Protein AF-A0A6N1DWW7-F1 (afdb_monomer_lite)

Secondary structure (DSSP, 8-state):
-HHHHHHHHHHHHTTGGGSTTSS------------------------------------------------------------------------------------------------S---TT--HHHHTTS-HHHHHHHHHHHHHTTGGG--PPP----HHHHHHHHHHHHHTTBPPHHHHHHTT--EEEE-TTS-EEEEE--SS----PPPTTTTTTS-GGGTT-EES---SHHHHHHHTTEEEEEEEE-SS---HHHHHHHHTTTT----HHHHHTT---HHHHHHHHHHHHHTTTTS-HHHHHHHHHHHHHHHHHHHHT-BTTB-HHHHHHHHHHHHHHHHHHHHHHHHSSS-HHHHHHHHHHHHHHT-STHHHHHHH-TT--EEEEEEEEEEEEBPPSSTTSPPSEEEEEE-GGGSTT--TTTEEEEEEEE--TT---TTPPPPPTTTSTTS-EEEE-GGGEEEEEEEET-BSS-HHHHBS-TT--PEEEEEEEEEEEEHHHHHT-HHHHHHTGGG--SSHHHHHHHHTTTGGGS-TTTS-EE-SS-TTT-GGGT---GGGTTS--TTS--BEEEE--BSB-SS-B-TT----TTS--TTHHHHTGGGT-B--EESS-GGGTT-TTHHHHS-HHHHT--B-B---STT-SBTTSTTEEEHHHH-SSBTTB-EE-TTTS-EEEE-SEEEEETT----TT-TTPEEE-TT-EEEEEEEEEETTTTEEEEEESEEEEE--TTTTTT--EEEEETTT---SSBS--HHHHHHHHHHHTT--PPBSS-SS-SSGGGS-TTTSPP-

Structure (mmCIF, N/CA/C/O backbone):
data_AF-A0A6N1DWW7-F1
#
_entry.id   AF-A0A6N1DWW7-F1
#
loop_
_atom_site.group_PDB
_atom_site.id
_atom_site.type_symbol
_atom_site.label_atom_id
_atom_site.label_alt_id
_atom_site.label_comp_id
_atom_site.label_asym_id
_atom_site.label_entity_id
_atom_site.label_seq_id
_atom_site.pdbx_PDB_ins_code
_atom_site.Cartn_x
_atom_site.Cartn_y
_atom_site.Cartn_z
_atom_site.occupancy
_atom_site.B_iso_or_equiv
_atom_site.auth_seq_id
_atom_site.auth_comp_id
_atom_site.auth_asym_id
_atom_site.auth_atom_id
_atom_site.pdbx_PDB_model_num
ATOM 1 N N . MET A 1 1 ? 3.696 21.342 16.708 1.00 28.59 1 MET A N 1
ATOM 2 C CA . MET A 1 1 ? 5.014 20.706 16.960 1.00 28.59 1 MET A CA 1
ATOM 3 C C . MET A 1 1 ? 5.755 20.282 15.682 1.00 28.59 1 MET A C 1
ATOM 5 O O . MET A 1 1 ? 6.791 20.874 15.408 1.00 28.59 1 MET A O 1
ATOM 9 N N . LYS A 1 2 ? 5.277 19.319 14.863 1.00 28.47 2 LYS A N 1
ATOM 10 C CA . LYS A 1 2 ? 5.949 18.973 13.577 1.00 28.47 2 LYS A CA 1
ATOM 11 C C . LYS A 1 2 ? 6.016 20.165 12.599 1.00 28.47 2 LYS A C 1
ATOM 13 O O . LYS A 1 2 ? 7.067 20.386 12.005 1.00 28.47 2 LYS A O 1
ATOM 18 N N . LEU A 1 3 ? 4.946 20.967 12.509 1.00 35.25 3 LEU A N 1
ATOM 19 C CA . LEU A 1 3 ? 4.892 22.201 11.706 1.00 35.25 3 LEU A CA 1
ATOM 20 C C . LEU A 1 3 ? 6.035 23.174 12.059 1.00 35.25 3 LEU A C 1
ATOM 22 O O . LEU A 1 3 ? 6.735 23.651 11.169 1.00 35.25 3 LEU A O 1
ATOM 26 N N . ASN A 1 4 ? 6.288 23.366 13.361 1.00 39.31 4 ASN A N 1
ATOM 27 C CA . ASN A 1 4 ? 7.377 24.194 13.881 1.00 39.31 4 ASN A CA 1
ATOM 28 C C . ASN A 1 4 ? 8.730 23.767 13.287 1.00 39.31 4 ASN A C 1
ATOM 30 O O . ASN A 1 4 ? 9.483 24.618 12.835 1.00 39.31 4 ASN A O 1
ATOM 34 N N . LYS A 1 5 ? 9.028 22.456 13.239 1.00 39.53 5 LYS A N 1
ATOM 35 C CA . LYS A 1 5 ? 10.320 21.950 12.739 1.00 39.53 5 LYS A CA 1
ATOM 36 C C . LYS A 1 5 ? 10.526 22.163 11.237 1.00 39.53 5 LYS A C 1
ATOM 38 O O . LYS A 1 5 ? 11.644 22.480 10.854 1.00 39.53 5 LYS A O 1
ATOM 43 N N . LYS A 1 6 ? 9.488 22.032 10.398 1.00 42.00 6 LYS A N 1
ATOM 44 C CA . LYS A 1 6 ? 9.614 22.319 8.954 1.00 42.00 6 LYS A CA 1
ATOM 45 C C . LYS A 1 6 ? 9.932 23.797 8.710 1.00 42.00 6 LYS A C 1
ATOM 47 O O . LYS A 1 6 ? 10.937 24.099 8.078 1.00 42.00 6 LYS A O 1
ATOM 52 N N . ILE A 1 7 ? 9.134 24.697 9.290 1.00 46.59 7 ILE A N 1
ATOM 53 C CA . ILE A 1 7 ? 9.330 26.153 9.174 1.00 46.59 7 ILE A CA 1
ATOM 54 C C . ILE A 1 7 ? 10.709 26.561 9.724 1.00 46.59 7 ILE A C 1
ATOM 56 O O . ILE A 1 7 ? 11.424 27.333 9.093 1.00 46.59 7 ILE A O 1
ATOM 60 N N . PHE A 1 8 ? 11.135 25.974 10.846 1.00 45.03 8 PHE A N 1
ATOM 61 C CA . PHE A 1 8 ? 12.463 26.175 11.435 1.00 45.03 8 PHE A CA 1
ATOM 62 C C . PHE A 1 8 ? 13.605 25.736 10.500 1.00 45.03 8 PHE A C 1
ATOM 64 O O . PHE A 1 8 ? 14.548 26.499 10.311 1.00 45.03 8 PHE A O 1
ATOM 71 N N . SER A 1 9 ? 13.514 24.568 9.850 1.00 39.22 9 SER A N 1
ATOM 72 C CA . SER A 1 9 ? 14.508 24.136 8.853 1.00 39.22 9 SER A CA 1
ATOM 73 C C . SER A 1 9 ? 14.558 25.057 7.629 1.00 39.22 9 SER A C 1
ATOM 75 O O . SER A 1 9 ? 15.651 25.416 7.195 1.00 39.22 9 SER A O 1
ATOM 77 N N . SER A 1 10 ? 13.407 25.495 7.108 1.00 43.66 10 SER A N 1
ATOM 78 C CA . SER A 1 10 ? 13.349 26.453 5.995 1.00 43.66 10 SER A CA 1
ATOM 79 C C . SER A 1 10 ? 13.954 27.814 6.367 1.00 43.66 10 SER A C 1
ATOM 81 O O . SER A 1 10 ? 14.675 28.400 5.565 1.00 43.66 10 SER A O 1
ATOM 83 N N . ILE A 1 11 ? 13.729 28.296 7.594 1.00 47.00 11 ILE A N 1
ATOM 84 C CA . ILE A 1 11 ? 14.323 29.543 8.105 1.00 47.00 11 ILE A CA 1
ATOM 85 C C . ILE A 1 11 ? 15.836 29.392 8.363 1.00 47.00 11 ILE A C 1
ATOM 87 O O . ILE A 1 11 ? 16.583 30.341 8.132 1.00 47.00 11 ILE A O 1
ATOM 91 N N . ILE A 1 12 ? 16.316 28.214 8.782 1.00 38.81 12 ILE A N 1
ATOM 92 C CA . ILE A 1 12 ? 17.746 27.964 9.042 1.00 38.81 12 ILE A CA 1
ATOM 93 C C . ILE A 1 12 ? 18.570 27.814 7.757 1.00 38.81 12 ILE A C 1
ATOM 95 O O . ILE A 1 12 ? 19.670 28.364 7.701 1.00 38.81 12 ILE A O 1
ATOM 99 N N . LEU A 1 13 ? 18.052 27.167 6.702 1.00 35.31 13 LEU A N 1
ATOM 100 C CA . LEU A 1 13 ? 18.733 27.159 5.391 1.00 35.31 13 LEU A CA 1
ATOM 101 C C . LEU A 1 13 ? 18.924 28.581 4.832 1.00 35.31 13 LEU A C 1
ATOM 103 O O . LEU A 1 13 ? 19.890 28.849 4.126 1.00 35.31 13 LEU A O 1
ATOM 107 N N . LEU A 1 14 ? 18.033 29.509 5.190 1.00 40.94 14 LEU A N 1
ATOM 108 C CA . LEU A 1 14 ? 18.121 30.929 4.842 1.00 40.94 14 LEU A CA 1
ATOM 109 C C . LEU A 1 14 ? 19.066 31.736 5.763 1.00 40.94 14 LEU A C 1
ATOM 111 O O . LEU A 1 14 ? 19.123 32.963 5.631 1.00 40.94 14 LEU A O 1
ATOM 115 N N . GLY A 1 15 ? 19.762 31.092 6.707 1.00 31.41 15 GLY A N 1
ATOM 116 C CA . GLY A 1 15 ? 20.648 31.732 7.687 1.00 31.41 15 GLY A CA 1
ATOM 117 C C . GLY A 1 15 ? 22.148 31.510 7.462 1.00 31.41 15 GLY A C 1
ATOM 118 O O . GLY A 1 15 ? 22.944 32.349 7.873 1.00 31.41 15 GLY A O 1
ATOM 119 N N . THR A 1 16 ? 22.561 30.423 6.805 1.00 28.36 16 THR A N 1
ATOM 120 C CA . THR A 1 16 ? 23.989 30.071 6.649 1.00 28.36 16 THR A CA 1
ATOM 121 C C . THR A 1 16 ? 24.697 30.814 5.514 1.00 28.36 16 THR A C 1
ATOM 123 O O . THR A 1 16 ? 25.916 30.947 5.539 1.00 28.36 16 THR A O 1
ATOM 126 N N . SER A 1 17 ? 23.958 31.327 4.528 1.00 28.47 17 SER A N 1
ATOM 127 C CA . SER A 1 17 ? 24.499 31.910 3.291 1.00 28.47 17 SER A CA 1
ATOM 128 C C . SER A 1 17 ? 24.901 33.391 3.373 1.00 28.47 17 SER A C 1
ATOM 130 O O . SER A 1 17 ? 25.359 33.943 2.377 1.00 28.47 17 SER A O 1
ATOM 132 N N . SER A 1 18 ? 24.754 34.051 4.530 1.00 28.05 18 SER A N 1
ATOM 133 C CA . SER A 1 18 ? 24.979 35.505 4.658 1.00 28.05 18 SER A CA 1
ATOM 134 C C . SER A 1 18 ? 25.770 35.956 5.897 1.00 28.05 18 SER A C 1
ATOM 136 O O . SER A 1 18 ? 25.837 37.152 6.167 1.00 28.05 18 SER A O 1
ATOM 138 N N . VAL A 1 19 ? 26.369 35.038 6.666 1.00 24.56 19 VAL A N 1
ATOM 139 C CA . VAL A 1 19 ? 27.112 35.380 7.904 1.00 24.56 19 VAL A CA 1
ATOM 140 C C . VAL A 1 19 ? 28.590 35.721 7.637 1.00 24.56 19 VAL A C 1
ATOM 142 O O . VAL A 1 19 ? 29.172 36.533 8.350 1.00 24.56 19 VAL A O 1
ATOM 145 N N . SER A 1 20 ? 29.194 35.179 6.578 1.00 26.27 20 SER A N 1
ATOM 146 C CA . SER A 1 20 ? 30.654 35.195 6.357 1.00 26.27 20 SER A CA 1
ATOM 147 C C . SER A 1 20 ? 31.275 36.520 5.874 1.00 26.27 20 SER A C 1
ATOM 149 O O . SER A 1 20 ? 32.431 36.513 5.464 1.00 26.27 20 SER A O 1
ATOM 151 N N . ILE A 1 21 ? 30.540 37.641 5.863 1.00 26.41 21 ILE A N 1
ATOM 152 C CA . ILE A 1 21 ? 30.982 38.898 5.211 1.00 26.41 21 ILE A CA 1
ATOM 153 C C . ILE A 1 21 ? 31.095 40.095 6.182 1.00 26.41 21 ILE A C 1
ATOM 155 O O . ILE A 1 21 ? 31.758 41.078 5.861 1.00 26.41 21 ILE A O 1
ATOM 159 N N . ILE A 1 22 ? 30.526 40.034 7.396 1.00 25.94 22 ILE A N 1
ATOM 160 C CA . ILE A 1 22 ? 30.476 41.190 8.322 1.00 25.94 22 ILE A CA 1
ATOM 161 C C . ILE A 1 22 ? 31.200 40.901 9.650 1.00 25.94 22 ILE A C 1
ATOM 163 O O . ILE A 1 22 ? 30.596 40.919 10.718 1.00 25.94 22 ILE A O 1
ATOM 167 N N . SER A 1 23 ? 32.514 40.645 9.588 1.00 23.33 23 SER A N 1
ATOM 168 C CA . SER A 1 23 ? 33.413 40.710 10.757 1.00 23.33 23 SER A CA 1
ATOM 169 C C . SER A 1 23 ? 34.900 40.703 10.363 1.00 23.33 23 SER A C 1
ATOM 171 O O . SER A 1 23 ? 35.511 39.639 10.358 1.00 23.33 23 SER A O 1
ATOM 173 N N . CYS A 1 24 ? 35.473 41.879 10.053 1.00 22.59 24 CYS A N 1
ATOM 174 C CA . CYS A 1 24 ? 36.840 42.317 10.430 1.00 22.59 24 CYS A CA 1
ATOM 175 C C . CYS A 1 24 ? 37.289 43.546 9.615 1.00 22.59 24 CYS A C 1
ATOM 177 O O . CYS A 1 24 ? 37.880 43.408 8.547 1.00 22.59 24 CYS A O 1
ATOM 179 N N . ALA A 1 25 ? 37.072 44.758 10.139 1.00 22.50 25 ALA A N 1
ATOM 180 C CA . ALA A 1 25 ? 37.673 45.973 9.581 1.00 22.50 25 ALA A CA 1
ATOM 181 C C . ALA A 1 25 ? 37.764 47.110 10.617 1.00 22.50 25 ALA A C 1
ATOM 183 O O . ALA A 1 25 ? 36.897 47.976 10.638 1.00 22.50 25 ALA A O 1
ATOM 184 N N . GLN A 1 26 ? 38.812 47.108 11.457 1.00 24.64 26 GLN A N 1
ATOM 185 C CA . GLN A 1 26 ? 39.523 48.314 11.937 1.00 24.64 26 GLN A CA 1
ATOM 186 C C . GLN A 1 26 ? 40.642 47.958 12.936 1.00 24.64 26 GLN A C 1
ATOM 188 O O . GLN A 1 26 ? 40.422 47.927 14.142 1.00 24.64 26 GLN A O 1
ATOM 193 N N . GLN A 1 27 ? 41.865 47.757 12.433 1.00 24.06 27 GLN A N 1
ATOM 194 C CA . GLN A 1 27 ? 43.079 48.339 13.024 1.00 24.06 27 GLN A CA 1
ATOM 195 C C . GLN A 1 27 ? 44.259 48.230 12.043 1.00 24.06 27 GLN A C 1
ATOM 197 O O . GLN A 1 27 ? 44.585 47.171 11.521 1.00 24.06 27 GLN A O 1
ATOM 202 N N . THR A 1 28 ? 44.883 49.373 11.791 1.00 25.11 28 THR A N 1
ATOM 203 C CA . THR A 1 28 ? 46.064 49.620 10.942 1.00 25.11 28 THR A CA 1
ATOM 204 C C . THR A 1 28 ? 46.967 50.566 11.753 1.00 25.11 28 THR A C 1
ATOM 206 O O . THR A 1 28 ? 46.384 51.346 12.515 1.00 25.11 28 THR A O 1
ATOM 209 N N . PRO A 1 29 ? 48.319 50.612 11.596 1.00 30.58 29 PRO A N 1
ATOM 210 C CA . PRO A 1 29 ? 48.913 50.827 10.264 1.00 30.58 29 PRO A CA 1
ATOM 211 C C . PRO A 1 29 ? 50.390 50.418 9.983 1.00 30.58 29 PRO A C 1
ATOM 213 O O . PRO A 1 29 ? 51.163 50.100 10.879 1.00 30.58 29 PRO A O 1
ATOM 216 N N . LYS A 1 30 ? 50.765 50.661 8.707 1.00 22.77 30 LYS A N 1
ATOM 217 C CA . LYS A 1 30 ? 52.093 50.975 8.104 1.00 22.77 30 LYS A CA 1
ATOM 218 C C . LYS A 1 30 ? 52.883 49.867 7.377 1.00 22.77 30 LYS A C 1
ATOM 220 O O . LYS A 1 30 ? 53.286 48.888 7.984 1.00 22.77 30 LYS A O 1
ATOM 225 N N . SER A 1 31 ? 53.262 50.218 6.128 1.00 22.52 31 SER A N 1
ATOM 226 C CA . SER A 1 31 ? 54.424 49.763 5.309 1.00 22.52 31 SER A CA 1
ATOM 227 C C . SER A 1 31 ? 54.531 48.267 4.944 1.00 22.52 31 SER A C 1
ATOM 229 O O . SER A 1 31 ? 54.276 47.428 5.788 1.00 22.52 31 SER A O 1
ATOM 231 N N . THR A 1 32 ? 54.966 47.805 3.757 1.00 23.53 32 THR A N 1
ATOM 232 C CA . THR A 1 32 ? 55.316 48.350 2.404 1.00 23.53 32 THR A CA 1
ATOM 233 C C . THR A 1 32 ? 55.582 47.123 1.489 1.00 23.53 32 THR A C 1
ATOM 235 O O . THR A 1 32 ? 55.971 46.096 2.027 1.00 23.53 32 THR A O 1
ATOM 238 N N . SER A 1 33 ? 55.528 47.099 0.146 1.00 23.98 33 SER A N 1
ATOM 239 C CA . SER A 1 33 ? 55.093 48.005 -0.949 1.00 23.98 33 SER A CA 1
ATOM 240 C C . SER A 1 33 ? 55.172 47.230 -2.295 1.00 23.98 33 SER A C 1
ATOM 242 O O . SER A 1 33 ? 55.787 46.169 -2.292 1.00 23.98 33 SER A O 1
ATOM 244 N N . LYS A 1 34 ? 54.712 47.813 -3.428 1.00 26.36 34 LYS A N 1
ATOM 245 C CA . LYS A 1 34 ? 54.806 47.290 -4.830 1.00 26.36 34 LYS A CA 1
ATOM 246 C C . LYS A 1 34 ? 53.841 46.109 -5.113 1.00 26.36 34 LYS A C 1
ATOM 248 O O . LYS A 1 34 ? 53.660 45.260 -4.256 1.00 26.36 34 LYS A O 1
ATOM 253 N N . HIS A 1 35 ? 52.986 46.157 -6.148 1.00 26.34 35 HIS A N 1
ATOM 254 C CA . HIS A 1 35 ? 53.227 46.050 -7.612 1.00 26.34 35 HIS A CA 1
ATOM 255 C C . HIS A 1 35 ? 53.726 44.642 -8.028 1.00 26.34 35 HIS A C 1
ATOM 257 O O . HIS A 1 35 ? 54.658 44.152 -7.403 1.00 26.34 35 HIS A O 1
ATOM 263 N N . VAL A 1 36 ? 53.196 43.976 -9.071 1.00 27.06 36 VAL A N 1
ATOM 264 C CA . VAL A 1 36 ? 52.198 44.403 -10.084 1.00 27.06 36 VAL A CA 1
ATOM 265 C C . VAL A 1 36 ? 51.409 43.208 -10.677 1.00 27.06 36 VAL A C 1
ATOM 267 O O . VAL A 1 36 ? 51.785 42.062 -10.470 1.00 27.06 36 VAL A O 1
ATOM 270 N N . GLU A 1 37 ? 50.301 43.533 -11.355 1.00 25.45 37 GLU A N 1
ATOM 271 C CA . GLU A 1 37 ? 49.649 42.916 -12.543 1.00 25.45 37 GLU A CA 1
ATOM 272 C C . GLU A 1 37 ? 50.401 41.774 -13.317 1.00 25.45 37 GLU A C 1
ATOM 274 O O . GLU A 1 37 ? 51.626 41.737 -13.300 1.00 25.45 37 GLU A O 1
ATOM 279 N N . LYS A 1 38 ? 49.773 40.852 -14.088 1.00 27.91 38 LYS A N 1
ATOM 280 C CA . LYS A 1 38 ? 48.399 40.805 -14.653 1.00 27.91 38 LYS A CA 1
ATOM 281 C C . LYS A 1 38 ? 47.981 39.449 -15.295 1.00 27.91 38 LYS A C 1
ATOM 283 O O . LYS A 1 38 ? 48.805 38.557 -15.441 1.00 27.91 38 LYS A O 1
ATOM 288 N N . ASP A 1 39 ? 46.719 39.433 -15.750 1.00 26.95 39 ASP A N 1
ATOM 289 C CA . ASP A 1 39 ? 46.097 38.746 -16.909 1.00 26.95 39 ASP A CA 1
ATOM 290 C C . ASP A 1 39 ? 45.930 37.208 -16.993 1.00 26.95 39 ASP A C 1
ATOM 292 O O . ASP A 1 39 ? 46.839 36.406 -16.794 1.00 26.95 39 ASP A O 1
ATOM 296 N N . HIS A 1 40 ? 44.709 36.834 -17.408 1.00 28.27 40 HIS A N 1
ATOM 297 C CA . HIS A 1 40 ? 44.321 35.567 -18.036 1.00 28.27 40 HIS A CA 1
ATOM 298 C C . HIS A 1 40 ? 44.125 35.798 -19.545 1.00 28.27 40 HIS A C 1
ATOM 300 O O . HIS A 1 40 ? 43.455 36.758 -19.899 1.00 28.27 40 HIS A O 1
ATOM 306 N N . GLU A 1 41 ? 44.563 34.857 -20.384 1.00 25.45 41 GLU A N 1
ATOM 307 C CA . GLU A 1 41 ? 43.928 34.392 -21.642 1.00 25.45 41 GLU A CA 1
ATOM 308 C C . GLU A 1 41 ? 44.725 33.128 -22.059 1.00 25.45 41 GLU A C 1
ATOM 310 O O . GLU A 1 41 ? 45.948 33.120 -21.959 1.00 25.45 41 GLU A O 1
ATOM 315 N N . ALA A 1 42 ? 44.174 31.927 -22.272 1.00 28.33 42 ALA A N 1
ATOM 316 C CA . ALA A 1 42 ? 43.054 31.461 -23.098 1.00 28.33 42 ALA A CA 1
ATOM 317 C C . ALA A 1 42 ? 43.410 31.300 -24.591 1.00 28.33 42 ALA A C 1
ATOM 319 O O . ALA A 1 42 ? 43.408 32.256 -25.356 1.00 28.33 42 ALA A O 1
ATOM 320 N N . THR A 1 43 ? 43.664 30.057 -25.020 1.00 25.39 43 THR A N 1
ATOM 321 C CA . THR A 1 43 ? 43.414 29.551 -26.389 1.00 25.39 43 THR A CA 1
ATOM 322 C C . THR A 1 43 ? 43.460 28.015 -26.407 1.00 25.39 43 THR A C 1
ATOM 324 O O . THR A 1 43 ? 43.923 27.389 -25.453 1.00 25.39 43 THR A O 1
ATOM 327 N N . SER A 1 44 ? 42.911 27.413 -27.462 1.00 27.62 44 SER A N 1
ATOM 328 C CA . SER A 1 44 ? 42.817 25.967 -27.706 1.00 27.62 44 SER A CA 1
ATOM 329 C C . SER A 1 44 ? 44.006 25.418 -28.510 1.00 27.62 44 SER A C 1
ATOM 331 O O . SER A 1 44 ? 44.778 26.198 -29.060 1.00 27.62 44 SER A O 1
ATOM 333 N N . ASP A 1 45 ? 44.135 24.086 -28.626 1.00 26.70 45 ASP A N 1
ATOM 334 C CA . ASP A 1 45 ? 43.917 23.398 -29.920 1.00 26.70 45 ASP A CA 1
ATOM 335 C C . ASP A 1 45 ? 44.082 21.862 -29.872 1.00 26.70 45 ASP A C 1
ATOM 337 O O . ASP A 1 45 ? 44.580 21.285 -28.906 1.00 26.70 45 ASP A O 1
ATOM 341 N N . ASN A 1 46 ? 43.593 21.192 -30.924 1.00 30.77 46 ASN A N 1
ATOM 342 C CA . ASN A 1 46 ? 43.593 19.733 -31.092 1.00 30.77 46 ASN A CA 1
ATOM 343 C C . ASN A 1 46 ? 44.895 19.213 -31.726 1.00 30.77 46 ASN A C 1
ATOM 345 O O . ASN A 1 46 ? 45.333 19.764 -32.734 1.00 30.77 46 ASN A O 1
ATOM 349 N N . ILE A 1 47 ? 45.394 18.047 -31.288 1.00 27.25 47 ILE A N 1
ATOM 350 C CA . ILE A 1 47 ? 46.243 17.158 -32.109 1.00 27.25 47 ILE A CA 1
ATOM 351 C C . ILE A 1 47 ? 45.766 15.699 -31.970 1.00 27.25 47 ILE A C 1
ATOM 353 O O . ILE A 1 47 ? 45.269 15.286 -30.927 1.00 27.25 47 ILE A O 1
ATOM 357 N N . ASN A 1 48 ? 45.889 14.938 -33.062 1.00 28.94 48 ASN A N 1
ATOM 358 C CA . ASN A 1 48 ? 45.402 13.566 -33.244 1.00 28.94 48 ASN A CA 1
ATOM 359 C C . ASN A 1 48 ? 46.558 12.537 -33.322 1.00 28.94 48 ASN A C 1
ATOM 361 O O . ASN A 1 48 ? 47.709 12.925 -33.521 1.00 28.94 48 ASN A O 1
ATOM 365 N N . ASN A 1 49 ? 46.194 11.242 -33.328 1.00 27.25 49 ASN A N 1
ATOM 366 C CA . ASN A 1 49 ? 46.995 10.006 -33.547 1.00 27.25 49 ASN A CA 1
ATOM 367 C C . ASN A 1 49 ? 47.453 9.260 -32.261 1.00 27.25 49 ASN A C 1
ATOM 369 O O . ASN A 1 49 ? 47.994 9.907 -31.374 1.00 27.25 49 ASN A O 1
ATOM 373 N N . LYS A 1 50 ? 47.246 7.942 -32.012 1.00 27.50 50 LYS A N 1
ATOM 374 C CA . LYS A 1 50 ? 46.944 6.696 -32.797 1.00 27.50 50 LYS A CA 1
ATOM 375 C C . LYS A 1 50 ? 48.201 5.879 -33.191 1.00 27.50 50 LYS A C 1
ATOM 377 O O . LYS A 1 50 ? 49.183 6.496 -33.579 1.00 27.50 50 LYS A O 1
ATOM 382 N N . ILE A 1 51 ? 48.078 4.528 -33.218 1.00 28.91 51 ILE A N 1
ATOM 383 C CA . ILE A 1 51 ? 49.077 3.483 -33.632 1.00 28.91 51 ILE A CA 1
ATOM 384 C C . ILE A 1 51 ? 50.125 3.190 -32.524 1.00 28.91 51 ILE A C 1
ATOM 386 O O . ILE A 1 51 ? 50.651 4.145 -31.969 1.00 28.91 51 ILE A O 1
ATOM 390 N N . ASN A 1 52 ? 50.500 1.962 -32.107 1.00 25.55 52 ASN A N 1
ATOM 391 C CA . ASN A 1 52 ? 50.077 0.545 -32.320 1.00 25.55 52 ASN A CA 1
ATOM 392 C C . ASN A 1 52 ? 50.192 -0.208 -30.950 1.00 25.55 52 ASN A C 1
ATOM 394 O O . ASN A 1 52 ? 50.782 0.362 -30.037 1.00 25.55 52 ASN A O 1
ATOM 398 N N . ASN A 1 53 ? 49.602 -1.375 -30.626 1.00 27.61 53 ASN A N 1
ATOM 399 C CA . ASN A 1 53 ? 49.335 -2.678 -31.290 1.00 27.61 53 ASN A CA 1
ATOM 400 C C . ASN A 1 53 ? 50.469 -3.733 -31.136 1.00 27.61 53 ASN A C 1
ATOM 402 O O . ASN A 1 53 ? 51.631 -3.348 -31.052 1.00 27.61 53 ASN A O 1
ATOM 406 N N . ASP A 1 54 ? 50.090 -5.027 -31.150 1.00 26.75 54 ASP A N 1
ATOM 407 C CA . ASP A 1 54 ? 50.921 -6.267 -31.131 1.00 26.75 54 ASP A CA 1
ATOM 408 C C . ASP A 1 54 ? 51.506 -6.700 -29.749 1.00 26.75 54 ASP A C 1
ATOM 410 O O . ASP A 1 54 ? 51.909 -5.853 -28.959 1.00 26.75 54 ASP A O 1
ATOM 414 N N . SER A 1 55 ? 51.594 -7.990 -29.352 1.00 27.69 55 SER A N 1
ATOM 415 C CA . SER A 1 55 ? 51.034 -9.263 -29.885 1.00 27.69 55 SER A CA 1
ATOM 416 C C . SER A 1 55 ? 51.176 -10.452 -28.888 1.00 27.69 55 SER A C 1
ATOM 418 O O . SER A 1 55 ? 52.132 -10.464 -28.126 1.00 27.69 55 SER A O 1
ATOM 420 N N . GLU A 1 56 ? 50.268 -11.447 -28.970 1.00 29.70 56 GLU A N 1
ATOM 421 C CA . GLU A 1 56 ? 50.449 -12.939 -28.953 1.00 29.70 56 GLU A CA 1
ATOM 422 C C . GLU A 1 56 ? 51.517 -13.661 -28.074 1.00 29.70 56 GLU A C 1
ATOM 424 O O . GLU A 1 56 ? 52.632 -13.186 -27.924 1.00 29.70 56 GLU A O 1
ATOM 429 N N . THR A 1 57 ? 51.354 -14.900 -27.555 1.00 28.80 57 THR A N 1
ATOM 430 C CA . THR A 1 57 ? 50.293 -15.966 -27.518 1.00 28.80 57 THR A CA 1
ATOM 431 C C . THR A 1 57 ? 50.460 -16.771 -26.172 1.00 28.80 57 THR A C 1
ATOM 433 O O . THR A 1 57 ? 50.786 -16.114 -25.192 1.00 28.80 57 THR A O 1
ATOM 436 N N . ASN A 1 58 ? 50.279 -18.090 -25.901 1.00 27.08 58 ASN A N 1
ATOM 437 C CA . ASN A 1 58 ? 49.947 -19.333 -26.640 1.00 27.08 58 ASN A CA 1
ATOM 438 C C . ASN A 1 58 ? 49.543 -20.514 -25.696 1.00 27.08 58 ASN A C 1
ATOM 440 O O . ASN A 1 58 ? 49.849 -20.454 -24.513 1.00 27.08 58 ASN A O 1
ATOM 444 N N . THR A 1 59 ? 48.978 -21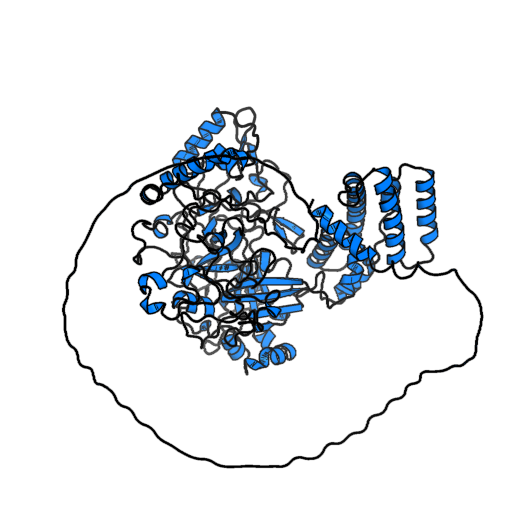.607 -26.256 1.00 27.31 59 THR A N 1
ATOM 445 C CA . THR A 1 59 ? 48.880 -23.023 -25.748 1.00 27.31 59 THR A CA 1
ATOM 446 C C . THR A 1 59 ? 48.290 -23.313 -24.339 1.00 27.31 59 THR A C 1
ATOM 448 O O . THR A 1 59 ? 48.752 -22.761 -23.354 1.00 27.31 59 THR A O 1
ATOM 451 N N . LYS A 1 60 ? 47.222 -24.127 -24.157 1.00 29.33 60 LYS A N 1
ATOM 452 C CA . LYS A 1 60 ? 47.058 -25.615 -24.322 1.00 29.33 60 LYS A CA 1
ATOM 453 C C . LYS A 1 60 ? 47.773 -26.450 -23.222 1.00 29.33 60 LYS A C 1
ATOM 455 O O . LYS A 1 60 ? 48.839 -26.035 -22.796 1.00 29.33 60 LYS A O 1
ATOM 460 N N . GLN A 1 61 ? 47.292 -27.610 -22.731 1.00 28.59 61 GLN A N 1
ATOM 461 C CA . GLN A 1 61 ? 46.273 -28.589 -23.202 1.00 28.59 61 GLN A CA 1
ATOM 462 C C . GLN A 1 61 ? 45.787 -29.525 -22.042 1.00 28.59 61 GLN A C 1
ATOM 464 O O . GLN A 1 61 ? 46.515 -29.631 -21.063 1.00 28.59 61 GLN A O 1
ATOM 469 N N . ASP A 1 62 ? 44.655 -30.240 -22.229 1.00 29.69 62 ASP A N 1
ATOM 470 C CA . ASP A 1 62 ? 44.307 -31.617 -21.744 1.00 29.69 62 ASP A CA 1
ATOM 471 C C . ASP A 1 62 ? 44.277 -32.001 -20.228 1.00 29.69 62 ASP A C 1
ATOM 473 O O . ASP A 1 62 ? 44.962 -31.394 -19.414 1.00 29.69 62 ASP A O 1
ATOM 477 N N . ASP A 1 63 ? 43.572 -33.050 -19.741 1.00 29.67 63 ASP A N 1
ATOM 478 C CA . ASP A 1 63 ? 42.368 -33.823 -20.176 1.00 29.67 63 ASP A CA 1
ATOM 479 C C . ASP A 1 63 ? 41.908 -34.803 -19.033 1.00 29.67 63 ASP A C 1
ATOM 481 O O . ASP A 1 63 ? 42.684 -35.072 -18.118 1.00 29.67 63 ASP A O 1
ATOM 485 N N . GLN A 1 64 ? 40.691 -35.380 -19.124 1.00 27.17 64 GLN A N 1
ATOM 486 C CA . GLN A 1 64 ? 40.100 -36.518 -18.357 1.00 27.17 64 GLN A CA 1
ATOM 487 C C . GLN A 1 64 ? 39.865 -36.363 -16.821 1.00 27.17 64 GLN A C 1
ATOM 489 O O . GLN A 1 64 ? 40.562 -35.612 -16.155 1.00 27.17 64 GLN A O 1
ATOM 494 N N . GLN A 1 65 ? 38.947 -37.032 -16.084 1.00 28.11 65 GLN A N 1
ATOM 495 C CA . GLN A 1 65 ? 37.750 -37.908 -16.258 1.00 28.11 65 GLN A CA 1
ATOM 496 C C . GLN A 1 65 ? 37.841 -39.146 -15.321 1.00 28.11 65 GLN A C 1
ATOM 498 O O . GLN A 1 65 ? 38.687 -39.998 -15.585 1.00 28.11 65 GLN A O 1
ATOM 503 N N . LYS A 1 66 ? 36.942 -39.303 -14.314 1.00 26.98 66 LYS A N 1
ATOM 504 C CA . LYS A 1 66 ? 36.201 -40.559 -13.951 1.00 26.98 66 LYS A CA 1
ATOM 505 C C . LYS A 1 66 ? 35.466 -40.561 -12.595 1.00 26.98 66 LYS A C 1
ATOM 507 O O . LYS A 1 66 ? 35.693 -39.719 -11.734 1.00 26.98 66 LYS A O 1
ATOM 512 N N . GLU A 1 67 ? 34.567 -41.539 -12.457 1.00 28.64 67 GLU A N 1
ATOM 513 C CA . GLU A 1 67 ? 33.665 -41.813 -11.327 1.00 28.64 67 GLU A CA 1
ATOM 514 C C . GLU A 1 67 ? 34.186 -42.925 -10.387 1.00 28.64 67 GLU A C 1
ATOM 516 O O . GLU A 1 67 ? 34.972 -43.771 -10.816 1.00 28.64 67 GLU A O 1
ATOM 521 N N . ASN A 1 68 ? 33.680 -42.954 -9.141 1.00 25.95 68 ASN A N 1
ATOM 522 C CA . ASN A 1 68 ? 33.175 -44.115 -8.356 1.00 25.95 68 ASN A CA 1
ATOM 523 C C . ASN A 1 68 ? 33.125 -43.720 -6.860 1.00 25.95 68 ASN A C 1
ATOM 525 O O . ASN A 1 68 ? 34.086 -43.174 -6.335 1.00 25.95 68 ASN A O 1
ATOM 529 N N . GLN A 1 69 ? 31.981 -43.749 -6.168 1.00 26.25 69 GLN A N 1
ATOM 530 C CA . GLN A 1 69 ? 31.171 -44.890 -5.693 1.00 26.25 69 GLN A CA 1
ATOM 531 C C . GLN A 1 69 ? 31.753 -45.693 -4.507 1.00 26.25 69 GLN A C 1
ATOM 533 O O . GLN A 1 69 ? 32.691 -46.463 -4.656 1.00 26.25 69 GLN A O 1
ATOM 538 N N . VAL A 1 70 ? 31.031 -45.584 -3.378 1.00 27.12 70 VAL A N 1
ATOM 539 C CA . VAL A 1 70 ? 30.726 -46.628 -2.373 1.00 27.12 70 VAL A CA 1
ATOM 540 C C . VAL A 1 70 ? 31.889 -47.288 -1.608 1.00 27.12 70 VAL A C 1
ATOM 542 O O . VAL A 1 70 ? 32.543 -48.190 -2.115 1.00 27.12 70 VAL A O 1
ATOM 545 N N . GLN A 1 71 ? 31.957 -47.025 -0.293 1.00 25.98 71 GLN A N 1
ATOM 546 C CA . GLN A 1 71 ? 31.734 -48.072 0.726 1.00 25.98 71 GLN A CA 1
ATOM 547 C C . GLN A 1 71 ? 31.416 -47.494 2.120 1.00 25.98 71 GLN A C 1
ATOM 549 O O . GLN A 1 71 ? 31.686 -46.333 2.409 1.00 25.98 71 GLN A O 1
ATOM 554 N N . ASN A 1 72 ? 30.793 -48.321 2.963 1.00 27.55 72 ASN A N 1
ATOM 555 C CA . ASN A 1 72 ? 30.328 -48.025 4.323 1.00 27.55 72 ASN A CA 1
ATOM 556 C C . ASN A 1 72 ? 30.581 -49.266 5.201 1.00 27.55 72 ASN A C 1
ATOM 558 O O . ASN A 1 72 ? 30.339 -50.375 4.714 1.00 27.55 72 ASN A O 1
ATOM 562 N N . PRO A 1 73 ? 30.992 -49.121 6.473 1.00 36.47 73 PRO A N 1
ATOM 563 C CA . PRO A 1 73 ? 30.681 -50.136 7.477 1.00 36.47 73 PRO A CA 1
ATOM 564 C C . PRO A 1 73 ? 30.064 -49.579 8.779 1.00 36.47 73 PRO A C 1
ATOM 566 O O . PRO A 1 73 ? 30.435 -48.526 9.290 1.00 36.47 73 PRO A O 1
ATOM 569 N N . LYS A 1 74 ? 29.139 -50.362 9.349 1.00 28.09 74 LYS A N 1
ATOM 570 C CA . LYS A 1 74 ? 28.536 -50.184 10.688 1.00 28.09 74 LYS A CA 1
ATOM 571 C C . LYS A 1 74 ? 29.500 -50.637 11.802 1.00 28.09 74 LYS A C 1
ATOM 573 O O . LYS A 1 74 ? 30.315 -51.510 11.515 1.00 28.09 74 LYS A O 1
ATOM 578 N N . HIS A 1 75 ? 29.264 -50.239 13.066 1.00 29.73 75 HIS A N 1
ATOM 579 C CA . HIS A 1 75 ? 28.762 -51.159 14.125 1.00 29.73 75 HIS A CA 1
ATOM 580 C C . HIS A 1 75 ? 28.518 -50.515 15.520 1.00 29.73 75 HIS A C 1
ATOM 582 O O . HIS A 1 75 ? 29.334 -49.704 15.933 1.00 29.73 75 HIS A O 1
ATOM 588 N N . THR A 1 76 ? 27.456 -50.983 16.225 1.00 27.31 76 THR A N 1
ATOM 589 C CA . THR A 1 76 ? 27.203 -51.039 17.713 1.00 27.31 76 THR A CA 1
ATOM 590 C C . THR A 1 76 ? 27.258 -49.725 18.546 1.00 27.31 76 THR A C 1
ATOM 592 O O . THR A 1 76 ? 28.061 -48.851 18.259 1.00 27.31 76 THR A O 1
ATOM 595 N N . GLU A 1 77 ? 26.363 -49.402 19.505 1.00 28.00 77 GLU A N 1
ATOM 596 C CA . GLU A 1 77 ? 25.868 -50.117 20.727 1.00 28.00 77 GLU A CA 1
ATOM 597 C C . GLU A 1 77 ? 26.995 -50.303 21.780 1.00 28.00 77 GLU A C 1
ATOM 599 O O . GLU A 1 77 ? 28.090 -50.696 21.394 1.00 28.00 77 GLU A O 1
ATOM 604 N N . GLU A 1 78 ? 26.894 -50.016 23.093 1.00 26.52 78 GLU A N 1
ATOM 605 C CA . GLU A 1 78 ? 25.835 -49.589 24.056 1.00 26.52 78 GLU A CA 1
ATOM 606 C C . GLU A 1 78 ? 26.379 -48.453 24.993 1.00 26.52 78 GLU A C 1
ATOM 608 O O . GLU A 1 78 ? 27.558 -48.123 24.898 1.00 26.52 78 GLU A O 1
ATOM 613 N N . GLY A 1 79 ? 25.674 -47.809 25.949 1.00 25.06 79 GLY A N 1
ATOM 614 C CA . GLY A 1 79 ? 24.246 -47.777 26.334 1.00 25.06 79 GLY A CA 1
ATOM 615 C C . GLY A 1 79 ? 23.986 -47.380 27.821 1.00 25.06 79 GLY A C 1
ATOM 616 O O . GLY A 1 79 ? 24.796 -47.673 28.692 1.00 25.06 79 GLY A O 1
ATOM 617 N N . ASN A 1 80 ? 22.811 -46.782 28.099 1.00 29.17 80 ASN A N 1
ATOM 618 C CA . ASN A 1 80 ? 22.132 -46.581 29.410 1.00 29.17 80 ASN A CA 1
ATOM 619 C C . ASN A 1 80 ? 22.698 -45.616 30.513 1.00 29.17 80 ASN A C 1
ATOM 621 O O . ASN A 1 80 ? 23.833 -45.158 30.406 1.00 29.17 80 ASN A O 1
ATOM 625 N N . PRO A 1 81 ? 21.866 -45.191 31.515 1.00 49.88 81 PRO A N 1
ATOM 626 C CA . PRO A 1 81 ? 21.985 -43.870 32.170 1.00 49.88 81 PRO A CA 1
ATOM 627 C C . PRO A 1 81 ? 22.002 -43.872 33.724 1.00 49.88 81 PRO A C 1
ATOM 629 O O . PRO A 1 81 ? 21.906 -44.920 34.358 1.00 49.88 81 PRO A O 1
ATOM 632 N N . THR A 1 82 ? 21.973 -42.676 34.339 1.00 27.62 82 THR A N 1
ATOM 633 C CA . THR A 1 82 ? 21.459 -42.462 35.716 1.00 27.62 82 THR A CA 1
ATOM 634 C C . THR A 1 82 ? 20.820 -41.080 35.901 1.00 27.62 82 THR A C 1
ATOM 636 O O . THR A 1 82 ? 21.323 -40.084 35.385 1.00 27.62 82 THR A O 1
ATOM 639 N N . GLU A 1 83 ? 19.745 -41.022 36.688 1.00 28.50 83 GLU A N 1
ATOM 640 C CA . GLU A 1 83 ? 19.134 -39.797 37.229 1.00 28.50 83 GLU A CA 1
ATOM 641 C C . GLU A 1 83 ? 19.862 -39.325 38.504 1.00 28.50 83 GLU A C 1
ATOM 643 O O . GLU A 1 83 ? 20.483 -40.139 39.191 1.00 28.50 83 GLU A O 1
ATOM 648 N N . ASN A 1 84 ? 19.680 -38.060 38.918 1.00 27.88 84 ASN A N 1
ATOM 649 C CA . ASN A 1 84 ? 19.523 -37.753 40.349 1.00 27.88 84 ASN A CA 1
ATOM 650 C C . ASN A 1 84 ? 18.774 -36.428 40.615 1.00 27.88 84 ASN A C 1
ATOM 652 O O . ASN A 1 84 ? 18.615 -35.595 39.726 1.00 27.88 84 ASN A O 1
ATOM 656 N N . THR A 1 85 ? 18.305 -36.246 41.854 1.00 27.11 85 THR A N 1
ATOM 657 C CA . THR A 1 85 ? 17.349 -35.207 42.283 1.00 27.11 85 THR A CA 1
ATOM 658 C C . THR A 1 85 ? 17.846 -34.373 43.475 1.00 27.11 85 THR A C 1
ATOM 660 O O . THR A 1 85 ? 18.619 -34.865 44.293 1.00 27.11 85 THR A O 1
ATOM 663 N N . GLY A 1 86 ? 17.326 -33.147 43.635 1.00 25.44 86 GLY A N 1
ATOM 664 C CA . GLY A 1 86 ? 17.452 -32.322 44.855 1.00 25.44 86 GLY A CA 1
ATOM 665 C C . GLY A 1 86 ? 17.568 -30.824 44.528 1.00 25.44 86 GLY A C 1
ATOM 666 O O . GLY A 1 86 ? 18.523 -30.415 43.887 1.00 25.44 86 GLY A O 1
ATOM 667 N N . LYS A 1 87 ? 16.537 -29.991 44.732 1.00 26.92 87 LYS A N 1
ATOM 668 C CA . LYS A 1 87 ? 16.008 -29.414 45.996 1.00 26.92 87 LYS A CA 1
ATOM 669 C C . LYS A 1 87 ? 16.849 -28.279 46.617 1.00 26.92 87 LYS A C 1
ATOM 671 O O . LYS A 1 87 ? 17.713 -28.518 47.446 1.00 26.92 87 LYS A O 1
ATOM 676 N N . THR A 1 88 ? 16.462 -27.050 46.257 1.00 27.08 88 THR A N 1
ATOM 677 C CA . THR A 1 88 ? 16.138 -25.911 47.153 1.00 27.08 88 THR A CA 1
ATOM 678 C C . THR A 1 88 ? 16.876 -25.742 48.490 1.00 27.08 88 THR A C 1
ATOM 680 O O . THR A 1 88 ? 16.648 -26.525 49.413 1.00 27.08 88 THR A O 1
ATOM 683 N N . GLN A 1 89 ? 17.472 -24.560 48.687 1.00 24.69 89 GLN A N 1
ATOM 684 C CA . GLN A 1 89 ? 17.167 -23.747 49.875 1.00 24.69 89 GLN A CA 1
ATOM 685 C C . GLN A 1 89 ? 17.363 -22.240 49.617 1.00 24.69 89 GLN A C 1
ATOM 687 O O . GLN A 1 89 ? 18.075 -21.853 48.692 1.00 24.69 89 GLN A O 1
ATOM 692 N N . GLU A 1 90 ? 16.684 -21.410 50.408 1.00 26.27 90 GLU A N 1
ATOM 693 C CA . GLU A 1 90 ? 16.678 -19.941 50.341 1.00 26.27 90 GLU A CA 1
ATOM 694 C C . GLU A 1 90 ? 17.541 -19.338 51.461 1.00 26.27 90 GLU A C 1
ATOM 696 O O . GLU A 1 90 ? 17.616 -19.915 52.544 1.00 26.27 90 GLU A O 1
ATOM 701 N N . THR A 1 91 ? 18.068 -18.126 51.254 1.00 24.12 91 THR A N 1
ATOM 702 C CA . THR A 1 91 ? 18.335 -17.156 52.337 1.00 24.12 91 THR A CA 1
ATOM 703 C C . THR A 1 91 ? 18.265 -15.729 51.797 1.00 24.12 91 THR A C 1
ATOM 705 O O . THR A 1 91 ? 18.960 -15.399 50.836 1.00 24.12 91 THR A O 1
ATOM 708 N N . GLU A 1 92 ? 17.477 -14.873 52.446 1.00 24.36 92 GLU A N 1
ATOM 709 C CA . GLU A 1 92 ? 17.513 -13.416 52.273 1.00 24.36 92 GLU A CA 1
ATOM 710 C C . GLU A 1 92 ? 18.582 -12.781 53.178 1.00 24.36 92 GLU A C 1
ATOM 712 O O . GLU A 1 92 ? 18.787 -13.253 54.293 1.00 24.36 92 GLU A O 1
ATOM 717 N N . THR A 1 93 ? 19.134 -11.628 52.782 1.00 24.28 93 THR A N 1
ATOM 718 C CA . THR A 1 93 ? 19.490 -10.547 53.728 1.00 24.28 93 THR A CA 1
ATOM 719 C C . THR A 1 93 ? 19.478 -9.187 53.026 1.00 24.28 93 THR A C 1
ATOM 721 O O . THR A 1 93 ? 20.113 -9.025 51.988 1.00 24.28 93 THR A O 1
ATOM 724 N N . ASN A 1 94 ? 18.815 -8.198 53.632 1.00 23.88 94 ASN A N 1
ATOM 725 C CA . ASN A 1 94 ? 18.907 -6.776 53.275 1.00 23.88 94 ASN A CA 1
ATOM 726 C C . ASN A 1 94 ? 19.850 -6.038 54.239 1.00 23.88 94 ASN A C 1
ATOM 728 O O . ASN A 1 94 ? 19.798 -6.286 55.444 1.00 23.88 94 ASN A O 1
ATOM 732 N N . SER A 1 95 ? 20.589 -5.035 53.754 1.00 23.33 95 SER A N 1
ATOM 733 C CA . SER A 1 95 ? 21.060 -3.917 54.587 1.00 23.33 95 SER A CA 1
ATOM 734 C C . SER A 1 95 ? 21.345 -2.657 53.754 1.00 23.33 95 SER A C 1
ATOM 736 O O . SER A 1 95 ? 21.918 -2.722 52.671 1.00 23.33 95 SER A O 1
ATOM 738 N N . ASN A 1 96 ? 20.928 -1.496 54.270 1.00 23.77 96 ASN A N 1
ATOM 739 C CA . ASN A 1 96 ? 21.253 -0.170 53.727 1.00 23.77 96 ASN A CA 1
ATOM 740 C C . ASN A 1 96 ? 22.433 0.442 54.503 1.00 23.77 96 ASN A C 1
ATOM 742 O O . ASN A 1 96 ? 22.560 0.197 55.703 1.00 23.77 96 ASN A O 1
ATOM 746 N N . GLY A 1 97 ? 23.236 1.299 53.859 1.00 22.89 97 GLY A N 1
ATOM 747 C CA . GLY A 1 97 ? 24.344 2.008 54.514 1.00 22.89 97 GLY A CA 1
ATOM 748 C C . GLY A 1 97 ? 24.870 3.226 53.741 1.00 22.89 97 GLY A C 1
ATOM 749 O O . GLY A 1 97 ? 25.613 3.089 52.776 1.00 22.89 97 GLY A O 1
ATOM 750 N N . SER A 1 98 ? 24.498 4.420 54.201 1.00 20.44 98 SER A N 1
ATOM 751 C CA . SER A 1 98 ? 25.119 5.732 53.927 1.00 20.44 98 SER A CA 1
ATOM 752 C C . SER A 1 98 ? 26.463 5.874 54.683 1.00 20.44 98 SER A C 1
ATOM 754 O O . SER A 1 98 ? 26.646 5.162 55.665 1.00 20.44 98 SER A O 1
ATOM 756 N N . THR A 1 99 ? 27.431 6.763 54.406 1.00 22.55 99 THR A N 1
ATOM 757 C CA . THR A 1 99 ? 27.687 7.844 53.410 1.00 22.55 99 THR A CA 1
ATOM 758 C C . THR A 1 99 ? 29.147 8.315 53.600 1.00 22.55 99 THR A C 1
ATOM 760 O O . THR A 1 99 ? 29.663 8.125 54.694 1.00 22.55 99 THR A O 1
ATOM 763 N N . GLU A 1 100 ? 29.769 8.989 52.615 1.00 22.41 100 GLU A N 1
ATOM 764 C CA . GLU A 1 100 ? 30.460 10.311 52.728 1.00 22.41 100 GLU A CA 1
ATOM 765 C C . GLU A 1 100 ? 31.424 10.604 51.547 1.00 22.41 100 GLU A C 1
ATOM 767 O O . GLU A 1 100 ? 31.588 9.786 50.644 1.00 22.41 100 GLU A O 1
ATOM 772 N N . HIS A 1 101 ? 31.970 11.829 51.486 1.00 23.67 101 HIS A N 1
ATOM 773 C CA . HIS A 1 101 ? 32.623 12.420 50.307 1.00 23.67 101 HIS A CA 1
ATOM 774 C C . HIS A 1 101 ? 34.163 12.394 50.317 1.00 23.67 101 HIS A C 1
ATOM 776 O O . HIS A 1 101 ? 34.795 12.743 51.309 1.00 23.67 101 HIS A O 1
ATOM 782 N N . THR A 1 102 ? 34.757 12.171 49.139 1.00 22.75 102 THR A N 1
ATOM 783 C CA . THR A 1 102 ? 35.885 12.939 48.546 1.00 22.75 102 THR A CA 1
ATOM 784 C C . THR A 1 102 ? 36.093 12.461 47.090 1.00 22.75 102 THR A C 1
ATOM 786 O O . THR A 1 102 ? 35.743 11.335 46.764 1.00 22.75 102 THR A O 1
ATOM 789 N N . GLY A 1 103 ? 36.606 13.255 46.143 1.00 20.97 103 GLY A N 1
ATOM 790 C CA . GLY A 1 103 ? 36.955 14.672 46.270 1.00 20.97 103 GLY A CA 1
ATOM 791 C C . GLY A 1 103 ? 37.923 15.247 45.225 1.00 20.97 103 GLY A C 1
ATOM 792 O O . GLY A 1 103 ? 38.686 16.125 45.602 1.00 20.97 103 GLY A O 1
ATOM 793 N N . GLU A 1 104 ? 37.937 14.805 43.958 1.00 22.69 104 GLU A N 1
ATOM 794 C CA . GLU A 1 104 ? 38.777 15.448 42.924 1.00 22.69 104 GLU A CA 1
ATOM 795 C C . GLU A 1 104 ? 38.209 15.298 41.497 1.00 22.69 104 GLU A C 1
ATOM 797 O O . GLU A 1 104 ? 37.387 14.420 41.238 1.00 22.69 104 GLU A O 1
ATOM 802 N N . SER A 1 105 ? 38.599 16.189 40.576 1.00 23.61 105 SER A N 1
ATOM 803 C CA . SER A 1 105 ? 37.921 16.405 39.285 1.00 23.61 105 SER A CA 1
ATOM 804 C C . SER A 1 105 ? 38.785 16.104 38.057 1.00 23.61 105 SER A C 1
ATOM 806 O O . SER A 1 105 ? 39.886 16.648 37.941 1.00 23.61 105 SER A O 1
ATOM 808 N N . LYS A 1 106 ? 38.237 15.366 37.081 1.00 24.50 106 LYS A N 1
ATOM 809 C CA . LYS A 1 106 ? 38.711 15.322 35.684 1.00 24.50 106 LYS A CA 1
ATOM 810 C C . LYS A 1 106 ? 37.545 15.348 34.689 1.00 24.50 106 LYS A C 1
ATOM 812 O O . LYS A 1 106 ? 36.384 15.256 35.080 1.00 24.50 106 LYS A O 1
ATOM 817 N N . GLU A 1 107 ? 37.881 15.599 33.429 1.00 24.30 107 GLU A N 1
ATOM 818 C CA . GLU A 1 107 ? 36.976 16.063 32.373 1.00 24.30 107 GLU A CA 1
ATOM 819 C C . GLU A 1 107 ? 35.974 14.989 31.900 1.00 24.30 107 GLU A C 1
ATOM 821 O O . GLU A 1 107 ? 36.298 13.801 31.913 1.00 24.30 107 GLU A O 1
ATOM 826 N N . PRO A 1 108 ? 34.765 15.382 31.449 1.00 24.67 108 PRO A N 1
ATOM 827 C CA . PRO A 1 108 ? 33.770 14.437 30.961 1.00 24.67 108 PRO A CA 1
ATOM 828 C C . PRO A 1 108 ? 34.127 13.920 29.562 1.00 24.67 108 PRO A C 1
ATOM 830 O O . PRO A 1 108 ? 34.036 14.646 28.569 1.00 24.67 108 PRO A O 1
ATOM 833 N N . SER A 1 109 ? 34.447 12.629 29.467 1.00 24.86 109 SER A N 1
ATOM 834 C CA . SER A 1 109 ? 34.295 11.881 28.220 1.00 24.86 109 SER A CA 1
ATOM 835 C C . SER A 1 109 ? 32.830 11.934 27.776 1.00 24.86 109 SER A C 1
ATOM 837 O O . SER A 1 109 ? 31.910 11.764 28.577 1.00 24.86 109 SER A O 1
ATOM 839 N N . SER A 1 110 ? 32.588 12.169 26.485 1.00 24.19 110 SER A N 1
ATOM 840 C CA . SER A 1 110 ? 31.235 12.196 25.922 1.00 24.19 110 SER A CA 1
ATOM 841 C C . SER A 1 110 ? 30.699 10.781 25.686 1.00 24.19 110 SER A C 1
ATOM 843 O O . SER A 1 110 ? 30.399 10.397 24.551 1.00 24.19 110 SER A O 1
ATOM 845 N N . GLU A 1 111 ? 30.580 9.993 26.752 1.00 22.92 111 GLU A N 1
ATOM 846 C CA . GLU A 1 111 ? 29.774 8.780 26.720 1.00 22.92 111 GLU A CA 1
ATOM 847 C C . GLU A 1 111 ? 28.311 9.185 26.520 1.00 22.92 111 GLU A C 1
ATOM 849 O O . GLU A 1 111 ? 27.637 9.663 27.434 1.00 22.92 111 GLU A O 1
ATOM 854 N N . ASN A 1 112 ? 27.805 8.988 25.299 1.00 24.78 112 ASN A N 1
ATOM 855 C CA . ASN A 1 112 ? 26.367 8.933 25.066 1.00 24.78 112 ASN A CA 1
ATOM 856 C C . ASN A 1 112 ? 25.839 7.677 25.762 1.00 24.78 112 ASN A C 1
ATOM 858 O O . ASN A 1 112 ? 25.692 6.626 25.134 1.00 24.78 112 ASN A O 1
ATOM 862 N N . SER A 1 113 ? 25.561 7.797 27.060 1.00 23.20 113 SER A N 1
ATOM 863 C CA . SER A 1 113 ? 24.815 6.801 27.811 1.00 23.20 113 SER A CA 1
ATOM 864 C C . SER A 1 113 ? 23.439 6.661 27.167 1.00 23.20 113 SER A C 1
ATOM 866 O O . SER A 1 113 ? 22.519 7.454 27.370 1.00 23.20 113 SER A O 1
ATOM 868 N N . THR A 1 114 ? 23.315 5.633 26.331 1.00 25.48 114 THR A N 1
ATOM 869 C CA . THR A 1 114 ? 22.031 5.124 25.875 1.00 25.48 114 THR A CA 1
ATOM 870 C C . THR A 1 114 ? 21.325 4.588 27.109 1.00 25.48 114 THR A C 1
ATOM 872 O O . THR A 1 114 ? 21.520 3.450 27.524 1.00 25.48 114 THR A O 1
ATOM 875 N N . THR A 1 115 ? 20.532 5.452 27.742 1.00 24.39 115 THR A N 1
ATOM 876 C CA . THR A 1 115 ? 19.654 5.090 28.847 1.00 24.39 115 THR A CA 1
ATOM 877 C C . THR A 1 115 ? 18.638 4.083 28.331 1.00 24.39 115 THR A C 1
ATOM 879 O O . THR A 1 115 ? 17.585 4.444 27.807 1.00 24.39 115 THR A O 1
ATOM 882 N N . SER A 1 116 ? 18.999 2.803 28.441 1.00 25.62 116 SER A N 1
ATOM 883 C CA . SER A 1 116 ? 18.118 1.689 28.130 1.00 25.62 116 SER A CA 1
ATOM 884 C C . SER A 1 116 ? 16.828 1.878 28.925 1.00 25.62 116 SER A C 1
ATOM 886 O O . SER A 1 116 ? 16.887 1.942 30.159 1.00 25.62 116 SER A O 1
ATOM 888 N N . PRO A 1 117 ? 15.660 1.994 28.272 1.00 28.12 117 PRO A N 1
ATOM 889 C CA . PRO A 1 117 ? 14.389 1.939 28.963 1.00 28.12 117 PRO A CA 1
ATOM 890 C C . PRO A 1 117 ? 14.116 0.469 29.305 1.00 28.12 117 PRO A C 1
ATOM 892 O O . PRO A 1 117 ? 13.239 -0.159 28.716 1.00 28.12 117 PRO A O 1
ATOM 895 N N . ASP A 1 118 ? 14.876 -0.068 30.264 1.00 29.16 118 ASP A N 1
ATOM 896 C CA . ASP A 1 118 ? 14.828 -1.453 30.765 1.00 29.16 118 ASP A CA 1
ATOM 897 C C . ASP A 1 118 ? 13.587 -1.681 31.661 1.00 29.16 118 ASP A C 1
ATOM 899 O O . ASP A 1 118 ? 13.625 -2.231 32.756 1.00 29.16 118 ASP A O 1
ATOM 903 N N . ASN A 1 119 ? 12.467 -1.127 31.193 1.00 29.77 119 ASN A N 1
ATOM 904 C CA . ASN A 1 119 ? 11.201 -0.915 31.882 1.00 29.77 119 ASN A CA 1
ATOM 905 C C . ASN A 1 119 ? 10.016 -1.402 31.024 1.00 29.77 119 ASN A C 1
ATOM 907 O O . ASN A 1 119 ? 8.875 -0.988 31.220 1.00 29.77 119 ASN A O 1
ATOM 911 N N . GLN A 1 120 ? 10.275 -2.325 30.093 1.00 39.41 120 GLN A N 1
ATOM 912 C CA . GLN A 1 120 ? 9.308 -3.381 29.807 1.00 39.41 120 GLN A CA 1
ATOM 913 C C . GLN A 1 120 ? 9.630 -4.551 30.733 1.00 39.41 120 GLN A C 1
ATOM 915 O O . GLN A 1 120 ? 10.443 -5.422 30.425 1.00 39.41 120 GLN A O 1
ATOM 920 N N . THR A 1 121 ? 9.003 -4.531 31.907 1.00 36.44 121 THR A N 1
ATOM 921 C CA . THR A 1 121 ? 9.029 -5.643 32.853 1.00 36.44 121 THR A CA 1
ATOM 922 C C . THR A 1 121 ? 8.686 -6.948 32.138 1.00 36.44 121 THR A C 1
ATOM 924 O O . THR A 1 121 ? 7.714 -7.027 31.387 1.00 36.44 121 THR A O 1
ATOM 927 N N . LYS A 1 122 ? 9.449 -8.016 32.407 1.00 41.75 122 LYS A N 1
ATOM 928 C CA . LYS A 1 122 ? 8.998 -9.374 32.075 1.00 41.75 122 LYS A CA 1
ATOM 929 C C . LYS A 1 122 ? 7.639 -9.576 32.752 1.00 41.75 122 LYS A C 1
ATOM 931 O O . LYS A 1 122 ? 7.583 -9.568 33.980 1.00 41.75 122 LYS A O 1
ATOM 936 N N . ASN A 1 123 ? 6.576 -9.709 31.956 1.00 53.16 123 ASN A N 1
ATOM 937 C CA . ASN A 1 123 ? 5.185 -9.823 32.405 1.00 53.16 123 ASN A CA 1
ATOM 938 C C . ASN A 1 123 ? 4.989 -11.098 33.246 1.00 53.16 123 ASN A C 1
ATOM 940 O O . ASN A 1 123 ? 4.610 -12.140 32.717 1.00 53.16 123 ASN A O 1
ATOM 944 N N . LYS A 1 124 ? 5.283 -11.026 34.552 1.00 52.41 124 LYS A N 1
ATOM 945 C CA . LYS A 1 124 ? 5.260 -12.180 35.469 1.00 52.41 124 LYS A CA 1
ATOM 946 C C . LYS A 1 124 ? 3.868 -12.794 35.646 1.00 52.41 124 LYS A C 1
ATOM 948 O O . LYS A 1 124 ? 3.788 -13.969 35.988 1.00 52.41 124 LYS A O 1
ATOM 953 N N . ASP A 1 125 ? 2.816 -12.028 35.366 1.00 67.88 125 ASP A N 1
ATOM 954 C CA . ASP A 1 125 ? 1.434 -12.398 35.684 1.00 67.88 125 ASP A CA 1
ATOM 955 C C . ASP A 1 125 ? 0.630 -12.894 34.460 1.00 67.88 125 ASP A C 1
ATOM 957 O O . ASP A 1 125 ? -0.531 -13.271 34.603 1.00 67.88 125 ASP A O 1
ATOM 961 N N . PHE A 1 126 ? 1.211 -12.912 33.248 1.00 82.69 126 PHE A N 1
ATOM 962 C CA . PHE A 1 126 ? 0.520 -13.398 32.042 1.00 82.69 126 PHE A CA 1
ATOM 963 C C . PHE A 1 126 ? 0.754 -14.904 31.832 1.00 82.69 126 PHE A C 1
ATOM 965 O O . PHE A 1 126 ? 1.834 -15.334 31.415 1.00 82.69 126 PHE A O 1
ATOM 972 N N . ASN A 1 127 ? -0.263 -15.728 32.095 1.00 88.88 127 ASN A N 1
ATOM 973 C CA . ASN A 1 127 ? -0.146 -17.185 32.038 1.00 88.88 127 ASN A CA 1
ATOM 974 C C . ASN A 1 127 ? -0.344 -17.733 30.612 1.00 88.88 127 ASN A C 1
ATOM 976 O O . ASN A 1 127 ? -1.423 -18.191 30.236 1.00 88.88 127 ASN A O 1
ATOM 980 N N . PHE A 1 128 ? 0.728 -17.747 29.818 1.00 88.81 128 PHE A N 1
ATOM 981 C CA . PHE A 1 128 ? 0.715 -18.303 28.457 1.00 88.81 128 PHE A CA 1
ATOM 982 C C . PHE A 1 128 ? 0.200 -19.759 28.382 1.00 88.81 128 PHE A C 1
ATOM 984 O O . PHE A 1 128 ? -0.521 -20.109 27.450 1.00 88.81 128 PHE A O 1
ATOM 991 N N . ASN A 1 129 ? 0.482 -20.593 29.393 1.00 87.62 129 ASN A N 1
ATOM 992 C CA . ASN A 1 129 ? 0.049 -22.002 29.451 1.00 87.62 129 ASN A CA 1
ATOM 993 C C . ASN A 1 129 ? -1.465 -22.192 29.670 1.00 87.62 129 ASN A C 1
ATOM 995 O O . ASN A 1 129 ? -1.976 -23.310 29.531 1.00 87.62 129 ASN A O 1
ATOM 999 N N . GLU A 1 130 ? -2.161 -21.132 30.069 1.00 90.44 130 GLU A N 1
ATOM 1000 C CA . GLU A 1 130 ? -3.618 -21.036 30.161 1.00 90.44 130 GLU A CA 1
ATOM 1001 C C . GLU A 1 130 ? -4.163 -20.366 28.899 1.00 90.44 130 GLU A C 1
ATOM 1003 O O . GLU A 1 130 ? -4.998 -20.956 28.219 1.00 90.44 130 GLU A O 1
ATOM 1008 N N . TYR A 1 131 ? -3.602 -19.212 28.520 1.00 91.00 131 TYR A N 1
ATOM 1009 C CA . TYR A 1 131 ? -3.969 -18.448 27.324 1.00 91.00 131 TYR A CA 1
ATOM 1010 C C . TYR A 1 131 ? -4.022 -19.296 26.039 1.00 91.00 131 TYR A C 1
ATOM 1012 O O . TYR A 1 131 ? -5.000 -19.222 25.298 1.00 91.00 131 TYR A O 1
ATOM 1020 N N . PHE A 1 132 ? -3.027 -20.154 25.782 1.00 89.94 132 PHE A N 1
ATOM 1021 C CA . PHE A 1 132 ? -3.007 -20.992 24.572 1.00 89.94 132 PHE A CA 1
ATOM 1022 C C . PHE A 1 132 ? -4.086 -22.094 24.537 1.00 89.94 132 PHE A C 1
ATOM 1024 O O . PHE A 1 132 ? -4.261 -22.727 23.501 1.00 89.94 132 PHE A O 1
ATOM 1031 N N . LYS A 1 133 ? -4.830 -22.313 25.631 1.00 90.06 133 LYS A N 1
ATOM 1032 C CA . LYS A 1 133 ? -5.951 -23.273 25.723 1.00 90.06 133 LYS A CA 1
ATOM 1033 C C . LYS A 1 133 ? -7.331 -22.606 25.665 1.00 90.06 133 LYS A C 1
ATOM 1035 O O . LYS A 1 133 ? -8.343 -23.301 25.695 1.00 90.06 133 LYS A O 1
ATOM 1040 N N . LEU A 1 134 ? -7.377 -21.275 25.641 1.00 91.06 134 LEU A N 1
ATOM 1041 C CA . LEU A 1 134 ? -8.606 -20.487 25.581 1.00 91.06 134 LEU A CA 1
ATOM 1042 C C . LEU A 1 134 ? -9.166 -20.435 24.150 1.00 91.06 134 LEU A C 1
ATOM 1044 O O . LEU A 1 134 ? -8.413 -20.530 23.178 1.00 91.06 134 LEU A O 1
ATOM 1048 N N . SER A 1 135 ? -10.482 -20.226 24.005 1.00 90.94 135 SER A N 1
ATOM 1049 C CA . SER A 1 135 ? -11.057 -19.866 22.700 1.00 90.94 135 SER A CA 1
ATOM 1050 C C . SER A 1 135 ? -10.559 -18.483 22.263 1.00 90.94 135 SER A C 1
ATOM 1052 O O . SER A 1 135 ? -10.145 -17.685 23.098 1.00 90.94 135 SER A O 1
ATOM 1054 N N . GLU A 1 136 ? -10.626 -18.140 20.974 1.00 89.81 136 GLU A N 1
ATOM 1055 C CA . GLU A 1 136 ? -10.181 -16.814 20.505 1.00 89.81 136 GLU A CA 1
ATOM 1056 C C . GLU A 1 136 ? -10.928 -15.641 21.167 1.00 89.81 136 GLU A C 1
ATOM 1058 O O . GLU A 1 136 ? -10.337 -14.588 21.409 1.00 89.81 136 GLU A O 1
ATOM 1063 N N . ASN A 1 137 ? -12.197 -15.848 21.535 1.00 92.25 137 ASN A N 1
ATOM 1064 C CA . ASN A 1 137 ? -12.998 -14.877 22.279 1.00 92.25 137 ASN A CA 1
ATOM 1065 C C . ASN A 1 137 ? -12.478 -14.720 23.724 1.00 92.25 137 ASN A C 1
ATOM 1067 O O . ASN A 1 137 ? -12.196 -13.612 24.182 1.00 92.25 137 ASN A O 1
ATOM 1071 N N . ASP A 1 138 ? -12.226 -15.841 24.406 1.00 93.50 138 ASP A N 1
ATOM 1072 C CA . ASP A 1 138 ? -11.647 -15.853 25.754 1.00 93.50 138 ASP A CA 1
ATOM 1073 C C . ASP A 1 138 ? -10.209 -15.291 25.772 1.00 93.50 138 ASP A C 1
ATOM 1075 O O . ASP A 1 138 ? -9.849 -14.554 26.690 1.00 93.50 138 ASP A O 1
ATOM 1079 N N . LYS A 1 139 ? -9.394 -15.564 24.739 1.00 92.50 139 LYS A N 1
ATOM 1080 C CA . LYS A 1 139 ? -8.055 -14.975 24.533 1.00 92.50 139 LYS A CA 1
ATOM 1081 C C . LYS A 1 139 ? -8.115 -13.453 24.398 1.00 92.50 139 LYS A C 1
ATOM 1083 O O . LYS A 1 139 ? -7.224 -12.761 24.899 1.00 92.50 139 LYS A O 1
ATOM 1088 N N . PHE A 1 140 ? -9.138 -12.912 23.731 1.00 92.81 140 PHE A N 1
ATOM 1089 C CA . PHE A 1 140 ? -9.348 -11.466 23.657 1.00 92.81 140 PHE A CA 1
ATOM 1090 C C . PHE A 1 140 ? -9.660 -10.885 25.042 1.00 92.81 140 PHE A C 1
ATOM 1092 O O . PHE A 1 140 ? -8.961 -9.976 25.492 1.00 92.81 140 PHE A O 1
ATOM 1099 N N . ASP A 1 141 ? -10.633 -11.452 25.761 1.00 91.44 141 ASP A N 1
ATOM 1100 C CA . ASP A 1 141 ? -11.020 -10.958 27.089 1.00 91.44 141 ASP A CA 1
ATOM 1101 C C . ASP A 1 141 ? -9.917 -11.158 28.149 1.00 91.44 141 ASP A C 1
ATOM 1103 O O . ASP A 1 141 ? -9.795 -10.356 29.078 1.00 91.44 141 ASP A O 1
ATOM 1107 N N . TYR A 1 142 ? -9.055 -12.169 27.993 1.00 91.12 142 TYR A N 1
ATOM 1108 C CA . TYR A 1 142 ? -7.847 -12.364 28.802 1.00 91.12 142 TYR A CA 1
ATOM 1109 C C . TYR A 1 142 ? -6.808 -11.253 28.557 1.00 91.12 142 TYR A C 1
ATOM 1111 O O . TYR A 1 142 ? -6.330 -10.631 29.509 1.00 91.12 142 TYR A O 1
ATOM 1119 N N . GLN A 1 143 ? -6.503 -10.931 27.290 1.00 89.06 143 GLN A N 1
ATOM 1120 C CA . GLN A 1 143 ? -5.611 -9.810 26.950 1.00 89.06 143 GLN A CA 1
ATOM 1121 C C . GLN A 1 143 ? -6.188 -8.455 27.394 1.00 89.06 143 GLN A C 1
ATOM 1123 O O . GLN A 1 143 ? -5.449 -7.623 27.921 1.00 89.06 143 GLN A O 1
ATOM 1128 N N . MET A 1 144 ? -7.500 -8.235 27.249 1.00 86.12 144 MET A N 1
ATOM 1129 C CA . MET A 1 144 ? -8.163 -7.001 27.693 1.00 86.12 144 MET A CA 1
ATOM 1130 C C . MET A 1 144 ? -8.051 -6.785 29.204 1.00 86.12 144 MET A C 1
ATOM 1132 O O . MET A 1 144 ? -7.728 -5.678 29.630 1.00 86.12 144 MET A O 1
ATOM 1136 N N . LYS A 1 145 ? -8.238 -7.832 30.023 1.00 84.62 145 LYS A N 1
ATOM 1137 C CA . LYS A 1 145 ? -8.021 -7.755 31.481 1.00 84.62 145 LYS A CA 1
ATOM 1138 C C . LYS A 1 145 ? -6.591 -7.319 31.810 1.00 84.62 145 LYS A C 1
ATOM 1140 O O . LYS A 1 145 ? -6.407 -6.422 32.628 1.00 84.62 145 LYS A O 1
ATOM 1145 N N . TYR A 1 146 ? -5.593 -7.879 31.123 1.00 77.00 146 TYR A N 1
ATOM 1146 C CA . TYR A 1 146 ? -4.190 -7.500 31.319 1.00 77.00 146 TYR A CA 1
ATOM 1147 C C . TYR A 1 146 ? -3.916 -6.031 30.941 1.00 77.00 146 TYR A C 1
ATOM 1149 O O . TYR A 1 146 ? -3.233 -5.308 31.662 1.00 77.00 146 TYR A O 1
ATOM 1157 N N . LEU A 1 147 ? -4.502 -5.557 29.837 1.00 73.50 147 LEU A N 1
ATOM 1158 C CA . LEU A 1 147 ? -4.327 -4.194 29.317 1.00 73.50 147 LEU A CA 1
ATOM 1159 C C . LEU A 1 147 ? -5.250 -3.146 29.981 1.00 73.50 147 LEU A C 1
ATOM 1161 O O . LEU A 1 147 ? -5.133 -1.946 29.712 1.00 73.50 147 LEU A O 1
ATOM 1165 N N . ASN A 1 148 ? -6.144 -3.558 30.883 1.00 64.19 148 ASN A N 1
ATOM 1166 C CA . ASN A 1 148 ? -6.849 -2.655 31.797 1.00 64.19 148 ASN A CA 1
ATOM 1167 C C . ASN A 1 148 ? -5.938 -2.186 32.939 1.00 64.19 148 ASN A C 1
ATOM 1169 O O . ASN A 1 148 ? -5.948 -1.003 33.262 1.00 64.19 148 ASN A O 1
ATOM 1173 N N . ASN A 1 149 ? -5.012 -3.027 33.408 1.00 54.41 149 ASN A N 1
ATOM 1174 C CA . ASN A 1 149 ? -4.004 -2.641 34.407 1.00 54.41 149 ASN A CA 1
ATOM 1175 C C . ASN A 1 149 ? -2.998 -1.572 33.904 1.00 54.41 149 ASN A C 1
ATOM 1177 O O . ASN A 1 149 ? -2.170 -1.092 34.674 1.00 54.41 149 ASN A O 1
ATOM 1181 N N . LEU A 1 150 ? -3.066 -1.179 32.622 1.00 53.09 150 LEU A N 1
ATOM 1182 C CA . LEU A 1 150 ? -2.248 -0.137 31.979 1.00 53.09 150 LEU A CA 1
ATOM 1183 C C . LEU A 1 150 ? -3.059 1.129 31.615 1.00 53.09 150 LEU A C 1
ATOM 1185 O O . LEU A 1 150 ? -2.703 1.853 30.680 1.00 53.09 150 LEU A O 1
ATOM 1189 N N . GLU A 1 151 ? -4.158 1.384 32.335 1.00 52.28 151 GLU A N 1
ATOM 1190 C CA . GLU A 1 151 ? -5.193 2.406 32.076 1.00 52.28 151 GLU A CA 1
ATOM 1191 C C . GLU A 1 151 ? -4.690 3.791 31.631 1.00 52.28 151 GLU A C 1
ATOM 1193 O O . GLU A 1 151 ? -5.274 4.384 30.725 1.00 52.28 151 GLU A O 1
ATOM 1198 N N . ASN A 1 152 ? -3.562 4.265 32.170 1.00 51.91 152 ASN A N 1
ATOM 1199 C CA . ASN A 1 152 ? -2.942 5.561 31.844 1.00 51.91 152 ASN A CA 1
ATOM 1200 C C . ASN A 1 152 ? -2.495 5.739 30.371 1.00 51.91 152 ASN A C 1
ATOM 1202 O O . ASN A 1 152 ? -1.983 6.800 30.015 1.00 51.91 152 ASN A O 1
ATOM 1206 N N . SER A 1 153 ? -2.632 4.716 29.521 1.00 53.44 153 SER A N 1
ATOM 1207 C CA . SER A 1 153 ? -2.041 4.677 28.172 1.00 53.44 153 SER A CA 1
ATOM 1208 C C . SER A 1 153 ? -2.992 5.061 27.027 1.00 53.44 153 SER A C 1
ATOM 1210 O O . SER A 1 153 ? -2.527 5.253 25.904 1.00 53.44 153 SER A O 1
ATOM 1212 N N . PHE A 1 154 ? -4.306 5.153 27.270 1.00 61.00 154 PHE A N 1
ATOM 1213 C CA . PHE A 1 154 ? -5.320 5.277 26.212 1.00 61.00 154 PHE A CA 1
ATOM 1214 C C . PHE A 1 154 ? -6.114 6.590 26.297 1.00 61.00 154 PHE A C 1
ATOM 1216 O O . PHE A 1 154 ? -6.691 6.921 27.330 1.00 61.00 154 PHE A O 1
ATOM 1223 N N . ASN A 1 155 ? -6.203 7.319 25.179 1.00 63.81 155 ASN A N 1
ATOM 1224 C CA . ASN A 1 155 ? -6.973 8.566 25.072 1.00 63.81 155 ASN A CA 1
ATOM 1225 C C . ASN A 1 155 ? -8.474 8.283 24.865 1.00 63.81 155 ASN A C 1
ATOM 1227 O O . ASN A 1 155 ? -9.008 8.488 23.775 1.00 63.81 155 ASN A O 1
ATOM 1231 N N . ILE A 1 156 ? -9.154 7.806 25.912 1.00 77.50 156 ILE A N 1
ATOM 1232 C CA . ILE A 1 156 ? -10.603 7.552 25.893 1.00 77.50 156 ILE A CA 1
ATOM 1233 C C . ILE A 1 156 ? -11.349 8.867 25.617 1.00 77.50 156 ILE A C 1
ATOM 1235 O O . ILE A 1 156 ? -11.198 9.848 26.350 1.00 77.50 156 ILE A O 1
ATOM 1239 N N . ARG A 1 157 ? -12.177 8.901 24.566 1.00 84.31 157 ARG A N 1
ATOM 1240 C CA . ARG A 1 157 ? -12.948 10.102 24.210 1.00 84.31 157 ARG A CA 1
ATOM 1241 C C . ARG A 1 157 ? -14.203 10.198 25.069 1.00 84.31 157 ARG A C 1
ATOM 1243 O O . ARG A 1 157 ? -14.919 9.214 25.245 1.00 84.31 157 ARG A O 1
ATOM 1250 N N . GLN A 1 158 ? -14.505 11.402 25.544 1.00 83.56 158 GLN A N 1
ATOM 1251 C CA . GLN A 1 158 ? -15.811 11.700 26.129 1.00 83.56 158 GLN A CA 1
ATOM 1252 C C . GLN A 1 158 ? -16.872 11.704 25.022 1.00 83.56 158 GLN A C 1
ATOM 1254 O O . GLN A 1 158 ? -16.644 12.252 23.944 1.00 83.56 158 GLN A O 1
ATOM 1259 N N . THR A 1 159 ? -18.015 11.070 25.277 1.00 86.50 159 THR A N 1
ATOM 1260 C CA . THR A 1 159 ? -19.121 10.927 24.318 1.00 86.50 159 THR A CA 1
ATOM 1261 C C . THR A 1 159 ? -20.454 11.121 25.035 1.00 86.50 159 THR A C 1
ATOM 1263 O O . THR A 1 159 ? -20.572 10.832 26.223 1.00 86.50 159 THR A O 1
ATOM 1266 N N . ASN A 1 160 ? -21.470 11.600 24.316 1.00 85.25 160 ASN A N 1
ATOM 1267 C CA . ASN A 1 160 ? -22.789 11.904 24.885 1.00 85.25 160 ASN A CA 1
ATOM 1268 C C . ASN A 1 160 ? -23.735 10.684 24.903 1.00 85.25 160 ASN A C 1
ATOM 1270 O O . ASN A 1 160 ? -24.952 10.854 24.934 1.00 85.25 160 ASN A O 1
ATOM 1274 N N . ILE A 1 161 ? -23.203 9.458 24.821 1.00 91.38 161 ILE A N 1
ATOM 1275 C CA . ILE A 1 161 ? -24.020 8.241 24.754 1.00 91.38 161 ILE A CA 1
ATOM 1276 C C . ILE A 1 161 ? -24.740 7.993 26.087 1.00 91.38 161 ILE A C 1
ATOM 1278 O O . ILE A 1 161 ? -24.138 8.053 27.160 1.00 91.38 161 ILE A O 1
ATOM 1282 N N . THR A 1 162 ? -26.037 7.689 26.031 1.00 92.56 162 THR A N 1
ATOM 1283 C CA . THR A 1 162 ? -26.798 7.272 27.216 1.00 92.56 162 THR A CA 1
ATOM 1284 C C . THR A 1 162 ? -26.450 5.828 27.586 1.00 92.56 162 THR A C 1
ATOM 1286 O O . THR A 1 162 ? -26.045 5.033 26.734 1.00 92.56 162 THR A O 1
ATOM 1289 N N . GLN A 1 163 ? -26.646 5.438 28.850 1.00 93.06 163 GLN A N 1
ATOM 1290 C CA . GLN A 1 163 ? -26.444 4.039 29.247 1.00 93.06 163 GLN A CA 1
ATOM 1291 C C . GLN A 1 163 ? -27.400 3.087 28.501 1.00 93.06 163 GLN A C 1
ATOM 1293 O O . GLN A 1 163 ? -27.037 1.948 28.231 1.00 93.06 163 GLN A O 1
ATOM 1298 N N . GLU A 1 164 ? -28.588 3.558 28.115 1.00 93.88 164 GLU A N 1
ATOM 1299 C CA . GLU A 1 164 ? -29.559 2.796 27.322 1.00 93.88 164 GLU A CA 1
ATOM 1300 C C . GLU A 1 164 ? -29.059 2.541 25.891 1.00 93.88 164 GLU A C 1
ATOM 1302 O O . GLU A 1 164 ? -28.980 1.386 25.469 1.00 93.88 164 GLU A O 1
ATOM 1307 N N . SER A 1 165 ? -28.620 3.583 25.171 1.00 94.19 165 SER A N 1
ATOM 1308 C CA . SER A 1 165 ? -28.030 3.436 23.832 1.00 94.19 165 SER A CA 1
ATOM 1309 C C . SER A 1 165 ? -26.757 2.584 23.860 1.00 94.19 165 SER A C 1
ATOM 1311 O O . SER A 1 165 ? -26.549 1.768 22.962 1.00 94.19 165 SER A O 1
ATOM 1313 N N . LYS A 1 166 ? -25.932 2.712 24.911 1.00 95.25 166 LYS A N 1
ATOM 1314 C CA . LYS A 1 166 ? -24.752 1.861 25.125 1.00 95.25 166 LYS A CA 1
ATOM 1315 C C . LYS A 1 166 ? -25.136 0.394 25.337 1.00 95.25 166 LYS A C 1
ATOM 1317 O O . LYS A 1 166 ? -24.549 -0.475 24.699 1.00 95.25 166 LYS A O 1
ATOM 1322 N N . ASN A 1 167 ? -26.126 0.110 26.187 1.00 95.88 167 ASN A N 1
ATOM 1323 C CA . ASN A 1 167 ? -26.605 -1.254 26.419 1.00 95.88 167 ASN A CA 1
ATOM 1324 C C . ASN A 1 167 ? -27.128 -1.884 25.118 1.00 95.88 167 ASN A C 1
ATOM 1326 O O . ASN A 1 167 ? -26.742 -3.004 24.796 1.00 95.88 167 ASN A O 1
ATOM 1330 N N . LYS A 1 168 ? -27.928 -1.142 24.339 1.00 95.06 168 LYS A N 1
ATOM 1331 C CA . LYS A 1 168 ? -28.458 -1.593 23.043 1.00 95.06 168 LYS A CA 1
ATOM 1332 C C . LYS A 1 168 ? -27.354 -1.872 22.015 1.00 95.06 168 LYS A C 1
ATOM 1334 O O . LYS A 1 168 ? -27.422 -2.876 21.312 1.00 95.06 168 LYS A O 1
ATOM 1339 N N . PHE A 1 169 ? -26.330 -1.018 21.932 1.00 96.44 169 PHE A N 1
ATOM 1340 C CA . PHE A 1 169 ? -25.158 -1.282 21.088 1.00 96.44 169 PHE A CA 1
ATOM 1341 C C . PHE A 1 169 ? -24.436 -2.559 21.539 1.00 96.44 169 PHE A C 1
ATOM 1343 O O . PHE A 1 169 ? -24.167 -3.438 20.724 1.00 96.44 169 PHE A O 1
ATOM 1350 N N . ASN A 1 170 ? -24.167 -2.691 22.841 1.00 97.75 170 ASN A N 1
ATOM 1351 C CA . ASN A 1 170 ? -23.440 -3.834 23.388 1.00 97.75 170 ASN A CA 1
ATOM 1352 C C . ASN A 1 170 ? -24.203 -5.160 23.204 1.00 97.75 170 ASN A C 1
ATOM 1354 O O . ASN A 1 170 ? -23.570 -6.176 22.938 1.00 97.75 170 ASN A O 1
ATOM 1358 N N . GLU A 1 171 ? -25.538 -5.171 23.289 1.00 97.75 171 GLU A N 1
ATOM 1359 C CA . GLU A 1 171 ? -26.371 -6.357 23.023 1.00 97.75 171 GLU A CA 1
ATOM 1360 C C . GLU A 1 171 ? -26.163 -6.895 21.596 1.00 97.75 171 GLU A C 1
ATOM 1362 O O . GLU A 1 171 ? -25.877 -8.081 21.406 1.00 97.75 171 GLU A O 1
ATOM 1367 N N . ILE A 1 172 ? -26.223 -6.009 20.596 1.00 97.69 172 ILE A N 1
ATOM 1368 C CA . ILE A 1 172 ? -25.994 -6.361 19.188 1.00 97.69 172 ILE A CA 1
ATOM 1369 C C . ILE A 1 172 ? -24.521 -6.754 18.970 1.00 97.69 172 ILE A C 1
ATOM 1371 O O . ILE A 1 172 ? -24.236 -7.741 18.292 1.00 97.69 172 ILE A O 1
ATOM 1375 N N . ALA A 1 173 ? -23.575 -6.046 19.598 1.00 97.88 173 ALA A N 1
ATOM 1376 C CA . ALA A 1 173 ? -22.151 -6.356 19.493 1.00 97.88 173 ALA A CA 1
ATOM 1377 C C . ALA A 1 173 ? -21.836 -7.757 20.042 1.00 97.88 173 ALA A C 1
ATOM 1379 O O . ALA A 1 173 ? -21.181 -8.548 19.363 1.00 97.88 173 ALA A O 1
ATOM 1380 N N . HIS A 1 174 ? -22.377 -8.113 21.213 1.00 97.00 174 HIS A N 1
ATOM 1381 C CA . HIS A 1 174 ? -22.250 -9.452 21.789 1.00 97.00 174 HIS A CA 1
ATOM 1382 C C . HIS A 1 174 ? -22.826 -10.538 20.873 1.00 97.00 174 HIS A C 1
ATOM 1384 O O . HIS A 1 174 ? -22.180 -11.569 20.691 1.00 97.00 174 HIS A O 1
ATOM 1390 N N . LYS A 1 175 ? -23.992 -10.309 20.251 1.00 97.25 175 LYS A N 1
ATOM 1391 C CA . LYS A 1 175 ? -24.590 -11.252 19.288 1.00 97.25 175 LYS A CA 1
ATOM 1392 C C . LYS A 1 175 ? -23.683 -11.514 18.074 1.00 97.25 175 LYS A C 1
ATOM 1394 O O . LYS A 1 175 ? -23.674 -12.629 17.556 1.00 97.25 175 LYS A O 1
ATOM 1399 N N . LEU A 1 176 ? -22.924 -10.511 17.629 1.00 96.75 176 LEU A N 1
ATOM 1400 C CA . LEU A 1 176 ? -22.033 -10.589 16.464 1.00 96.75 176 LEU A CA 1
ATOM 1401 C C . LEU A 1 176 ? -20.577 -10.979 16.805 1.00 96.75 176 LEU A C 1
ATOM 1403 O O . LEU A 1 176 ? -19.728 -10.975 15.915 1.00 96.75 176 LEU A O 1
ATOM 1407 N N . ASN A 1 177 ? -20.257 -11.285 18.072 1.00 96.69 177 ASN A N 1
ATOM 1408 C CA . ASN A 1 177 ? -18.879 -11.355 18.600 1.00 96.69 177 ASN A CA 1
ATOM 1409 C C . ASN A 1 177 ? -18.044 -10.077 18.336 1.00 96.69 177 ASN A C 1
ATOM 1411 O O . ASN A 1 177 ? -16.812 -10.119 18.363 1.00 96.69 177 ASN A O 1
ATOM 1415 N N . PHE A 1 178 ? -18.693 -8.939 18.081 1.00 97.19 178 PHE A N 1
ATOM 1416 C CA . PHE A 1 178 ? -18.057 -7.643 17.850 1.00 97.19 178 PHE A CA 1
ATOM 1417 C C . PHE A 1 178 ? -17.562 -7.029 19.172 1.00 97.19 178 PHE A C 1
ATOM 1419 O O . PHE A 1 178 ? -17.911 -7.484 20.266 1.00 97.19 178 PHE A O 1
ATOM 1426 N N . LEU A 1 179 ? -16.736 -5.987 19.087 1.00 95.69 179 LEU A N 1
ATOM 1427 C CA . LEU A 1 179 ? -16.281 -5.257 20.272 1.00 95.69 179 LEU A CA 1
ATOM 1428 C C . LEU A 1 179 ? -17.392 -4.364 20.855 1.00 95.69 179 LEU A C 1
ATOM 1430 O O . LEU A 1 179 ? -18.156 -3.742 20.121 1.00 95.69 179 LEU A O 1
ATOM 1434 N N . ASP A 1 180 ? -17.459 -4.268 22.183 1.00 95.50 180 ASP A N 1
ATOM 1435 C CA . ASP A 1 180 ? -18.371 -3.356 22.881 1.00 95.50 180 ASP A CA 1
ATOM 1436 C C . ASP A 1 180 ? -17.945 -1.877 22.745 1.00 95.50 180 ASP A C 1
ATOM 1438 O O . ASP A 1 180 ? -16.809 -1.559 22.376 1.00 95.50 180 ASP A O 1
ATOM 1442 N N . TYR A 1 181 ? -18.868 -0.956 23.046 1.00 95.12 181 TYR A N 1
ATOM 1443 C CA . TYR A 1 181 ? -18.682 0.481 22.811 1.00 95.12 181 TYR A CA 1
ATOM 1444 C C . TYR A 1 181 ? -17.468 1.073 23.543 1.00 95.12 181 TYR A C 1
ATOM 1446 O O . TYR A 1 181 ? -16.737 1.895 22.984 1.00 95.12 181 TYR A O 1
ATOM 1454 N N . ASP A 1 182 ? -17.246 0.675 24.797 1.00 91.88 182 ASP A N 1
ATOM 1455 C CA . ASP A 1 182 ? -16.170 1.235 25.617 1.00 91.88 182 ASP A CA 1
ATOM 1456 C C . ASP A 1 182 ? -14.810 0.646 25.226 1.00 91.88 182 ASP A C 1
ATOM 1458 O O . ASP A 1 182 ? -13.818 1.377 25.186 1.00 91.88 182 ASP A O 1
ATOM 1462 N N . THR A 1 183 ? -14.768 -0.629 24.828 1.00 91.50 183 THR A N 1
ATOM 1463 C CA . THR A 1 183 ? -13.589 -1.259 24.222 1.00 91.50 183 THR A CA 1
ATOM 1464 C C . THR A 1 183 ? -13.213 -0.583 22.898 1.00 91.50 183 THR A C 1
ATOM 1466 O O . THR A 1 183 ? -12.052 -0.210 22.720 1.00 91.50 183 THR A O 1
ATOM 1469 N N . LEU A 1 184 ? -14.172 -0.331 21.995 1.00 92.75 184 LEU A N 1
ATOM 1470 C CA . LEU A 1 184 ? -13.937 0.429 20.755 1.00 92.75 184 LEU A CA 1
ATOM 1471 C C . LEU A 1 184 ? -13.414 1.842 21.042 1.00 92.75 184 LEU A C 1
ATOM 1473 O O . LEU A 1 184 ? -12.488 2.314 20.380 1.00 92.75 184 LEU A O 1
ATOM 1477 N N . ASN A 1 185 ? -13.970 2.511 22.058 1.00 90.94 185 ASN A N 1
ATOM 1478 C CA . ASN A 1 185 ? -13.545 3.850 22.453 1.00 90.94 185 ASN A CA 1
ATOM 1479 C C . ASN A 1 185 ? -12.118 3.856 23.023 1.00 90.94 185 ASN A C 1
ATOM 1481 O O . ASN A 1 185 ? -11.310 4.703 22.644 1.00 90.94 185 ASN A O 1
ATOM 1485 N N . LYS A 1 186 ? -11.786 2.882 23.880 1.00 87.75 186 LYS A N 1
ATOM 1486 C CA . LYS A 1 186 ? -10.440 2.691 24.439 1.00 87.75 186 LYS A CA 1
ATOM 1487 C C . LYS A 1 186 ? -9.405 2.385 23.355 1.00 87.75 186 LYS A C 1
ATOM 1489 O O . LYS A 1 186 ? -8.296 2.905 23.420 1.00 87.75 186 LYS A O 1
ATOM 1494 N N . LEU A 1 187 ? -9.774 1.598 22.345 1.00 87.38 187 LEU A N 1
ATOM 1495 C CA . LEU A 1 187 ? -8.929 1.282 21.189 1.00 87.38 187 LEU A CA 1
ATOM 1496 C C . LEU A 1 187 ? -8.860 2.402 20.138 1.00 87.38 187 LEU A C 1
ATOM 1498 O O . LEU A 1 187 ? -8.158 2.256 19.142 1.00 87.38 187 LEU A O 1
ATOM 1502 N N . GLY A 1 188 ? -9.569 3.516 20.338 1.00 88.25 188 GLY A N 1
ATOM 1503 C CA . GLY A 1 188 ? -9.551 4.662 19.430 1.00 88.25 188 GLY A CA 1
ATOM 1504 C C . GLY A 1 188 ? -10.316 4.460 18.116 1.00 88.25 188 GLY A C 1
ATOM 1505 O O . GLY A 1 188 ? -10.355 5.390 17.313 1.00 88.25 188 GLY A O 1
ATOM 1506 N N . ALA A 1 189 ? -10.982 3.321 17.914 1.00 92.00 189 ALA A N 1
ATOM 1507 C CA . ALA A 1 189 ? -11.774 3.017 16.721 1.00 92.00 189 ALA A CA 1
ATOM 1508 C C . ALA A 1 189 ? -12.931 4.015 16.504 1.00 92.00 189 ALA A C 1
ATOM 1510 O O . ALA A 1 189 ? -13.328 4.740 17.421 1.00 92.00 189 ALA A O 1
ATOM 1511 N N . ASN A 1 190 ? -13.501 4.054 15.300 1.00 93.75 190 ASN A N 1
ATOM 1512 C CA . ASN A 1 190 ? -14.693 4.849 15.007 1.00 93.75 190 ASN A CA 1
ATOM 1513 C C . ASN A 1 190 ? -15.893 4.362 15.833 1.00 93.75 190 ASN A C 1
ATOM 1515 O O . ASN A 1 190 ? -16.119 3.161 15.990 1.00 93.75 190 ASN A O 1
ATOM 1519 N N . LEU A 1 191 ? -16.688 5.310 16.333 1.00 94.88 191 LEU A N 1
ATOM 1520 C CA . LEU A 1 191 ? -17.851 5.051 17.188 1.00 94.88 191 LEU A CA 1
ATOM 1521 C C . LEU A 1 191 ? -19.143 5.544 16.536 1.00 94.88 191 LEU A C 1
ATOM 1523 O O . LEU A 1 191 ? -19.110 6.586 15.876 1.00 94.88 191 LEU A O 1
ATOM 1527 N N . PRO A 1 192 ? -20.290 4.890 16.778 1.00 95.19 192 PRO A N 1
ATOM 1528 C CA . PRO A 1 192 ? -21.578 5.512 16.530 1.00 95.19 192 PRO A CA 1
ATOM 1529 C C . PRO A 1 192 ? -21.825 6.660 17.521 1.00 95.19 192 PRO A C 1
ATOM 1531 O O . PRO A 1 192 ? -21.393 6.642 18.680 1.00 95.19 192 PRO A O 1
ATOM 1534 N N . SER A 1 193 ? -22.548 7.659 17.037 1.00 94.12 193 SER A N 1
ATOM 1535 C CA . SER A 1 193 ? -23.020 8.831 17.761 1.00 94.12 193 SER A CA 1
ATOM 1536 C C . SER A 1 193 ? -24.542 8.799 17.855 1.00 94.12 193 SER A C 1
ATOM 1538 O O . SER A 1 193 ? -25.230 8.320 16.948 1.00 94.12 193 SER A O 1
ATOM 1540 N N . TYR A 1 194 ? -25.057 9.330 18.961 1.00 91.56 194 TYR A N 1
ATOM 1541 C CA . TYR A 1 194 ? -26.476 9.335 19.293 1.00 91.56 194 TYR A CA 1
ATOM 1542 C C . TYR A 1 194 ? -26.940 10.751 19.661 1.00 91.56 194 TYR A C 1
ATOM 1544 O O . TYR A 1 194 ? -26.140 11.585 20.095 1.00 91.56 194 TYR A O 1
ATOM 1552 N N . ASP A 1 195 ? -28.222 11.049 19.450 1.00 89.25 195 ASP A N 1
ATOM 1553 C CA . ASP A 1 195 ? -28.859 12.279 19.924 1.00 89.25 195 ASP A CA 1
ATOM 1554 C C . ASP A 1 195 ? -29.245 12.180 21.416 1.00 89.25 195 ASP A C 1
ATOM 1556 O O . ASP A 1 195 ? -29.059 11.152 22.069 1.00 89.25 195 ASP A O 1
ATOM 1560 N N . GLN A 1 196 ? -29.806 13.258 21.972 1.00 86.19 196 GLN A N 1
ATOM 1561 C CA . GLN A 1 196 ? -30.257 13.295 23.372 1.00 86.19 196 GLN A CA 1
ATOM 1562 C C . GLN A 1 196 ? -31.435 12.349 23.676 1.00 86.19 196 GLN A C 1
ATOM 1564 O O . GLN A 1 196 ? -31.728 12.108 24.844 1.00 86.19 196 GLN A O 1
ATOM 1569 N N . ASN A 1 197 ? -32.092 11.808 22.646 1.00 86.00 197 ASN A N 1
ATOM 1570 C CA . ASN A 1 197 ? -33.192 10.850 22.747 1.00 86.00 197 ASN A CA 1
ATOM 1571 C C . ASN A 1 197 ? -32.712 9.396 22.537 1.00 86.00 197 ASN A C 1
ATOM 1573 O O . ASN A 1 197 ? -33.526 8.477 22.546 1.00 86.00 197 ASN A O 1
ATOM 1577 N N . GLY A 1 198 ? -31.409 9.180 22.316 1.00 84.75 198 GLY A N 1
ATOM 1578 C CA . GLY A 1 198 ? -30.815 7.869 22.056 1.00 84.75 198 GLY A CA 1
ATOM 1579 C C . GLY A 1 198 ? -30.905 7.374 20.605 1.00 84.75 198 GLY A C 1
ATOM 1580 O O . GLY A 1 198 ? -30.543 6.223 20.347 1.00 84.75 198 GLY A O 1
ATOM 1581 N N . ASN A 1 199 ? -31.344 8.207 19.654 1.00 89.31 199 ASN A N 1
ATOM 1582 C CA . ASN A 1 199 ? -31.379 7.882 18.223 1.00 89.31 199 ASN A CA 1
ATOM 1583 C C . ASN A 1 199 ? -29.983 7.992 17.602 1.00 89.31 199 ASN A C 1
ATOM 1585 O O . ASN A 1 199 ? -29.266 8.951 17.874 1.00 89.31 199 ASN A O 1
ATOM 1589 N N . TYR A 1 200 ? -29.617 7.071 16.710 1.00 91.75 200 TYR A N 1
ATOM 1590 C CA . TYR A 1 200 ? -28.375 7.162 15.934 1.00 91.75 200 TYR A CA 1
ATOM 1591 C C . TYR A 1 200 ? -28.366 8.407 15.028 1.00 91.75 200 TYR A C 1
ATOM 1593 O O . TYR A 1 200 ? -29.350 8.670 14.337 1.00 91.75 200 TYR A O 1
ATOM 1601 N N . ASN A 1 201 ? -27.258 9.159 15.006 1.00 92.25 201 ASN A N 1
ATOM 1602 C CA . ASN A 1 201 ? -27.106 10.360 14.167 1.00 92.25 201 ASN A CA 1
ATOM 1603 C C . ASN A 1 201 ? -25.822 10.407 13.309 1.00 92.25 201 ASN A C 1
ATOM 1605 O O . ASN A 1 201 ? -25.629 11.364 12.557 1.00 92.25 201 ASN A O 1
ATOM 1609 N N . GLY A 1 202 ? -24.975 9.374 13.366 1.00 94.50 202 GLY A N 1
ATOM 1610 C CA . GLY A 1 202 ? -23.807 9.217 12.493 1.00 94.50 202 GLY A CA 1
ATOM 1611 C C . GLY A 1 202 ? -22.599 8.585 13.188 1.00 94.50 202 GLY A C 1
ATOM 1612 O O . GLY A 1 202 ? -22.681 8.148 14.331 1.00 94.50 202 GLY A O 1
ATOM 1613 N N . MET A 1 203 ? -21.455 8.566 12.506 1.00 95.00 203 MET A N 1
ATOM 1614 C CA . MET A 1 203 ? -20.176 8.057 13.012 1.00 95.00 203 MET A CA 1
ATOM 1615 C C . MET A 1 203 ? -19.217 9.183 13.415 1.00 95.00 203 MET A C 1
ATOM 1617 O O . MET A 1 203 ? -19.019 10.142 12.667 1.00 95.00 203 MET A O 1
ATOM 1621 N N . LEU A 1 204 ? -18.545 9.018 14.557 1.00 93.50 204 LEU A N 1
ATOM 1622 C CA . LEU A 1 204 ? -17.424 9.850 15.008 1.00 93.50 204 LEU A CA 1
ATOM 1623 C C . LEU A 1 204 ? -16.120 9.381 14.342 1.00 93.50 204 LEU A C 1
ATOM 1625 O O . LEU A 1 204 ? -15.279 8.731 14.971 1.00 93.50 204 LEU A O 1
ATOM 1629 N N . ILE A 1 205 ? -15.975 9.682 13.050 1.00 91.62 205 ILE A N 1
ATOM 1630 C CA . ILE A 1 205 ? -14.829 9.254 12.238 1.00 91.62 205 ILE A CA 1
ATOM 1631 C C . ILE A 1 205 ? -13.531 9.910 12.736 1.00 91.62 205 ILE A C 1
ATOM 1633 O O . ILE A 1 205 ? -13.470 11.122 12.948 1.00 91.62 205 ILE A O 1
ATOM 1637 N N . GLN A 1 206 ? -12.477 9.114 12.922 1.00 85.00 206 GLN A N 1
ATOM 1638 C CA . GLN A 1 206 ? -11.152 9.598 13.300 1.00 85.00 206 GLN A CA 1
ATOM 1639 C C . GLN A 1 206 ? -10.324 10.028 12.087 1.00 85.00 206 GLN A C 1
ATOM 1641 O O . GLN A 1 206 ? -10.211 9.312 11.097 1.00 85.00 206 GLN A O 1
ATOM 1646 N N . GLN A 1 207 ? -9.674 11.185 12.215 1.00 83.19 207 GLN A N 1
ATOM 1647 C CA . GLN A 1 207 ? -8.692 11.703 11.250 1.00 83.19 207 GLN A CA 1
ATOM 1648 C C . GLN A 1 207 ? -7.237 11.507 11.718 1.00 83.19 207 GLN A C 1
ATOM 1650 O O . GLN A 1 207 ? -6.299 11.808 10.980 1.00 83.19 207 GLN A O 1
ATOM 1655 N N . ASN A 1 208 ? -7.056 11.018 12.951 1.00 79.25 208 ASN A N 1
ATOM 1656 C CA . ASN A 1 208 ? -5.769 10.648 13.529 1.00 79.25 208 ASN A CA 1
ATOM 1657 C C . ASN A 1 208 ? -5.686 9.123 13.649 1.00 79.25 208 ASN A C 1
ATOM 1659 O O . ASN A 1 208 ? -6.637 8.492 14.105 1.00 79.25 208 ASN A O 1
ATOM 1663 N N . ASP A 1 209 ? -4.521 8.572 13.324 1.00 76.00 209 ASP A N 1
ATOM 1664 C CA . ASP A 1 209 ? -4.160 7.169 13.543 1.00 76.00 209 ASP A CA 1
ATOM 1665 C C . ASP A 1 209 ? -4.258 6.820 15.045 1.00 76.00 209 ASP A C 1
ATOM 1667 O O . ASP A 1 209 ? -3.543 7.440 15.846 1.00 76.00 209 ASP A O 1
ATOM 1671 N N . PRO A 1 210 ? -5.119 5.864 15.456 1.00 74.62 210 PRO A N 1
ATOM 1672 C CA . PRO A 1 210 ? -5.214 5.427 16.850 1.00 74.62 210 PRO A CA 1
ATOM 1673 C C . PRO A 1 210 ? -3.978 4.628 17.301 1.00 74.62 210 PRO A C 1
ATOM 1675 O O . PRO A 1 210 ? -3.772 4.425 18.499 1.00 74.62 210 PRO A O 1
ATOM 1678 N N . GLY A 1 211 ? -3.123 4.219 16.360 1.00 77.31 211 GLY A N 1
ATOM 1679 C CA . GLY A 1 211 ? -1.960 3.378 16.587 1.00 77.31 211 GLY A CA 1
ATOM 1680 C C . GLY A 1 211 ? -2.311 1.893 16.663 1.00 77.31 211 GLY A C 1
ATOM 1681 O O . GLY A 1 211 ? -3.432 1.464 16.399 1.00 77.31 211 GLY A O 1
ATOM 1682 N N . ALA A 1 212 ? -1.318 1.092 17.042 1.00 85.56 212 ALA A N 1
ATOM 1683 C CA . ALA A 1 212 ? -1.484 -0.338 17.262 1.00 85.56 212 ALA A CA 1
ATOM 1684 C C . ALA A 1 212 ? -0.804 -0.772 18.562 1.00 85.56 212 ALA A C 1
ATOM 1686 O O . ALA A 1 212 ? 0.249 -0.243 18.928 1.00 85.56 212 ALA A O 1
ATOM 1687 N N . VAL A 1 213 ? -1.367 -1.779 19.221 1.00 85.00 213 VAL A N 1
ATOM 1688 C CA . VAL A 1 213 ? -0.751 -2.480 20.354 1.00 85.00 213 VAL A CA 1
ATOM 1689 C C . VAL A 1 213 ? -0.173 -3.800 19.839 1.00 85.00 213 VAL A C 1
ATOM 1691 O O . VAL A 1 213 ? -0.814 -4.479 19.036 1.00 85.00 213 VAL A O 1
ATOM 1694 N N . GLN A 1 214 ? 1.034 -4.166 20.274 1.00 85.19 214 GLN A N 1
ATOM 1695 C CA . GLN A 1 214 ? 1.630 -5.470 19.961 1.00 85.19 214 GLN A CA 1
ATOM 1696 C C . GLN A 1 214 ? 0.779 -6.599 20.566 1.00 85.19 214 GLN A C 1
ATOM 1698 O O . GLN A 1 214 ? 0.312 -6.471 21.700 1.00 85.19 214 GLN A O 1
ATOM 1703 N N . GLY A 1 215 ? 0.566 -7.701 19.840 1.00 87.62 215 GLY A N 1
ATOM 1704 C CA . GLY A 1 215 ? -0.089 -8.879 20.408 1.00 87.62 215 GLY A CA 1
ATOM 1705 C C . GLY A 1 215 ? 0.790 -9.513 21.486 1.00 87.62 215 GLY A C 1
ATOM 1706 O O . GLY A 1 215 ? 1.966 -9.783 21.245 1.00 87.62 215 GLY A O 1
ATOM 1707 N N . ILE A 1 216 ? 0.241 -9.759 22.681 1.00 83.94 216 ILE A N 1
ATOM 1708 C CA . ILE A 1 216 ? 1.030 -10.248 23.830 1.00 83.94 216 ILE A CA 1
ATOM 1709 C C . ILE A 1 216 ? 1.622 -11.641 23.546 1.00 83.94 216 ILE A C 1
ATOM 1711 O O . ILE A 1 216 ? 2.704 -11.966 24.033 1.00 83.94 216 ILE A O 1
ATOM 1715 N N . ALA A 1 217 ? 0.946 -12.441 22.717 1.00 86.75 217 ALA A N 1
ATOM 1716 C CA . ALA A 1 217 ? 1.406 -13.761 22.294 1.00 86.75 217 ALA A CA 1
ATOM 1717 C C . ALA A 1 217 ? 2.251 -13.759 21.008 1.00 86.75 217 ALA A C 1
ATOM 1719 O O . ALA A 1 217 ? 2.868 -14.779 20.707 1.00 86.75 217 ALA A O 1
ATOM 1720 N N . ASP A 1 218 ? 2.325 -12.646 20.264 1.00 88.25 218 ASP A N 1
ATOM 1721 C CA . ASP A 1 218 ? 3.022 -12.607 18.970 1.00 88.25 218 ASP A CA 1
ATOM 1722 C C . ASP A 1 218 ? 4.497 -12.988 19.125 1.00 88.25 218 ASP A C 1
ATOM 1724 O O . ASP A 1 218 ? 4.982 -13.903 18.459 1.00 88.25 218 ASP A O 1
ATOM 1728 N N . SER A 1 219 ? 5.191 -12.347 20.065 1.00 82.75 219 SER A N 1
ATOM 1729 C CA . SER A 1 219 ? 6.616 -12.570 20.340 1.00 82.75 219 SER A CA 1
ATOM 1730 C C . SER A 1 219 ? 6.858 -13.475 21.560 1.00 82.75 219 SER A C 1
ATOM 1732 O O . SER A 1 219 ? 7.867 -13.330 22.249 1.00 82.75 219 SER A O 1
ATOM 1734 N N . TYR A 1 220 ? 5.946 -14.412 21.855 1.00 85.44 220 TYR A N 1
ATOM 1735 C CA . TYR A 1 220 ? 6.123 -15.371 22.954 1.00 85.44 220 TYR A CA 1
ATOM 1736 C C . TYR A 1 220 ? 7.441 -16.160 22.809 1.00 85.44 220 TYR A C 1
ATOM 1738 O O . TYR A 1 220 ? 7.735 -16.708 21.748 1.00 85.44 220 TYR A O 1
ATOM 1746 N N . ASN A 1 221 ? 8.240 -16.192 23.883 1.00 83.94 221 ASN A N 1
ATOM 1747 C CA . ASN A 1 221 ? 9.605 -16.742 23.943 1.00 83.94 221 ASN A CA 1
ATOM 1748 C C . ASN A 1 221 ? 10.613 -16.179 22.911 1.00 83.94 221 ASN A C 1
ATOM 1750 O O . ASN A 1 221 ? 11.669 -16.777 22.713 1.00 83.94 221 ASN A O 1
ATOM 1754 N N . LYS A 1 222 ? 10.339 -15.025 22.284 1.00 84.81 222 LYS A N 1
ATOM 1755 C CA . LYS A 1 222 ? 11.210 -14.393 21.276 1.00 84.81 222 LYS A CA 1
ATOM 1756 C C . LYS A 1 222 ? 11.538 -12.944 21.640 1.00 84.81 222 LYS A C 1
ATOM 1758 O O . LYS A 1 222 ? 10.882 -12.327 22.473 1.00 84.81 222 LYS A O 1
ATOM 1763 N N . ASP A 1 223 ? 12.562 -12.388 21.000 1.00 84.69 223 ASP A N 1
ATOM 1764 C CA . ASP A 1 223 ? 12.894 -10.967 21.100 1.00 84.69 223 ASP A CA 1
ATOM 1765 C C . ASP A 1 223 ? 11.876 -10.142 20.283 1.00 84.69 223 ASP A C 1
ATOM 1767 O O . ASP A 1 223 ? 11.836 -10.272 19.049 1.00 84.69 223 ASP A O 1
ATOM 1771 N N . PRO A 1 224 ? 11.045 -9.291 20.918 1.00 80.38 224 PRO A N 1
ATOM 1772 C CA . PRO A 1 224 ? 10.044 -8.507 20.204 1.00 80.38 224 PRO A CA 1
ATOM 1773 C C . PRO A 1 224 ? 10.683 -7.501 19.238 1.00 80.38 224 PRO A C 1
ATOM 1775 O O . PRO A 1 224 ? 10.155 -7.284 18.153 1.00 80.38 224 PRO A O 1
ATOM 1778 N N . TYR A 1 225 ? 11.856 -6.947 19.554 1.00 81.38 225 TYR A N 1
ATOM 1779 C CA . TYR A 1 225 ? 12.524 -5.941 18.719 1.00 81.38 225 TYR A CA 1
ATOM 1780 C C . TYR A 1 225 ? 13.172 -6.536 17.461 1.00 81.38 225 TYR A C 1
ATOM 1782 O O . TYR A 1 225 ? 13.433 -5.811 16.502 1.00 81.38 225 TYR A O 1
ATOM 1790 N N . LYS A 1 226 ? 13.394 -7.857 17.439 1.00 82.31 226 LYS A N 1
ATOM 1791 C CA . LYS A 1 226 ? 13.830 -8.613 16.250 1.00 82.31 226 LYS A CA 1
ATOM 1792 C C . LYS A 1 226 ? 12.667 -9.282 15.507 1.00 82.31 226 LYS A C 1
ATOM 1794 O O . LYS A 1 226 ? 12.858 -9.801 14.407 1.00 82.31 226 LYS A O 1
ATOM 1799 N N . SER A 1 227 ? 11.452 -9.242 16.059 1.00 82.31 227 SER A N 1
ATOM 1800 C CA . SER A 1 227 ? 10.230 -9.827 15.484 1.00 82.31 227 SER A CA 1
ATOM 1801 C C . SER A 1 227 ? 9.625 -8.953 14.374 1.00 82.31 227 SER A C 1
ATOM 1803 O O . SER A 1 227 ? 8.455 -8.590 14.400 1.00 82.31 227 SER A O 1
ATOM 1805 N N . ILE A 1 228 ? 10.459 -8.599 13.394 1.00 87.25 228 ILE A N 1
ATOM 1806 C CA . ILE A 1 228 ? 10.120 -7.753 12.240 1.00 87.25 228 ILE A CA 1
ATOM 1807 C C . ILE A 1 228 ? 10.290 -8.472 10.888 1.00 87.25 228 ILE A C 1
ATOM 1809 O O . ILE A 1 228 ? 9.930 -7.909 9.855 1.00 87.25 228 ILE A O 1
ATOM 1813 N N . GLY A 1 229 ? 10.789 -9.713 10.903 1.00 90.69 229 GLY A N 1
ATOM 1814 C CA . GLY A 1 229 ? 11.020 -10.581 9.745 1.00 90.69 229 GLY A CA 1
ATOM 1815 C C . GLY A 1 229 ? 12.462 -11.093 9.640 1.00 90.69 229 GLY A C 1
ATOM 1816 O O . GLY A 1 229 ? 13.361 -10.663 10.369 1.00 90.69 229 GLY A O 1
ATOM 1817 N N . LEU A 1 230 ? 12.691 -12.002 8.694 1.00 91.75 230 LEU A N 1
ATOM 1818 C CA . LEU A 1 230 ? 14.007 -12.520 8.325 1.00 91.75 230 LEU A CA 1
ATOM 1819 C C . LEU A 1 230 ? 14.515 -11.771 7.089 1.00 91.75 230 LEU A C 1
ATOM 1821 O O . LEU A 1 230 ? 13.905 -11.840 6.019 1.00 91.75 230 LEU A O 1
ATOM 1825 N N . ALA A 1 231 ? 15.638 -11.067 7.220 1.00 90.56 231 ALA A N 1
ATOM 1826 C CA . ALA A 1 231 ? 16.264 -10.395 6.089 1.00 90.56 231 ALA A CA 1
ATOM 1827 C C . ALA A 1 231 ? 17.120 -11.368 5.273 1.00 90.56 231 ALA A C 1
ATOM 1829 O O . ALA A 1 231 ? 17.770 -12.257 5.819 1.00 90.56 231 ALA A O 1
ATOM 1830 N N . ARG A 1 232 ? 17.162 -11.125 3.964 1.00 90.31 232 ARG A N 1
ATOM 1831 C CA . ARG A 1 232 ? 18.130 -11.620 2.974 1.00 90.31 232 ARG A CA 1
ATOM 1832 C C . ARG A 1 232 ? 18.279 -13.143 2.849 1.00 90.31 232 ARG A C 1
ATOM 1834 O O . ARG A 1 232 ? 19.074 -13.579 2.028 1.00 90.31 232 ARG A O 1
ATOM 1841 N N . THR A 1 233 ? 17.473 -13.944 3.542 1.00 91.12 233 THR A N 1
ATOM 1842 C CA . THR A 1 233 ? 17.510 -15.413 3.482 1.00 91.12 233 THR A CA 1
ATOM 1843 C C . THR A 1 233 ? 16.144 -15.988 3.100 1.00 91.12 233 THR A C 1
ATOM 1845 O O . THR A 1 233 ? 15.105 -15.556 3.601 1.00 91.12 233 THR A O 1
ATOM 1848 N N . LEU A 1 234 ? 16.157 -16.977 2.202 1.00 93.94 234 LEU A N 1
ATOM 1849 C CA . LEU A 1 234 ? 14.985 -17.719 1.726 1.00 93.94 234 LEU A CA 1
ATOM 1850 C C . LEU A 1 234 ? 15.042 -19.140 2.296 1.00 93.94 234 LEU A C 1
ATOM 1852 O O . LEU A 1 234 ? 15.982 -19.874 2.000 1.00 93.94 234 LEU A O 1
ATOM 1856 N N . THR A 1 235 ? 14.077 -19.519 3.133 1.00 92.56 235 THR A N 1
ATOM 1857 C CA . THR A 1 235 ? 14.122 -20.780 3.902 1.00 92.56 235 THR A CA 1
ATOM 1858 C C . THR A 1 235 ? 13.563 -21.985 3.153 1.00 92.56 235 THR A C 1
ATOM 1860 O O . THR A 1 235 ? 14.020 -23.106 3.361 1.00 92.56 235 THR A O 1
ATOM 1863 N N . ASN A 1 236 ? 12.594 -21.754 2.266 1.00 93.25 236 ASN A N 1
ATOM 1864 C CA . ASN A 1 236 ? 11.857 -22.788 1.548 1.00 93.25 236 ASN A CA 1
ATOM 1865 C C . ASN A 1 236 ? 11.525 -22.374 0.103 1.00 93.25 236 ASN A C 1
ATOM 1867 O O . ASN A 1 236 ? 11.646 -21.207 -0.291 1.00 93.25 236 ASN A O 1
ATOM 1871 N N . GLU A 1 237 ? 11.063 -23.352 -0.678 1.00 94.31 237 GLU A N 1
ATOM 1872 C CA . GLU A 1 237 ? 10.659 -23.173 -2.076 1.00 94.31 237 GLU A CA 1
ATOM 1873 C C . GLU A 1 237 ? 9.513 -22.167 -2.253 1.00 94.31 237 GLU A C 1
ATOM 1875 O O . GLU A 1 237 ? 9.479 -21.452 -3.254 1.00 94.31 237 GLU A O 1
ATOM 1880 N N . THR A 1 238 ? 8.586 -22.048 -1.301 1.00 95.62 238 THR A N 1
ATOM 1881 C CA . THR A 1 238 ? 7.463 -21.102 -1.403 1.00 95.62 238 THR A CA 1
ATOM 1882 C C . THR A 1 238 ? 7.970 -19.660 -1.430 1.00 95.62 238 THR A C 1
ATOM 1884 O O . THR A 1 238 ? 7.634 -18.906 -2.344 1.00 95.62 238 THR A O 1
ATOM 1887 N N . TYR A 1 239 ? 8.860 -19.278 -0.504 1.00 97.06 239 TYR A N 1
ATOM 1888 C CA . TYR A 1 239 ? 9.483 -17.950 -0.536 1.00 97.06 239 TYR A CA 1
ATOM 1889 C C . TYR A 1 239 ? 10.374 -17.752 -1.766 1.00 97.06 239 TYR A C 1
ATOM 1891 O O . TYR A 1 239 ? 10.380 -16.655 -2.322 1.00 97.06 239 TYR A O 1
ATOM 1899 N N . LEU A 1 240 ? 11.087 -18.784 -2.232 1.00 96.75 240 LEU A N 1
ATOM 1900 C CA . LEU A 1 240 ? 11.908 -18.706 -3.446 1.00 96.75 240 LEU A CA 1
ATOM 1901 C C . LEU A 1 240 ? 11.066 -18.423 -4.705 1.00 96.75 240 LEU A C 1
ATOM 1903 O O . LEU A 1 240 ? 11.423 -17.557 -5.507 1.00 96.75 240 LEU A O 1
ATOM 1907 N N . ASN A 1 241 ? 9.929 -19.102 -4.864 1.00 96.12 241 ASN A N 1
ATOM 1908 C CA . ASN A 1 241 ? 9.017 -18.885 -5.988 1.00 96.12 241 ASN A CA 1
ATOM 1909 C C . ASN A 1 241 ? 8.347 -17.500 -5.917 1.00 96.12 241 ASN A C 1
ATOM 1911 O O . ASN A 1 241 ? 8.278 -16.797 -6.927 1.00 96.12 241 ASN A O 1
ATOM 1915 N N . ILE A 1 242 ? 7.953 -17.048 -4.720 1.00 97.44 242 ILE A N 1
ATOM 1916 C CA . ILE A 1 242 ? 7.419 -15.692 -4.507 1.00 97.44 242 ILE A CA 1
ATOM 1917 C C . ILE A 1 242 ? 8.486 -14.625 -4.803 1.00 97.44 242 ILE A C 1
ATOM 1919 O O . ILE A 1 242 ? 8.182 -13.634 -5.468 1.00 97.44 242 ILE A O 1
ATOM 1923 N N . ALA A 1 243 ? 9.743 -14.829 -4.395 1.00 97.50 243 ALA A N 1
ATOM 1924 C CA . ALA A 1 243 ? 10.852 -13.901 -4.645 1.00 97.50 243 ALA A CA 1
ATOM 1925 C C . ALA A 1 243 ? 11.130 -13.689 -6.142 1.00 97.50 243 ALA A C 1
ATOM 1927 O O . ALA A 1 243 ? 11.479 -12.586 -6.559 1.00 97.50 243 ALA A O 1
ATOM 1928 N N . LYS A 1 244 ? 10.933 -14.724 -6.969 1.00 97.06 244 LYS A N 1
ATOM 1929 C CA . LYS A 1 244 ? 11.061 -14.631 -8.434 1.00 97.06 244 LYS A CA 1
ATOM 1930 C C . LYS A 1 244 ? 9.917 -13.859 -9.102 1.00 97.06 244 LYS A C 1
ATOM 1932 O O . LYS A 1 244 ? 10.051 -13.481 -10.262 1.00 97.06 244 LYS A O 1
ATOM 1937 N N . GLN A 1 245 ? 8.819 -13.608 -8.391 1.00 96.94 245 GLN A N 1
ATOM 1938 C CA . GLN A 1 245 ? 7.617 -12.918 -8.887 1.00 96.94 245 GLN A CA 1
ATOM 1939 C C . GLN A 1 245 ? 7.358 -11.580 -8.181 1.00 96.94 245 GLN A C 1
ATOM 1941 O O . GLN A 1 245 ? 6.326 -10.947 -8.414 1.00 96.94 245 GLN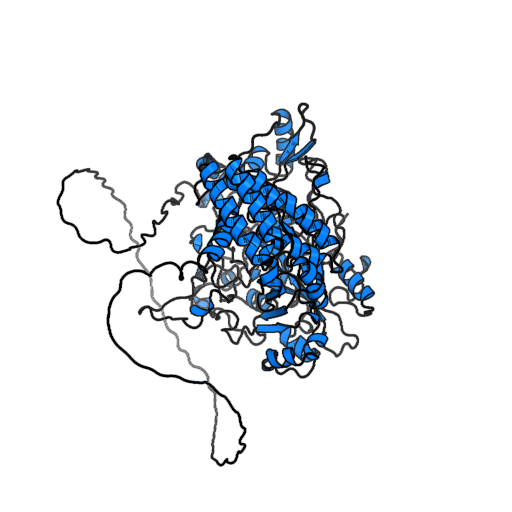 A O 1
ATOM 1946 N N . THR A 1 246 ? 8.271 -11.169 -7.303 1.00 97.81 246 THR A N 1
ATOM 1947 C CA . THR A 1 246 ? 8.158 -9.983 -6.453 1.00 97.81 246 THR A CA 1
ATOM 1948 C C . THR A 1 246 ? 9.330 -9.057 -6.749 1.00 97.81 246 THR A C 1
ATOM 1950 O O . THR A 1 246 ? 10.464 -9.502 -6.917 1.00 97.81 246 THR A O 1
ATOM 1953 N N . PHE A 1 247 ? 9.046 -7.765 -6.843 1.00 97.94 247 PHE A N 1
ATOM 1954 C CA . PHE A 1 247 ? 9.941 -6.754 -7.383 1.00 97.94 247 PHE A CA 1
ATOM 1955 C C . PHE A 1 247 ? 10.043 -5.592 -6.394 1.00 97.94 247 PHE A C 1
ATOM 1957 O O . PHE A 1 247 ? 9.032 -5.007 -6.009 1.00 97.94 247 PHE A O 1
ATOM 1964 N N . GLN A 1 248 ? 11.261 -5.209 -6.025 1.00 97.25 248 GLN A N 1
ATOM 1965 C CA . GLN A 1 248 ? 11.550 -3.878 -5.502 1.00 97.25 248 GLN A CA 1
ATOM 1966 C C . GLN A 1 248 ? 11.266 -2.875 -6.622 1.00 97.25 248 GLN A C 1
ATOM 1968 O O . GLN A 1 248 ? 11.810 -3.034 -7.714 1.00 97.25 248 GLN A O 1
ATOM 1973 N N . ILE A 1 249 ? 10.439 -1.860 -6.375 1.00 95.94 249 ILE A N 1
ATOM 1974 C CA . ILE A 1 249 ? 10.163 -0.791 -7.342 1.00 95.94 249 ILE A CA 1
ATOM 1975 C C . ILE A 1 249 ? 10.589 0.570 -6.791 1.00 95.94 249 ILE A C 1
ATOM 1977 O O . ILE A 1 249 ? 10.274 0.917 -5.652 1.00 95.94 249 ILE A O 1
ATOM 1981 N N . THR A 1 250 ? 11.298 1.352 -7.608 1.00 93.88 250 THR A N 1
ATOM 1982 C CA . THR A 1 250 ? 11.635 2.756 -7.335 1.00 93.88 250 THR A CA 1
ATOM 1983 C C . THR A 1 250 ? 11.213 3.626 -8.510 1.00 93.88 250 THR A C 1
ATOM 1985 O O . THR A 1 250 ? 11.669 3.414 -9.632 1.00 93.88 250 THR A O 1
ATOM 1988 N N . PHE A 1 251 ? 10.414 4.652 -8.229 1.00 90.75 251 PHE A N 1
ATOM 1989 C CA . PHE A 1 251 ? 10.108 5.750 -9.140 1.00 90.75 251 PHE A CA 1
ATOM 1990 C C . PHE A 1 251 ? 10.930 6.966 -8.724 1.00 90.75 251 PHE A C 1
ATOM 1992 O O . PHE A 1 251 ? 10.815 7.422 -7.587 1.00 90.75 251 PHE A O 1
ATOM 1999 N N . ASN A 1 252 ? 11.718 7.528 -9.632 1.00 88.75 252 ASN A N 1
ATOM 2000 C CA . ASN A 1 252 ? 12.331 8.835 -9.429 1.00 88.75 252 ASN A CA 1
ATOM 2001 C C . ASN A 1 252 ? 11.441 9.878 -10.105 1.00 88.75 252 ASN A C 1
ATOM 2003 O O . ASN A 1 252 ? 11.232 9.797 -11.314 1.00 88.75 252 ASN A O 1
ATOM 2007 N N . ILE A 1 253 ? 10.902 10.833 -9.343 1.00 86.62 253 ILE A N 1
ATOM 2008 C CA . ILE A 1 253 ? 9.948 11.836 -9.836 1.00 86.62 253 ILE A CA 1
ATOM 2009 C C . ILE A 1 253 ? 10.450 13.272 -9.660 1.00 86.62 253 ILE A C 1
ATOM 2011 O O . ILE A 1 253 ? 10.998 13.646 -8.621 1.00 86.62 253 ILE A O 1
ATOM 2015 N N . TYR A 1 254 ? 10.184 14.109 -10.657 1.00 84.38 254 TYR A N 1
ATOM 2016 C CA . TYR A 1 254 ? 10.249 15.561 -10.537 1.00 84.38 254 TYR A CA 1
ATOM 2017 C C . TYR A 1 254 ? 9.208 16.028 -9.501 1.00 84.38 254 TYR A C 1
ATOM 2019 O O . TYR A 1 254 ? 8.057 15.590 -9.571 1.00 84.38 254 TYR A O 1
ATOM 2027 N N . PRO A 1 255 ? 9.546 16.934 -8.560 1.00 79.38 255 PRO A N 1
ATOM 2028 C CA . PRO A 1 255 ? 8.597 17.415 -7.552 1.00 79.38 255 PRO A CA 1
ATOM 2029 C C . PRO A 1 255 ? 7.341 18.076 -8.138 1.00 79.38 255 PRO A C 1
ATOM 2031 O O . PRO A 1 255 ? 6.291 18.038 -7.503 1.00 79.38 255 PRO A O 1
ATOM 2034 N N . ILE A 1 256 ? 7.459 18.672 -9.332 1.00 84.19 256 ILE A N 1
ATOM 2035 C CA . ILE A 1 256 ? 6.407 19.448 -10.001 1.00 84.19 256 ILE A CA 1
ATOM 2036 C C . ILE A 1 256 ? 6.029 18.835 -11.360 1.00 84.19 256 ILE A C 1
ATOM 2038 O O . ILE A 1 256 ? 4.935 18.292 -11.501 1.00 84.19 256 ILE A O 1
ATOM 2042 N N . THR A 1 257 ? 6.921 18.927 -12.355 1.00 84.56 257 THR A N 1
ATOM 2043 C CA . THR A 1 257 ? 6.713 18.423 -13.725 1.00 84.56 257 THR A CA 1
ATOM 2044 C C . THR A 1 257 ? 8.053 18.275 -14.466 1.00 84.56 257 THR A C 1
ATOM 2046 O O . THR A 1 257 ? 9.021 18.988 -14.182 1.00 84.56 257 THR A O 1
ATOM 2049 N N . ASN A 1 258 ? 8.114 17.347 -15.417 1.00 82.31 258 ASN A N 1
ATOM 2050 C CA . ASN A 1 258 ? 9.180 17.148 -16.394 1.00 82.31 258 ASN A CA 1
ATOM 2051 C C . ASN A 1 258 ? 8.891 17.921 -17.701 1.00 82.31 258 ASN A C 1
ATOM 2053 O O . ASN A 1 258 ? 9.840 18.304 -18.389 1.00 82.31 258 ASN A O 1
ATOM 2057 N N . ASP A 1 259 ? 7.620 18.237 -17.975 1.00 85.81 259 ASP A N 1
ATOM 2058 C CA . ASP A 1 259 ? 7.120 18.823 -19.220 1.00 85.81 259 ASP A CA 1
ATOM 2059 C C . ASP A 1 259 ? 7.625 20.264 -19.398 1.00 85.81 259 ASP A C 1
ATOM 2061 O O . ASP A 1 259 ? 7.331 21.153 -18.594 1.00 85.81 259 ASP A O 1
ATOM 2065 N N . SER A 1 260 ? 8.396 20.506 -20.462 1.00 86.50 260 SER A N 1
ATOM 2066 C CA . SER A 1 260 ? 8.978 21.822 -20.757 1.00 86.50 260 SER A CA 1
ATOM 2067 C C . SER A 1 260 ? 7.926 22.915 -20.950 1.00 86.50 260 SER A C 1
ATOM 2069 O O . SER A 1 260 ? 8.149 24.040 -20.513 1.00 86.50 260 SER A O 1
ATOM 2071 N N . LYS A 1 261 ? 6.754 22.595 -21.516 1.00 89.38 261 LYS A N 1
ATOM 2072 C CA . LYS A 1 261 ? 5.680 23.580 -21.721 1.00 89.38 261 LYS A CA 1
ATOM 2073 C C . LYS A 1 261 ? 5.011 23.951 -20.403 1.00 89.38 261 LYS A C 1
ATOM 2075 O O . LYS A 1 261 ? 4.684 25.111 -20.176 1.00 89.38 261 LYS A O 1
ATOM 2080 N N . GLU A 1 262 ? 4.850 22.984 -19.499 1.00 89.94 262 GLU A N 1
ATOM 2081 C CA . GLU A 1 262 ? 4.354 23.284 -18.154 1.00 89.94 262 GLU A CA 1
ATOM 2082 C C . GLU A 1 262 ? 5.376 24.089 -17.341 1.00 89.94 262 GLU A C 1
ATOM 2084 O O . GLU A 1 262 ? 4.979 24.990 -16.608 1.00 89.94 262 GLU A O 1
ATOM 2089 N N . LYS A 1 263 ? 6.685 23.850 -17.513 1.00 87.00 263 LYS A N 1
ATOM 2090 C CA . LYS A 1 263 ? 7.737 24.702 -16.927 1.00 87.00 263 LYS A CA 1
ATOM 2091 C C . LYS A 1 263 ? 7.677 26.138 -17.463 1.00 87.00 263 LYS A C 1
ATOM 2093 O O . LYS A 1 263 ? 7.739 27.070 -16.666 1.00 87.00 263 LYS A O 1
ATOM 2098 N N . GLU A 1 264 ? 7.502 26.329 -18.772 1.00 88.00 264 GLU A N 1
ATOM 2099 C CA . GLU A 1 264 ? 7.337 27.651 -19.403 1.00 88.00 264 GLU A CA 1
ATOM 2100 C C . GLU A 1 264 ? 6.118 28.420 -18.860 1.00 88.00 264 GLU A C 1
ATOM 2102 O O . GLU A 1 264 ? 6.219 29.607 -18.546 1.00 88.00 264 GLU A O 1
ATOM 2107 N N . GLU A 1 265 ? 4.978 27.749 -18.673 1.00 90.81 265 GLU A N 1
ATOM 2108 C CA . GLU A 1 265 ? 3.809 28.336 -18.006 1.00 90.81 265 GLU A CA 1
ATOM 2109 C C . GLU A 1 265 ? 4.093 28.680 -16.533 1.00 90.81 265 GLU A C 1
ATOM 2111 O O . GLU A 1 265 ? 3.739 29.766 -16.071 1.00 90.81 265 GLU A O 1
ATOM 2116 N N . LEU A 1 266 ? 4.774 27.799 -15.794 1.00 88.12 266 LEU A N 1
ATOM 2117 C CA . LEU A 1 266 ? 5.100 28.004 -14.378 1.00 88.12 266 LEU A CA 1
ATOM 2118 C C . LEU A 1 266 ? 6.116 29.135 -14.137 1.00 88.12 266 LEU A C 1
ATOM 2120 O O . LEU A 1 266 ? 6.050 29.794 -13.095 1.00 88.12 266 LEU A O 1
ATOM 2124 N N . ILE A 1 267 ? 6.997 29.442 -15.097 1.00 84.94 267 ILE A N 1
ATOM 2125 C CA . ILE A 1 267 ? 7.907 30.603 -15.026 1.00 84.94 267 ILE A CA 1
ATOM 2126 C C . ILE A 1 267 ? 7.135 31.918 -14.821 1.00 84.94 267 ILE A C 1
ATOM 2128 O O . ILE A 1 267 ? 7.611 32.801 -14.102 1.00 84.94 267 ILE A O 1
ATOM 2132 N N . LYS A 1 268 ? 5.907 32.030 -15.350 1.00 84.75 268 LYS A N 1
ATOM 2133 C CA . LYS A 1 268 ? 5.045 33.216 -15.192 1.00 84.75 268 LYS A CA 1
ATOM 2134 C C . LYS A 1 268 ? 4.713 33.525 -13.725 1.00 84.75 268 LYS A C 1
ATOM 2136 O O . LYS A 1 268 ? 4.533 34.690 -13.381 1.00 84.75 268 LYS A O 1
ATOM 2141 N N . ILE A 1 269 ? 4.678 32.504 -12.861 1.00 81.12 269 ILE A N 1
ATOM 2142 C CA . ILE A 1 269 ? 4.340 32.619 -11.431 1.00 81.12 269 ILE A CA 1
ATOM 2143 C C . ILE A 1 269 ? 5.518 32.348 -10.480 1.00 81.12 269 ILE A C 1
ATOM 2145 O O . ILE A 1 269 ? 5.366 32.495 -9.270 1.00 81.12 269 ILE A O 1
ATOM 2149 N N . MET A 1 270 ? 6.710 32.003 -10.985 1.00 72.12 270 MET A N 1
ATOM 2150 C CA . MET A 1 270 ? 7.911 31.769 -10.155 1.00 72.12 270 MET A CA 1
ATOM 2151 C C . MET A 1 270 ? 8.314 32.964 -9.276 1.00 72.12 270 MET A C 1
ATOM 2153 O O . MET A 1 270 ? 9.054 32.800 -8.306 1.00 72.12 270 MET A O 1
ATOM 2157 N N . ASN A 1 271 ? 7.837 34.161 -9.623 1.00 65.75 271 ASN A N 1
ATOM 2158 C CA . ASN A 1 271 ? 8.008 35.396 -8.864 1.00 65.75 271 ASN A CA 1
ATOM 2159 C C . ASN A 1 271 ? 6.653 35.934 -8.363 1.00 65.75 271 ASN A C 1
ATOM 2161 O O . ASN A 1 271 ? 6.372 37.133 -8.488 1.00 65.75 271 ASN A O 1
ATOM 2165 N N . PHE A 1 272 ? 5.810 35.031 -7.845 1.00 73.25 272 PHE A N 1
ATOM 2166 C CA . PHE A 1 272 ? 4.567 35.362 -7.150 1.00 73.25 272 PHE A CA 1
ATOM 2167 C C . PHE A 1 272 ? 4.832 36.417 -6.066 1.00 73.25 272 PHE A C 1
ATOM 2169 O O . PHE A 1 272 ? 5.736 36.274 -5.241 1.00 73.25 272 PHE A O 1
ATOM 2176 N N . ASP A 1 273 ? 4.070 37.506 -6.132 1.00 73.81 273 ASP A N 1
ATOM 2177 C CA . ASP A 1 273 ? 4.259 38.709 -5.321 1.00 73.81 273 ASP A CA 1
ATOM 2178 C C . ASP A 1 273 ? 3.389 38.580 -4.065 1.00 73.81 273 ASP A C 1
ATOM 2180 O O . ASP A 1 273 ? 2.201 38.914 -4.083 1.00 73.81 273 ASP A O 1
ATOM 2184 N N . ASP A 1 274 ? 3.950 38.006 -2.998 1.00 78.25 274 ASP A N 1
ATOM 2185 C CA . ASP A 1 274 ? 3.208 37.831 -1.755 1.00 78.25 274 ASP A CA 1
ATOM 2186 C C . ASP A 1 274 ? 3.024 39.164 -1.005 1.00 78.25 274 ASP A C 1
ATOM 2188 O O . ASP A 1 274 ? 3.851 40.078 -1.003 1.00 78.25 274 ASP A O 1
ATOM 2192 N N . ASP A 1 275 ? 1.840 39.324 -0.421 1.00 86.69 275 ASP A N 1
ATOM 2193 C CA . ASP A 1 275 ? 1.380 40.597 0.116 1.00 86.69 275 ASP A CA 1
ATOM 2194 C C . ASP A 1 275 ? 1.885 40.781 1.547 1.00 86.69 275 ASP A C 1
ATOM 2196 O O . ASP A 1 275 ? 1.155 40.605 2.528 1.00 86.69 275 ASP A O 1
ATOM 2200 N N . LEU A 1 276 ? 3.169 41.132 1.663 1.00 87.12 276 LEU A N 1
ATOM 2201 C CA . LEU A 1 276 ? 3.843 41.439 2.930 1.00 87.12 276 LEU A CA 1
ATOM 2202 C C . LEU A 1 276 ? 3.115 42.510 3.756 1.00 87.12 276 LEU A C 1
ATOM 2204 O O . LEU A 1 276 ? 3.254 42.518 4.980 1.00 87.12 276 LEU A O 1
ATOM 2208 N N . SER A 1 277 ? 2.275 43.353 3.146 1.00 88.81 277 SER A N 1
ATOM 2209 C CA . SER A 1 277 ? 1.388 44.290 3.852 1.00 88.81 277 SER A CA 1
ATOM 2210 C C . SER A 1 277 ? 0.492 43.576 4.870 1.00 88.81 277 SER A C 1
ATOM 2212 O O . SER A 1 277 ? 0.272 44.096 5.965 1.00 88.81 277 SER A O 1
ATOM 2214 N N . LEU A 1 278 ? 0.017 42.366 4.549 1.00 90.94 278 LEU A N 1
ATOM 2215 C CA . LEU A 1 278 ? -0.784 41.529 5.448 1.00 90.94 278 LEU A CA 1
ATOM 2216 C C . LEU A 1 278 ? 0.018 41.108 6.691 1.00 90.94 278 LEU A C 1
ATOM 2218 O O . LEU A 1 278 ? -0.529 41.092 7.791 1.00 90.94 278 LEU A O 1
ATOM 2222 N N . MET A 1 279 ? 1.322 40.846 6.546 1.00 91.00 279 MET A N 1
ATOM 2223 C CA . MET A 1 279 ? 2.211 40.533 7.671 1.00 91.00 279 MET A CA 1
ATOM 2224 C C . MET A 1 279 ? 2.567 41.786 8.484 1.00 91.00 279 MET A C 1
ATOM 2226 O O . MET A 1 279 ? 2.508 41.764 9.713 1.00 91.00 279 MET A O 1
ATOM 2230 N N . ILE A 1 280 ? 2.870 42.903 7.808 1.00 93.88 280 ILE A N 1
ATOM 2231 C CA . ILE A 1 280 ? 3.138 44.212 8.433 1.00 93.88 280 ILE A CA 1
ATOM 2232 C C . ILE A 1 280 ? 1.927 44.682 9.252 1.00 93.88 280 ILE A C 1
ATOM 2234 O O . ILE A 1 280 ? 2.084 45.329 10.289 1.00 93.88 280 ILE A O 1
ATOM 2238 N N . ASN A 1 281 ? 0.705 44.326 8.847 1.00 94.75 281 ASN A N 1
ATOM 2239 C CA . ASN A 1 281 ? -0.505 44.663 9.592 1.00 94.75 281 ASN A CA 1
ATOM 2240 C C . ASN A 1 281 ? -0.563 44.043 11.004 1.00 94.75 281 ASN A C 1
ATOM 2242 O O . ASN A 1 281 ? -1.219 44.639 11.861 1.00 94.75 281 ASN A O 1
ATOM 2246 N N . PHE A 1 282 ? 0.181 42.969 11.302 1.00 94.94 282 PHE A N 1
ATOM 2247 C CA . PHE A 1 282 ? 0.309 42.422 12.664 1.00 94.94 282 PHE A CA 1
ATOM 2248 C C . PHE A 1 282 ? 1.281 43.191 13.579 1.00 94.94 282 PHE A C 1
ATOM 2250 O O . PHE A 1 282 ? 1.272 42.958 14.785 1.00 94.94 282 PHE A O 1
ATOM 2257 N N . VAL A 1 283 ? 2.094 44.115 13.052 1.00 95.44 283 VAL A N 1
ATOM 2258 C CA . VAL A 1 283 ? 3.011 44.932 13.870 1.00 95.44 283 VAL A CA 1
ATOM 2259 C C . VAL A 1 283 ? 2.214 45.958 14.685 1.00 95.44 283 VAL A C 1
ATOM 2261 O O . VAL A 1 283 ? 1.445 46.735 14.120 1.00 95.44 283 VAL A O 1
ATOM 2264 N N . GLU A 1 284 ? 2.360 45.971 16.007 1.00 93.94 284 GLU A N 1
ATOM 2265 C CA . GLU A 1 284 ? 1.571 46.844 16.894 1.00 93.94 284 GLU A CA 1
ATOM 2266 C C . GLU A 1 284 ? 2.075 48.295 16.906 1.00 93.94 284 GLU A C 1
ATOM 2268 O O . GLU A 1 284 ? 1.264 49.224 16.824 1.00 93.94 284 GLU A O 1
ATOM 2273 N N . ASP A 1 285 ? 3.397 48.498 16.936 1.00 95.50 285 ASP A N 1
ATOM 2274 C CA . ASP A 1 285 ? 3.994 49.836 16.870 1.00 95.50 285 ASP A CA 1
ATOM 2275 C C . ASP A 1 285 ? 3.741 50.493 15.505 1.00 95.50 285 ASP A C 1
ATOM 2277 O O . ASP A 1 285 ? 4.170 50.000 14.458 1.00 95.50 285 ASP A O 1
ATOM 2281 N N . GLN A 1 286 ? 3.076 51.648 15.529 1.00 94.56 286 GLN A N 1
ATOM 2282 C CA . GLN A 1 286 ? 2.703 52.399 14.333 1.00 94.56 286 GLN A CA 1
ATOM 2283 C C . GLN A 1 286 ? 3.913 53.032 13.634 1.00 94.56 286 GLN A C 1
ATOM 2285 O O . GLN A 1 286 ? 3.890 53.174 12.412 1.00 94.56 286 GLN A O 1
ATOM 2290 N N . VAL A 1 287 ? 4.983 53.372 14.366 1.00 94.62 287 VAL A N 1
ATOM 2291 C CA . VAL A 1 287 ? 6.193 53.956 13.763 1.00 94.62 287 VAL A CA 1
ATOM 2292 C C . VAL A 1 287 ? 6.906 52.901 12.919 1.00 94.62 287 VAL A C 1
ATOM 2294 O O . VAL A 1 287 ? 7.100 53.100 11.720 1.00 94.62 287 VAL A O 1
ATOM 2297 N N . THR A 1 288 ? 7.199 51.740 13.504 1.00 94.25 288 THR A N 1
ATOM 2298 C CA . THR A 1 288 ? 7.783 50.584 12.810 1.00 94.25 288 THR A CA 1
ATOM 2299 C C . THR A 1 288 ? 6.878 50.090 11.679 1.00 94.25 288 THR A C 1
ATOM 2301 O O . THR A 1 288 ? 7.356 49.856 10.571 1.00 94.25 288 THR A O 1
ATOM 2304 N N . LYS A 1 289 ? 5.560 49.986 11.902 1.00 95.12 289 LYS A N 1
ATOM 2305 C CA . LYS A 1 289 ? 4.579 49.605 10.869 1.00 95.12 289 LYS A CA 1
ATOM 2306 C C . LYS A 1 289 ? 4.614 50.536 9.654 1.00 95.12 289 LYS A C 1
ATOM 2308 O O . LYS A 1 289 ? 4.587 50.044 8.527 1.00 95.12 289 LYS A O 1
ATOM 2313 N N . ASN A 1 290 ? 4.692 51.849 9.860 1.00 94.06 290 ASN A N 1
ATOM 2314 C CA . ASN A 1 290 ? 4.757 52.805 8.755 1.00 94.06 290 ASN A CA 1
ATOM 2315 C C . ASN A 1 290 ? 6.125 52.762 8.058 1.00 94.06 290 ASN A C 1
ATOM 2317 O O . ASN A 1 290 ? 6.167 52.661 6.837 1.00 94.06 290 ASN A O 1
ATOM 2321 N N . GLN A 1 291 ? 7.232 52.685 8.808 1.00 93.50 291 GLN A N 1
ATOM 2322 C CA . GLN A 1 291 ? 8.572 52.500 8.232 1.00 93.50 291 GLN A CA 1
ATOM 2323 C C . GLN A 1 291 ? 8.660 51.258 7.328 1.00 93.50 291 GLN A C 1
ATOM 2325 O O . GLN A 1 291 ? 9.236 51.341 6.242 1.00 93.50 291 GLN A O 1
ATOM 2330 N N . LEU A 1 292 ? 8.065 50.134 7.750 1.00 92.50 292 LEU A N 1
ATOM 2331 C CA . LEU A 1 292 ? 7.985 48.893 6.970 1.00 92.50 292 LEU A CA 1
ATOM 2332 C C . LEU A 1 292 ? 7.115 49.037 5.712 1.00 92.50 292 LEU A C 1
ATOM 2334 O O . LEU A 1 292 ? 7.452 48.460 4.681 1.00 92.50 292 LEU A O 1
ATOM 2338 N N . LYS A 1 293 ? 6.018 49.809 5.766 1.00 91.31 293 LYS A N 1
ATOM 2339 C CA . LYS A 1 293 ? 5.202 50.125 4.579 1.00 91.31 293 LYS A CA 1
ATOM 2340 C C . LYS A 1 293 ? 5.983 50.977 3.586 1.00 91.31 293 LYS A C 1
ATOM 2342 O O . LYS A 1 293 ? 6.059 50.614 2.418 1.00 91.31 293 LYS A O 1
ATOM 2347 N N . ASP A 1 294 ? 6.641 52.040 4.042 1.00 89.19 294 ASP A N 1
ATOM 2348 C CA . ASP A 1 294 ? 7.456 52.880 3.161 1.00 89.19 294 ASP A CA 1
ATOM 2349 C C . ASP A 1 294 ? 8.641 52.096 2.563 1.00 89.19 294 ASP A C 1
ATOM 2351 O O . ASP A 1 294 ? 9.084 52.364 1.450 1.00 89.19 294 ASP A O 1
ATOM 2355 N N . GLU A 1 295 ? 9.185 51.124 3.300 1.00 87.50 295 GLU A N 1
ATOM 2356 C CA . GLU A 1 295 ? 10.248 50.223 2.843 1.00 87.50 295 GLU A CA 1
ATOM 2357 C C . GLU A 1 295 ? 9.744 49.190 1.828 1.00 87.50 295 GLU A C 1
ATOM 2359 O O . GLU A 1 295 ? 10.458 48.900 0.869 1.00 87.50 295 GLU A O 1
ATOM 2364 N N . LEU A 1 296 ? 8.511 48.696 1.976 1.00 85.06 296 LEU A N 1
ATOM 2365 C CA . LEU A 1 296 ? 7.840 47.882 0.963 1.00 85.06 296 LEU A CA 1
ATOM 2366 C C . LEU A 1 296 ? 7.615 48.690 -0.327 1.00 85.06 296 LEU A C 1
ATOM 2368 O O . LEU A 1 296 ? 7.986 48.228 -1.403 1.00 85.06 296 LEU A O 1
ATOM 2372 N N . GLU A 1 297 ? 7.084 49.914 -0.224 1.00 82.31 297 GLU A N 1
ATOM 2373 C CA . GLU A 1 297 ? 6.831 50.794 -1.376 1.00 82.31 297 GLU A CA 1
ATOM 2374 C C . GLU A 1 297 ? 8.123 51.198 -2.106 1.00 82.31 297 GLU A C 1
ATOM 2376 O O . GLU A 1 297 ? 8.233 50.990 -3.317 1.00 82.31 297 GLU A O 1
ATOM 2381 N N . ARG A 1 298 ? 9.138 51.709 -1.388 1.00 77.31 298 ARG A N 1
ATOM 2382 C CA . ARG A 1 298 ? 10.424 52.135 -1.983 1.00 77.31 298 ARG A CA 1
ATOM 2383 C C . ARG A 1 298 ? 11.106 51.023 -2.782 1.00 77.31 298 ARG A C 1
ATOM 2385 O O . ARG A 1 298 ? 11.705 51.296 -3.820 1.00 77.31 298 ARG A O 1
ATOM 2392 N N . ASN A 1 299 ? 11.023 49.777 -2.314 1.00 69.38 299 ASN A N 1
ATOM 2393 C CA . ASN A 1 299 ? 11.724 48.651 -2.929 1.00 69.38 299 ASN A CA 1
ATOM 2394 C C . ASN A 1 299 ? 10.972 48.005 -4.105 1.00 69.38 299 ASN A C 1
ATOM 2396 O O . ASN A 1 299 ? 11.530 47.122 -4.762 1.00 69.38 299 ASN A O 1
ATOM 2400 N N . LYS A 1 300 ? 9.754 48.454 -4.453 1.00 67.00 300 LYS A N 1
ATOM 2401 C CA . LYS A 1 300 ? 9.028 47.926 -5.626 1.00 67.00 300 LYS A CA 1
ATOM 2402 C C . LYS A 1 300 ? 9.848 48.043 -6.916 1.00 67.00 300 LYS A C 1
ATOM 2404 O O . LYS A 1 300 ? 9.886 47.085 -7.686 1.00 67.00 300 LYS A O 1
ATOM 2409 N N . VAL A 1 301 ? 10.580 49.143 -7.104 1.00 56.12 301 VAL A N 1
ATOM 2410 C CA . VAL A 1 301 ? 11.159 49.537 -8.405 1.00 56.12 301 VAL A CA 1
ATOM 2411 C C . VAL A 1 301 ? 12.550 48.947 -8.714 1.00 56.12 301 VAL A C 1
ATOM 2413 O O . VAL A 1 301 ? 12.843 48.704 -9.878 1.00 56.12 301 VAL A O 1
ATOM 2416 N N . THR A 1 302 ? 13.420 48.708 -7.724 1.00 51.28 302 THR A N 1
ATOM 2417 C CA . THR A 1 302 ? 14.890 48.732 -7.959 1.00 51.28 302 THR A CA 1
ATOM 2418 C C . THR A 1 302 ? 15.682 47.423 -7.794 1.00 51.28 302 THR A C 1
ATOM 2420 O O . THR A 1 302 ? 16.867 47.417 -8.108 1.00 51.28 302 THR A O 1
ATOM 2423 N N . TRP A 1 303 ? 15.084 46.325 -7.315 1.00 50.06 303 TRP A N 1
ATOM 2424 C CA . TRP A 1 303 ? 15.795 45.054 -7.029 1.00 50.06 303 TRP A CA 1
ATOM 2425 C C . TRP A 1 303 ? 15.135 43.841 -7.727 1.00 50.06 303 TRP A C 1
ATOM 2427 O O . TRP A 1 303 ? 14.007 43.936 -8.226 1.00 50.06 303 TRP A O 1
ATOM 2437 N N . THR A 1 304 ? 15.791 42.677 -7.696 1.00 54.56 304 THR A N 1
ATOM 2438 C CA . THR A 1 304 ? 15.226 41.354 -8.036 1.00 54.56 304 THR A CA 1
ATOM 2439 C C . THR A 1 304 ? 14.084 40.960 -7.088 1.00 54.56 304 THR A C 1
ATOM 2441 O O . THR A 1 304 ? 14.131 41.245 -5.893 1.00 54.56 304 THR A O 1
ATOM 2444 N N . LYS A 1 305 ? 13.020 40.317 -7.600 1.00 55.81 305 LYS A N 1
ATOM 2445 C CA . LYS A 1 305 ? 11.815 40.006 -6.798 1.00 55.81 305 LYS A CA 1
ATOM 2446 C C . LYS A 1 305 ? 12.086 39.049 -5.629 1.00 55.81 305 LYS A C 1
ATOM 2448 O O . LYS A 1 305 ? 11.627 39.314 -4.522 1.00 55.81 305 LYS A O 1
ATOM 2453 N N . THR A 1 306 ? 12.842 37.976 -5.856 1.00 56.44 306 THR A N 1
ATOM 2454 C CA . THR A 1 306 ? 13.081 36.914 -4.863 1.00 56.44 306 THR A CA 1
ATOM 2455 C C . THR A 1 306 ? 13.810 37.414 -3.612 1.00 56.44 306 THR A C 1
ATOM 2457 O O . THR A 1 306 ? 13.514 36.969 -2.503 1.00 56.44 306 THR A O 1
ATOM 2460 N N . ASP A 1 307 ? 14.739 38.359 -3.768 1.00 58.88 307 ASP A N 1
ATOM 2461 C CA . ASP A 1 307 ? 15.596 38.837 -2.677 1.00 58.88 307 ASP A CA 1
ATOM 2462 C C . ASP A 1 307 ? 14.899 39.890 -1.800 1.00 58.88 307 ASP A C 1
ATOM 2464 O O . ASP A 1 307 ? 15.037 39.853 -0.572 1.00 58.88 307 ASP A O 1
ATOM 2468 N N . LYS A 1 308 ? 14.082 40.772 -2.410 1.00 60.94 308 LYS A N 1
ATOM 2469 C CA . LYS A 1 308 ? 13.271 41.799 -1.715 1.00 60.94 308 LYS A CA 1
ATOM 2470 C C . LYS A 1 308 ? 12.487 41.204 -0.553 1.00 60.94 308 LYS A C 1
ATOM 2472 O O . LYS A 1 308 ? 12.667 41.596 0.604 1.00 60.94 308 LYS A O 1
ATOM 2477 N N . SER A 1 309 ? 11.603 40.262 -0.878 1.00 61.47 309 SER A N 1
ATOM 2478 C CA . SER A 1 309 ? 10.639 39.747 0.083 1.00 61.47 309 SER A CA 1
ATOM 2479 C C . SER A 1 309 ? 11.314 38.887 1.138 1.00 61.47 309 SER A C 1
ATOM 2481 O O . SER A 1 309 ? 10.967 39.006 2.305 1.00 61.47 309 SER A O 1
ATOM 2483 N N . ASN A 1 310 ? 12.350 38.115 0.790 1.00 70.81 310 ASN A N 1
ATOM 2484 C CA . ASN A 1 310 ? 13.110 37.339 1.772 1.00 70.81 310 ASN A CA 1
ATOM 2485 C C . ASN A 1 310 ? 13.792 38.219 2.836 1.00 70.81 310 ASN A C 1
ATOM 2487 O O . ASN A 1 310 ? 13.810 37.843 4.010 1.00 70.81 310 ASN A O 1
ATOM 2491 N N . PHE A 1 311 ? 14.331 39.389 2.474 1.00 77.25 311 PHE A N 1
ATOM 2492 C CA . PHE A 1 311 ? 14.905 40.314 3.458 1.00 77.25 311 PHE A CA 1
ATOM 2493 C C . PHE A 1 311 ? 13.824 40.962 4.335 1.00 77.25 311 PHE A C 1
ATOM 2495 O O . PHE A 1 311 ? 13.907 40.915 5.567 1.00 77.25 311 PHE A O 1
ATOM 2502 N N . LEU A 1 312 ? 12.782 41.529 3.718 1.00 83.69 312 LEU A N 1
ATOM 2503 C CA . LEU A 1 312 ? 11.735 42.244 4.449 1.00 83.69 312 LEU A CA 1
ATOM 2504 C C . LEU A 1 312 ? 10.888 41.293 5.317 1.00 83.69 312 LEU A C 1
ATOM 2506 O O . LEU A 1 312 ? 10.596 41.621 6.465 1.00 83.69 312 LEU A O 1
ATOM 2510 N N . PHE A 1 313 ? 10.601 40.077 4.846 1.00 85.44 313 PHE A N 1
ATOM 2511 C CA . PHE A 1 313 ? 9.971 39.008 5.628 1.00 85.44 313 PHE A CA 1
ATOM 2512 C C . PHE A 1 313 ? 10.775 38.671 6.889 1.00 85.44 313 PHE A C 1
ATOM 2514 O O . PHE A 1 313 ? 10.217 38.678 7.986 1.00 85.44 313 PHE A O 1
ATOM 2521 N N . LYS A 1 314 ? 12.096 38.444 6.773 1.00 85.69 314 LYS A N 1
ATOM 2522 C CA . LYS A 1 314 ? 12.973 38.193 7.936 1.00 85.69 314 LYS A CA 1
ATOM 2523 C C . LYS A 1 314 ? 12.922 39.351 8.940 1.00 85.69 314 LYS A C 1
ATOM 2525 O O . LYS A 1 314 ? 12.885 39.109 10.147 1.00 85.69 314 LYS A O 1
ATOM 2530 N N . LYS A 1 315 ? 12.875 40.598 8.453 1.00 90.69 315 LYS A N 1
ATOM 2531 C CA . LYS A 1 315 ? 12.750 41.808 9.281 1.00 90.69 315 LYS A CA 1
ATOM 2532 C C . LYS A 1 315 ? 11.417 41.843 10.039 1.00 90.69 315 LYS A C 1
ATOM 2534 O O . LYS A 1 315 ? 11.428 41.993 11.259 1.00 90.69 315 LYS A O 1
ATOM 2539 N N . ILE A 1 316 ? 10.290 41.638 9.351 1.00 91.31 316 ILE A N 1
ATOM 2540 C CA . ILE A 1 316 ? 8.948 41.617 9.962 1.00 91.31 316 ILE A CA 1
ATOM 2541 C C . ILE A 1 316 ? 8.825 40.451 10.956 1.00 91.31 316 ILE A C 1
ATOM 2543 O O . ILE A 1 316 ? 8.387 40.656 12.085 1.00 91.31 316 ILE A O 1
ATOM 2547 N N . TRP A 1 317 ? 9.280 39.248 10.593 1.00 90.00 317 TRP A N 1
ATOM 2548 C CA . TRP A 1 317 ? 9.301 38.075 11.475 1.00 90.00 317 TRP A CA 1
ATOM 2549 C C . TRP A 1 317 ? 10.090 38.344 12.766 1.00 90.00 317 TRP A C 1
ATOM 2551 O O . TRP A 1 317 ? 9.598 38.083 13.863 1.00 90.00 317 TRP A O 1
ATOM 2561 N N . GLY A 1 318 ? 11.285 38.936 12.657 1.00 90.81 318 GLY A N 1
ATOM 2562 C CA . GLY A 1 318 ? 12.108 39.315 13.810 1.00 90.81 318 GLY A CA 1
ATOM 2563 C C . GLY A 1 318 ? 11.492 40.399 14.706 1.00 90.81 318 GLY A C 1
ATOM 2564 O O . GLY A 1 318 ? 11.819 40.460 15.892 1.00 90.81 318 GLY A O 1
ATOM 2565 N N . ILE A 1 319 ? 10.595 41.231 14.169 1.00 93.75 319 ILE A N 1
ATOM 2566 C CA . ILE A 1 319 ? 9.807 42.211 14.933 1.00 93.75 319 ILE A CA 1
ATOM 2567 C C . ILE A 1 319 ? 8.645 41.511 15.649 1.00 93.75 319 ILE A C 1
ATOM 2569 O O . ILE A 1 319 ? 8.506 41.669 16.861 1.00 93.75 319 ILE A O 1
ATOM 2573 N N . LEU A 1 320 ? 7.870 40.680 14.941 1.00 93.38 320 LEU A N 1
ATOM 2574 C CA . LEU A 1 320 ? 6.734 39.953 15.518 1.00 93.38 320 LEU A CA 1
ATOM 2575 C C . LEU A 1 320 ? 7.165 38.995 16.638 1.00 93.38 320 LEU A C 1
ATOM 2577 O O . LEU A 1 320 ? 6.513 38.972 17.677 1.00 93.38 320 LEU A O 1
ATOM 2581 N N . LEU A 1 321 ? 8.293 38.286 16.500 1.00 91.94 321 LEU A N 1
ATOM 2582 C CA . LEU A 1 321 ? 8.850 37.456 17.582 1.00 91.94 321 LEU A CA 1
ATOM 2583 C C . LEU A 1 321 ? 9.064 38.252 18.880 1.00 91.94 321 LEU A C 1
ATOM 2585 O O . LEU A 1 321 ? 8.666 37.808 19.958 1.00 91.94 321 LEU A O 1
ATOM 2589 N N . LYS A 1 322 ? 9.675 39.441 18.771 1.00 91.00 322 LYS A N 1
ATOM 2590 C CA . LYS A 1 322 ? 9.961 40.323 19.913 1.00 91.00 322 LYS A CA 1
ATOM 2591 C C . LYS A 1 322 ? 8.676 40.883 20.523 1.00 91.00 322 LYS A C 1
ATOM 2593 O O . LYS A 1 322 ? 8.511 40.818 21.734 1.00 91.00 322 LYS A O 1
ATOM 2598 N N . GLN A 1 323 ? 7.761 41.375 19.687 1.00 93.31 323 GLN A N 1
ATOM 2599 C CA . GLN A 1 323 ? 6.452 41.902 20.091 1.00 93.31 323 GLN A CA 1
ATOM 2600 C C . GLN A 1 323 ? 5.617 40.847 20.836 1.00 93.31 323 GLN A C 1
ATOM 2602 O O . GLN A 1 323 ? 5.054 41.115 21.892 1.00 93.31 323 GLN A O 1
ATOM 2607 N N . ASN A 1 324 ? 5.589 39.616 20.323 1.00 90.88 324 ASN A N 1
ATOM 2608 C CA . ASN A 1 324 ? 4.843 38.506 20.911 1.00 90.88 324 ASN A CA 1
ATOM 2609 C C . ASN A 1 324 ? 5.463 37.949 22.210 1.00 90.88 324 ASN A C 1
ATOM 2611 O O . ASN A 1 324 ? 4.779 37.204 22.924 1.00 90.88 324 ASN A O 1
ATOM 2615 N N . ASN A 1 325 ? 6.724 38.291 22.506 1.00 86.62 325 ASN A N 1
ATOM 2616 C CA . ASN A 1 325 ? 7.603 37.604 23.459 1.00 86.62 325 ASN A CA 1
ATOM 2617 C C . ASN A 1 325 ? 7.689 36.085 23.186 1.00 86.62 325 ASN A C 1
ATOM 2619 O O . ASN A 1 325 ? 7.591 35.256 24.092 1.00 86.62 325 ASN A O 1
ATOM 2623 N N . ASP A 1 326 ? 7.802 35.721 21.906 1.00 86.06 326 ASP A N 1
ATOM 2624 C CA . ASP A 1 326 ? 7.864 34.337 21.436 1.00 86.06 326 ASP A CA 1
ATOM 2625 C C . ASP A 1 326 ? 9.310 33.813 21.441 1.00 86.06 326 ASP A C 1
ATOM 2627 O O . ASP A 1 326 ? 10.226 34.437 20.900 1.00 86.06 326 ASP A O 1
ATOM 2631 N N . ASN A 1 327 ? 9.518 32.605 21.970 1.00 79.12 327 ASN A N 1
ATOM 2632 C CA . ASN A 1 327 ? 10.797 31.907 21.845 1.00 79.12 327 ASN A CA 1
ATOM 2633 C C . ASN A 1 327 ? 11.006 31.458 20.386 1.00 79.12 327 ASN A C 1
ATOM 2635 O O . ASN A 1 327 ? 10.150 30.775 19.825 1.00 79.12 327 ASN A O 1
ATOM 2639 N N . PHE A 1 328 ? 12.169 31.758 19.798 1.00 70.88 328 PHE A N 1
ATOM 2640 C CA . PHE A 1 328 ? 12.552 31.349 18.437 1.00 70.88 328 PHE A CA 1
ATOM 2641 C C . PHE A 1 328 ? 12.408 29.831 18.179 1.00 70.88 328 PHE A C 1
ATOM 2643 O O . PHE A 1 328 ? 12.104 29.419 17.061 1.00 70.88 328 PHE A O 1
ATOM 2650 N N . LEU A 1 329 ? 12.568 28.995 19.212 1.00 70.31 329 LEU A N 1
ATOM 2651 C CA . LEU A 1 329 ? 12.394 27.537 19.143 1.00 70.31 329 LEU A CA 1
ATOM 2652 C C . LEU A 1 329 ? 10.919 27.080 19.174 1.00 70.31 329 LEU A C 1
ATOM 2654 O O . LEU A 1 329 ? 10.619 25.948 18.791 1.00 70.31 329 LEU A O 1
ATOM 2658 N N . ASN A 1 330 ? 9.991 27.923 19.642 1.00 74.69 330 ASN A N 1
ATOM 2659 C CA . ASN A 1 330 ? 8.558 27.614 19.724 1.00 74.69 330 ASN A CA 1
ATOM 2660 C C . ASN A 1 330 ? 7.670 28.885 19.649 1.00 74.69 330 ASN A C 1
ATOM 2662 O O . ASN A 1 330 ? 7.041 29.246 20.646 1.00 74.69 330 ASN A O 1
ATOM 2666 N N . PRO A 1 331 ? 7.609 29.576 18.494 1.00 81.62 331 PRO A N 1
ATOM 2667 C CA . PRO A 1 331 ? 6.994 30.900 18.396 1.00 81.62 331 PRO A CA 1
ATOM 2668 C C . PRO A 1 331 ? 5.489 30.822 18.094 1.00 81.62 331 PRO A C 1
ATOM 2670 O O . PRO A 1 331 ? 5.055 31.007 16.957 1.00 81.62 331 PRO A O 1
ATOM 2673 N N . ILE A 1 332 ? 4.680 30.474 19.098 1.00 85.19 332 ILE A N 1
ATOM 2674 C CA . ILE A 1 332 ? 3.271 30.086 18.910 1.00 85.19 332 ILE A CA 1
ATOM 2675 C C . ILE A 1 332 ? 2.409 31.245 18.377 1.00 85.19 332 ILE A C 1
ATOM 2677 O O . ILE A 1 332 ? 1.597 31.030 17.473 1.00 85.19 332 ILE A O 1
ATOM 2681 N N . LYS A 1 333 ? 2.562 32.471 18.896 1.00 87.88 333 LYS A N 1
ATOM 2682 C CA . LYS A 1 333 ? 1.720 33.609 18.472 1.00 87.88 333 LYS A CA 1
ATOM 2683 C C . LYS A 1 333 ? 2.091 34.080 17.064 1.00 87.88 333 LYS A C 1
ATOM 2685 O O . LYS A 1 333 ? 1.215 34.262 16.218 1.00 87.88 333 LYS A O 1
ATOM 2690 N N . THR A 1 334 ? 3.390 34.196 16.802 1.00 88.81 334 THR A N 1
ATOM 2691 C CA . THR A 1 334 ? 3.978 34.593 15.516 1.00 88.81 334 THR A CA 1
ATOM 2692 C C . THR A 1 334 ? 3.635 33.575 14.431 1.00 88.81 334 THR A C 1
ATOM 2694 O O . THR A 1 334 ? 3.271 33.960 13.324 1.00 88.81 334 THR A O 1
ATOM 2697 N N . LEU A 1 335 ? 3.647 32.275 14.753 1.00 87.38 335 LEU A N 1
ATOM 2698 C CA . LEU A 1 335 ? 3.209 31.212 13.846 1.00 87.38 335 LEU A CA 1
ATOM 2699 C C . LEU A 1 335 ? 1.717 31.329 13.489 1.00 87.38 335 LEU A C 1
ATOM 2701 O O . LEU A 1 335 ? 1.357 31.143 12.330 1.00 87.38 335 LEU A O 1
ATOM 2705 N N . ASN A 1 336 ? 0.853 31.693 14.442 1.00 89.31 336 ASN A N 1
ATOM 2706 C CA . ASN A 1 336 ? -0.575 31.911 14.178 1.00 89.31 336 ASN A CA 1
ATOM 2707 C C . ASN A 1 336 ? -0.841 33.173 13.332 1.00 89.31 336 ASN A C 1
ATOM 2709 O O . ASN A 1 336 ? -1.742 33.168 12.492 1.00 89.31 336 ASN A O 1
ATOM 2713 N N . GLN A 1 337 ? -0.060 34.243 13.517 1.00 92.31 337 GLN A N 1
ATOM 2714 C CA . GLN A 1 337 ? -0.081 35.430 12.648 1.00 92.31 337 GLN A CA 1
ATOM 2715 C C . GLN A 1 337 ? 0.399 35.076 11.230 1.00 92.31 337 GLN A C 1
ATOM 2717 O O . GLN A 1 337 ? -0.283 35.365 10.246 1.00 92.31 337 GLN A O 1
ATOM 2722 N N . TYR A 1 338 ? 1.524 34.367 11.127 1.00 90.31 338 TYR A N 1
ATOM 2723 C CA . TYR A 1 338 ? 2.079 33.900 9.861 1.00 90.31 338 TYR A CA 1
ATOM 2724 C C . TYR A 1 338 ? 1.140 32.948 9.110 1.00 90.31 338 TYR A C 1
ATOM 2726 O O . TYR A 1 338 ? 1.004 33.080 7.897 1.00 90.31 338 TYR A O 1
ATOM 2734 N N . LYS A 1 339 ? 0.428 32.043 9.799 1.00 90.69 339 LYS A N 1
ATOM 2735 C CA . LYS A 1 339 ? -0.560 31.174 9.143 1.00 90.69 339 LYS A CA 1
ATOM 2736 C C . LYS A 1 339 ? -1.645 32.002 8.449 1.00 90.69 339 LYS A C 1
ATOM 2738 O O . LYS A 1 339 ? -1.918 31.758 7.285 1.00 90.69 339 LYS A O 1
ATOM 2743 N N . LYS A 1 340 ? -2.197 33.032 9.106 1.00 91.69 340 LYS A N 1
ATOM 2744 C CA . LYS A 1 340 ? -3.202 33.927 8.492 1.00 91.69 340 LYS A CA 1
ATOM 2745 C C . LYS A 1 340 ? -2.660 34.640 7.248 1.00 91.69 340 LYS A C 1
ATOM 2747 O O . LYS A 1 340 ? -3.351 34.711 6.239 1.00 91.69 340 LYS A O 1
ATOM 2752 N N . TYR A 1 341 ? -1.420 35.126 7.319 1.00 91.81 341 TYR A N 1
ATOM 2753 C CA . TYR A 1 341 ? -0.702 35.711 6.183 1.00 91.81 341 TYR A CA 1
ATOM 2754 C C . TYR A 1 341 ? -0.535 34.718 5.018 1.00 91.81 341 TYR A C 1
ATOM 2756 O O . TYR A 1 341 ? -0.772 35.069 3.861 1.00 91.81 341 TYR A O 1
ATOM 2764 N N . PHE A 1 342 ? -0.138 33.482 5.325 1.00 90.56 342 PHE A N 1
ATOM 2765 C CA . PHE A 1 342 ? 0.064 32.426 4.341 1.00 90.56 342 PHE A CA 1
ATOM 2766 C C . PHE A 1 342 ? -1.264 32.004 3.704 1.00 90.56 342 PHE A C 1
ATOM 2768 O O . PHE A 1 342 ? -1.361 32.008 2.484 1.00 90.56 342 PHE A O 1
ATOM 2775 N N . ASP A 1 343 ? -2.300 31.742 4.507 1.00 91.25 343 ASP A N 1
ATOM 2776 C CA . ASP A 1 343 ? -3.647 31.373 4.051 1.00 91.25 343 ASP A CA 1
ATOM 2777 C C . ASP A 1 343 ? -4.210 32.417 3.064 1.00 91.25 343 ASP A C 1
ATOM 2779 O O . ASP A 1 343 ? -4.716 32.069 1.998 1.00 91.25 343 ASP A O 1
ATOM 2783 N N . GLN A 1 344 ? -4.075 33.710 3.384 1.00 91.50 344 GLN A N 1
ATOM 2784 C CA . GLN A 1 344 ? -4.560 34.810 2.541 1.00 91.50 344 GLN A CA 1
ATOM 2785 C C . GLN A 1 344 ? -3.784 34.950 1.224 1.00 91.50 344 GLN A C 1
ATOM 2787 O O . GLN A 1 344 ? -4.383 35.223 0.183 1.00 91.50 344 GLN A O 1
ATOM 2792 N N . ASN A 1 345 ? -2.464 34.746 1.241 1.00 90.69 345 ASN A N 1
ATOM 2793 C CA . ASN A 1 345 ? -1.663 34.742 0.016 1.00 90.69 345 ASN A CA 1
ATOM 2794 C C . ASN A 1 345 ? -1.854 33.459 -0.802 1.00 90.69 345 ASN A C 1
ATOM 2796 O O . ASN A 1 345 ? -1.806 33.512 -2.028 1.00 90.69 345 ASN A O 1
ATOM 2800 N N . PHE A 1 346 ? -2.148 32.329 -0.158 1.00 91.25 346 PHE A N 1
ATOM 2801 C CA . PHE A 1 346 ? -2.411 31.060 -0.829 1.00 91.25 346 PHE A CA 1
ATOM 2802 C C . PHE A 1 346 ? -3.703 31.094 -1.660 1.00 91.25 346 PHE A C 1
ATOM 2804 O O . PHE A 1 346 ? -3.746 30.488 -2.726 1.00 91.25 346 PHE A O 1
ATOM 2811 N N . ILE A 1 347 ? -4.719 31.864 -1.247 1.00 92.06 347 ILE A N 1
ATOM 2812 C CA . ILE A 1 347 ? -5.919 32.120 -2.068 1.00 92.06 347 ILE A CA 1
ATOM 2813 C C . ILE A 1 347 ? -5.529 32.808 -3.386 1.00 92.06 347 ILE A C 1
ATOM 2815 O O . ILE A 1 347 ? -5.805 32.272 -4.458 1.00 92.06 347 ILE A O 1
ATOM 2819 N N . LYS A 1 348 ? -4.804 33.935 -3.315 1.00 91.00 348 LYS A N 1
ATOM 2820 C CA . LYS A 1 348 ? -4.304 34.660 -4.501 1.00 91.00 348 LYS A CA 1
ATOM 2821 C C . LYS A 1 348 ? -3.408 33.772 -5.377 1.00 91.00 348 LYS A C 1
ATOM 2823 O O . LYS A 1 348 ? -3.514 33.783 -6.598 1.00 91.00 348 LYS A O 1
ATOM 2828 N N . PHE A 1 349 ? -2.539 32.978 -4.753 1.00 90.44 349 PHE A N 1
ATOM 2829 C CA . PHE A 1 349 ? -1.655 32.037 -5.440 1.00 90.44 349 PHE A CA 1
ATOM 2830 C C . PHE A 1 349 ? -2.436 30.951 -6.194 1.00 90.44 349 PHE A C 1
ATOM 2832 O O . PHE A 1 349 ? -2.141 30.674 -7.353 1.00 90.44 349 PHE A O 1
ATOM 2839 N N . ASN A 1 350 ? -3.462 30.373 -5.567 1.00 91.31 350 ASN A N 1
ATOM 2840 C CA . ASN A 1 350 ? -4.349 29.391 -6.186 1.00 91.31 350 ASN A CA 1
ATOM 2841 C C . ASN A 1 350 ? -5.119 29.998 -7.376 1.00 91.31 350 ASN A C 1
ATOM 2843 O O . ASN A 1 350 ? -5.250 29.350 -8.410 1.00 91.31 350 ASN A O 1
ATOM 2847 N N . GLU A 1 351 ? -5.570 31.253 -7.282 1.00 92.75 351 GLU A N 1
ATOM 2848 C CA . GLU A 1 351 ? -6.171 31.961 -8.421 1.00 92.75 351 GLU A CA 1
ATOM 2849 C C . GLU A 1 351 ? -5.201 32.100 -9.606 1.00 92.75 351 GLU A C 1
ATOM 2851 O O . GLU A 1 351 ? -5.597 31.820 -10.736 1.00 92.75 351 GLU A O 1
ATOM 2856 N N . GLU A 1 352 ? -3.936 32.474 -9.378 1.00 91.69 352 GLU A N 1
ATOM 2857 C CA . GLU A 1 352 ? -2.923 32.536 -10.448 1.00 91.69 352 GLU A CA 1
ATOM 2858 C C . GLU A 1 352 ? -2.588 31.151 -11.026 1.00 91.69 352 GLU A C 1
ATOM 2860 O O . GLU A 1 352 ? -2.549 30.988 -12.245 1.00 91.69 352 GLU A O 1
ATOM 2865 N N . ILE A 1 353 ? -2.431 30.127 -10.179 1.00 91.50 353 ILE A N 1
ATOM 2866 C CA . ILE A 1 353 ? -2.226 28.727 -10.596 1.00 91.50 353 ILE A CA 1
ATOM 2867 C C . ILE A 1 353 ? -3.342 28.247 -11.523 1.00 91.50 353 ILE A C 1
ATOM 2869 O O . ILE A 1 353 ? -3.081 27.625 -12.555 1.00 91.50 353 ILE A O 1
ATOM 2873 N N . ASN A 1 354 ? -4.594 28.534 -11.171 1.00 92.81 354 ASN A N 1
ATOM 2874 C CA . ASN A 1 354 ? -5.738 28.013 -11.908 1.00 92.81 354 ASN A CA 1
ATOM 2875 C C . ASN A 1 354 ? -5.885 28.667 -13.293 1.00 92.81 354 ASN A C 1
ATOM 2877 O O . ASN A 1 354 ? -6.387 28.001 -14.201 1.00 92.81 354 ASN A O 1
ATOM 2881 N N . LYS A 1 355 ? -5.355 29.887 -13.489 1.00 94.56 355 LYS A N 1
ATOM 2882 C CA . LYS A 1 355 ? -5.263 30.583 -14.791 1.00 94.56 355 LYS A CA 1
ATOM 2883 C C . LYS A 1 355 ? -4.219 29.982 -15.746 1.00 94.56 355 LYS A C 1
ATOM 2885 O O . LYS A 1 355 ? -4.297 30.246 -16.944 1.00 94.56 355 LYS A O 1
ATOM 2890 N N . LEU A 1 356 ? -3.247 29.202 -15.258 1.00 92.88 356 LEU A N 1
ATOM 2891 C CA . LEU A 1 356 ? -2.191 28.626 -16.102 1.00 92.88 356 LEU A CA 1
ATOM 2892 C C . LEU A 1 356 ? -2.700 27.495 -17.004 1.00 92.88 356 LEU A C 1
ATOM 2894 O O . LEU A 1 356 ? -3.515 26.660 -16.595 1.00 92.88 356 LEU A O 1
ATOM 2898 N N . ASN A 1 357 ? -2.140 27.420 -18.215 1.00 94.25 357 ASN A N 1
ATOM 2899 C CA . ASN A 1 357 ? -2.452 26.389 -19.208 1.00 94.25 357 ASN A CA 1
ATOM 2900 C C . ASN A 1 357 ? -1.628 25.104 -18.982 1.00 94.25 357 ASN A C 1
ATOM 2902 O O . ASN A 1 357 ? -0.872 24.663 -19.847 1.00 94.25 357 ASN A O 1
ATOM 2906 N N . ILE A 1 358 ? -1.750 24.532 -17.784 1.00 91.25 358 ILE A N 1
ATOM 2907 C CA . ILE A 1 358 ? -1.051 23.315 -17.339 1.00 91.25 358 ILE A CA 1
ATOM 2908 C C . ILE A 1 358 ? -2.052 22.287 -16.802 1.00 91.25 358 ILE A C 1
ATOM 2910 O O . ILE A 1 358 ? -3.168 22.646 -16.419 1.00 91.25 358 ILE A O 1
ATOM 2914 N N . SER A 1 359 ? -1.665 21.009 -16.772 1.00 89.31 359 SER A N 1
ATOM 2915 C CA . SER A 1 359 ? -2.530 19.930 -16.276 1.00 89.31 359 SER A CA 1
ATOM 2916 C C . SER A 1 359 ? -2.878 20.085 -14.789 1.00 89.31 359 SER A C 1
ATOM 2918 O O . SER A 1 359 ? -2.063 20.562 -13.998 1.00 89.31 359 SER A O 1
ATOM 2920 N N . GLU A 1 360 ? -4.082 19.656 -14.388 1.00 88.12 360 GLU A N 1
ATOM 2921 C CA . GLU A 1 360 ? -4.551 19.825 -13.002 1.00 88.12 360 GLU A CA 1
ATOM 2922 C C . GLU A 1 360 ? -3.687 19.049 -11.994 1.00 88.12 360 GLU A C 1
ATOM 2924 O O . GLU A 1 360 ? -3.404 19.566 -10.920 1.00 88.12 360 GLU A O 1
ATOM 2929 N N . GLY A 1 361 ? -3.150 17.882 -12.373 1.00 83.81 361 GLY A N 1
ATOM 2930 C CA . GLY A 1 361 ? -2.157 17.162 -11.565 1.00 83.81 361 GLY A CA 1
ATOM 2931 C C . GLY A 1 361 ? -0.902 18.002 -11.295 1.00 83.81 361 GLY A C 1
ATOM 2932 O O . GLY A 1 361 ? -0.438 18.073 -10.160 1.00 83.81 361 GLY A O 1
ATOM 2933 N N . THR A 1 362 ? -0.388 18.734 -12.291 1.00 86.81 362 THR A N 1
ATOM 2934 C CA . THR A 1 362 ? 0.721 19.678 -12.075 1.00 86.81 362 THR A CA 1
ATOM 2935 C C . THR A 1 362 ? 0.281 20.901 -11.257 1.00 86.81 362 THR A C 1
ATOM 2937 O O . THR A 1 362 ? 1.035 21.325 -10.382 1.00 86.81 362 THR A O 1
ATOM 2940 N N . LYS A 1 363 ? -0.940 21.434 -11.438 1.00 89.31 363 LYS A N 1
ATOM 2941 C CA . LYS A 1 363 ? -1.480 22.495 -10.558 1.00 89.31 363 LYS A CA 1
ATOM 2942 C C . LYS A 1 363 ? -1.531 22.037 -9.100 1.00 89.31 363 LYS A C 1
ATOM 2944 O O . LYS A 1 363 ? -1.082 22.772 -8.225 1.00 89.31 363 LYS A O 1
ATOM 2949 N N . ASN A 1 364 ? -2.019 20.827 -8.844 1.00 88.06 364 ASN A N 1
ATOM 2950 C CA . ASN A 1 364 ? -2.105 20.231 -7.513 1.00 88.06 364 ASN A CA 1
ATOM 2951 C C . ASN A 1 364 ? -0.715 19.999 -6.917 1.00 88.06 364 ASN A C 1
ATOM 2953 O O . ASN A 1 364 ? -0.428 20.556 -5.864 1.00 88.06 364 ASN A O 1
ATOM 2957 N N . ARG A 1 365 ? 0.215 19.363 -7.643 1.00 85.94 365 ARG A N 1
ATOM 2958 C CA . ARG A 1 365 ? 1.618 19.226 -7.200 1.00 85.94 365 ARG A CA 1
ATOM 2959 C C . ARG A 1 365 ? 2.262 20.561 -6.803 1.00 85.94 365 ARG A C 1
ATOM 2961 O O . ARG A 1 365 ? 3.028 20.604 -5.842 1.00 85.94 365 ARG A O 1
ATOM 2968 N N . VAL A 1 366 ? 1.937 21.663 -7.485 1.00 86.81 366 VAL A N 1
ATOM 2969 C CA . VAL A 1 366 ? 2.414 23.011 -7.122 1.00 86.81 366 VAL A CA 1
ATOM 2970 C C . VAL A 1 366 ? 1.723 23.568 -5.868 1.00 86.81 366 VAL A C 1
ATOM 2972 O O . VAL A 1 366 ? 2.418 24.070 -4.979 1.00 86.81 366 VAL A O 1
ATOM 2975 N N . LYS A 1 367 ? 0.389 23.459 -5.762 1.00 87.81 367 LYS A N 1
ATOM 2976 C CA . LYS A 1 367 ? -0.387 23.817 -4.555 1.00 87.81 367 LYS A CA 1
ATOM 2977 C C . LYS A 1 367 ? 0.171 23.069 -3.331 1.00 87.81 367 LYS A C 1
ATOM 2979 O O . LYS A 1 367 ? 0.570 23.697 -2.345 1.00 87.81 367 LYS A O 1
ATOM 2984 N N . ASP A 1 368 ? 0.308 21.750 -3.446 1.00 84.81 368 ASP A N 1
ATOM 2985 C CA . ASP A 1 368 ? 0.845 20.842 -2.432 1.00 84.81 368 ASP A CA 1
ATOM 2986 C C . ASP A 1 368 ? 2.269 21.208 -2.035 1.00 84.81 368 ASP A C 1
ATOM 2988 O O . ASP A 1 368 ? 2.601 21.174 -0.849 1.00 84.81 368 ASP A O 1
ATOM 2992 N N . TYR A 1 369 ? 3.128 21.548 -3.001 1.00 83.50 369 TYR A N 1
ATOM 2993 C CA . TYR A 1 369 ? 4.517 21.907 -2.734 1.00 83.50 369 TYR A CA 1
ATOM 2994 C C . TYR A 1 369 ? 4.610 23.183 -1.887 1.00 83.50 369 TYR A C 1
ATOM 2996 O O . TYR A 1 369 ? 5.358 23.217 -0.905 1.00 83.50 369 TYR A O 1
ATOM 3004 N N . VAL A 1 370 ? 3.819 24.211 -2.211 1.00 84.56 370 VAL A N 1
ATOM 3005 C CA . VAL A 1 370 ? 3.763 25.464 -1.440 1.00 84.56 370 VAL A CA 1
ATOM 3006 C C . VAL A 1 370 ? 3.255 25.219 -0.018 1.00 84.56 370 VAL A C 1
ATOM 3008 O O . VAL A 1 370 ? 3.882 25.690 0.934 1.00 84.56 370 VAL A O 1
ATOM 3011 N N . VAL A 1 371 ? 2.192 24.425 0.152 1.00 85.44 371 VAL A N 1
ATOM 3012 C CA . VAL A 1 371 ? 1.644 24.058 1.474 1.00 85.44 371 VAL A CA 1
ATOM 3013 C C . VAL A 1 371 ? 2.633 23.212 2.283 1.00 85.44 371 VAL A C 1
ATOM 3015 O O . VAL A 1 371 ? 2.909 23.508 3.446 1.00 85.44 371 VAL A O 1
ATOM 3018 N N . ASN A 1 372 ? 3.243 22.190 1.678 1.00 80.50 372 ASN A N 1
ATOM 3019 C CA . ASN A 1 372 ? 4.154 21.278 2.375 1.00 80.50 372 ASN A CA 1
ATOM 3020 C C . ASN A 1 372 ? 5.465 21.932 2.820 1.00 80.50 372 ASN A C 1
ATOM 3022 O O . ASN A 1 372 ? 6.095 21.419 3.753 1.00 80.50 372 ASN A O 1
ATOM 3026 N N . ASN A 1 373 ? 5.873 23.029 2.181 1.00 77.19 373 ASN A N 1
ATOM 3027 C CA . ASN A 1 373 ? 7.045 23.818 2.559 1.00 77.19 373 ASN A CA 1
ATOM 3028 C C . ASN A 1 373 ? 6.691 25.087 3.352 1.00 77.19 373 ASN A C 1
ATOM 3030 O O . ASN A 1 373 ? 7.582 25.663 3.969 1.00 77.19 373 ASN A O 1
ATOM 3034 N N . ASN A 1 374 ? 5.417 25.502 3.378 1.00 78.25 374 ASN A N 1
ATOM 3035 C CA . ASN A 1 374 ? 4.968 26.826 3.835 1.00 78.25 374 ASN A CA 1
ATOM 3036 C C . ASN A 1 374 ? 5.808 27.951 3.197 1.00 78.25 374 ASN A C 1
ATOM 3038 O O . ASN A 1 374 ? 6.369 28.792 3.895 1.00 78.25 374 ASN A O 1
ATOM 3042 N N . ASN A 1 375 ? 6.006 27.912 1.874 1.00 75.69 375 ASN A N 1
ATOM 3043 C CA . ASN A 1 375 ? 6.887 28.867 1.194 1.00 75.69 375 ASN A CA 1
ATOM 3044 C C . ASN A 1 375 ? 6.586 28.985 -0.310 1.00 75.69 375 ASN A C 1
ATOM 3046 O O . ASN A 1 375 ? 6.712 28.004 -1.042 1.00 75.69 375 ASN A O 1
ATOM 3050 N N . PHE A 1 376 ? 6.271 30.196 -0.778 1.00 76.69 376 PHE A N 1
ATOM 3051 C CA . PHE A 1 376 ? 6.081 30.502 -2.201 1.00 76.69 376 PHE A CA 1
ATOM 3052 C C . PHE A 1 376 ? 7.418 30.530 -2.976 1.00 76.69 376 PHE A C 1
ATOM 3054 O O . PHE A 1 376 ? 7.495 30.044 -4.102 1.00 76.69 376 PHE A O 1
ATOM 3061 N N . TYR A 1 377 ? 8.509 31.004 -2.359 1.00 69.12 377 TYR A N 1
ATOM 3062 C CA . TYR A 1 377 ? 9.830 31.148 -3.000 1.00 69.12 377 TYR A CA 1
ATOM 3063 C C . TYR A 1 377 ? 10.517 29.823 -3.327 1.00 69.12 377 TYR A C 1
ATOM 3065 O O . TYR A 1 377 ? 11.341 29.760 -4.239 1.00 69.12 377 TYR A O 1
ATOM 3073 N N . ALA A 1 378 ? 10.171 28.752 -2.611 1.00 66.62 378 ALA A N 1
ATOM 3074 C CA . ALA A 1 378 ? 10.760 27.434 -2.821 1.00 66.62 378 ALA A CA 1
ATOM 3075 C C . ALA A 1 378 ? 10.432 26.848 -4.215 1.00 66.62 378 ALA A C 1
ATOM 3077 O O . ALA A 1 378 ? 11.176 26.004 -4.713 1.00 66.62 378 ALA A O 1
ATOM 3078 N N . LEU A 1 379 ? 9.378 27.336 -4.883 1.00 71.25 379 LEU A N 1
ATOM 3079 C CA . LEU A 1 379 ? 9.048 26.969 -6.263 1.00 71.25 379 LEU A CA 1
ATOM 3080 C C . LEU A 1 379 ? 10.153 27.335 -7.256 1.00 71.25 379 LEU A C 1
ATOM 3082 O O . LEU A 1 379 ? 10.506 26.516 -8.100 1.00 71.25 379 LEU A O 1
ATOM 3086 N N . ASN A 1 380 ? 10.726 28.535 -7.129 1.00 67.81 380 ASN A N 1
ATOM 3087 C CA . ASN A 1 380 ? 11.716 29.076 -8.063 1.00 67.81 380 ASN A CA 1
ATOM 3088 C C . ASN A 1 380 ? 12.925 28.124 -8.201 1.00 67.81 380 ASN A C 1
ATOM 3090 O O . ASN A 1 380 ? 13.295 27.729 -9.305 1.00 67.81 380 ASN A O 1
ATOM 3094 N N . TYR A 1 381 ? 13.436 27.621 -7.070 1.00 64.31 381 TYR A N 1
ATOM 3095 C CA . TYR A 1 381 ? 14.532 26.647 -7.043 1.00 64.31 381 TYR A CA 1
ATOM 3096 C C . TYR A 1 381 ? 14.182 25.300 -7.708 1.00 64.31 381 TYR A C 1
ATOM 3098 O O . TYR A 1 381 ? 15.048 24.698 -8.335 1.00 64.31 381 TYR A O 1
ATOM 3106 N N . ASN A 1 382 ? 12.940 24.817 -7.605 1.00 65.81 382 ASN A N 1
ATOM 3107 C CA . ASN A 1 382 ? 12.558 23.469 -8.063 1.00 65.81 382 ASN A CA 1
ATOM 3108 C C . ASN A 1 382 ? 11.986 23.438 -9.490 1.00 65.81 382 ASN A C 1
ATOM 3110 O O . ASN A 1 382 ? 11.982 22.384 -10.116 1.00 65.81 382 ASN A O 1
ATOM 3114 N N . ILE A 1 383 ? 11.519 24.575 -10.014 1.00 68.50 383 ILE A N 1
ATOM 3115 C CA . ILE A 1 383 ? 11.133 24.710 -11.427 1.00 68.50 383 ILE A CA 1
ATOM 3116 C C . ILE A 1 383 ? 12.388 24.868 -12.305 1.00 68.50 383 ILE A C 1
ATOM 3118 O O . ILE A 1 383 ? 12.416 24.345 -13.417 1.00 68.50 383 ILE A O 1
ATOM 3122 N N . LEU A 1 384 ? 13.442 25.521 -11.791 1.00 62.03 384 LEU A N 1
ATOM 3123 C CA . LEU A 1 384 ? 14.723 25.672 -12.494 1.00 62.03 384 LEU A CA 1
ATOM 3124 C C . LEU A 1 384 ? 15.628 24.432 -12.415 1.00 62.03 384 LEU A C 1
ATOM 3126 O O . LEU A 1 384 ? 16.195 24.037 -13.429 1.00 62.03 384 LEU A O 1
ATOM 3130 N N . ASN A 1 385 ? 15.787 23.808 -11.241 1.00 61.62 385 ASN A N 1
ATOM 3131 C CA . ASN A 1 385 ? 16.730 22.694 -11.079 1.00 61.62 385 ASN A CA 1
ATOM 3132 C C . ASN A 1 385 ? 16.087 21.340 -11.430 1.00 61.62 385 ASN A C 1
ATOM 3134 O O . ASN A 1 385 ? 15.514 20.673 -10.569 1.00 61.62 385 ASN A O 1
ATOM 3138 N N . SER A 1 386 ? 16.258 20.891 -12.679 1.00 54.97 386 SER A N 1
ATOM 3139 C CA . SER A 1 386 ? 15.793 19.589 -13.204 1.00 54.97 386 SER A CA 1
ATOM 3140 C C . SER A 1 386 ? 16.391 18.341 -12.530 1.00 54.97 386 SER A C 1
ATOM 3142 O O . SER A 1 386 ? 16.005 17.206 -12.840 1.00 54.97 386 SER A O 1
ATOM 3144 N N . ASP A 1 387 ? 17.349 18.535 -11.630 1.00 54.50 387 ASP A N 1
ATOM 3145 C CA . ASP A 1 387 ? 18.132 17.456 -11.029 1.00 54.50 387 ASP A CA 1
ATOM 3146 C C . ASP A 1 387 ? 17.712 17.142 -9.592 1.00 54.50 387 ASP A C 1
ATOM 3148 O O . ASP A 1 387 ? 18.099 16.108 -9.055 1.00 54.50 387 ASP A O 1
ATOM 3152 N N . GLN A 1 388 ? 16.827 17.960 -9.013 1.00 60.84 388 GLN A N 1
ATOM 3153 C CA . GLN A 1 388 ? 16.080 17.617 -7.806 1.00 60.84 388 GLN A CA 1
ATOM 3154 C C . GLN A 1 388 ? 14.960 16.629 -8.165 1.00 60.84 388 GLN A C 1
ATOM 3156 O O . GLN A 1 388 ? 14.015 16.979 -8.873 1.00 60.84 388 GLN A O 1
ATOM 3161 N N . TYR A 1 389 ? 15.046 15.398 -7.660 1.00 63.88 389 TYR A N 1
ATOM 3162 C CA . TYR A 1 389 ? 13.990 14.390 -7.766 1.00 63.88 389 TYR A CA 1
ATOM 3163 C C . TYR A 1 389 ? 13.707 13.761 -6.399 1.00 63.88 389 TYR A C 1
ATOM 3165 O O . TYR A 1 389 ? 14.612 13.565 -5.591 1.00 63.88 389 TYR A O 1
ATOM 3173 N N . ASN A 1 390 ? 12.442 13.429 -6.143 1.00 74.62 390 ASN A N 1
ATOM 3174 C CA . ASN A 1 390 ? 12.066 12.588 -5.008 1.00 74.62 390 ASN A CA 1
ATOM 3175 C C . ASN A 1 390 ? 12.016 11.130 -5.470 1.00 74.62 390 ASN A C 1
ATOM 3177 O O . ASN A 1 390 ? 11.502 10.850 -6.554 1.00 74.62 390 ASN A O 1
ATOM 3181 N N . SER A 1 391 ? 12.470 10.197 -4.638 1.00 77.06 391 SER A N 1
ATOM 3182 C CA . SER A 1 391 ? 12.228 8.772 -4.847 1.00 77.06 391 SER A CA 1
ATOM 3183 C C . SER A 1 391 ? 10.943 8.332 -4.134 1.00 77.06 391 SER A C 1
ATOM 3185 O O . SER A 1 391 ? 10.800 8.458 -2.919 1.00 77.06 391 SER A O 1
ATOM 3187 N N . GLY A 1 392 ? 9.990 7.797 -4.896 1.00 83.31 392 GLY A N 1
ATOM 3188 C CA . GLY A 1 392 ? 8.979 6.876 -4.380 1.00 83.31 392 GLY A CA 1
ATOM 3189 C C . GLY A 1 392 ? 9.535 5.458 -4.445 1.00 83.31 392 GLY A C 1
ATOM 3190 O O . GLY A 1 392 ? 10.243 5.122 -5.396 1.00 83.31 392 GLY A O 1
ATOM 3191 N N . SER A 1 393 ? 9.282 4.611 -3.451 1.00 91.56 393 SER A N 1
ATOM 3192 C CA . SER A 1 393 ? 9.704 3.206 -3.506 1.00 91.56 393 SER A CA 1
ATOM 3193 C C . SER A 1 393 ? 8.791 2.293 -2.706 1.00 91.56 393 SER A C 1
ATOM 3195 O O . SER A 1 393 ? 8.252 2.684 -1.672 1.00 91.56 393 SER A O 1
ATOM 3197 N N . GLY A 1 394 ? 8.649 1.071 -3.200 1.00 95.50 394 GLY A N 1
ATOM 3198 C CA . GLY A 1 394 ? 7.777 0.044 -2.657 1.00 95.50 394 GLY A CA 1
ATOM 3199 C C . GLY A 1 394 ? 8.159 -1.336 -3.181 1.00 95.50 394 GLY A C 1
ATOM 3200 O O . GLY A 1 394 ? 9.229 -1.539 -3.762 1.00 95.50 394 GLY A O 1
ATOM 3201 N N . THR A 1 395 ? 7.233 -2.266 -3.012 1.00 98.00 395 THR A N 1
ATOM 3202 C CA . THR A 1 395 ? 7.260 -3.618 -3.555 1.00 98.00 395 THR A CA 1
ATOM 3203 C C . THR A 1 395 ? 6.070 -3.787 -4.505 1.00 98.00 395 THR A C 1
ATOM 3205 O O . THR A 1 395 ? 4.990 -3.245 -4.268 1.00 98.00 395 THR A O 1
ATOM 3208 N N . ALA A 1 396 ? 6.268 -4.510 -5.604 1.00 98.38 396 ALA A N 1
ATOM 3209 C CA . ALA A 1 396 ? 5.247 -4.814 -6.603 1.00 98.38 396 ALA A CA 1
ATOM 3210 C C . ALA A 1 396 ? 5.372 -6.266 -7.088 1.00 98.38 396 ALA A C 1
ATOM 3212 O O . ALA A 1 396 ? 6.398 -6.915 -6.882 1.00 98.38 396 ALA A O 1
ATOM 3213 N N . PHE A 1 397 ? 4.341 -6.791 -7.743 1.00 98.50 397 PHE A N 1
ATOM 3214 C CA . PHE A 1 397 ? 4.330 -8.154 -8.285 1.00 98.50 397 PHE A CA 1
ATOM 3215 C C . PHE A 1 397 ? 3.435 -8.251 -9.523 1.00 98.50 397 PHE A C 1
ATOM 3217 O O . PHE A 1 397 ? 2.482 -7.485 -9.659 1.00 98.50 397 PHE A O 1
ATOM 3224 N N . ILE A 1 398 ? 3.747 -9.181 -10.429 1.00 98.50 398 ILE A N 1
ATOM 3225 C CA . ILE A 1 398 ? 2.940 -9.441 -11.633 1.00 98.50 398 ILE A CA 1
ATOM 3226 C C . ILE A 1 398 ? 1.603 -10.067 -11.217 1.00 98.50 398 ILE A C 1
ATOM 3228 O O . ILE A 1 398 ? 1.591 -10.980 -10.391 1.00 98.50 398 ILE A O 1
ATOM 3232 N N . ILE A 1 399 ? 0.504 -9.607 -11.820 1.00 98.19 399 ILE A N 1
ATOM 3233 C CA . ILE A 1 399 ? -0.830 -10.218 -11.688 1.00 98.19 399 ILE A CA 1
ATOM 3234 C C . ILE A 1 399 ? -1.402 -10.733 -13.012 1.00 98.19 399 ILE A C 1
ATOM 3236 O O . ILE A 1 399 ? -2.105 -11.738 -13.016 1.00 98.19 399 ILE A O 1
ATOM 3240 N N . ASP A 1 400 ? -1.095 -10.075 -14.130 1.00 98.56 400 ASP A N 1
ATOM 3241 C CA . ASP A 1 400 ? -1.694 -10.352 -15.438 1.00 98.56 400 ASP A CA 1
ATOM 3242 C C . ASP A 1 400 ? -0.737 -9.903 -16.563 1.00 98.56 400 ASP A C 1
ATOM 3244 O O . ASP A 1 400 ? 0.245 -9.195 -16.320 1.00 98.56 400 ASP A O 1
ATOM 3248 N N . TYR A 1 401 ? -1.014 -10.296 -17.802 1.00 98.50 401 TYR A N 1
ATOM 3249 C CA . TYR A 1 401 ? -0.310 -9.838 -19.001 1.00 98.50 401 TYR A CA 1
ATOM 3250 C C . TYR A 1 401 ? -1.239 -9.849 -20.217 1.00 98.50 401 TYR A C 1
ATOM 3252 O O . TYR A 1 401 ? -2.233 -10.573 -20.247 1.00 98.50 401 TYR A O 1
ATOM 3260 N N . LEU A 1 402 ? -0.931 -9.043 -21.232 1.00 97.81 402 LEU A N 1
ATOM 3261 C CA . LEU A 1 402 ? -1.706 -9.023 -22.474 1.00 97.81 402 LEU A CA 1
ATOM 3262 C C . LEU A 1 402 ? -1.344 -10.245 -23.332 1.00 97.81 402 LEU A C 1
ATOM 3264 O O . LEU A 1 402 ? -0.181 -10.401 -23.702 1.00 97.81 402 LEU A O 1
ATOM 3268 N N . GLU A 1 403 ? -2.312 -11.101 -23.667 1.00 96.06 403 GLU A N 1
ATOM 3269 C CA . GLU A 1 403 ? -2.060 -12.288 -24.495 1.00 96.06 403 GLU A CA 1
ATOM 3270 C C . GLU A 1 403 ? -1.736 -11.847 -25.942 1.00 96.06 403 GLU A C 1
ATOM 3272 O O . GLU A 1 403 ? -2.512 -11.092 -26.545 1.00 96.06 403 GLU A O 1
ATOM 3277 N N . PRO A 1 404 ? -0.597 -12.269 -26.526 1.00 93.12 404 PRO A N 1
ATOM 3278 C CA . PRO A 1 404 ? -0.136 -11.769 -27.819 1.00 93.12 404 PRO A CA 1
ATOM 3279 C C . PRO A 1 404 ? -1.002 -12.266 -28.985 1.00 93.12 404 PRO A C 1
ATOM 3281 O O . PRO A 1 404 ? -1.567 -13.359 -28.956 1.00 93.12 404 PRO A O 1
ATOM 3284 N N . SER A 1 405 ? -1.090 -11.461 -30.051 1.00 87.25 405 SER A N 1
ATOM 3285 C CA . SER A 1 405 ? -1.930 -11.763 -31.227 1.00 87.25 405 SER A CA 1
ATOM 3286 C C . SER A 1 405 ? -1.453 -12.995 -32.002 1.00 87.25 405 SER A C 1
ATOM 3288 O O . SER A 1 405 ? -2.258 -13.696 -32.613 1.00 87.25 405 SER A O 1
ATOM 3290 N N . ASP A 1 406 ? -0.148 -13.265 -31.954 1.00 89.75 406 ASP A N 1
ATOM 3291 C CA . ASP A 1 406 ? 0.453 -14.536 -32.343 1.00 89.75 406 ASP A CA 1
ATOM 3292 C C . ASP A 1 406 ? 0.775 -15.332 -31.073 1.00 89.75 406 ASP A C 1
ATOM 3294 O O . ASP A 1 406 ? 1.591 -14.907 -30.254 1.00 89.75 406 ASP A O 1
ATOM 3298 N N . LYS A 1 407 ? 0.155 -16.508 -30.930 1.00 84.25 407 LYS A N 1
ATOM 3299 C CA . LYS A 1 407 ? 0.312 -17.397 -29.768 1.00 84.25 407 LYS A CA 1
ATOM 3300 C C . LYS A 1 407 ? 1.713 -18.007 -29.633 1.00 84.25 407 LYS A C 1
ATOM 3302 O O . LYS A 1 407 ? 1.990 -18.636 -28.618 1.00 84.25 407 LYS A O 1
ATOM 3307 N N . ASN A 1 408 ? 2.574 -17.850 -30.639 1.00 89.94 408 ASN A N 1
ATOM 3308 C CA . ASN A 1 408 ? 3.966 -18.301 -30.599 1.00 89.94 408 ASN A CA 1
ATOM 3309 C C . ASN A 1 408 ? 4.922 -17.244 -30.009 1.00 89.94 408 ASN A C 1
ATOM 3311 O O . ASN A 1 408 ? 6.095 -17.543 -29.790 1.00 89.94 408 ASN A O 1
ATOM 3315 N N . LYS A 1 409 ? 4.451 -16.012 -29.759 1.00 94.88 409 LYS A N 1
ATOM 3316 C CA . LYS A 1 409 ? 5.246 -14.938 -29.147 1.00 94.88 409 LYS A CA 1
ATOM 3317 C C . LYS A 1 409 ? 5.152 -14.948 -27.621 1.00 94.88 409 LYS A C 1
ATOM 3319 O O . LYS A 1 409 ? 4.161 -15.387 -27.046 1.00 94.88 409 LYS A O 1
ATOM 3324 N N . TYR A 1 410 ? 6.168 -14.385 -26.970 1.00 97.62 410 TYR A N 1
ATOM 3325 C CA . TYR A 1 410 ? 6.088 -13.994 -25.561 1.00 97.62 410 TYR A CA 1
ATOM 3326 C C . TYR A 1 410 ? 5.374 -12.627 -25.452 1.00 97.62 410 TYR A C 1
ATOM 3328 O O . TYR A 1 410 ? 5.594 -11.769 -26.312 1.00 97.62 410 TYR A O 1
ATOM 3336 N N . PRO A 1 411 ? 4.519 -12.386 -24.442 1.00 97.88 411 PRO A N 1
ATOM 3337 C CA . PRO A 1 411 ? 3.849 -11.096 -24.255 1.00 97.88 411 PRO A CA 1
ATOM 3338 C C . PRO A 1 411 ? 4.837 -9.951 -23.978 1.00 97.88 411 PRO A C 1
ATOM 3340 O O . PRO A 1 411 ? 5.809 -10.118 -23.247 1.00 97.88 411 PRO A O 1
ATOM 3343 N N . THR A 1 412 ? 4.558 -8.756 -24.504 1.00 97.38 412 THR A N 1
ATOM 3344 C CA . THR A 1 412 ? 5.374 -7.540 -24.292 1.00 97.38 412 THR A CA 1
ATOM 3345 C C . THR A 1 412 ? 4.750 -6.540 -23.312 1.00 97.38 412 THR A C 1
ATOM 3347 O O . THR A 1 412 ? 5.359 -5.512 -23.022 1.00 97.38 412 THR A O 1
ATOM 3350 N N . LYS A 1 413 ? 3.561 -6.825 -22.763 1.00 97.88 413 LYS A N 1
ATOM 3351 C CA . LYS A 1 413 ? 2.849 -5.956 -21.810 1.00 97.88 413 LYS A CA 1
ATOM 3352 C C . LYS A 1 413 ? 2.419 -6.738 -20.577 1.00 97.88 413 LYS A C 1
ATOM 3354 O O . LYS A 1 413 ? 1.694 -7.725 -20.694 1.00 97.88 413 LYS A O 1
ATOM 3359 N N . PHE A 1 414 ? 2.863 -6.280 -19.411 1.00 98.50 414 PHE A N 1
ATOM 3360 C CA . PHE A 1 414 ? 2.620 -6.920 -18.118 1.00 98.50 414 PHE A CA 1
ATOM 3361 C C . PHE A 1 414 ? 1.961 -5.952 -17.143 1.00 98.50 414 PHE A C 1
ATOM 3363 O O . PHE A 1 414 ? 2.308 -4.772 -17.109 1.00 98.50 414 PHE A O 1
ATOM 3370 N N . TYR A 1 415 ? 1.052 -6.474 -16.322 1.00 98.56 415 TYR A N 1
ATOM 3371 C CA . TYR A 1 415 ? 0.313 -5.715 -15.322 1.00 98.56 415 TYR A CA 1
ATOM 3372 C C . TYR A 1 415 ? 0.781 -6.099 -13.919 1.00 98.56 415 TYR A C 1
ATOM 3374 O O . TYR A 1 415 ? 0.775 -7.272 -13.533 1.00 98.56 415 TYR A O 1
ATOM 3382 N N . PHE A 1 416 ? 1.208 -5.089 -13.167 1.00 98.56 416 PHE A N 1
ATOM 3383 C CA . PHE A 1 416 ? 1.793 -5.211 -11.837 1.00 98.56 416 PHE A CA 1
ATOM 3384 C C . PHE A 1 416 ? 0.889 -4.556 -10.794 1.00 98.56 416 PHE A C 1
ATOM 3386 O O . PHE A 1 416 ? 0.344 -3.483 -11.047 1.00 98.56 416 PHE A O 1
ATOM 3393 N N . MET A 1 417 ? 0.777 -5.161 -9.612 1.00 98.62 417 MET A N 1
ATOM 3394 C CA . MET A 1 417 ? 0.030 -4.626 -8.469 1.00 98.62 417 MET A CA 1
ATOM 3395 C C . MET A 1 417 ? 0.980 -4.120 -7.372 1.00 98.62 417 MET A C 1
ATOM 3397 O O . MET A 1 417 ? 2.041 -4.702 -7.142 1.00 98.62 417 MET A O 1
ATOM 3401 N N . THR A 1 418 ? 0.599 -3.030 -6.702 1.00 98.19 418 THR A N 1
ATOM 3402 C CA . THR A 1 418 ? 1.272 -2.437 -5.528 1.00 98.19 418 THR A CA 1
ATOM 3403 C C . THR A 1 418 ? 0.261 -1.594 -4.718 1.00 98.19 418 THR A C 1
ATOM 3405 O O . THR A 1 418 ? -0.937 -1.654 -4.999 1.00 98.19 418 THR A O 1
ATOM 3408 N N . ASN A 1 419 ? 0.686 -0.818 -3.713 1.00 97.50 419 ASN A N 1
ATOM 3409 C CA . ASN A 1 419 ? -0.197 0.145 -3.031 1.00 97.50 419 ASN A CA 1
ATOM 3410 C C . ASN A 1 419 ? -0.465 1.388 -3.890 1.00 97.50 419 ASN A C 1
ATOM 3412 O O . ASN A 1 419 ? 0.402 1.813 -4.654 1.00 97.50 419 ASN A O 1
ATOM 3416 N N . TYR A 1 420 ? -1.595 2.068 -3.674 1.00 96.38 420 TYR A N 1
ATOM 3417 C CA . TYR A 1 420 ? -1.797 3.382 -4.287 1.00 96.38 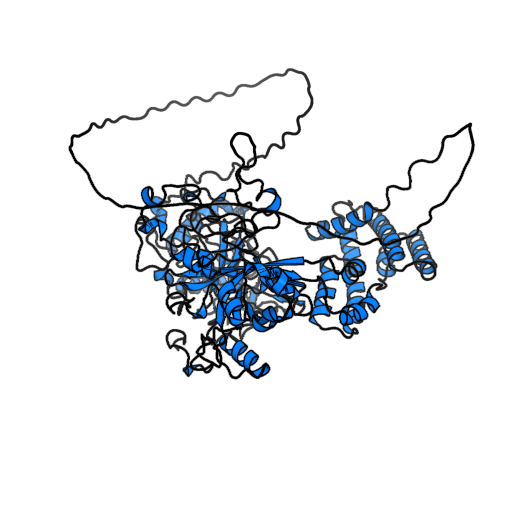420 TYR A CA 1
ATOM 3418 C C . TYR A 1 420 ? -0.783 4.402 -3.753 1.00 96.38 420 TYR A C 1
ATOM 3420 O O . TYR A 1 420 ? -0.190 5.151 -4.531 1.00 96.38 420 TYR A O 1
ATOM 3428 N N . HIS A 1 421 ? -0.486 4.381 -2.448 1.00 93.69 421 HIS A N 1
ATOM 3429 C CA . HIS A 1 421 ? 0.456 5.339 -1.866 1.00 93.69 421 HIS A CA 1
ATOM 3430 C C . HIS A 1 421 ? 1.887 5.253 -2.439 1.00 93.69 421 HIS A C 1
ATOM 3432 O O . HIS A 1 421 ? 2.620 6.243 -2.383 1.00 93.69 421 HIS A O 1
ATOM 3438 N N . VAL A 1 422 ? 2.272 4.109 -3.022 1.00 93.56 422 VAL A N 1
ATOM 3439 C CA . VAL A 1 422 ? 3.564 3.902 -3.704 1.00 93.56 422 VAL A CA 1
ATOM 3440 C C . VAL A 1 422 ? 3.622 4.617 -5.060 1.00 93.56 422 VAL A C 1
ATOM 3442 O O . VAL A 1 422 ? 4.714 4.999 -5.473 1.00 93.56 422 VAL A O 1
ATOM 3445 N N . VAL A 1 423 ? 2.477 4.853 -5.716 1.00 92.56 423 VAL A N 1
ATOM 3446 C CA . VAL A 1 423 ? 2.356 5.508 -7.041 1.00 92.56 423 VAL A CA 1
ATOM 3447 C C . VAL A 1 423 ? 1.594 6.847 -7.009 1.00 92.56 423 VAL A C 1
ATOM 3449 O O . VAL A 1 423 ? 1.143 7.354 -8.037 1.00 92.56 423 VAL A O 1
ATOM 3452 N N . ASN A 1 424 ? 1.438 7.424 -5.816 1.00 90.12 424 ASN A N 1
ATOM 3453 C CA . ASN A 1 424 ? 0.638 8.619 -5.539 1.00 90.12 424 ASN A CA 1
ATOM 3454 C C . ASN A 1 424 ? 1.103 9.858 -6.336 1.00 90.12 424 ASN A C 1
ATOM 3456 O O . ASN A 1 424 ? 2.166 10.430 -6.055 1.00 90.12 424 ASN A O 1
ATOM 3460 N N . GLY A 1 425 ? 0.269 10.297 -7.285 1.00 82.25 425 GLY A N 1
ATOM 3461 C CA . GLY A 1 425 ? 0.513 11.428 -8.178 1.00 82.25 425 GLY A CA 1
ATOM 3462 C C . GLY A 1 425 ? 1.593 11.189 -9.227 1.00 82.25 425 GLY A C 1
ATOM 3463 O O . GLY A 1 425 ? 2.222 12.165 -9.643 1.00 82.25 425 GLY A O 1
ATOM 3464 N N . PHE A 1 426 ? 1.878 9.933 -9.594 1.00 85.94 426 PHE A N 1
ATOM 3465 C CA . PHE A 1 426 ? 2.915 9.582 -10.573 1.00 85.94 426 PHE A CA 1
ATOM 3466 C C . PHE A 1 426 ? 2.317 9.417 -11.974 1.00 85.94 426 PHE A C 1
ATOM 3468 O O . PHE A 1 426 ? 1.500 8.526 -12.216 1.00 85.94 426 PHE A O 1
ATOM 3475 N N . ASP A 1 427 ? 2.769 10.252 -12.907 1.00 82.50 427 ASP A N 1
ATOM 3476 C CA . ASP A 1 427 ? 2.329 10.274 -14.299 1.00 82.50 427 ASP A CA 1
ATOM 3477 C C . ASP A 1 427 ? 3.512 10.476 -15.271 1.00 82.50 427 ASP A C 1
ATOM 3479 O O . ASP A 1 427 ? 4.651 10.742 -14.877 1.00 82.50 427 ASP A O 1
ATOM 3483 N N . LEU A 1 428 ? 3.242 10.365 -16.575 1.00 81.31 428 LEU A N 1
ATOM 3484 C CA . LEU A 1 428 ? 4.246 10.563 -17.631 1.00 81.31 428 LEU A CA 1
ATOM 3485 C C . LEU A 1 428 ? 4.900 11.958 -17.608 1.00 81.31 428 LEU A C 1
ATOM 3487 O O . LEU A 1 428 ? 6.008 12.115 -18.120 1.00 81.31 428 LEU A O 1
ATOM 3491 N N . LYS A 1 429 ? 4.229 12.959 -17.023 1.00 81.69 429 LYS A N 1
ATOM 3492 C CA . LYS A 1 429 ? 4.701 14.341 -16.888 1.00 81.69 429 LYS A CA 1
ATOM 3493 C C . LYS A 1 429 ? 5.516 14.571 -15.619 1.00 81.69 429 LYS A C 1
ATOM 3495 O O . LYS A 1 429 ? 6.024 15.671 -15.467 1.00 81.69 429 LYS A O 1
ATOM 3500 N N . ASN A 1 430 ? 5.675 13.624 -14.692 1.00 84.38 430 ASN A N 1
ATOM 3501 C CA . ASN A 1 430 ? 6.563 13.829 -13.538 1.00 84.38 430 ASN A CA 1
ATOM 3502 C C . ASN A 1 430 ? 7.524 12.680 -13.233 1.00 84.38 430 ASN A C 1
ATOM 3504 O O . ASN A 1 430 ? 8.503 12.911 -12.526 1.00 84.38 430 ASN A O 1
ATOM 3508 N N . ILE A 1 431 ? 7.342 11.488 -13.793 1.00 88.81 431 ILE A N 1
ATOM 3509 C CA . ILE A 1 431 ? 8.349 10.425 -13.711 1.00 88.81 431 ILE A CA 1
ATOM 3510 C C . ILE A 1 431 ? 9.605 10.848 -14.503 1.00 88.81 431 ILE A C 1
ATOM 3512 O O . ILE A 1 431 ? 9.517 11.333 -15.631 1.00 88.81 431 ILE A O 1
ATOM 3516 N N . LYS A 1 432 ? 10.786 10.697 -13.888 1.00 86.81 432 LYS A N 1
ATOM 3517 C CA . LYS A 1 432 ? 12.120 10.858 -14.501 1.00 86.81 432 LYS A CA 1
ATOM 3518 C C . LYS A 1 432 ? 12.617 9.519 -15.038 1.00 86.81 432 LYS A C 1
ATOM 3520 O O . LYS A 1 432 ? 13.028 9.425 -16.185 1.00 86.81 432 LYS A O 1
ATOM 3525 N N . ASN A 1 433 ? 12.542 8.488 -14.202 1.00 88.69 433 ASN A N 1
ATOM 3526 C CA . ASN A 1 433 ? 12.731 7.087 -14.566 1.00 88.69 433 ASN A CA 1
ATOM 3527 C C . ASN A 1 433 ? 12.051 6.192 -13.523 1.00 88.69 433 ASN A C 1
ATOM 3529 O O . ASN A 1 433 ? 11.739 6.629 -12.410 1.00 88.69 433 ASN A O 1
ATOM 3533 N N . ILE A 1 434 ? 11.843 4.934 -13.893 1.00 92.56 434 ILE A N 1
ATOM 3534 C CA . ILE A 1 434 ? 11.395 3.870 -12.994 1.00 92.56 434 ILE A CA 1
ATOM 3535 C C . ILE A 1 434 ? 12.487 2.806 -12.985 1.00 92.56 434 ILE A C 1
ATOM 3537 O O . ILE A 1 434 ? 13.279 2.689 -13.920 1.00 92.56 434 ILE A O 1
ATOM 3541 N N . SER A 1 435 ? 12.559 2.026 -11.917 1.00 93.62 435 SER A N 1
ATOM 3542 C CA . SER A 1 435 ? 13.444 0.874 -11.851 1.00 93.62 435 SER A CA 1
ATOM 3543 C C . SER A 1 435 ? 12.822 -0.263 -11.055 1.00 93.62 435 SER A C 1
ATOM 3545 O O . SER A 1 435 ? 12.134 -0.025 -10.061 1.00 93.62 435 SER A O 1
ATOM 3547 N N . LEU A 1 436 ? 13.080 -1.488 -11.510 1.00 95.31 436 LEU A N 1
ATOM 3548 C CA . LEU A 1 436 ? 12.678 -2.732 -10.862 1.00 95.31 436 LEU A CA 1
ATOM 3549 C C . LEU A 1 436 ? 13.921 -3.536 -10.477 1.00 95.31 436 LEU A C 1
ATOM 3551 O O . LEU A 1 436 ? 14.863 -3.616 -11.263 1.00 95.31 436 LEU A O 1
ATOM 3555 N N . ALA A 1 437 ? 13.914 -4.186 -9.318 1.00 95.81 437 ALA A N 1
ATOM 3556 C CA . ALA A 1 437 ? 14.902 -5.205 -8.972 1.00 95.81 437 ALA A CA 1
ATOM 3557 C C . ALA A 1 437 ? 14.215 -6.437 -8.375 1.00 95.81 437 ALA A C 1
ATOM 3559 O O . ALA A 1 437 ? 13.269 -6.312 -7.601 1.00 95.81 437 ALA A O 1
ATOM 3560 N N . ARG A 1 438 ? 14.661 -7.633 -8.759 1.00 95.50 438 ARG A N 1
ATOM 3561 C CA . ARG A 1 438 ? 14.003 -8.912 -8.434 1.00 95.50 438 ARG A CA 1
ATOM 3562 C C . ARG A 1 438 ? 15.005 -10.060 -8.418 1.00 95.50 438 ARG A C 1
ATOM 3564 O O . ARG A 1 438 ? 16.040 -9.970 -9.074 1.00 95.50 438 ARG A O 1
ATOM 3571 N N . LEU A 1 439 ? 14.692 -11.158 -7.734 1.00 97.00 439 LEU A N 1
ATOM 3572 C CA . LEU A 1 439 ? 15.566 -12.335 -7.705 1.00 97.00 439 LEU A CA 1
ATOM 3573 C C . LEU A 1 439 ? 15.639 -13.018 -9.084 1.00 97.00 439 LEU A C 1
ATOM 3575 O O . LEU A 1 439 ? 14.610 -13.198 -9.734 1.00 97.00 439 LEU A O 1
ATOM 3579 N N . ASN A 1 440 ? 16.836 -13.382 -9.548 1.00 93.94 440 ASN A N 1
ATOM 3580 C CA . ASN A 1 440 ? 17.069 -14.052 -10.835 1.00 93.94 440 ASN A CA 1
ATOM 3581 C C . ASN A 1 440 ? 16.483 -15.466 -10.912 1.00 93.94 440 ASN A C 1
ATOM 3583 O O . ASN A 1 440 ? 16.521 -16.222 -9.942 1.00 93.94 440 ASN A O 1
ATOM 3587 N N . ASN A 1 441 ? 15.982 -15.832 -12.098 1.00 93.50 441 ASN A N 1
ATOM 3588 C CA . ASN A 1 441 ? 15.390 -17.143 -12.368 1.00 93.50 441 ASN A CA 1
ATOM 3589 C C . ASN A 1 441 ? 16.335 -18.304 -12.019 1.00 93.50 441 ASN A C 1
ATOM 3591 O O . ASN A 1 441 ? 15.912 -19.270 -11.387 1.00 93.50 441 ASN A O 1
ATOM 3595 N N . GLU A 1 442 ? 17.618 -18.158 -12.349 1.00 93.19 442 GLU A N 1
ATOM 3596 C CA . GLU A 1 442 ? 18.652 -19.178 -12.126 1.00 93.19 442 GLU A CA 1
ATOM 3597 C C . GLU A 1 442 ? 19.040 -19.347 -10.647 1.00 93.19 442 GLU A C 1
ATOM 3599 O O . GLU A 1 442 ? 19.724 -20.304 -10.289 1.00 93.19 442 GLU A O 1
ATOM 3604 N N . TYR A 1 443 ? 18.605 -18.445 -9.758 1.00 95.25 443 TYR A N 1
ATOM 3605 C CA . TYR A 1 443 ? 18.866 -18.587 -8.329 1.00 95.25 443 TYR A CA 1
ATOM 3606 C C . TYR A 1 443 ? 17.995 -19.695 -7.726 1.00 95.25 443 TYR A C 1
ATOM 3608 O O . TYR A 1 443 ? 16.768 -19.684 -7.842 1.00 95.25 443 TYR A O 1
ATOM 3616 N N . ASN A 1 444 ? 18.631 -20.644 -7.046 1.00 94.56 444 ASN A N 1
ATOM 3617 C CA . ASN A 1 444 ? 18.002 -21.842 -6.483 1.00 94.56 444 ASN A CA 1
ATOM 3618 C C . ASN A 1 444 ? 18.558 -22.218 -5.093 1.00 94.56 444 ASN A C 1
ATOM 3620 O O . ASN A 1 444 ? 18.466 -23.368 -4.675 1.00 94.56 444 ASN A O 1
ATOM 3624 N N . GLN A 1 445 ? 19.181 -21.268 -4.388 1.00 91.94 445 GLN A N 1
ATOM 3625 C CA . GLN A 1 445 ? 19.941 -21.541 -3.164 1.00 91.94 445 GLN A CA 1
ATOM 3626 C C . GLN A 1 445 ? 19.132 -21.150 -1.921 1.00 91.94 445 GLN A C 1
ATOM 3628 O O . GLN A 1 445 ? 19.013 -19.974 -1.592 1.00 91.94 445 GLN A O 1
ATOM 3633 N N . LEU A 1 446 ? 18.580 -22.141 -1.221 1.00 91.44 446 LEU A N 1
ATOM 3634 C CA . LEU A 1 446 ? 17.913 -21.935 0.068 1.00 91.44 446 LEU A CA 1
ATOM 3635 C C . LEU A 1 446 ? 18.931 -21.737 1.204 1.00 91.44 446 LEU A C 1
ATOM 3637 O O . LEU A 1 446 ? 20.084 -22.156 1.108 1.00 91.44 446 LEU A O 1
ATOM 3641 N N . ASN A 1 447 ? 18.489 -21.103 2.292 1.00 87.19 447 ASN A N 1
ATOM 3642 C CA . ASN A 1 447 ? 19.229 -20.854 3.539 1.00 87.19 447 ASN A CA 1
ATOM 3643 C C . ASN A 1 447 ? 20.540 -20.050 3.398 1.00 87.19 447 ASN A C 1
ATOM 3645 O O . ASN A 1 447 ? 21.292 -19.905 4.360 1.00 87.19 447 ASN A O 1
ATOM 3649 N N . LYS A 1 448 ? 20.795 -19.465 2.223 1.00 87.06 448 LYS A N 1
ATOM 3650 C CA . LYS A 1 448 ? 21.936 -18.587 1.955 1.00 87.06 448 LYS A CA 1
ATOM 3651 C C . LYS A 1 448 ? 21.552 -17.117 2.112 1.00 87.06 448 LYS A C 1
ATOM 3653 O O . LYS A 1 448 ? 20.591 -16.655 1.501 1.00 87.06 448 LYS A O 1
ATOM 3658 N N . THR A 1 449 ? 22.365 -16.374 2.857 1.00 87.12 449 THR A N 1
ATOM 3659 C CA . THR A 1 449 ? 22.252 -14.918 2.992 1.00 87.12 449 THR A CA 1
ATOM 3660 C C . THR A 1 449 ? 22.647 -14.219 1.683 1.00 87.12 449 THR A C 1
ATOM 3662 O O . THR A 1 449 ? 23.788 -14.323 1.229 1.00 87.12 449 THR A O 1
ATOM 3665 N N . LEU A 1 450 ? 21.700 -13.501 1.083 1.00 89.81 450 LEU A N 1
ATOM 3666 C CA . LEU A 1 450 ? 21.874 -12.595 -0.056 1.00 89.81 450 LEU A CA 1
ATOM 3667 C C . LEU A 1 450 ? 22.551 -11.277 0.372 1.00 89.81 450 LEU A C 1
ATOM 3669 O O . LEU A 1 450 ? 22.535 -10.893 1.550 1.00 89.81 450 LEU A O 1
ATOM 3673 N N . LYS A 1 451 ? 23.098 -10.540 -0.598 1.00 89.06 451 LYS A N 1
ATOM 3674 C CA . LYS A 1 451 ? 23.473 -9.127 -0.418 1.00 89.06 451 LYS A CA 1
ATOM 3675 C C . LYS A 1 451 ? 22.265 -8.195 -0.607 1.00 89.06 451 LYS A C 1
ATOM 3677 O O . LYS A 1 451 ? 21.174 -8.622 -0.988 1.00 89.06 451 LYS A O 1
ATOM 3682 N N . VAL A 1 452 ? 22.448 -6.907 -0.313 1.00 89.44 452 VAL A N 1
ATOM 3683 C CA . VAL A 1 452 ? 21.435 -5.866 -0.588 1.00 89.44 452 VAL A CA 1
ATOM 3684 C C . VAL A 1 452 ? 21.210 -5.680 -2.101 1.00 89.44 452 VAL A C 1
ATOM 3686 O O . VAL A 1 452 ? 22.068 -6.016 -2.921 1.00 89.44 452 VAL A O 1
ATOM 3689 N N . VAL A 1 453 ? 20.052 -5.133 -2.481 1.00 89.44 453 VAL A N 1
ATOM 3690 C CA . VAL A 1 453 ? 19.646 -4.885 -3.877 1.00 89.44 453 VAL A CA 1
ATOM 3691 C C . VAL A 1 453 ? 20.707 -4.071 -4.625 1.00 89.44 453 VAL A C 1
ATOM 3693 O O . VAL A 1 453 ? 21.113 -3.002 -4.172 1.00 89.44 453 VAL A O 1
ATOM 3696 N N . GLY A 1 454 ? 21.126 -4.563 -5.795 1.00 83.31 454 GLY A N 1
ATOM 3697 C CA . GLY A 1 454 ? 22.177 -3.953 -6.618 1.00 83.31 454 GLY A CA 1
ATOM 3698 C C . GLY A 1 454 ? 23.613 -4.294 -6.199 1.00 83.31 454 GLY A C 1
ATOM 3699 O O . GLY A 1 454 ? 24.525 -4.058 -6.985 1.00 83.31 454 GLY A O 1
ATOM 3700 N N . ASN A 1 455 ? 23.821 -4.884 -5.017 1.00 85.69 455 ASN A N 1
ATOM 3701 C CA . ASN A 1 455 ? 25.123 -5.387 -4.560 1.00 85.69 455 ASN A CA 1
ATOM 3702 C C . ASN A 1 455 ? 25.178 -6.930 -4.661 1.00 85.69 455 ASN A C 1
ATOM 3704 O O . ASN A 1 455 ? 26.261 -7.514 -4.606 1.00 85.69 455 ASN A O 1
ATOM 3708 N N . ASP A 1 456 ? 24.028 -7.593 -4.854 1.00 87.94 456 ASP A N 1
ATOM 3709 C CA . ASP A 1 456 ? 23.920 -8.998 -5.262 1.00 87.94 456 ASP A CA 1
ATOM 3710 C C . ASP A 1 456 ? 23.710 -9.129 -6.782 1.00 87.94 456 ASP A C 1
ATOM 3712 O O . ASP A 1 456 ? 22.750 -8.585 -7.332 1.00 87.94 456 ASP A O 1
ATOM 3716 N N . ILE A 1 457 ? 24.547 -9.921 -7.461 1.00 89.88 457 ILE A N 1
ATOM 3717 C CA . ILE A 1 457 ? 24.386 -10.243 -8.893 1.00 89.88 457 ILE A CA 1
ATOM 3718 C C . ILE A 1 457 ? 23.088 -11.021 -9.183 1.00 89.88 457 ILE A C 1
ATOM 3720 O O . ILE A 1 457 ? 22.575 -10.999 -10.301 1.00 89.88 457 ILE A O 1
ATOM 3724 N N . ASN A 1 458 ? 22.520 -11.679 -8.169 1.00 93.62 458 ASN A N 1
ATOM 3725 C CA . ASN A 1 458 ? 21.247 -12.387 -8.263 1.00 93.62 458 ASN A CA 1
ATOM 3726 C C . ASN A 1 458 ? 20.033 -11.459 -8.117 1.00 93.62 458 ASN A C 1
ATOM 3728 O O . ASN A 1 458 ? 18.912 -11.922 -8.317 1.00 93.62 458 ASN A O 1
ATOM 3732 N N . ILE A 1 459 ? 20.232 -10.178 -7.780 1.00 93.94 459 ILE A N 1
ATOM 3733 C CA . ILE A 1 459 ? 19.168 -9.172 -7.647 1.00 93.94 459 ILE A CA 1
ATOM 3734 C C . ILE A 1 459 ? 19.531 -7.922 -8.478 1.00 93.94 459 ILE A C 1
ATOM 3736 O O . ILE A 1 459 ? 19.787 -6.848 -7.918 1.00 93.94 459 ILE A O 1
ATOM 3740 N N . PRO A 1 460 ? 19.595 -8.051 -9.821 1.00 91.25 460 PRO A N 1
ATOM 3741 C CA . PRO A 1 460 ? 19.937 -6.948 -10.710 1.00 91.25 460 PRO A CA 1
ATOM 3742 C C . PRO A 1 460 ? 18.855 -5.866 -10.693 1.00 91.25 460 PRO A C 1
ATOM 3744 O O . PRO A 1 460 ? 17.673 -6.148 -10.480 1.00 91.25 460 PRO A O 1
ATOM 3747 N N . LYS A 1 461 ? 19.267 -4.628 -10.976 1.00 91.81 461 LYS A N 1
ATOM 3748 C CA . LYS A 1 461 ? 18.380 -3.471 -11.105 1.00 91.81 461 LYS A CA 1
ATOM 3749 C C . LYS A 1 461 ? 18.218 -3.093 -12.576 1.00 91.81 461 LYS A C 1
ATOM 3751 O O . LYS A 1 461 ? 19.199 -2.840 -13.266 1.00 91.81 461 LYS A O 1
ATOM 3756 N N . ILE A 1 462 ? 16.971 -3.079 -13.023 1.00 92.19 462 ILE A N 1
ATOM 3757 C CA . ILE A 1 462 ? 16.519 -2.863 -14.398 1.00 92.19 462 ILE A CA 1
ATOM 3758 C C . ILE A 1 462 ? 15.880 -1.473 -14.453 1.00 92.19 462 ILE A C 1
ATOM 3760 O O . ILE A 1 462 ? 15.127 -1.116 -13.543 1.00 92.19 462 ILE A O 1
ATOM 3764 N N . TYR A 1 463 ? 16.176 -0.688 -15.486 1.00 92.00 463 TYR A N 1
ATOM 3765 C CA . TYR A 1 463 ? 15.728 0.701 -15.639 1.00 92.00 463 TYR A CA 1
ATOM 3766 C C . TYR A 1 463 ? 14.681 0.850 -16.743 1.00 92.00 463 TYR A C 1
ATOM 3768 O O . TYR A 1 463 ? 14.688 0.101 -17.719 1.00 92.00 463 TYR A O 1
ATOM 3776 N N . PHE A 1 464 ? 13.772 1.807 -16.567 1.00 89.88 464 PHE A N 1
ATOM 3777 C CA . PHE A 1 464 ? 12.635 2.043 -17.447 1.00 89.88 464 PHE A CA 1
ATOM 3778 C C . PHE A 1 464 ? 12.446 3.540 -17.701 1.00 89.88 464 PHE A C 1
ATOM 3780 O O . PHE A 1 464 ? 12.465 4.355 -16.768 1.00 89.88 464 PHE A O 1
ATOM 3787 N N . ASN A 1 465 ? 12.176 3.886 -18.960 1.00 86.62 465 ASN A N 1
ATOM 3788 C CA . ASN A 1 465 ? 11.694 5.213 -19.330 1.00 86.62 465 ASN A CA 1
ATOM 3789 C C . ASN A 1 465 ? 10.266 5.448 -18.787 1.00 86.62 465 ASN A C 1
ATOM 3791 O O . ASN A 1 465 ? 9.526 4.487 -18.553 1.00 86.62 465 ASN A O 1
ATOM 3795 N N . PRO A 1 466 ? 9.830 6.712 -18.616 1.00 87.44 466 PRO A N 1
ATOM 3796 C CA . PRO A 1 466 ? 8.459 7.012 -18.204 1.00 87.44 466 PRO A CA 1
ATOM 3797 C C . PRO A 1 466 ? 7.402 6.428 -19.155 1.00 87.44 466 PRO A C 1
ATOM 3799 O O . PRO A 1 466 ? 6.380 5.928 -18.704 1.00 87.44 466 PRO A O 1
ATOM 3802 N N . THR A 1 467 ? 7.648 6.464 -20.469 1.00 90.75 467 THR A N 1
ATOM 3803 C CA . THR A 1 467 ? 6.672 6.124 -21.524 1.00 90.75 467 THR A CA 1
ATOM 3804 C C . THR A 1 467 ? 6.257 4.649 -21.550 1.00 90.75 467 THR A C 1
ATOM 3806 O O . THR A 1 467 ? 5.157 4.336 -22.018 1.00 90.75 467 THR A O 1
ATOM 3809 N N . SER A 1 468 ? 7.090 3.749 -21.019 1.00 91.88 468 SER A N 1
ATOM 3810 C CA . SER A 1 468 ? 6.752 2.334 -20.818 1.00 91.88 468 SER A CA 1
ATOM 3811 C C . SER A 1 468 ? 5.698 2.087 -19.727 1.00 91.88 468 SER A C 1
ATOM 3813 O O . SER A 1 468 ? 5.080 1.026 -19.733 1.00 91.88 468 SER A O 1
ATOM 3815 N N . TYR A 1 469 ? 5.438 3.044 -18.829 1.00 93.62 469 TYR A N 1
ATOM 3816 C CA . TYR A 1 469 ? 4.527 2.887 -17.688 1.00 93.62 469 TYR A CA 1
ATOM 3817 C C . TYR A 1 469 ? 3.161 3.542 -17.908 1.00 93.62 469 TYR A C 1
ATOM 3819 O O . TYR A 1 469 ? 3.075 4.677 -18.374 1.00 93.62 469 TYR A O 1
ATOM 3827 N N . ASN A 1 470 ? 2.083 2.861 -17.501 1.00 93.31 470 ASN A N 1
ATOM 3828 C CA . ASN A 1 470 ? 0.739 3.448 -17.420 1.00 93.31 470 ASN A CA 1
ATOM 3829 C C . ASN A 1 470 ? -0.003 2.940 -16.177 1.00 93.31 470 ASN A C 1
ATOM 3831 O O . ASN A 1 470 ? -0.177 1.735 -16.019 1.00 93.31 470 ASN A O 1
ATOM 3835 N N . LYS A 1 471 ? -0.511 3.836 -15.322 1.00 94.38 471 LYS A N 1
ATOM 3836 C CA . LYS A 1 471 ? -1.449 3.463 -14.248 1.00 94.38 471 LYS A CA 1
ATOM 3837 C C . LYS A 1 471 ? -2.797 3.072 -14.874 1.00 94.38 471 LYS A C 1
ATOM 3839 O O . LYS A 1 471 ? -3.376 3.873 -15.603 1.00 94.38 471 LYS A O 1
ATOM 3844 N N . VAL A 1 472 ? -3.268 1.851 -14.613 1.00 96.31 472 VAL A N 1
ATOM 3845 C CA . VAL A 1 472 ? -4.522 1.298 -15.167 1.00 96.31 472 VAL A CA 1
ATOM 3846 C C . VAL A 1 472 ? -5.694 1.563 -14.223 1.00 96.31 472 VAL A C 1
ATOM 3848 O O . VAL A 1 472 ? -6.754 1.995 -14.667 1.00 96.31 472 VAL A O 1
ATOM 3851 N N . VAL A 1 473 ? -5.499 1.335 -12.921 1.00 97.25 473 VAL A N 1
ATOM 3852 C CA . VAL A 1 473 ? -6.491 1.592 -11.864 1.00 97.25 473 VAL A CA 1
ATOM 3853 C C . VAL A 1 473 ? -5.792 1.859 -10.531 1.00 97.25 473 VAL A C 1
ATOM 3855 O O . VAL A 1 473 ? -4.712 1.325 -10.275 1.00 97.25 473 VAL A O 1
ATOM 3858 N N . ASP A 1 474 ? -6.412 2.670 -9.679 1.00 97.12 474 ASP A N 1
ATOM 3859 C CA . ASP A 1 474 ? -6.106 2.764 -8.251 1.00 97.12 474 ASP A CA 1
ATOM 3860 C C . ASP A 1 474 ? -7.401 2.822 -7.428 1.00 97.12 474 ASP A C 1
ATOM 3862 O O . ASP A 1 474 ? -8.478 3.043 -7.979 1.00 97.12 474 ASP A O 1
ATOM 3866 N N . GLY A 1 475 ? -7.305 2.532 -6.130 1.00 97.31 475 GLY A N 1
ATOM 3867 C CA . GLY A 1 475 ? -8.460 2.316 -5.255 1.00 97.31 475 GLY A CA 1
ATOM 3868 C C . GLY A 1 475 ? -9.003 3.540 -4.515 1.00 97.31 475 GLY A C 1
ATOM 3869 O O . GLY A 1 475 ? -9.643 3.356 -3.480 1.00 97.31 475 GLY A O 1
ATOM 3870 N N . ARG A 1 476 ? -8.757 4.772 -4.984 1.00 97.06 476 ARG A N 1
ATOM 3871 C CA . ARG A 1 476 ? -9.486 5.965 -4.500 1.00 97.06 476 ARG A CA 1
ATOM 3872 C C . ARG A 1 476 ? -10.949 5.906 -4.924 1.00 97.06 476 ARG A C 1
ATOM 3874 O O . ARG A 1 476 ? -11.217 5.541 -6.064 1.00 97.06 476 ARG A O 1
ATOM 3881 N N . ASP A 1 477 ? -11.858 6.357 -4.055 1.00 96.94 477 ASP A N 1
ATOM 3882 C CA . ASP A 1 477 ? -13.290 6.498 -4.370 1.00 96.94 477 ASP A CA 1
ATOM 3883 C C . ASP A 1 477 ? -13.864 5.199 -4.981 1.00 96.94 477 ASP A C 1
ATOM 3885 O O . ASP A 1 477 ? -14.525 5.199 -6.016 1.00 96.94 477 ASP A O 1
ATOM 3889 N N . PHE A 1 478 ? -13.508 4.058 -4.385 1.00 97.94 478 PHE A N 1
ATOM 3890 C CA . PHE A 1 478 ? -13.701 2.720 -4.949 1.00 97.94 478 PHE A CA 1
ATOM 3891 C C . PHE A 1 478 ? -15.043 2.076 -4.567 1.00 97.94 478 PHE A C 1
ATOM 3893 O O . PHE A 1 478 ? -15.489 1.148 -5.246 1.00 97.94 478 PHE A O 1
ATOM 3900 N N . LEU A 1 479 ? -15.703 2.545 -3.504 1.00 97.75 479 LEU A N 1
ATOM 3901 C CA . LEU A 1 479 ? -16.964 1.997 -2.997 1.00 97.75 479 LEU A CA 1
ATOM 3902 C C . LEU A 1 479 ? -18.165 2.843 -3.425 1.00 97.75 479 LEU A C 1
ATOM 3904 O O . LEU A 1 479 ? -18.068 4.052 -3.606 1.00 97.75 479 LEU A O 1
ATOM 3908 N N . ASN A 1 480 ? -19.340 2.222 -3.531 1.00 96.75 480 ASN A N 1
ATOM 3909 C CA . ASN A 1 480 ? -20.598 2.883 -3.905 1.00 96.75 480 ASN A CA 1
ATOM 3910 C C . ASN A 1 480 ? -21.136 3.865 -2.832 1.00 96.75 480 ASN A C 1
ATOM 3912 O O . ASN A 1 480 ? -22.182 4.486 -3.030 1.00 96.75 480 ASN A O 1
ATOM 3916 N N . THR A 1 481 ? -20.433 4.019 -1.706 1.00 93.38 481 THR A N 1
ATOM 3917 C CA . THR A 1 481 ? -20.874 4.716 -0.488 1.00 93.38 481 THR A CA 1
ATOM 3918 C C . THR A 1 481 ? -19.745 5.568 0.095 1.00 93.38 481 THR A C 1
ATOM 3920 O O . THR A 1 481 ? -18.680 5.026 0.387 1.00 93.38 481 THR A O 1
ATOM 3923 N N . SER A 1 482 ? -19.973 6.866 0.321 1.00 94.12 482 SER A N 1
ATOM 3924 C CA . SER A 1 482 ? -18.944 7.770 0.857 1.00 94.12 482 SER A CA 1
ATOM 3925 C C . SER A 1 482 ? -18.905 7.799 2.396 1.00 94.12 482 SER A C 1
ATOM 3927 O O . SER A 1 482 ? -19.954 7.714 3.044 1.00 94.12 482 SER A O 1
ATOM 3929 N N . PRO A 1 483 ? -17.740 8.054 3.025 1.00 95.00 483 PRO A N 1
ATOM 3930 C CA . PRO A 1 483 ? -17.619 8.273 4.471 1.00 95.00 483 PRO A CA 1
ATOM 3931 C C . PRO A 1 483 ? -18.583 9.329 5.033 1.00 95.00 483 PRO A C 1
ATOM 3933 O O . PRO A 1 483 ? -19.098 9.177 6.141 1.00 95.00 483 PRO A O 1
ATOM 3936 N N . SER A 1 484 ? -18.886 10.380 4.263 1.00 94.56 484 SER A N 1
ATOM 3937 C CA . SER A 1 484 ? -19.814 11.452 4.650 1.00 94.56 484 SER A CA 1
ATOM 3938 C C . SER A 1 484 ? -21.283 11.019 4.753 1.00 94.56 484 SER A C 1
ATOM 3940 O O . SER A 1 484 ? -22.034 11.628 5.519 1.00 94.56 484 SER A O 1
ATOM 3942 N N . GLN A 1 485 ? -21.699 9.932 4.086 1.00 94.44 485 GLN A N 1
ATOM 3943 C CA . GLN A 1 485 ? -23.032 9.343 4.286 1.00 94.44 485 GLN A CA 1
ATOM 3944 C C . GLN A 1 485 ? -23.208 8.884 5.738 1.00 94.44 485 GLN A C 1
ATOM 3946 O O . GLN A 1 485 ? -24.242 9.157 6.352 1.00 94.44 485 GLN A O 1
ATOM 3951 N N . TYR A 1 486 ? -22.168 8.289 6.326 1.00 93.88 486 TYR A N 1
ATOM 3952 C CA . TYR A 1 486 ? -22.197 7.734 7.681 1.00 93.88 486 TYR A CA 1
ATOM 3953 C C . TYR A 1 486 ? -21.721 8.722 8.753 1.00 93.88 486 TYR A C 1
ATOM 3955 O O . TYR A 1 486 ? -22.274 8.737 9.847 1.00 93.88 486 TYR A O 1
ATOM 3963 N N . SER A 1 487 ? -20.758 9.595 8.442 1.00 94.12 487 SER A N 1
ATOM 3964 C CA . SER A 1 487 ? -20.185 10.612 9.342 1.00 94.12 487 SER A CA 1
ATOM 3965 C C . SER A 1 487 ? -21.227 11.472 10.070 1.00 94.12 487 SER A C 1
ATOM 3967 O O . SER A 1 487 ? -22.263 11.810 9.499 1.00 94.12 487 SER A O 1
ATOM 3969 N N . THR A 1 488 ? -20.938 11.923 11.295 1.00 93.31 488 THR A N 1
ATOM 3970 C CA . THR A 1 488 ? -21.680 13.045 11.909 1.00 93.31 488 THR A CA 1
ATOM 3971 C C . THR A 1 488 ? -21.409 14.380 11.205 1.00 93.31 488 THR A C 1
ATOM 3973 O O . THR A 1 488 ? -22.223 15.295 11.292 1.00 93.31 488 THR A O 1
ATOM 3976 N N . ASN A 1 489 ? -20.281 14.508 10.496 1.00 92.94 489 ASN A N 1
ATOM 3977 C CA . ASN A 1 489 ? -19.967 15.657 9.648 1.00 92.94 489 ASN A CA 1
ATOM 3978 C C . ASN A 1 489 ? -20.408 15.382 8.200 1.00 92.94 489 ASN A C 1
ATOM 3980 O O . ASN A 1 489 ? -19.674 14.755 7.435 1.00 92.94 489 ASN A O 1
ATOM 3984 N N . LYS A 1 490 ? -21.601 15.855 7.824 1.00 91.31 490 LYS A N 1
ATOM 3985 C CA . LYS A 1 490 ? -22.147 15.683 6.463 1.00 91.31 490 LYS A CA 1
ATOM 3986 C C . LYS A 1 490 ? -21.483 16.583 5.412 1.00 91.31 490 LYS A C 1
ATOM 3988 O O . LYS A 1 490 ? -21.582 16.279 4.229 1.00 91.31 490 LYS A O 1
ATOM 3993 N N . ASP A 1 491 ? -20.775 17.633 5.835 1.00 91.94 491 ASP A N 1
ATOM 3994 C CA . ASP A 1 491 ? -20.016 18.531 4.953 1.00 91.94 491 ASP A CA 1
ATOM 3995 C C . ASP A 1 491 ? -18.605 18.001 4.621 1.00 91.94 491 ASP A C 1
ATOM 3997 O O . ASP A 1 491 ? -17.840 18.668 3.916 1.00 91.94 491 ASP A O 1
ATOM 4001 N N . ASP A 1 492 ? -18.232 16.815 5.125 1.00 89.75 492 ASP A N 1
ATOM 4002 C CA . ASP A 1 492 ? -16.966 16.171 4.775 1.00 89.75 492 ASP A CA 1
ATOM 4003 C C . ASP A 1 492 ? -16.946 15.763 3.290 1.00 89.75 492 ASP A C 1
ATOM 4005 O O . ASP A 1 492 ? -17.889 15.165 2.764 1.00 89.75 492 ASP A O 1
ATOM 4009 N N . LYS A 1 493 ? -15.848 16.102 2.612 1.00 90.75 493 LYS A N 1
ATOM 4010 C CA . LYS A 1 493 ? -15.621 15.846 1.181 1.00 90.75 493 LYS A CA 1
ATOM 4011 C C . LYS A 1 493 ? -14.615 14.727 0.938 1.00 90.75 493 LYS A C 1
ATOM 4013 O O . LYS A 1 493 ? -14.451 14.311 -0.207 1.00 90.75 493 LYS A O 1
ATOM 4018 N N . ASN A 1 494 ? -13.955 14.257 1.991 1.00 93.44 494 ASN A N 1
ATOM 4019 C CA . ASN A 1 494 ? -12.974 13.189 1.922 1.00 93.44 494 ASN A CA 1
ATOM 4020 C C . ASN A 1 494 ? -13.684 11.866 1.610 1.00 93.44 494 ASN A C 1
ATOM 4022 O O . ASN A 1 494 ? -14.662 11.507 2.272 1.00 93.44 494 ASN A O 1
ATOM 4026 N N . GLN A 1 495 ? -13.199 11.153 0.595 1.00 95.62 495 GLN A N 1
ATOM 4027 C CA . GLN A 1 495 ? -13.734 9.845 0.213 1.00 95.62 495 GLN A CA 1
ATOM 4028 C C . GLN A 1 495 ? -12.938 8.721 0.883 1.00 95.62 495 GLN A C 1
ATOM 4030 O O . GLN A 1 495 ? -11.928 8.944 1.557 1.00 95.62 495 GLN A O 1
ATOM 4035 N N . GLU A 1 496 ? -13.400 7.493 0.717 1.00 96.19 496 GLU A N 1
ATOM 4036 C CA . GLU A 1 496 ? -12.659 6.299 1.088 1.00 96.19 496 GLU A CA 1
ATOM 4037 C C . GLU A 1 496 ? -11.592 5.941 0.043 1.00 96.19 496 GLU A C 1
ATOM 4039 O O . GLU A 1 496 ? -11.705 6.276 -1.140 1.00 96.19 496 GLU A O 1
ATOM 4044 N N . TYR A 1 497 ? -10.555 5.219 0.464 1.00 97.12 497 TYR A N 1
ATOM 4045 C CA . TYR A 1 497 ? -9.693 4.500 -0.465 1.00 97.12 497 TYR A CA 1
ATOM 4046 C C . TYR A 1 497 ? -9.318 3.110 0.045 1.00 97.12 497 TYR A C 1
ATOM 4048 O O . TYR A 1 497 ? -9.071 2.882 1.233 1.00 97.12 497 TYR A O 1
ATOM 4056 N N . LEU A 1 498 ? -9.245 2.179 -0.898 1.00 98.00 498 LEU A N 1
ATOM 4057 C CA . LEU A 1 498 ? -8.565 0.905 -0.746 1.00 98.00 498 LEU A CA 1
ATOM 4058 C C . LEU A 1 498 ? -7.150 1.105 -1.305 1.00 98.00 498 LEU A C 1
ATOM 4060 O O . LEU A 1 498 ? -6.979 1.449 -2.471 1.00 98.00 498 LEU A O 1
ATOM 4064 N N . ASP A 1 499 ? -6.120 0.926 -0.478 1.00 97.31 499 ASP A N 1
ATOM 4065 C CA . ASP A 1 499 ? -4.732 1.253 -0.828 1.00 97.31 499 ASP A CA 1
ATOM 4066 C C . ASP A 1 499 ? -4.074 0.242 -1.793 1.00 97.31 499 ASP A C 1
ATOM 4068 O O . ASP A 1 499 ? -3.134 -0.474 -1.441 1.00 97.31 499 ASP A O 1
ATOM 4072 N N . PHE A 1 500 ? -4.557 0.203 -3.035 1.00 98.25 500 PHE A N 1
ATOM 4073 C CA . PHE A 1 500 ? -3.998 -0.568 -4.143 1.00 98.25 500 PHE A CA 1
ATOM 4074 C C . PHE A 1 500 ? -3.896 0.274 -5.420 1.00 98.25 500 PHE A C 1
ATOM 4076 O O . PHE A 1 500 ? -4.704 1.171 -5.662 1.00 98.25 500 PHE A O 1
ATOM 4083 N N . ALA A 1 501 ? -2.937 -0.067 -6.274 1.00 98.06 501 ALA A N 1
ATOM 4084 C CA . ALA A 1 501 ? -2.884 0.377 -7.659 1.00 98.06 501 ALA A CA 1
ATOM 4085 C C . ALA A 1 501 ? -2.339 -0.732 -8.561 1.00 98.06 501 ALA A C 1
ATOM 4087 O O . ALA A 1 501 ? -1.545 -1.571 -8.126 1.00 98.06 501 ALA A O 1
ATOM 4088 N N . ILE A 1 502 ? -2.766 -0.719 -9.822 1.00 98.50 502 ILE A N 1
ATOM 4089 C CA . ILE A 1 502 ? -2.313 -1.636 -10.868 1.00 98.50 502 ILE A CA 1
ATOM 4090 C C . ILE A 1 502 ? -1.817 -0.821 -12.065 1.00 98.50 502 ILE A C 1
ATOM 4092 O O . ILE A 1 502 ? -2.475 0.131 -12.495 1.00 98.50 502 ILE A O 1
ATOM 4096 N N . PHE A 1 503 ? -0.658 -1.193 -12.608 1.00 97.25 503 PHE A N 1
ATOM 4097 C CA . PHE A 1 503 ? -0.001 -0.484 -13.706 1.00 97.25 503 PHE A CA 1
ATOM 4098 C C . PHE A 1 503 ? 0.552 -1.425 -14.785 1.00 97.25 503 PHE A C 1
ATOM 4100 O O . PHE A 1 503 ? 0.978 -2.540 -14.498 1.00 97.25 503 PHE A O 1
ATOM 4107 N N . GLU A 1 504 ? 0.547 -0.953 -16.031 1.00 97.12 504 GLU A N 1
ATOM 4108 C CA . GLU A 1 504 ? 1.211 -1.565 -17.184 1.00 97.12 504 GLU A CA 1
ATOM 4109 C C . GLU A 1 504 ? 2.709 -1.237 -17.179 1.00 97.12 504 GLU A C 1
ATOM 4111 O O . GLU A 1 504 ? 3.086 -0.089 -16.925 1.00 97.12 504 GLU A O 1
ATOM 4116 N N . ILE A 1 505 ? 3.535 -2.217 -17.550 1.00 96.38 505 ILE A N 1
ATOM 4117 C CA . ILE A 1 505 ? 4.872 -2.013 -18.113 1.00 96.38 505 ILE A CA 1
ATOM 4118 C C . ILE A 1 505 ? 4.889 -2.571 -19.540 1.00 96.38 505 ILE A C 1
ATOM 4120 O O . ILE A 1 505 ? 4.554 -3.734 -19.777 1.00 96.38 505 ILE A O 1
ATOM 4124 N N . ASP A 1 506 ? 5.279 -1.714 -20.479 1.00 96.06 506 ASP A N 1
ATOM 4125 C CA . ASP A 1 506 ? 5.308 -1.939 -21.923 1.00 96.06 506 ASP A CA 1
ATOM 4126 C C . ASP A 1 506 ? 6.760 -2.117 -22.402 1.00 96.06 506 ASP A C 1
ATOM 4128 O O . ASP A 1 506 ? 7.514 -1.153 -22.573 1.00 96.06 506 ASP A O 1
ATOM 4132 N N . PHE A 1 507 ? 7.165 -3.374 -22.590 1.00 96.25 507 PHE A N 1
ATOM 4133 C CA . PHE A 1 507 ? 8.526 -3.751 -22.974 1.00 96.25 507 PHE A CA 1
ATOM 4134 C C . PHE A 1 507 ? 8.868 -3.407 -24.425 1.00 96.25 507 PHE A C 1
ATOM 4136 O O . PHE A 1 507 ? 10.045 -3.291 -24.755 1.00 96.25 507 PHE A O 1
ATOM 4143 N N . GLU A 1 508 ? 7.873 -3.190 -25.286 1.00 95.25 508 GLU A N 1
ATOM 4144 C CA . GLU A 1 508 ? 8.102 -2.759 -26.666 1.00 95.25 508 GLU A CA 1
ATOM 4145 C C . GLU A 1 508 ? 8.545 -1.290 -26.705 1.00 95.25 508 GLU A C 1
ATOM 4147 O O . GLU A 1 508 ? 9.528 -0.949 -27.366 1.00 95.25 508 GLU A O 1
ATOM 4152 N N . LYS A 1 509 ? 7.912 -0.422 -25.905 1.00 93.75 509 LYS A N 1
ATOM 4153 C CA . LYS A 1 509 ? 8.385 0.961 -25.701 1.00 93.75 509 LYS A CA 1
ATOM 4154 C C . LYS A 1 509 ? 9.736 1.046 -24.988 1.00 93.75 509 LYS A C 1
ATOM 4156 O O . LYS A 1 509 ? 10.447 2.030 -25.170 1.00 93.75 509 LYS A O 1
ATOM 4161 N N . LEU A 1 510 ? 10.079 0.049 -24.169 1.00 90.88 510 LEU A N 1
ATOM 4162 C CA . LEU A 1 510 ? 11.380 -0.016 -23.504 1.00 90.88 510 LEU A CA 1
ATOM 4163 C C . LEU A 1 510 ? 12.493 -0.453 -24.466 1.00 90.88 510 LEU A C 1
ATOM 4165 O O . LEU A 1 510 ? 13.562 0.146 -24.475 1.00 90.88 510 LEU A O 1
ATOM 4169 N N . PHE A 1 511 ? 12.241 -1.477 -25.286 1.00 93.00 511 PHE A N 1
ATOM 4170 C CA . PHE A 1 511 ? 13.211 -2.007 -26.248 1.00 93.00 511 PHE A CA 1
ATOM 4171 C C . PHE A 1 511 ? 13.561 -1.002 -27.356 1.00 93.00 511 PHE A C 1
ATOM 4173 O O . PHE A 1 511 ? 14.703 -0.936 -27.802 1.00 93.00 511 PHE A O 1
ATOM 4180 N N . ASN A 1 512 ? 12.594 -0.179 -27.770 1.00 92.12 512 ASN A N 1
ATOM 4181 C CA . ASN A 1 512 ? 12.799 0.864 -28.778 1.00 92.12 512 ASN A CA 1
ATOM 4182 C C . ASN A 1 512 ? 13.521 2.128 -28.247 1.00 92.12 512 ASN A C 1
ATOM 4184 O O . ASN A 1 512 ? 13.727 3.075 -29.007 1.00 92.12 512 ASN A O 1
ATOM 4188 N N . ASP A 1 513 ? 13.917 2.163 -26.970 1.00 89.06 513 ASP A N 1
ATOM 4189 C CA . ASP A 1 513 ? 14.649 3.271 -26.349 1.00 89.06 513 ASP A CA 1
ATOM 4190 C C . ASP A 1 513 ? 16.144 2.934 -26.210 1.00 89.06 513 ASP A C 1
ATOM 4192 O O . ASP A 1 513 ? 16.542 2.044 -25.455 1.00 89.06 513 ASP A O 1
ATOM 4196 N N . GLN A 1 514 ? 16.990 3.661 -26.945 1.00 87.00 514 GLN A N 1
ATOM 4197 C CA . GLN A 1 514 ? 18.434 3.407 -26.990 1.00 87.00 514 GLN A CA 1
ATOM 4198 C C . GLN A 1 514 ? 19.153 3.714 -25.667 1.00 87.00 514 GLN A C 1
ATOM 4200 O O . GLN A 1 514 ? 20.122 3.027 -25.339 1.00 87.00 514 GLN A O 1
ATOM 4205 N N . GLU A 1 515 ? 18.692 4.700 -24.890 1.00 85.88 515 GLU A N 1
ATOM 4206 C CA . GLU A 1 515 ? 19.297 5.030 -23.594 1.00 85.88 515 GLU A CA 1
ATOM 4207 C C . GLU A 1 515 ? 18.975 3.930 -22.576 1.00 85.88 515 GLU A C 1
ATOM 4209 O O . GLU A 1 515 ? 19.862 3.435 -21.875 1.00 85.88 515 GLU A O 1
ATOM 4214 N N . GLN A 1 516 ? 17.721 3.464 -22.557 1.00 85.62 516 GLN A N 1
ATOM 4215 C CA . GLN A 1 516 ? 17.320 2.362 -21.684 1.00 85.62 516 GLN A CA 1
ATOM 4216 C C . GLN A 1 516 ? 17.940 1.026 -22.111 1.00 85.62 516 GLN A C 1
ATOM 4218 O O . GLN A 1 516 ? 18.318 0.240 -21.244 1.00 85.62 516 GLN A O 1
ATOM 4223 N N . MET A 1 517 ? 18.102 0.746 -23.407 1.00 88.31 517 MET A N 1
ATOM 4224 C CA . MET A 1 517 ? 18.801 -0.466 -23.858 1.00 88.31 517 MET A CA 1
ATOM 4225 C C . MET A 1 517 ? 20.301 -0.436 -23.554 1.00 88.31 517 MET A C 1
ATOM 4227 O O . MET A 1 517 ? 20.862 -1.474 -23.202 1.00 88.31 517 MET A O 1
ATOM 4231 N N . TYR A 1 518 ? 20.944 0.735 -23.566 1.00 86.00 518 TYR A N 1
ATOM 4232 C CA . TYR A 1 518 ? 22.308 0.874 -23.052 1.00 86.00 518 TYR A CA 1
ATOM 4233 C C . TYR A 1 518 ? 22.373 0.608 -21.536 1.00 86.00 518 TYR A C 1
ATOM 4235 O O . TYR A 1 518 ? 23.173 -0.217 -21.087 1.00 86.00 518 TYR A O 1
ATOM 4243 N N . ALA A 1 519 ? 21.481 1.222 -20.749 1.00 85.38 519 ALA A N 1
ATOM 4244 C CA . ALA A 1 519 ? 21.414 1.046 -19.294 1.00 85.38 519 ALA A CA 1
ATOM 4245 C C . ALA A 1 519 ? 21.078 -0.396 -18.853 1.00 85.38 519 ALA A C 1
ATOM 4247 O O . ALA A 1 519 ? 21.528 -0.844 -17.798 1.00 85.38 519 ALA A O 1
ATOM 4248 N N . ASN A 1 520 ? 20.320 -1.139 -19.665 1.00 89.50 520 ASN A N 1
ATOM 4249 C CA . ASN A 1 520 ? 19.935 -2.533 -19.417 1.00 89.50 520 ASN A CA 1
ATOM 4250 C C . ASN A 1 520 ? 20.763 -3.559 -20.216 1.00 89.50 520 ASN A C 1
ATOM 4252 O O . ASN A 1 520 ? 20.403 -4.736 -20.264 1.00 89.50 520 ASN A O 1
ATOM 4256 N N . SER A 1 521 ? 21.875 -3.141 -20.828 1.00 89.19 521 SER A N 1
ATOM 4257 C CA . SER A 1 521 ? 22.703 -3.968 -21.724 1.00 89.19 521 SER A CA 1
ATOM 4258 C C . SER A 1 521 ? 23.158 -5.304 -21.118 1.00 89.19 521 SER A C 1
ATOM 4260 O O . SER A 1 521 ? 23.279 -6.292 -21.839 1.00 89.19 521 SER A O 1
ATOM 4262 N N . PHE A 1 522 ? 23.303 -5.389 -19.790 1.00 88.38 522 PHE A N 1
ATOM 4263 C CA . PHE A 1 522 ? 23.597 -6.633 -19.066 1.00 88.38 522 PHE A CA 1
ATOM 4264 C C . PHE A 1 522 ? 22.563 -7.758 -19.294 1.00 88.38 522 PHE A C 1
ATOM 4266 O O . PHE A 1 522 ? 22.906 -8.934 -19.169 1.00 88.38 522 PHE A O 1
ATOM 4273 N N . LEU A 1 523 ? 21.317 -7.431 -19.664 1.00 89.94 523 LEU A N 1
ATOM 4274 C CA . LEU A 1 523 ? 20.292 -8.418 -20.028 1.00 89.94 523 LEU A CA 1
ATOM 4275 C C . LEU A 1 523 ? 20.561 -9.080 -21.389 1.00 89.94 523 LEU A C 1
ATOM 4277 O O . LEU A 1 523 ? 20.033 -10.164 -21.638 1.00 89.94 523 LEU A O 1
ATOM 4281 N N . ASN A 1 524 ? 21.367 -8.460 -22.262 1.00 91.69 524 ASN A N 1
ATOM 4282 C CA . ASN A 1 524 ? 21.697 -8.951 -23.605 1.00 91.69 524 ASN A CA 1
ATOM 4283 C C . ASN A 1 524 ? 20.450 -9.439 -24.376 1.00 91.69 524 ASN A C 1
ATOM 4285 O O . ASN A 1 524 ? 20.383 -10.599 -24.778 1.00 91.69 524 ASN A O 1
ATOM 4289 N N . ALA A 1 525 ? 19.412 -8.601 -24.469 1.00 93.75 525 ALA A N 1
ATOM 4290 C CA . ALA A 1 525 ? 18.151 -8.929 -25.137 1.00 93.75 525 ALA A CA 1
ATOM 4291 C C . ALA A 1 525 ? 18.124 -8.384 -26.574 1.00 93.75 525 ALA A C 1
ATOM 4293 O O . ALA A 1 525 ? 18.499 -7.238 -26.810 1.00 93.75 525 ALA A O 1
ATOM 4294 N N . ASN A 1 526 ? 17.652 -9.199 -27.516 1.00 94.56 526 ASN A N 1
ATOM 4295 C CA . ASN A 1 526 ? 17.669 -8.933 -28.956 1.00 94.56 526 ASN A CA 1
ATOM 4296 C C . ASN A 1 526 ? 16.274 -8.593 -29.518 1.00 94.56 526 ASN A C 1
ATOM 4298 O O . ASN A 1 526 ? 16.157 -8.214 -30.682 1.00 94.56 526 ASN A O 1
ATOM 4302 N N . SER A 1 527 ? 15.218 -8.719 -28.707 1.00 95.94 527 SER A N 1
ATOM 4303 C CA . SER A 1 527 ? 13.861 -8.266 -29.031 1.00 95.94 527 SER A CA 1
ATOM 4304 C C . SER A 1 527 ? 13.088 -7.842 -27.776 1.00 95.94 527 SER A C 1
ATOM 4306 O O . SER A 1 527 ? 13.501 -8.130 -26.648 1.00 95.94 527 SER A O 1
ATOM 4308 N N . ALA A 1 528 ? 11.934 -7.193 -27.966 1.00 96.12 528 ALA A N 1
ATOM 4309 C CA . ALA A 1 528 ? 11.021 -6.839 -26.880 1.00 96.12 528 ALA A CA 1
ATOM 4310 C C . ALA A 1 528 ? 10.467 -8.077 -26.148 1.00 96.12 528 ALA A C 1
ATOM 4312 O O . ALA A 1 528 ? 10.279 -8.036 -24.934 1.00 96.12 528 ALA A O 1
ATOM 4313 N N . GLU A 1 529 ? 10.247 -9.186 -26.861 1.00 97.62 529 GLU A N 1
ATOM 4314 C CA . GLU A 1 529 ? 9.849 -10.478 -26.291 1.00 97.62 529 GLU A CA 1
ATOM 4315 C C . GLU A 1 529 ? 10.943 -11.063 -25.388 1.00 97.62 529 GLU A C 1
ATOM 4317 O O . GLU A 1 529 ? 10.653 -11.460 -24.261 1.00 97.62 529 GLU A O 1
ATOM 4322 N N . GLU A 1 530 ? 12.204 -11.076 -25.838 1.00 97.12 530 GLU A N 1
ATOM 4323 C CA . GLU A 1 530 ? 13.331 -11.560 -25.028 1.00 97.12 530 GLU A CA 1
ATOM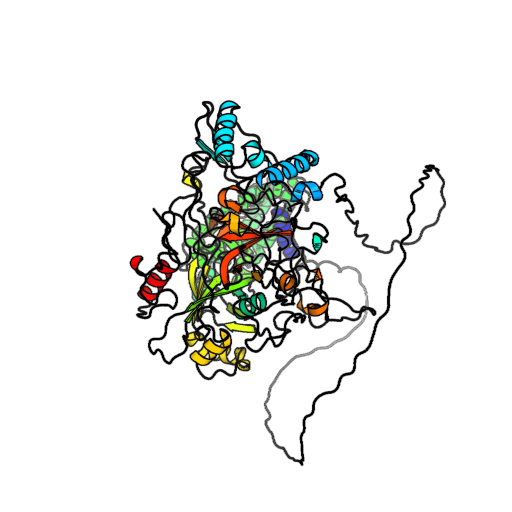 4324 C C . GLU A 1 530 ? 13.583 -10.650 -23.814 1.00 97.12 530 GLU A C 1
ATOM 4326 O O . GLU A 1 530 ? 13.843 -11.132 -22.709 1.00 97.12 530 GLU A O 1
ATOM 4331 N N . LEU A 1 531 ? 13.454 -9.332 -23.990 1.00 96.06 531 LEU A N 1
ATOM 4332 C CA . LEU A 1 531 ? 13.543 -8.354 -22.908 1.00 96.06 531 LEU A CA 1
ATOM 4333 C C . LEU A 1 531 ? 12.451 -8.598 -21.858 1.00 96.06 531 LEU A C 1
ATOM 4335 O O . LEU A 1 531 ? 12.759 -8.724 -20.673 1.00 96.06 531 LEU A O 1
ATOM 4339 N N . ALA A 1 532 ? 11.193 -8.727 -22.287 1.00 97.38 532 ALA A N 1
ATOM 4340 C CA . ALA A 1 532 ? 10.074 -9.043 -21.408 1.00 97.38 532 ALA A CA 1
ATOM 4341 C C . ALA A 1 532 ? 10.294 -10.380 -20.686 1.00 97.38 532 ALA A C 1
ATOM 4343 O O . ALA A 1 532 ? 10.127 -10.450 -19.468 1.00 97.38 532 ALA A O 1
ATOM 4344 N N . GLN A 1 533 ? 10.732 -11.425 -21.394 1.00 97.06 533 GLN A N 1
ATOM 4345 C CA . GLN A 1 533 ? 11.017 -12.742 -20.823 1.00 97.06 533 GLN A CA 1
ATOM 4346 C C . GLN A 1 533 ? 12.096 -12.671 -19.734 1.00 97.06 533 GLN A C 1
ATOM 4348 O O . GLN A 1 533 ? 11.887 -13.170 -18.624 1.00 97.06 533 GLN A O 1
ATOM 4353 N N . LYS A 1 534 ? 13.220 -11.997 -20.012 1.00 95.88 534 LYS A N 1
ATOM 4354 C CA . LYS A 1 534 ? 14.320 -11.830 -19.053 1.00 95.88 534 LYS A CA 1
ATOM 4355 C C . LYS A 1 534 ? 13.924 -10.957 -17.866 1.00 95.88 534 LYS A C 1
ATOM 4357 O O . LYS A 1 534 ? 14.242 -11.313 -16.733 1.00 95.88 534 LYS A O 1
ATOM 4362 N N . VAL A 1 535 ? 13.189 -9.862 -18.064 1.00 95.81 535 VAL A N 1
ATOM 4363 C CA . VAL A 1 535 ? 12.728 -9.019 -16.946 1.00 95.81 535 VAL A CA 1
ATOM 4364 C C . VAL A 1 535 ? 11.693 -9.739 -16.080 1.00 95.81 535 VAL A C 1
ATOM 4366 O O . VAL A 1 535 ? 11.751 -9.631 -14.858 1.00 95.81 535 VAL A O 1
ATOM 4369 N N . THR A 1 536 ? 10.786 -10.520 -16.665 1.00 97.50 536 THR A N 1
ATOM 4370 C CA . THR A 1 536 ? 9.663 -11.144 -15.937 1.00 97.50 536 THR A CA 1
ATOM 4371 C C . THR A 1 536 ? 9.944 -12.557 -15.413 1.00 97.50 536 THR A C 1
ATOM 4373 O O . THR A 1 536 ? 9.011 -13.226 -14.990 1.00 97.50 536 THR A O 1
ATOM 4376 N N . ASN A 1 537 ? 11.198 -13.036 -15.412 1.00 97.00 537 ASN A N 1
ATOM 4377 C CA . ASN A 1 537 ? 11.540 -14.423 -15.034 1.00 97.00 537 ASN A CA 1
ATOM 4378 C C . ASN A 1 537 ? 10.714 -15.469 -15.815 1.00 97.00 537 ASN A C 1
ATOM 4380 O O . ASN A 1 537 ? 10.254 -16.462 -15.256 1.00 97.00 537 ASN A O 1
ATOM 4384 N N . ASN A 1 538 ? 10.496 -15.233 -17.114 1.00 97.12 538 ASN A N 1
ATOM 4385 C CA . ASN A 1 538 ? 9.718 -16.116 -17.988 1.00 97.12 538 ASN A CA 1
ATOM 4386 C C . ASN A 1 538 ? 8.265 -16.374 -17.507 1.00 97.12 538 ASN A C 1
ATOM 4388 O O . ASN A 1 538 ? 7.666 -17.383 -17.880 1.00 97.12 538 ASN A O 1
ATOM 4392 N N . TYR A 1 539 ? 7.690 -15.467 -16.696 1.00 98.00 539 TYR A N 1
ATOM 4393 C CA . TYR A 1 539 ? 6.385 -15.607 -16.032 1.00 98.00 539 TYR A CA 1
ATOM 4394 C C . TYR A 1 539 ? 5.274 -16.188 -16.915 1.00 98.00 539 TYR A C 1
ATOM 4396 O O . TYR A 1 539 ? 4.546 -17.073 -16.474 1.00 98.00 539 TYR A O 1
ATOM 4404 N N . ALA A 1 540 ? 5.138 -15.727 -18.162 1.00 97.38 540 ALA A N 1
ATOM 4405 C CA . ALA A 1 540 ? 4.054 -16.163 -19.044 1.00 97.38 540 ALA A CA 1
ATOM 4406 C C . ALA A 1 540 ? 4.142 -17.649 -19.447 1.00 97.38 540 ALA A C 1
ATOM 4408 O O . ALA A 1 540 ? 3.108 -18.269 -19.697 1.00 97.38 540 ALA A O 1
ATOM 4409 N N . LEU A 1 541 ? 5.344 -18.238 -19.445 1.00 96.50 541 LEU A N 1
ATOM 4410 C CA . LEU A 1 541 ? 5.576 -19.660 -19.732 1.00 96.50 541 LEU A CA 1
ATOM 4411 C C . LEU A 1 541 ? 5.720 -20.522 -18.462 1.00 96.50 541 LEU A C 1
ATOM 4413 O O . LEU A 1 541 ? 6.010 -21.714 -18.568 1.00 96.50 541 LEU A O 1
ATOM 4417 N N . LEU A 1 542 ? 5.518 -19.956 -17.266 1.00 96.44 542 LEU A N 1
ATOM 4418 C CA . LEU A 1 542 ? 5.380 -20.761 -16.051 1.00 96.44 542 LEU A CA 1
ATOM 4419 C C . LEU A 1 542 ? 4.106 -21.628 -16.123 1.00 96.44 542 LEU A C 1
ATOM 4421 O O . LEU A 1 542 ? 3.102 -21.184 -16.688 1.00 96.44 542 LEU A O 1
ATOM 4425 N N . PRO A 1 543 ? 4.098 -22.824 -15.505 1.00 96.25 543 PRO A N 1
ATOM 4426 C CA . PRO A 1 543 ? 2.865 -23.562 -15.238 1.00 96.25 543 PRO A CA 1
ATOM 4427 C C . PRO A 1 543 ? 1.845 -22.702 -14.476 1.00 96.25 543 PRO A C 1
ATOM 4429 O O . PRO A 1 543 ? 2.227 -21.890 -13.629 1.00 96.25 543 PRO A O 1
ATOM 4432 N N . GLU A 1 544 ? 0.546 -22.880 -14.737 1.00 93.94 544 GLU A N 1
ATOM 4433 C CA . GLU A 1 544 ? -0.497 -22.041 -14.118 1.00 93.94 544 GLU A CA 1
ATOM 4434 C C . GLU A 1 544 ? -0.530 -22.197 -12.576 1.00 93.94 544 GLU A C 1
ATOM 4436 O O . GLU A 1 544 ? -0.838 -21.235 -11.882 1.00 93.94 544 GLU A O 1
ATOM 4441 N N . ASP A 1 545 ? -0.120 -23.349 -12.017 1.00 93.94 545 ASP A N 1
ATOM 4442 C CA . ASP A 1 545 ? 0.034 -23.573 -10.564 1.00 93.94 545 ASP A CA 1
ATOM 4443 C C . ASP A 1 545 ? 1.290 -22.912 -9.957 1.00 93.94 545 ASP A C 1
ATOM 4445 O O . ASP A 1 545 ? 1.499 -22.940 -8.743 1.00 93.94 545 ASP A O 1
ATOM 4449 N N . LYS A 1 546 ? 2.151 -22.337 -10.804 1.00 95.19 546 LYS A N 1
ATOM 4450 C CA . LYS A 1 546 ? 3.322 -21.544 -10.413 1.00 95.19 546 LYS A CA 1
ATOM 4451 C C . LYS A 1 546 ? 3.124 -20.052 -10.656 1.00 95.19 546 LYS A C 1
ATOM 4453 O O . LYS A 1 546 ? 3.839 -19.270 -10.039 1.00 95.19 546 LYS A O 1
ATOM 4458 N N . LYS A 1 547 ? 2.161 -19.632 -11.480 1.00 96.44 547 LYS A N 1
ATOM 4459 C CA . LYS A 1 547 ? 1.721 -18.226 -11.581 1.00 96.44 547 LYS A CA 1
ATOM 4460 C C . LYS A 1 547 ? 1.008 -17.789 -10.295 1.00 96.44 547 LYS A C 1
ATOM 4462 O O . LYS A 1 547 ? 0.749 -18.614 -9.418 1.00 96.44 547 LYS A O 1
ATOM 4467 N N . ILE A 1 548 ? 0.746 -16.490 -10.132 1.00 96.81 548 ILE A N 1
ATOM 4468 C CA . ILE A 1 548 ? -0.030 -16.013 -8.982 1.00 96.81 548 ILE A CA 1
ATOM 4469 C C . ILE A 1 548 ? -1.499 -16.422 -9.149 1.00 96.81 548 ILE A C 1
ATOM 4471 O O . ILE A 1 548 ? -2.099 -16.205 -10.201 1.00 96.81 548 ILE A O 1
ATOM 4475 N N . GLY A 1 549 ? -2.074 -17.024 -8.110 1.00 97.62 549 GLY A N 1
ATOM 4476 C CA . GLY A 1 549 ? -3.520 -17.224 -8.006 1.00 97.62 549 GLY A CA 1
ATOM 4477 C C . GLY A 1 549 ? -4.174 -16.114 -7.181 1.00 97.62 549 GLY A C 1
ATOM 4478 O O . GLY A 1 549 ? -3.492 -15.242 -6.646 1.00 97.62 549 GLY A O 1
ATOM 4479 N N . PHE A 1 550 ? -5.485 -16.200 -6.970 1.00 97.94 550 PHE A N 1
ATOM 4480 C CA . PHE A 1 550 ? -6.228 -15.298 -6.081 1.00 97.94 550 PHE A CA 1
ATOM 4481 C C . PHE A 1 550 ? -7.096 -16.109 -5.116 1.00 97.94 550 PHE A C 1
ATOM 4483 O O . PHE A 1 550 ? -7.572 -17.192 -5.465 1.00 97.94 550 PHE A O 1
ATOM 4490 N N . LEU A 1 551 ? -7.279 -15.619 -3.888 1.00 95.62 551 LEU A N 1
ATOM 4491 C CA . LEU A 1 551 ? -8.140 -16.269 -2.903 1.00 95.62 551 LEU A CA 1
ATOM 4492 C C . LEU A 1 551 ? -9.618 -15.959 -3.199 1.00 95.62 551 LEU A C 1
ATOM 4494 O O . LEU A 1 551 ? -10.011 -14.802 -3.317 1.00 95.62 551 LEU A O 1
ATOM 4498 N N . SER A 1 552 ? -10.449 -16.996 -3.310 1.00 95.62 552 SER A N 1
ATOM 4499 C CA . SER A 1 552 ? -11.893 -16.884 -3.589 1.00 95.62 552 SER A CA 1
ATOM 4500 C C . SER A 1 552 ? -12.744 -16.525 -2.362 1.00 95.62 552 SER A C 1
ATOM 4502 O O . SER A 1 552 ? -13.949 -16.290 -2.472 1.00 95.62 552 SER A O 1
ATOM 4504 N N . TYR A 1 553 ? -12.125 -16.452 -1.188 1.00 95.81 553 TYR A N 1
ATOM 4505 C CA . TYR A 1 553 ? -12.751 -16.185 0.103 1.00 95.81 553 TYR A CA 1
ATOM 4506 C C . TYR A 1 553 ? -11.889 -15.235 0.942 1.00 95.81 553 TYR A C 1
ATOM 4508 O O . TYR A 1 553 ? -10.790 -14.856 0.541 1.00 95.81 553 TYR A O 1
ATOM 4516 N N . ASP A 1 554 ? -12.396 -14.863 2.114 1.00 97.31 554 ASP A N 1
ATOM 4517 C CA . ASP A 1 554 ? -11.711 -14.027 3.097 1.00 97.31 554 ASP A CA 1
ATOM 4518 C C . ASP A 1 554 ? -11.674 -14.710 4.475 1.00 97.31 554 ASP A C 1
ATOM 4520 O O . ASP A 1 554 ? -12.430 -15.648 4.738 1.00 97.31 554 ASP A O 1
ATOM 4524 N N . TYR A 1 555 ? -10.808 -14.231 5.369 1.00 97.38 555 TYR A N 1
ATOM 4525 C CA . TYR A 1 555 ? -10.682 -14.759 6.732 1.00 97.38 555 TYR A CA 1
ATOM 4526 C C . TYR A 1 555 ? -11.624 -14.097 7.745 1.00 97.38 555 TYR A C 1
ATOM 4528 O O . TYR A 1 555 ? -11.539 -14.400 8.930 1.00 97.38 555 TYR A O 1
ATOM 4536 N N . LEU A 1 556 ? -12.537 -13.221 7.315 1.00 96.56 556 LEU A N 1
ATOM 4537 C CA . LEU A 1 556 ? -13.662 -12.805 8.155 1.00 96.56 556 LEU A CA 1
ATOM 4538 C C . LEU A 1 556 ? -14.724 -13.915 8.199 1.00 96.56 556 LEU A C 1
ATOM 4540 O O . LEU A 1 556 ? -15.274 -14.210 9.260 1.00 96.56 556 LEU A O 1
ATOM 4544 N N . ASN A 1 557 ? -14.950 -14.569 7.061 1.00 94.81 557 ASN A N 1
ATOM 4545 C CA . ASN A 1 557 ? -15.928 -15.639 6.896 1.00 94.81 557 ASN A CA 1
ATOM 4546 C C . ASN A 1 557 ? -15.299 -17.033 7.075 1.00 94.81 557 ASN A C 1
ATOM 4548 O O . ASN A 1 557 ? -15.885 -17.893 7.726 1.00 94.81 557 ASN A O 1
ATOM 4552 N N . GLU A 1 558 ? -14.073 -17.252 6.587 1.00 95.75 558 GLU A N 1
ATOM 4553 C CA . GLU A 1 558 ? -13.375 -18.550 6.640 1.00 95.75 558 GLU A CA 1
ATOM 4554 C C . GLU A 1 558 ? -12.246 -18.584 7.696 1.00 95.75 558 GLU A C 1
ATOM 4556 O O . GLU A 1 558 ? -11.218 -19.241 7.514 1.00 95.75 558 GLU A O 1
ATOM 4561 N N . TYR A 1 559 ? -12.409 -17.872 8.821 1.00 95.25 559 TYR A N 1
ATOM 4562 C CA . TYR A 1 559 ? -11.377 -17.741 9.868 1.00 95.25 559 TYR A CA 1
ATOM 4563 C C . TYR A 1 559 ? -10.865 -19.088 10.428 1.00 95.25 559 TYR A C 1
ATOM 4565 O O . TYR A 1 559 ? -9.719 -19.202 10.868 1.00 95.25 559 TYR A O 1
ATOM 4573 N N . SER A 1 560 ? -11.684 -20.143 10.365 1.00 92.94 560 SER A N 1
ATOM 4574 C CA . SER A 1 560 ? -11.330 -21.514 10.764 1.00 92.94 560 SER A CA 1
ATOM 4575 C C . SER A 1 560 ? -10.096 -22.082 10.046 1.00 92.94 560 SER A C 1
ATOM 4577 O O . SER A 1 560 ? -9.449 -22.983 10.590 1.00 92.94 560 SER A O 1
ATOM 4579 N N . LYS A 1 561 ? -9.738 -21.543 8.871 1.00 93.75 561 LYS A N 1
ATOM 4580 C CA . LYS A 1 561 ? -8.518 -21.893 8.125 1.00 93.75 561 LYS A CA 1
ATOM 4581 C C . LYS A 1 561 ? -7.255 -21.234 8.679 1.00 93.75 561 LYS A C 1
ATOM 4583 O O . LYS A 1 561 ? -6.189 -21.828 8.578 1.00 93.75 561 LYS A O 1
ATOM 4588 N N . MET A 1 562 ? -7.362 -20.057 9.298 1.00 91.25 562 MET A N 1
ATOM 4589 C CA . MET A 1 562 ? -6.229 -19.376 9.943 1.00 91.25 562 MET A CA 1
ATOM 4590 C C . MET A 1 562 ? -6.039 -19.778 11.410 1.00 91.25 562 MET A C 1
ATOM 4592 O O . MET A 1 562 ? -4.922 -19.720 11.920 1.00 91.25 562 MET A O 1
ATOM 4596 N N . ASN A 1 563 ? -7.110 -20.186 12.096 1.00 83.00 563 ASN A N 1
ATOM 4597 C CA . ASN A 1 563 ? -7.070 -20.552 13.512 1.00 83.00 563 ASN A CA 1
ATOM 4598 C C . ASN A 1 563 ? -6.335 -21.893 13.740 1.00 83.00 563 ASN A C 1
ATOM 4600 O O . ASN A 1 563 ? -6.939 -22.962 13.593 1.00 83.00 563 ASN A O 1
ATOM 4604 N N . LYS A 1 564 ? -5.036 -21.839 14.063 1.00 76.62 564 LYS A N 1
ATOM 4605 C CA . LYS A 1 564 ? -4.189 -22.995 14.421 1.00 76.62 564 LYS A CA 1
ATOM 4606 C C . LYS A 1 564 ? -4.261 -23.317 15.920 1.00 76.62 564 LYS A C 1
ATOM 4608 O O . LYS A 1 564 ? -4.440 -22.429 16.749 1.00 76.62 564 LYS A O 1
ATOM 4613 N N . ASP A 1 565 ? -4.009 -24.576 16.271 1.00 70.44 565 ASP A N 1
ATOM 4614 C CA . ASP A 1 565 ? -3.771 -24.990 17.658 1.00 70.44 565 ASP A CA 1
ATOM 4615 C C . ASP A 1 565 ? -2.347 -24.603 18.105 1.00 70.44 565 ASP A C 1
ATOM 4617 O O . ASP A 1 565 ? -1.362 -25.273 17.783 1.00 70.44 565 ASP A O 1
ATOM 4621 N N . GLU A 1 566 ? -2.234 -23.508 18.863 1.00 70.94 566 GLU A N 1
ATOM 4622 C CA . GLU A 1 566 ? -0.957 -23.013 19.399 1.00 70.94 566 GLU A CA 1
ATOM 4623 C C . GLU A 1 566 ? -0.309 -23.976 20.420 1.00 70.94 566 GLU A C 1
ATOM 4625 O O . GLU A 1 566 ? 0.870 -23.816 20.736 1.00 70.94 566 GLU A O 1
ATOM 4630 N N . THR A 1 567 ? -1.016 -25.011 20.899 1.00 66.62 567 THR A N 1
ATOM 4631 C CA . THR A 1 567 ? -0.440 -26.035 21.791 1.00 66.62 567 THR A CA 1
ATOM 4632 C C . THR A 1 567 ? 0.388 -27.098 21.057 1.00 66.62 567 THR A C 1
ATOM 4634 O O . THR A 1 567 ? 1.125 -27.841 21.708 1.00 66.62 567 THR A O 1
ATOM 4637 N N . ASN A 1 568 ? 0.318 -27.163 19.719 1.00 61.06 568 ASN A N 1
ATOM 4638 C CA . ASN A 1 568 ? 0.904 -28.245 18.914 1.00 61.06 568 ASN A CA 1
ATOM 4639 C C . ASN A 1 568 ? 1.750 -27.742 17.720 1.00 61.06 568 ASN A C 1
ATOM 4641 O O . ASN A 1 568 ? 1.793 -28.346 16.649 1.00 61.06 568 ASN A O 1
ATOM 4645 N N . SER A 1 569 ? 2.447 -26.618 17.912 1.00 61.91 569 SER A N 1
ATOM 4646 C CA . SER A 1 569 ? 3.170 -25.846 16.881 1.00 61.91 569 SER A CA 1
ATOM 4647 C C . SER A 1 569 ? 4.313 -26.567 16.142 1.00 61.91 569 SER A C 1
ATOM 4649 O O . SER A 1 569 ? 4.763 -26.099 15.096 1.00 61.91 569 SER A O 1
ATOM 4651 N N . ASN A 1 570 ? 4.777 -27.718 16.639 1.00 63.62 570 ASN A N 1
ATOM 4652 C CA . ASN A 1 570 ? 5.912 -28.463 16.074 1.00 63.62 570 ASN A CA 1
ATOM 4653 C C . ASN A 1 570 ? 5.589 -29.258 14.792 1.00 63.62 570 ASN A C 1
ATOM 4655 O O . ASN A 1 570 ? 6.479 -29.920 14.254 1.00 63.62 570 ASN A O 1
ATOM 4659 N N . LYS A 1 571 ? 4.343 -29.229 14.302 1.00 67.12 571 LYS A N 1
ATOM 4660 C CA . LYS A 1 571 ? 3.919 -29.939 13.087 1.00 67.12 571 LYS A CA 1
ATOM 4661 C C . LYS A 1 571 ? 3.255 -28.990 12.088 1.00 67.12 571 LYS A C 1
ATOM 4663 O O . LYS A 1 571 ? 2.476 -28.121 12.469 1.00 67.12 571 LYS A O 1
ATOM 4668 N N . LEU A 1 572 ? 3.509 -29.216 10.799 1.00 71.69 572 LEU A N 1
ATOM 4669 C CA . LEU A 1 572 ? 2.751 -28.594 9.719 1.00 71.69 572 LEU A CA 1
ATOM 4670 C C . LEU A 1 572 ? 1.295 -29.094 9.735 1.00 71.69 572 LEU A C 1
ATOM 4672 O O . LEU A 1 572 ? 1.025 -30.251 9.407 1.00 71.69 572 LEU A O 1
ATOM 4676 N N . ASP A 1 573 ? 0.357 -28.219 10.097 1.00 76.06 573 ASP A N 1
ATOM 4677 C CA . ASP A 1 573 ? -1.069 -28.446 9.855 1.00 76.06 573 ASP A CA 1
ATOM 4678 C C . ASP A 1 573 ? -1.361 -28.213 8.360 1.00 76.06 573 ASP A C 1
ATOM 4680 O O . ASP A 1 573 ? -1.256 -27.092 7.851 1.00 76.06 573 ASP A O 1
ATOM 4684 N N . SER A 1 574 ? -1.660 -29.296 7.637 1.00 75.25 574 SER A N 1
ATOM 4685 C CA . SER A 1 574 ? -1.926 -29.287 6.195 1.00 75.25 574 SER A CA 1
ATOM 4686 C C . SER A 1 574 ? -3.232 -28.589 5.831 1.00 75.25 574 SER A C 1
ATOM 4688 O O . SER A 1 574 ? -3.358 -28.084 4.711 1.00 75.25 574 SER A O 1
ATOM 4690 N N . ASP A 1 575 ? -4.172 -28.535 6.772 1.00 82.19 575 ASP A N 1
ATOM 4691 C CA . ASP A 1 575 ? -5.570 -28.176 6.535 1.00 82.19 575 ASP A CA 1
ATOM 4692 C C . ASP A 1 575 ? -5.826 -26.698 6.884 1.00 82.19 575 ASP A C 1
ATOM 4694 O O . ASP A 1 575 ? -6.931 -26.176 6.718 1.00 82.19 575 ASP A O 1
ATOM 4698 N N . LYS A 1 576 ? -4.770 -26.008 7.334 1.00 89.44 576 LYS A N 1
ATOM 4699 C CA . LYS A 1 576 ? -4.725 -24.576 7.624 1.00 89.44 576 LYS A CA 1
ATOM 4700 C C . LYS A 1 576 ? -4.034 -23.801 6.511 1.00 89.44 576 LYS A C 1
ATOM 4702 O O . LYS A 1 576 ? -3.126 -24.291 5.821 1.00 89.44 576 LYS A O 1
ATOM 4707 N N . ASP A 1 577 ? -4.456 -22.553 6.384 1.00 92.88 577 ASP A N 1
ATOM 4708 C CA . ASP A 1 577 ? -3.756 -21.551 5.600 1.00 92.88 577 ASP A CA 1
ATOM 4709 C C . ASP A 1 577 ? -2.547 -21.014 6.368 1.00 92.88 577 ASP A C 1
ATOM 4711 O O . ASP A 1 577 ? -2.470 -21.029 7.600 1.00 92.88 577 ASP A O 1
ATOM 4715 N N . GLN A 1 578 ? -1.567 -20.553 5.600 1.00 92.06 578 GLN A N 1
ATOM 4716 C CA . GLN A 1 578 ? -0.331 -19.971 6.099 1.00 92.06 578 GLN A CA 1
ATOM 4717 C C . GLN A 1 578 ? 0.068 -18.821 5.186 1.00 92.06 578 GLN A C 1
ATOM 4719 O O . GLN A 1 578 ? -0.086 -18.909 3.966 1.00 92.06 578 GLN A O 1
ATOM 4724 N N . LEU A 1 579 ? 0.561 -17.738 5.779 1.00 96.12 579 LEU A N 1
ATOM 4725 C CA . LEU A 1 579 ? 0.779 -16.473 5.090 1.00 96.12 579 LEU A CA 1
ATOM 4726 C C . LEU A 1 579 ? 2.258 -16.308 4.757 1.00 96.12 579 LEU A C 1
ATOM 4728 O O . LEU A 1 579 ? 3.085 -16.096 5.641 1.00 96.12 579 LEU A O 1
ATOM 4732 N N . TYR A 1 580 ? 2.594 -16.364 3.476 1.00 97.38 580 TYR A N 1
ATOM 4733 C CA . TYR A 1 580 ? 3.934 -16.117 2.960 1.00 97.38 580 TYR A CA 1
ATOM 4734 C C . TYR A 1 580 ? 3.980 -14.674 2.462 1.00 97.38 580 TYR A C 1
ATOM 4736 O O . TYR A 1 580 ? 3.401 -14.337 1.428 1.00 97.38 580 TYR A O 1
ATOM 4744 N N . ALA A 1 581 ? 4.632 -13.807 3.234 1.00 97.12 581 ALA A N 1
ATOM 4745 C CA . ALA A 1 581 ? 4.842 -12.406 2.898 1.00 97.12 581 ALA A CA 1
ATOM 4746 C C . ALA A 1 581 ? 6.321 -12.175 2.571 1.00 97.12 581 ALA A C 1
ATOM 4748 O O . ALA A 1 581 ? 7.207 -12.604 3.319 1.00 97.12 581 ALA A O 1
ATOM 4749 N N . LEU A 1 582 ? 6.579 -11.500 1.452 1.00 96.19 582 LEU A N 1
ATOM 4750 C CA . LEU A 1 582 ? 7.921 -11.160 0.987 1.00 96.19 582 LEU A CA 1
ATOM 4751 C C . LEU A 1 582 ? 7.938 -9.715 0.497 1.00 96.19 582 LEU A C 1
ATOM 4753 O O . LEU A 1 582 ? 7.069 -9.313 -0.273 1.00 96.19 582 LEU A O 1
ATOM 4757 N N . SER A 1 583 ? 8.927 -8.952 0.954 1.00 95.69 583 SER A N 1
ATOM 4758 C CA . SER A 1 583 ? 9.025 -7.510 0.742 1.00 95.69 583 SER A CA 1
ATOM 4759 C C . SER A 1 583 ? 10.450 -7.057 0.434 1.00 95.69 583 SER A C 1
ATOM 4761 O O . SER A 1 583 ? 11.414 -7.779 0.700 1.00 95.69 583 SER A O 1
ATOM 4763 N N . TYR A 1 584 ? 10.581 -5.839 -0.097 1.00 95.50 584 TYR A N 1
ATOM 4764 C CA . TYR A 1 584 ? 11.861 -5.156 -0.287 1.00 95.50 584 TYR A CA 1
ATOM 4765 C C . TYR A 1 584 ? 11.930 -3.821 0.488 1.00 95.50 584 TYR A C 1
ATOM 4767 O O . TYR A 1 584 ? 11.912 -2.749 -0.121 1.00 95.50 584 TYR A O 1
ATOM 4775 N N . PRO A 1 585 ? 11.982 -3.835 1.835 1.00 93.62 585 PRO A N 1
ATOM 4776 C CA . PRO A 1 585 ? 12.173 -2.630 2.641 1.00 93.62 585 PRO A CA 1
ATOM 4777 C C . PRO A 1 585 ? 13.557 -1.998 2.442 1.00 93.62 585 PRO A C 1
ATOM 4779 O O . PRO A 1 585 ? 14.537 -2.678 2.126 1.00 93.62 585 PRO A O 1
ATOM 4782 N N . SER A 1 586 ? 13.653 -0.688 2.687 1.00 91.56 586 SER A N 1
ATOM 4783 C CA . SER A 1 586 ? 14.926 0.034 2.746 1.00 91.56 586 SER A CA 1
ATOM 4784 C C . SER A 1 586 ? 15.841 -0.599 3.792 1.00 91.56 586 SER A C 1
ATOM 4786 O O . SER A 1 586 ? 15.436 -0.796 4.939 1.00 91.56 586 SER A O 1
ATOM 4788 N N . THR A 1 587 ? 17.084 -0.886 3.404 1.00 89.12 587 THR A N 1
ATOM 4789 C CA . THR A 1 587 ? 18.074 -1.578 4.240 1.00 89.12 587 THR A CA 1
ATOM 4790 C C . THR A 1 587 ? 18.349 -0.818 5.541 1.00 89.12 587 THR A C 1
ATOM 4792 O O . THR A 1 587 ? 18.540 -1.431 6.590 1.00 89.12 587 THR A O 1
ATOM 4795 N N . LYS A 1 588 ? 18.326 0.519 5.509 1.00 85.31 588 LYS A N 1
ATOM 4796 C CA . LYS A 1 588 ? 18.492 1.363 6.694 1.00 85.31 588 LYS A CA 1
ATOM 4797 C C . LYS A 1 588 ? 17.545 2.552 6.676 1.00 85.31 588 LYS A C 1
ATOM 4799 O O . LYS A 1 588 ? 17.397 3.249 5.677 1.00 85.31 588 LYS A O 1
ATOM 4804 N N . THR A 1 589 ? 16.926 2.809 7.821 1.00 78.00 589 THR A N 1
ATOM 4805 C CA . THR A 1 589 ? 16.066 3.967 8.079 1.00 78.00 589 THR A CA 1
ATOM 4806 C C . THR A 1 589 ? 16.380 4.557 9.455 1.00 78.00 589 THR A C 1
ATOM 4808 O O . THR A 1 589 ? 17.152 4.000 10.232 1.00 78.00 589 THR A O 1
ATOM 4811 N N . ARG A 1 590 ? 15.729 5.671 9.811 1.00 69.38 590 ARG A N 1
ATOM 4812 C CA . ARG A 1 590 ? 15.840 6.281 11.149 1.00 69.38 590 ARG A CA 1
ATOM 4813 C C . ARG A 1 590 ? 15.380 5.361 12.299 1.00 69.38 590 ARG A C 1
ATOM 4815 O O . ARG A 1 590 ? 15.763 5.603 13.441 1.00 69.38 590 ARG A O 1
ATOM 4822 N N . HIS A 1 591 ? 14.522 4.379 12.023 1.00 67.00 591 HIS A N 1
ATOM 4823 C CA . HIS A 1 591 ? 13.800 3.613 13.050 1.00 67.00 591 HIS A CA 1
ATOM 4824 C C . HIS A 1 591 ? 13.982 2.092 12.953 1.00 67.00 591 HIS A C 1
ATOM 4826 O O . HIS A 1 591 ? 13.561 1.381 13.857 1.00 67.00 591 HIS A O 1
ATOM 4832 N N . LEU A 1 592 ? 14.605 1.607 11.879 1.00 71.06 592 LEU A N 1
ATOM 4833 C CA . LEU A 1 592 ? 14.862 0.195 11.607 1.00 71.06 592 LEU A CA 1
ATOM 4834 C C . LEU A 1 592 ? 16.113 0.109 10.729 1.00 71.06 592 LEU A C 1
ATOM 4836 O O . LEU A 1 592 ? 16.228 0.850 9.749 1.00 71.06 592 LEU A O 1
ATOM 4840 N N . ASN A 1 593 ? 17.037 -0.777 11.087 1.00 74.38 593 ASN A N 1
ATOM 4841 C CA . ASN A 1 593 ? 18.220 -1.126 10.304 1.00 74.38 593 ASN A CA 1
ATOM 4842 C C . ASN A 1 593 ? 18.197 -2.633 10.017 1.00 74.38 593 ASN A C 1
ATOM 4844 O O . ASN A 1 593 ? 17.722 -3.400 10.854 1.00 74.38 593 ASN A O 1
ATOM 4848 N N . ASP A 1 594 ? 18.742 -3.055 8.878 1.00 80.88 594 ASP A N 1
ATOM 4849 C CA . ASP A 1 594 ? 19.121 -4.442 8.601 1.00 80.88 594 ASP A CA 1
ATOM 4850 C C . ASP A 1 594 ? 20.175 -4.852 9.646 1.00 80.88 594 ASP A C 1
ATOM 4852 O O . ASP A 1 594 ? 21.373 -4.606 9.507 1.00 80.88 594 ASP A O 1
ATOM 4856 N N . PHE A 1 595 ? 19.695 -5.394 10.771 1.00 74.38 595 PHE A N 1
ATOM 4857 C CA . PHE A 1 595 ? 20.484 -5.711 11.970 1.00 74.38 595 PHE A CA 1
ATOM 4858 C C . PHE A 1 595 ? 21.424 -6.912 11.779 1.00 74.38 595 PHE A C 1
ATOM 4860 O O . PHE A 1 595 ? 22.109 -7.332 12.706 1.00 74.38 595 PHE A O 1
ATOM 4867 N N . TYR A 1 596 ? 21.473 -7.411 10.548 1.00 75.50 596 TYR A N 1
ATOM 4868 C CA . TYR A 1 596 ? 22.336 -8.460 10.039 1.00 75.50 596 TYR A CA 1
ATOM 4869 C C . TYR A 1 596 ? 23.501 -7.893 9.196 1.00 75.50 596 TYR A C 1
ATOM 4871 O O . TYR A 1 596 ? 24.273 -8.640 8.593 1.00 75.50 596 TYR A O 1
ATOM 4879 N N . LEU A 1 597 ? 23.635 -6.563 9.103 1.00 72.56 597 LEU A N 1
ATOM 4880 C CA . LEU A 1 597 ? 24.826 -5.891 8.576 1.00 72.56 597 LEU A CA 1
ATOM 4881 C C . LEU A 1 597 ? 25.899 -5.778 9.669 1.00 72.56 597 LEU A C 1
ATOM 4883 O O . LEU A 1 597 ? 26.094 -4.735 10.289 1.00 72.56 597 LEU A O 1
ATOM 4887 N N . GLU A 1 598 ? 26.572 -6.898 9.911 1.00 66.50 598 GLU A N 1
ATOM 4888 C CA . GLU A 1 598 ? 27.605 -7.053 10.937 1.00 66.50 598 GLU A CA 1
ATOM 4889 C C . GLU A 1 598 ? 28.931 -6.340 10.593 1.00 66.50 598 GLU A C 1
ATOM 4891 O O . GLU A 1 598 ? 29.364 -6.306 9.435 1.00 66.50 598 GLU A O 1
ATOM 4896 N N . LEU A 1 599 ? 29.626 -5.864 11.632 1.00 55.38 599 LEU A N 1
ATOM 4897 C CA . LEU A 1 599 ? 31.089 -5.720 11.652 1.00 55.38 599 LEU A CA 1
ATOM 4898 C C . LEU A 1 599 ? 31.717 -7.060 12.086 1.00 55.38 599 LEU A C 1
ATOM 4900 O O . LEU A 1 599 ? 31.024 -7.914 12.639 1.00 55.38 599 LEU A O 1
ATOM 4904 N N . ASN A 1 600 ? 33.007 -7.278 11.825 1.00 55.81 600 ASN A N 1
ATOM 4905 C CA . ASN A 1 600 ? 33.725 -8.442 12.351 1.00 55.81 600 ASN A CA 1
ATOM 4906 C C . ASN A 1 600 ? 34.326 -8.157 13.745 1.00 55.81 600 ASN A C 1
ATOM 4908 O O . ASN A 1 600 ? 34.228 -7.047 14.266 1.00 55.81 600 ASN A O 1
ATOM 4912 N N . GLU A 1 601 ? 34.957 -9.170 14.339 1.00 51.38 601 GLU A N 1
ATOM 4913 C CA . GLU A 1 601 ? 35.533 -9.129 15.695 1.00 51.38 601 GLU A CA 1
ATOM 4914 C C . GLU A 1 601 ? 36.707 -8.138 15.860 1.00 51.38 601 GLU A C 1
ATOM 4916 O O . GLU A 1 601 ? 37.088 -7.824 16.982 1.00 51.38 601 GLU A O 1
ATOM 4921 N N . GLU A 1 602 ? 37.256 -7.605 14.764 1.00 53.19 602 GLU A N 1
ATOM 4922 C CA . GLU A 1 602 ? 38.317 -6.585 14.752 1.00 53.19 602 GLU A CA 1
ATOM 4923 C C . GLU A 1 602 ? 37.771 -5.169 14.449 1.00 53.19 602 GLU A C 1
ATOM 4925 O O . GLU A 1 602 ? 38.516 -4.310 13.979 1.00 53.19 602 GLU A O 1
ATOM 4930 N N . GLU A 1 603 ? 36.455 -4.958 14.590 1.00 49.41 603 GLU A N 1
ATOM 4931 C CA . GLU A 1 603 ? 35.679 -3.797 14.098 1.00 49.41 603 GLU A CA 1
ATOM 4932 C C . GLU A 1 603 ? 35.764 -3.554 12.574 1.00 49.41 603 GLU A C 1
ATOM 4934 O O . GLU A 1 603 ? 35.135 -2.636 12.036 1.00 49.41 603 GLU A O 1
ATOM 4939 N N . LYS A 1 604 ? 36.479 -4.405 11.828 1.00 45.50 604 LYS A N 1
ATOM 4940 C CA . LYS A 1 604 ? 36.595 -4.304 10.371 1.00 45.50 604 LYS A CA 1
ATOM 4941 C C . LYS A 1 604 ? 35.286 -4.734 9.719 1.00 45.50 604 LYS A C 1
ATOM 4943 O O . LYS A 1 604 ? 34.592 -5.661 10.136 1.00 45.50 604 LYS A O 1
ATOM 4948 N N . LEU A 1 605 ? 34.932 -4.027 8.658 1.00 49.66 605 LEU A N 1
ATOM 4949 C CA . LEU A 1 605 ? 33.614 -4.107 8.046 1.00 49.66 605 LEU A CA 1
ATOM 4950 C C . LEU A 1 605 ? 33.425 -5.434 7.285 1.00 49.66 605 LEU A C 1
ATOM 4952 O O . LEU A 1 605 ? 33.875 -5.579 6.152 1.00 49.66 605 LEU A O 1
ATOM 4956 N N . LYS A 1 606 ? 32.704 -6.387 7.891 1.00 57.56 606 LYS A N 1
ATOM 4957 C CA . LYS A 1 606 ? 32.355 -7.700 7.302 1.00 57.56 606 LYS A CA 1
ATOM 4958 C C . LYS A 1 606 ? 31.505 -7.567 6.025 1.00 57.56 606 LYS A C 1
ATOM 4960 O O . LYS A 1 606 ? 31.519 -8.457 5.183 1.00 57.56 606 LYS A O 1
ATOM 4965 N N . ASN A 1 607 ? 30.788 -6.444 5.898 1.00 67.50 607 ASN A N 1
ATOM 4966 C CA . ASN A 1 607 ? 29.966 -6.039 4.752 1.00 67.50 607 ASN A CA 1
ATOM 4967 C C . ASN A 1 607 ? 30.125 -4.523 4.460 1.00 67.50 607 ASN A C 1
ATOM 4969 O O . ASN A 1 607 ? 29.130 -3.801 4.371 1.00 67.50 607 ASN A O 1
ATOM 4973 N N . SER A 1 608 ? 31.360 -3.999 4.390 1.00 64.50 608 SER A N 1
ATOM 4974 C CA . SER A 1 608 ? 31.643 -2.568 4.096 1.00 64.50 608 SER A CA 1
ATOM 4975 C C . SER A 1 608 ? 30.902 -2.069 2.866 1.00 64.50 608 SER A C 1
ATOM 4977 O O . SER A 1 608 ? 30.224 -1.045 2.916 1.00 64.50 608 SER A O 1
ATOM 4979 N N . ASP A 1 609 ? 31.002 -2.865 1.805 1.00 69.69 609 ASP A N 1
ATOM 4980 C CA . ASP A 1 609 ? 30.394 -2.676 0.494 1.00 69.69 609 ASP A CA 1
ATOM 4981 C C . ASP A 1 609 ? 28.871 -2.485 0.522 1.00 69.69 609 ASP A C 1
ATOM 4983 O O . ASP A 1 609 ? 28.298 -2.025 -0.457 1.00 69.69 609 ASP A O 1
ATOM 4987 N N . GLN A 1 610 ? 28.207 -2.850 1.619 1.00 79.00 610 GLN A N 1
ATOM 4988 C CA . G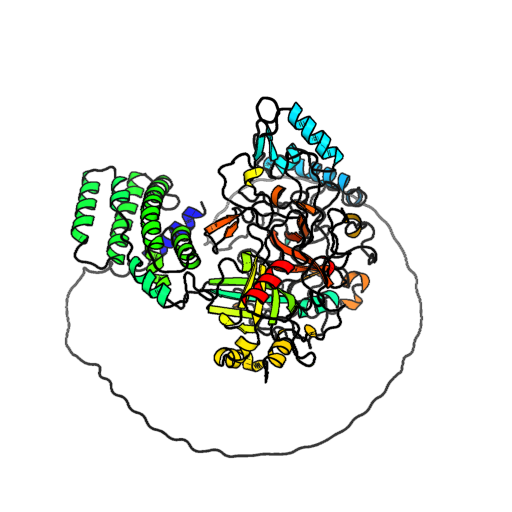LN A 1 610 ? 26.760 -2.733 1.801 1.00 79.00 610 GLN A CA 1
ATOM 4989 C C . GLN A 1 610 ? 26.395 -1.748 2.921 1.00 79.00 610 GLN A C 1
ATOM 4991 O O . GLN A 1 610 ? 25.303 -1.185 2.899 1.00 79.00 610 GLN A O 1
ATOM 4996 N N . LEU A 1 611 ? 27.288 -1.513 3.890 1.00 75.12 611 LEU A N 1
ATOM 4997 C CA . LEU A 1 611 ? 27.070 -0.611 5.029 1.00 75.12 611 LEU A CA 1
ATOM 4998 C C . LEU A 1 611 ? 27.138 0.876 4.655 1.00 75.12 611 LEU A C 1
ATOM 5000 O O . LEU A 1 611 ? 26.372 1.668 5.207 1.00 75.12 611 LEU A O 1
ATOM 5004 N N . GLU A 1 612 ? 28.012 1.247 3.717 1.00 73.81 612 GLU A N 1
ATOM 5005 C CA . GLU A 1 612 ? 28.063 2.597 3.133 1.00 73.81 612 GLU A CA 1
ATOM 5006 C C . GLU A 1 612 ? 26.769 2.895 2.352 1.00 73.81 612 GLU A C 1
ATOM 5008 O O . GLU A 1 612 ? 26.082 3.896 2.580 1.00 73.81 612 GLU A O 1
ATOM 5013 N N . ASP A 1 613 ? 26.378 1.934 1.517 1.00 79.25 613 ASP A N 1
ATOM 5014 C CA . ASP A 1 613 ? 25.215 1.971 0.633 1.00 79.25 613 ASP A CA 1
ATOM 5015 C C . ASP A 1 613 ? 23.857 1.894 1.362 1.00 79.25 613 ASP A C 1
ATOM 5017 O O . ASP A 1 613 ? 22.839 2.337 0.822 1.00 79.25 613 ASP A O 1
ATOM 5021 N N . ALA A 1 614 ? 23.815 1.351 2.586 1.00 80.38 614 ALA A N 1
ATOM 5022 C CA . ALA A 1 614 ? 22.597 0.923 3.290 1.00 80.38 614 ALA A CA 1
ATOM 5023 C C . ALA A 1 614 ? 21.488 1.988 3.405 1.00 80.38 614 ALA A C 1
ATOM 5025 O O . ALA A 1 614 ? 20.309 1.641 3.457 1.00 80.38 614 ALA A O 1
ATOM 5026 N N . ASN A 1 615 ? 21.838 3.279 3.430 1.00 80.25 615 ASN A N 1
ATOM 5027 C CA . ASN A 1 615 ? 20.867 4.382 3.490 1.00 80.25 615 ASN A CA 1
ATOM 5028 C C . ASN A 1 615 ? 20.123 4.628 2.155 1.00 80.25 615 ASN A C 1
ATOM 5030 O O . ASN A 1 615 ? 19.174 5.408 2.128 1.00 80.25 615 ASN A O 1
ATOM 5034 N N . SER A 1 616 ? 20.568 4.009 1.055 1.00 82.06 616 SER A N 1
ATOM 5035 C CA . SER A 1 616 ? 20.045 4.196 -0.311 1.00 82.06 616 SER A CA 1
ATOM 5036 C C . SER A 1 616 ? 19.530 2.909 -0.975 1.00 82.06 616 SER A C 1
ATOM 5038 O O . SER A 1 616 ? 18.868 2.976 -2.014 1.00 82.06 616 SER A O 1
ATOM 5040 N N . LYS A 1 617 ? 19.832 1.740 -0.393 1.00 89.31 617 LYS A N 1
ATOM 5041 C CA . LYS A 1 617 ? 19.478 0.416 -0.924 1.00 89.31 617 LYS A CA 1
ATOM 5042 C C . LYS A 1 617 ? 18.305 -0.221 -0.173 1.00 89.31 617 LYS A C 1
ATOM 5044 O O . LYS A 1 617 ? 17.807 0.287 0.834 1.00 89.31 617 LYS A O 1
ATOM 5049 N N . PHE A 1 618 ? 17.868 -1.357 -0.702 1.00 93.12 618 PHE A N 1
ATOM 5050 C CA . PHE A 1 618 ? 16.791 -2.187 -0.174 1.00 93.12 618 PHE A CA 1
ATOM 5051 C C . PHE A 1 618 ? 17.320 -3.603 0.072 1.00 93.12 618 PHE A C 1
ATOM 5053 O O . PHE A 1 618 ? 18.242 -4.053 -0.609 1.00 93.12 618 PHE A O 1
ATOM 5060 N N . SER A 1 619 ? 16.724 -4.322 1.014 1.00 92.44 619 SER A N 1
ATOM 5061 C CA . SER A 1 619 ? 17.027 -5.731 1.294 1.00 92.44 619 SER A CA 1
ATOM 5062 C C . SER A 1 619 ? 15.786 -6.569 0.988 1.00 92.44 619 SER A C 1
ATOM 5064 O O . SER A 1 619 ? 14.680 -6.099 1.222 1.00 92.44 619 SER A O 1
ATOM 5066 N N . LEU A 1 620 ? 15.933 -7.812 0.521 1.00 94.56 620 LEU A N 1
ATOM 5067 C CA . LEU A 1 620 ? 14.817 -8.774 0.507 1.00 94.56 620 LEU A CA 1
ATOM 5068 C C . LEU A 1 620 ? 14.486 -9.177 1.953 1.00 94.56 620 LEU A C 1
ATOM 5070 O O . LEU A 1 620 ? 15.411 -9.436 2.716 1.00 94.56 620 LEU A O 1
ATOM 5074 N N . TRP A 1 621 ? 13.211 -9.251 2.340 1.00 94.56 621 TRP A N 1
ATOM 5075 C CA . TRP A 1 621 ? 12.770 -9.702 3.671 1.00 94.56 621 TRP A CA 1
ATOM 5076 C C . TRP A 1 621 ? 11.564 -10.640 3.573 1.00 94.56 621 TRP A C 1
ATOM 5078 O O . TRP A 1 621 ? 10.614 -10.350 2.848 1.00 94.56 621 TRP A O 1
ATOM 5088 N N . THR A 1 622 ? 11.537 -11.710 4.368 1.00 95.75 622 THR A N 1
ATOM 5089 C CA . THR A 1 622 ? 10.388 -12.628 4.505 1.00 95.75 622 THR A CA 1
ATOM 5090 C C . THR A 1 622 ? 9.788 -12.552 5.909 1.00 95.75 622 THR A C 1
ATOM 5092 O O . THR A 1 622 ? 10.471 -12.160 6.855 1.00 95.75 622 THR A O 1
ATOM 5095 N N . ASN A 1 623 ? 8.526 -12.954 6.082 1.00 94.12 623 ASN A N 1
ATOM 5096 C CA . ASN A 1 623 ? 7.908 -13.084 7.412 1.00 94.12 623 ASN A CA 1
ATOM 5097 C C . ASN A 1 623 ? 8.297 -14.371 8.169 1.00 94.12 623 ASN A C 1
ATOM 5099 O O . ASN A 1 623 ? 7.554 -14.839 9.029 1.00 94.12 623 ASN A O 1
ATOM 5103 N N . GLN A 1 624 ? 9.465 -14.937 7.859 1.00 92.69 624 GLN A N 1
ATOM 5104 C CA . GLN A 1 624 ? 10.109 -15.958 8.680 1.00 92.69 624 GLN A CA 1
ATOM 5105 C C . GLN A 1 624 ? 10.694 -15.350 9.959 1.00 92.69 624 GLN A C 1
ATOM 5107 O O . GLN A 1 624 ? 10.885 -14.137 10.074 1.00 92.69 624 GLN A O 1
ATOM 5112 N N . THR A 1 625 ? 10.999 -16.202 10.937 1.00 89.00 625 THR A N 1
ATOM 5113 C CA . THR A 1 625 ? 11.571 -15.758 12.211 1.00 89.00 625 THR A CA 1
ATOM 5114 C C . THR A 1 625 ? 13.064 -15.434 12.084 1.00 89.00 625 THR A C 1
ATOM 5116 O O . THR A 1 625 ? 13.805 -16.107 11.366 1.00 89.00 625 THR A O 1
ATOM 5119 N N . TYR A 1 626 ? 13.524 -14.410 12.812 1.00 88.00 626 TYR A N 1
ATOM 5120 C CA . TYR A 1 626 ? 14.927 -13.974 12.814 1.00 88.00 626 TYR A CA 1
ATOM 5121 C C . TYR A 1 626 ? 15.904 -15.070 13.284 1.00 88.00 626 TYR A C 1
ATOM 5123 O O . TYR A 1 626 ? 17.088 -15.034 12.962 1.00 88.00 626 TYR A O 1
ATOM 5131 N N . GLU A 1 627 ? 15.411 -16.067 14.026 1.00 87.44 627 GLU A N 1
ATOM 5132 C CA . GLU A 1 627 ? 16.183 -17.184 14.592 1.00 87.44 627 GLU A CA 1
ATOM 5133 C C . GLU A 1 627 ? 16.745 -18.162 13.547 1.00 87.44 627 GLU A C 1
ATOM 5135 O O . GLU A 1 627 ? 17.442 -19.114 13.908 1.00 87.44 627 GLU A O 1
ATOM 5140 N N . TYR A 1 628 ? 16.419 -17.961 12.268 1.00 88.25 628 TYR A N 1
ATOM 5141 C CA . TYR A 1 628 ? 16.929 -18.724 11.127 1.00 88.25 628 TYR A CA 1
ATOM 5142 C C . TYR A 1 628 ? 18.127 -18.041 10.440 1.00 88.25 628 TYR A C 1
ATOM 5144 O O . TYR A 1 628 ? 18.761 -18.623 9.564 1.00 88.25 628 TYR A O 1
ATOM 5152 N N . TYR A 1 629 ? 18.482 -16.816 10.831 1.00 81.62 629 TYR A N 1
ATOM 5153 C CA . TYR A 1 629 ? 19.648 -16.131 10.278 1.00 81.62 629 TYR A CA 1
ATOM 5154 C C . TYR A 1 629 ? 20.980 -16.771 10.725 1.00 81.62 629 TYR A C 1
ATOM 5156 O O . TYR A 1 629 ? 21.106 -17.243 11.853 1.00 81.62 629 TYR A O 1
ATOM 5164 N N . ASN A 1 630 ? 21.982 -16.766 9.833 1.00 71.75 630 ASN A N 1
ATOM 5165 C CA . ASN A 1 630 ? 23.338 -17.307 10.034 1.00 71.75 630 ASN A CA 1
ATOM 5166 C C . ASN A 1 630 ? 23.425 -18.751 10.582 1.00 71.75 630 ASN A C 1
ATOM 5168 O O . ASN A 1 630 ? 24.445 -19.133 11.153 1.00 71.75 630 ASN A O 1
ATOM 5172 N N . LYS A 1 631 ? 22.405 -19.588 10.348 1.00 78.06 631 LYS A N 1
ATOM 5173 C CA . LYS A 1 631 ? 22.447 -21.034 10.622 1.00 78.06 631 LYS A CA 1
ATOM 5174 C C . LYS A 1 631 ? 22.826 -21.826 9.362 1.00 78.06 631 LYS A C 1
ATOM 5176 O O . LYS A 1 631 ? 21.943 -22.124 8.559 1.00 78.06 631 LYS A O 1
ATOM 5181 N N . PRO A 1 632 ? 24.105 -22.205 9.158 1.00 65.69 632 PRO A N 1
ATOM 5182 C CA . PRO A 1 632 ? 24.516 -22.952 7.965 1.00 65.69 632 PRO A CA 1
ATOM 5183 C C . PRO A 1 632 ? 23.919 -24.368 7.916 1.00 65.69 632 PRO A C 1
ATOM 5185 O O . PRO A 1 632 ? 23.682 -24.899 6.836 1.00 65.69 632 PRO A O 1
ATOM 5188 N N . ASN A 1 633 ? 23.628 -24.957 9.080 1.00 72.25 633 ASN A N 1
ATOM 5189 C CA . ASN A 1 633 ? 23.149 -26.332 9.239 1.00 72.25 633 ASN A CA 1
ATOM 5190 C C . ASN A 1 633 ? 21.622 -26.409 9.448 1.00 72.25 633 ASN A C 1
ATOM 5192 O O . ASN A 1 633 ? 21.103 -27.376 10.008 1.00 72.25 633 ASN A O 1
ATOM 5196 N N . LEU A 1 634 ? 20.892 -25.395 8.969 1.00 78.31 634 LEU A N 1
ATOM 5197 C CA . LEU A 1 634 ? 19.454 -25.185 9.175 1.00 78.31 634 LEU A CA 1
ATOM 5198 C C . LEU A 1 634 ? 18.594 -26.434 8.898 1.00 78.31 634 LEU A C 1
ATOM 5200 O O . LEU A 1 634 ? 17.765 -26.806 9.722 1.00 78.31 634 LEU A O 1
ATOM 5204 N N . MET A 1 635 ? 18.864 -27.128 7.786 1.00 74.06 635 MET A N 1
ATOM 5205 C CA . MET A 1 635 ? 18.158 -28.350 7.357 1.00 74.06 635 MET A CA 1
ATOM 5206 C C . MET A 1 635 ? 18.441 -29.597 8.218 1.00 74.06 635 MET A C 1
ATOM 5208 O O . MET A 1 635 ? 17.787 -30.621 8.036 1.00 74.06 635 MET A O 1
ATOM 5212 N N . SER A 1 636 ? 19.432 -29.539 9.112 1.00 75.88 636 SER A N 1
ATOM 5213 C CA . SER A 1 636 ? 19.767 -30.603 10.075 1.00 75.88 636 SER A CA 1
ATOM 5214 C C . SER A 1 636 ? 19.454 -30.233 11.528 1.00 75.88 636 SER A C 1
ATOM 5216 O O . SER A 1 636 ? 19.348 -31.121 12.367 1.00 75.88 636 SER A O 1
ATOM 5218 N N . GLU A 1 637 ? 19.281 -28.943 11.826 1.00 79.06 637 GLU A N 1
ATOM 5219 C CA . GLU A 1 637 ? 18.844 -28.445 13.137 1.00 79.06 637 GLU A CA 1
ATOM 5220 C C . GLU A 1 637 ? 17.313 -28.389 13.267 1.00 79.06 637 GLU A C 1
ATOM 5222 O O . GLU A 1 637 ? 16.784 -28.486 14.373 1.00 79.06 637 GLU A O 1
ATOM 5227 N N . ILE A 1 638 ? 16.595 -28.194 12.153 1.00 83.75 638 ILE A N 1
ATOM 5228 C CA . ILE A 1 638 ? 15.156 -27.906 12.130 1.00 83.75 638 ILE A CA 1
ATOM 5229 C C . ILE A 1 638 ? 14.471 -28.782 11.074 1.00 83.75 638 ILE A C 1
ATOM 5231 O O . ILE A 1 638 ? 14.988 -28.969 9.972 1.00 83.75 638 ILE A O 1
ATOM 5235 N N . SER A 1 639 ? 13.298 -29.334 11.400 1.00 86.06 639 SER A N 1
ATOM 5236 C CA . SER A 1 639 ? 12.536 -30.173 10.470 1.00 86.06 639 SER A CA 1
ATOM 5237 C C . SER A 1 639 ? 11.991 -29.365 9.286 1.00 86.06 639 SER A C 1
ATOM 5239 O O . SER A 1 639 ? 11.614 -28.198 9.419 1.00 86.06 639 SER A O 1
ATOM 5241 N N . LYS A 1 640 ? 11.889 -30.009 8.117 1.00 85.38 640 LYS A N 1
ATOM 5242 C CA . LYS A 1 640 ? 11.322 -29.387 6.909 1.00 85.38 640 LYS A CA 1
ATOM 5243 C C . LYS A 1 640 ? 9.900 -28.859 7.149 1.00 85.38 640 LYS A C 1
ATOM 5245 O O . LYS A 1 640 ? 9.608 -27.737 6.764 1.00 85.38 640 LYS A O 1
ATOM 5250 N N . ASP A 1 641 ? 9.075 -29.606 7.882 1.00 85.38 641 ASP A N 1
ATOM 5251 C CA . ASP A 1 641 ? 7.716 -29.227 8.304 1.00 85.38 641 ASP A CA 1
ATOM 5252 C C . ASP A 1 641 ? 7.640 -27.942 9.153 1.00 85.38 641 ASP A C 1
ATOM 5254 O O . ASP A 1 641 ? 6.557 -27.379 9.306 1.00 85.38 641 ASP A O 1
ATOM 5258 N N . ILE A 1 642 ? 8.754 -27.485 9.734 1.00 86.56 642 ILE A N 1
ATOM 5259 C CA . ILE A 1 642 ? 8.857 -26.197 10.437 1.00 86.56 642 ILE A CA 1
ATOM 5260 C C . ILE A 1 642 ? 9.397 -25.112 9.490 1.00 86.56 642 ILE A C 1
ATOM 5262 O O . ILE A 1 642 ? 8.879 -23.998 9.486 1.00 86.56 642 ILE A O 1
ATOM 5266 N N . LEU A 1 643 ? 10.380 -25.431 8.642 1.00 88.06 643 LEU A N 1
ATOM 5267 C CA . LEU A 1 643 ? 10.975 -24.477 7.689 1.00 88.06 643 LEU A CA 1
ATOM 5268 C C . LEU A 1 643 ? 10.063 -24.119 6.511 1.00 88.06 643 LEU A C 1
ATOM 5270 O O . LEU A 1 643 ? 10.154 -23.015 5.978 1.00 88.06 643 LEU A O 1
ATOM 5274 N N . ASP A 1 644 ? 9.167 -25.021 6.118 1.00 89.62 644 ASP A N 1
ATOM 5275 C CA . ASP A 1 644 ? 8.151 -24.777 5.094 1.00 89.62 644 ASP A CA 1
ATOM 5276 C C . ASP A 1 644 ? 6.984 -23.910 5.614 1.00 89.62 644 ASP A C 1
ATOM 5278 O O . ASP A 1 644 ? 6.157 -23.476 4.808 1.00 89.62 644 ASP A O 1
ATOM 5282 N N . GLN A 1 645 ? 6.893 -23.623 6.925 1.00 88.94 645 GLN A N 1
ATOM 5283 C CA . GLN A 1 645 ? 5.754 -22.888 7.486 1.00 88.94 645 GLN A CA 1
ATOM 5284 C C . GLN A 1 645 ? 5.738 -21.413 7.078 1.00 88.94 645 GLN A C 1
ATOM 5286 O O . GLN A 1 645 ? 6.707 -20.682 7.280 1.00 88.94 645 GLN A O 1
ATOM 5291 N N . GLY A 1 646 ? 4.594 -20.951 6.574 1.00 90.62 646 GLY A N 1
ATOM 5292 C CA . GLY A 1 646 ? 4.272 -19.528 6.482 1.00 90.62 646 GLY A CA 1
ATOM 5293 C C . GLY A 1 646 ? 3.806 -18.950 7.826 1.00 90.62 646 GLY A C 1
ATOM 5294 O O . GLY A 1 646 ? 3.421 -19.675 8.747 1.00 90.62 646 GLY A O 1
ATOM 5295 N N . GLY A 1 647 ? 3.817 -17.620 7.917 1.00 90.75 647 GLY A N 1
ATOM 5296 C CA . GLY A 1 647 ? 3.382 -16.865 9.093 1.00 90.75 647 GLY A CA 1
ATOM 5297 C C . GLY A 1 647 ? 1.861 -16.802 9.286 1.00 90.75 647 GLY A C 1
ATOM 5298 O O . GLY A 1 647 ? 1.080 -17.463 8.600 1.00 90.75 647 GLY A O 1
ATOM 5299 N N . GLU A 1 648 ? 1.445 -15.981 10.249 1.00 90.75 648 GLU A N 1
ATOM 5300 C CA . GLU A 1 648 ? 0.109 -15.991 10.863 1.00 90.75 648 GLU A CA 1
ATOM 5301 C C . GLU A 1 648 ? -0.455 -14.571 11.050 1.00 90.75 648 GLU A C 1
ATOM 5303 O O . GLU A 1 648 ? 0.248 -13.568 10.882 1.00 90.75 648 GLU A O 1
ATOM 5308 N N . LEU A 1 649 ? -1.731 -14.490 11.437 1.00 94.69 649 LEU A N 1
ATOM 5309 C CA . LEU A 1 649 ? -2.357 -13.253 11.906 1.00 94.69 649 LEU A CA 1
ATOM 5310 C C . LEU A 1 649 ? -1.935 -12.938 13.352 1.00 94.69 649 LEU A C 1
ATOM 5312 O O . LEU A 1 649 ? -1.680 -13.841 14.147 1.00 94.69 649 LEU A O 1
ATOM 5316 N N . SER A 1 650 ? -1.833 -11.649 13.678 1.00 93.75 650 SER A N 1
ATOM 5317 C CA . SER A 1 650 ? -1.397 -11.154 14.993 1.00 93.75 650 SER A CA 1
ATOM 5318 C C . SER A 1 650 ? -2.463 -11.358 16.076 1.00 93.75 650 SER A C 1
ATOM 5320 O O . SER A 1 650 ? -3.654 -11.134 15.852 1.00 93.75 650 SER A O 1
ATOM 5322 N N . SER A 1 651 ? -2.025 -11.680 17.298 1.00 92.06 651 SER A N 1
ATOM 5323 C CA . SER A 1 651 ? -2.876 -11.763 18.491 1.00 92.06 651 SER A CA 1
ATOM 5324 C C . SER A 1 651 ? -3.392 -10.402 18.975 1.00 92.06 651 SER A C 1
ATOM 5326 O O . SER A 1 651 ? -4.170 -10.371 19.934 1.00 92.06 651 SER A O 1
ATOM 5328 N N . THR A 1 652 ? -2.987 -9.295 18.336 1.00 90.62 652 THR A N 1
ATOM 5329 C CA . THR A 1 652 ? -3.345 -7.915 18.696 1.00 90.62 652 THR A CA 1
ATOM 5330 C C . THR A 1 652 ? -4.843 -7.713 18.956 1.00 90.62 652 THR A C 1
ATOM 5332 O O . THR A 1 652 ? -5.718 -8.380 18.389 1.00 90.62 652 THR A O 1
ATOM 5335 N N . ILE A 1 653 ? -5.130 -6.765 19.849 1.00 90.50 653 ILE A N 1
ATOM 5336 C CA . ILE A 1 653 ? -6.487 -6.339 20.196 1.00 90.50 653 ILE A CA 1
ATOM 5337 C C . ILE A 1 653 ? -6.923 -5.069 19.453 1.00 90.50 653 ILE A C 1
ATOM 5339 O O . ILE A 1 653 ? -8.115 -4.876 19.261 1.00 90.50 653 ILE A O 1
ATOM 5343 N N . SER A 1 654 ? -5.994 -4.208 19.014 1.00 87.06 654 SER A N 1
ATOM 5344 C CA . SER A 1 654 ? -6.338 -2.920 18.384 1.00 87.06 654 SER A CA 1
ATOM 5345 C C . SER A 1 654 ? -6.789 -3.077 16.933 1.00 87.06 654 SER A C 1
ATOM 5347 O O . SER A 1 654 ? -7.673 -2.359 16.475 1.00 87.06 654 SER A O 1
ATOM 5349 N N . MET A 1 655 ? -6.214 -4.053 16.227 1.00 90.50 655 MET A N 1
ATOM 5350 C CA . MET A 1 655 ? -6.554 -4.421 14.848 1.00 90.50 655 MET A CA 1
ATOM 5351 C C . MET A 1 655 ? -7.340 -5.732 14.828 1.00 90.50 655 MET A C 1
ATOM 5353 O O . MET A 1 655 ? -6.933 -6.727 14.231 1.00 90.50 655 MET A O 1
ATOM 5357 N N . ARG A 1 656 ? -8.462 -5.725 15.550 1.00 93.62 656 ARG A N 1
ATOM 5358 C CA . ARG A 1 656 ? -9.388 -6.848 15.674 1.00 93.62 656 ARG A CA 1
ATOM 5359 C C . ARG A 1 656 ? -10.806 -6.294 15.822 1.00 93.62 656 ARG A C 1
ATOM 5361 O O . ARG A 1 656 ? -11.075 -5.632 16.815 1.00 93.62 656 ARG A O 1
ATOM 5368 N N . SER A 1 657 ? -11.706 -6.548 14.871 1.00 95.94 657 SER A N 1
ATOM 5369 C CA . SER A 1 657 ? -13.112 -6.095 14.979 1.00 95.94 657 SER A CA 1
ATOM 5370 C C . SER A 1 657 ? -14.020 -7.101 15.682 1.00 95.94 657 SER A C 1
ATOM 5372 O O . SER A 1 657 ? -15.015 -6.722 16.294 1.00 95.94 657 SER A O 1
ATOM 5374 N N . PHE A 1 658 ? -13.657 -8.383 15.629 1.00 96.62 658 PHE A N 1
ATOM 5375 C CA . PHE A 1 658 ? -14.426 -9.480 16.205 1.00 96.62 658 PHE A CA 1
ATOM 5376 C C . PHE A 1 658 ? -13.551 -10.228 17.205 1.00 96.62 658 PHE A C 1
ATOM 5378 O O . PHE A 1 658 ? -12.442 -10.641 16.857 1.00 96.62 658 PHE A O 1
ATOM 5385 N N . LYS A 1 659 ? -14.025 -10.413 18.441 1.00 95.44 659 LYS A N 1
ATOM 5386 C CA . LYS A 1 659 ? -13.245 -11.033 19.526 1.00 95.44 659 LYS A CA 1
ATOM 5387 C C . LYS A 1 659 ? -12.672 -12.391 19.108 1.00 95.44 659 LYS A C 1
ATOM 5389 O O . LYS A 1 659 ? -11.505 -12.670 19.360 1.00 95.44 659 LYS A O 1
ATOM 5394 N N . ASP A 1 660 ? -13.469 -13.174 18.386 1.00 95.25 660 ASP A N 1
ATOM 5395 C CA . ASP A 1 660 ? -13.190 -14.526 17.895 1.00 95.25 660 ASP A CA 1
ATOM 5396 C C . ASP A 1 660 ? -12.294 -14.617 16.636 1.00 95.25 660 ASP A C 1
ATOM 5398 O O . ASP A 1 660 ? -12.011 -15.732 16.196 1.00 95.25 660 ASP A O 1
ATOM 5402 N N . LYS A 1 661 ? -11.838 -13.495 16.048 1.00 96.12 661 LYS A N 1
ATOM 5403 C CA . LYS A 1 661 ? -11.061 -13.472 14.785 1.00 96.12 661 LYS A CA 1
ATOM 5404 C C . LYS A 1 661 ? -9.802 -12.604 14.904 1.00 96.12 661 LYS A C 1
ATOM 5406 O O . LYS A 1 661 ? -9.798 -11.436 14.514 1.00 96.12 661 LYS A O 1
ATOM 5411 N N . ALA A 1 662 ? -8.728 -13.160 15.468 1.00 94.69 662 ALA A N 1
ATOM 5412 C CA . ALA A 1 662 ? -7.473 -12.441 15.693 1.00 94.69 662 ALA A CA 1
ATOM 5413 C C . ALA A 1 662 ? -6.886 -11.843 14.406 1.00 94.69 662 ALA A C 1
ATOM 5415 O O . ALA A 1 662 ? -6.854 -12.481 13.355 1.00 94.69 662 ALA A O 1
ATOM 5416 N N . GLY A 1 663 ? -6.440 -10.589 14.497 1.00 95.19 663 GLY A N 1
ATOM 5417 C CA . GLY A 1 663 ? -5.855 -9.848 13.384 1.00 95.19 663 GLY A CA 1
ATOM 5418 C C . GLY A 1 663 ? -6.801 -9.540 12.216 1.00 95.19 663 GLY A C 1
ATOM 5419 O O . GLY A 1 663 ? -6.319 -9.007 11.221 1.00 95.19 663 GLY A O 1
ATOM 5420 N N . VAL A 1 664 ? -8.104 -9.844 12.299 1.00 97.75 664 VAL A N 1
ATOM 5421 C CA . VAL A 1 664 ? -9.102 -9.517 11.262 1.00 97.75 664 VAL A CA 1
ATOM 5422 C C . VAL A 1 664 ? -9.917 -8.298 11.688 1.00 97.75 664 VAL A C 1
ATOM 5424 O O . VAL A 1 664 ? -10.529 -8.287 12.761 1.00 97.75 664 VAL A O 1
ATOM 5427 N N . PHE A 1 665 ? -9.941 -7.258 10.852 1.00 97.62 665 PHE A N 1
ATOM 5428 C CA . PHE A 1 665 ? -10.587 -5.992 11.198 1.00 97.62 665 PHE A CA 1
ATOM 5429 C C . PHE A 1 665 ? -11.125 -5.213 9.997 1.00 97.62 665 PHE A C 1
ATOM 5431 O O . PHE A 1 665 ? -10.637 -5.337 8.880 1.00 97.62 665 PHE A O 1
ATOM 5438 N N . ASP A 1 666 ? -12.112 -4.358 10.239 1.00 97.56 666 ASP A N 1
ATOM 5439 C CA . ASP A 1 666 ? -12.518 -3.307 9.306 1.00 97.56 666 ASP A CA 1
ATOM 5440 C C . ASP A 1 666 ? -11.509 -2.142 9.374 1.00 97.56 666 ASP A C 1
ATOM 5442 O O . ASP A 1 666 ? -11.332 -1.527 10.434 1.00 97.56 666 ASP A O 1
ATOM 5446 N N . LYS A 1 667 ? -10.841 -1.826 8.252 1.00 95.69 667 LYS A N 1
ATOM 5447 C CA . LYS A 1 667 ? -9.874 -0.715 8.180 1.00 95.69 667 LYS A CA 1
ATOM 5448 C C . LYS A 1 667 ? -10.543 0.640 8.414 1.00 95.69 667 LYS A C 1
ATOM 5450 O O . LYS A 1 667 ? -9.957 1.462 9.108 1.00 95.69 667 LYS A O 1
ATOM 5455 N N . PHE A 1 668 ? -11.766 0.853 7.934 1.00 95.81 668 PHE A N 1
ATOM 5456 C CA . PHE A 1 668 ? -12.499 2.101 8.145 1.00 95.81 668 PHE A CA 1
ATOM 5457 C C . PHE A 1 668 ? -12.953 2.268 9.598 1.00 95.81 668 PHE A C 1
ATOM 5459 O O . PHE A 1 668 ? -13.009 3.392 10.088 1.00 95.81 668 PHE A O 1
ATOM 5466 N N . ILE A 1 669 ? -13.224 1.184 10.333 1.00 95.44 669 ILE A N 1
ATOM 5467 C CA . ILE A 1 669 ? -13.538 1.286 11.769 1.00 95.44 669 ILE A CA 1
ATOM 5468 C C . ILE A 1 669 ? -12.265 1.447 12.619 1.00 95.44 669 ILE A C 1
ATOM 5470 O O . ILE A 1 669 ? -12.236 2.320 13.484 1.00 95.44 669 ILE A O 1
ATOM 5474 N N . HIS A 1 670 ? -11.214 0.648 12.400 1.00 93.31 670 HIS A N 1
ATOM 5475 C CA . HIS A 1 670 ? -10.060 0.580 13.320 1.00 93.31 670 HIS A CA 1
ATOM 5476 C C . HIS A 1 670 ? -8.836 1.402 12.906 1.00 93.31 670 HIS A C 1
ATOM 5478 O O . HIS A 1 670 ? -8.027 1.744 13.763 1.00 93.31 670 HIS A O 1
ATOM 5484 N N . ALA A 1 671 ? -8.665 1.700 11.620 1.00 91.44 671 ALA A N 1
ATOM 5485 C CA . ALA A 1 671 ? -7.506 2.421 11.098 1.00 91.44 671 ALA A CA 1
ATOM 5486 C C . ALA A 1 671 ? -7.873 3.357 9.921 1.00 91.44 671 ALA A C 1
ATOM 5488 O O . ALA A 1 671 ? -7.191 3.321 8.899 1.00 91.44 671 ALA A O 1
ATOM 5489 N N . PRO A 1 672 ? -8.915 4.216 10.034 1.00 91.38 672 PRO A N 1
ATOM 5490 C CA . PRO A 1 672 ? -9.362 5.100 8.943 1.00 91.38 672 PRO A CA 1
ATOM 5491 C C . PRO A 1 672 ? -8.306 6.131 8.514 1.00 91.38 672 PRO A C 1
ATOM 5493 O O . PRO A 1 672 ? -8.453 6.801 7.496 1.00 91.38 672 PRO A O 1
ATOM 5496 N N . SER A 1 673 ? -7.238 6.279 9.293 1.00 88.56 673 SER A N 1
ATOM 5497 C CA . SER A 1 673 ? -6.063 7.089 9.006 1.00 88.56 673 SER A CA 1
ATOM 5498 C C . SER A 1 673 ? -4.828 6.347 9.519 1.00 88.56 673 SER A C 1
ATOM 5500 O O . SER A 1 673 ? -4.871 5.731 10.585 1.00 88.56 673 SER A O 1
ATOM 5502 N N . SER A 1 674 ? -3.711 6.449 8.796 1.00 76.50 674 SER A N 1
ATOM 5503 C CA . SER A 1 674 ? -2.430 5.856 9.184 1.00 76.50 674 SER A CA 1
ATOM 5504 C C . SER A 1 674 ? -1.305 6.889 9.254 1.00 76.50 674 SER A C 1
ATOM 5506 O O . SER A 1 674 ? -1.347 7.964 8.654 1.00 76.50 674 SER A O 1
ATOM 5508 N N . THR A 1 675 ? -0.265 6.589 10.033 1.00 67.88 675 THR A N 1
ATOM 5509 C CA . THR A 1 675 ? 0.918 7.444 10.268 1.00 67.88 675 THR A CA 1
ATOM 5510 C C . THR A 1 675 ? 0.629 8.796 10.953 1.00 67.88 675 THR A C 1
ATOM 5512 O O . THR A 1 675 ? 1.520 9.647 11.085 1.00 67.88 675 THR A O 1
ATOM 5515 N N . GLY A 1 676 ? -0.596 8.976 11.460 1.00 73.56 676 GLY A N 1
ATOM 5516 C CA . GLY A 1 676 ? -1.039 10.138 12.235 1.00 73.56 676 GLY A CA 1
ATOM 5517 C C . GLY A 1 676 ? -1.729 11.253 11.442 1.00 73.56 676 GLY A C 1
ATOM 5518 O O . GLY A 1 676 ? -1.731 12.385 11.923 1.00 73.56 676 GLY A O 1
ATOM 5519 N N . LYS A 1 677 ? -2.256 10.974 10.241 1.00 85.19 677 LYS A N 1
ATOM 5520 C CA . LYS A 1 677 ? -3.167 11.860 9.484 1.00 85.19 677 LYS A CA 1
ATOM 5521 C C . LYS A 1 677 ? -3.941 11.079 8.411 1.00 85.19 677 LYS A C 1
ATOM 5523 O O . LYS A 1 677 ? -3.618 9.919 8.162 1.00 85.19 677 LYS A O 1
ATOM 5528 N N . LEU A 1 678 ? -4.907 11.709 7.743 1.00 91.75 678 LEU A N 1
ATOM 5529 C CA . LEU A 1 678 ? -5.521 11.168 6.522 1.00 91.75 678 LEU A CA 1
ATOM 5530 C C . LEU A 1 678 ? -4.505 11.012 5.386 1.00 91.75 678 LEU A C 1
ATOM 5532 O O . LEU A 1 678 ? -3.506 11.742 5.314 1.00 91.75 678 LEU A O 1
ATOM 5536 N N . PHE A 1 679 ? -4.760 10.071 4.482 1.00 92.81 679 PHE A N 1
ATOM 5537 C CA . PHE A 1 679 ? -3.943 9.912 3.287 1.00 92.81 679 PHE A CA 1
ATOM 5538 C C . PHE A 1 679 ? -4.192 11.078 2.324 1.00 92.81 679 PHE A C 1
ATOM 5540 O O . PHE A 1 679 ? -5.339 11.431 2.104 1.00 92.81 679 PHE A O 1
ATOM 5547 N N . HIS A 1 680 ? -3.139 11.663 1.743 1.00 91.19 680 HIS A N 1
ATOM 5548 C CA . HIS A 1 680 ? -3.273 12.808 0.833 1.00 91.19 680 HIS A CA 1
ATOM 5549 C C . HIS A 1 680 ? -2.911 12.417 -0.601 1.00 91.19 680 HIS A C 1
ATOM 5551 O O . HIS A 1 680 ? -1.764 12.033 -0.867 1.00 91.19 680 HIS A O 1
ATOM 5557 N N . SER A 1 681 ? -3.881 12.526 -1.503 1.00 90.25 681 SER A N 1
ATOM 5558 C CA . SER A 1 681 ? -3.758 12.233 -2.930 1.00 90.25 681 SER A CA 1
ATOM 5559 C C . SER A 1 681 ? -3.183 13.432 -3.681 1.00 90.25 681 SER A C 1
ATOM 5561 O O . SER A 1 681 ? -3.756 14.514 -3.689 1.00 90.25 681 SER A O 1
ATOM 5563 N N . LYS A 1 682 ? -2.057 13.230 -4.366 1.00 85.31 682 LYS A N 1
ATOM 5564 C CA . LYS A 1 682 ? -1.435 14.219 -5.262 1.00 85.31 682 LYS A CA 1
ATOM 5565 C C . LYS A 1 682 ? -1.994 14.158 -6.687 1.00 85.31 682 LYS A C 1
ATOM 5567 O O . LYS A 1 682 ? -1.636 14.988 -7.520 1.00 85.31 682 LYS A O 1
ATOM 5572 N N . ASP A 1 683 ? -2.799 13.140 -7.001 1.00 84.31 683 ASP A N 1
ATOM 5573 C CA . ASP A 1 683 ? -3.491 13.031 -8.288 1.00 84.31 683 ASP A CA 1
ATOM 5574 C C . ASP A 1 683 ? -4.634 14.070 -8.379 1.00 84.31 683 ASP A C 1
ATOM 5576 O O . ASP A 1 683 ? -4.867 14.633 -9.447 1.00 84.31 683 ASP A O 1
ATOM 5580 N N . ASP A 1 684 ? -5.315 14.362 -7.262 1.00 86.62 684 ASP A N 1
ATOM 5581 C CA . ASP A 1 684 ? -6.511 15.228 -7.191 1.00 86.62 684 ASP A CA 1
ATOM 5582 C C . ASP A 1 684 ? -6.479 16.308 -6.082 1.00 86.62 684 ASP A C 1
ATOM 5584 O O . ASP A 1 684 ? -7.245 17.270 -6.168 1.00 86.62 684 ASP A O 1
ATOM 5588 N N . GLY A 1 685 ? -5.573 16.216 -5.102 1.00 83.81 685 GLY A N 1
ATOM 5589 C CA . GLY A 1 685 ? -5.446 17.161 -3.985 1.00 83.81 685 GLY A CA 1
ATOM 5590 C C . GLY A 1 685 ? -6.387 16.897 -2.800 1.00 83.81 685 GLY A C 1
ATOM 5591 O O . GLY A 1 685 ? -6.526 17.771 -1.940 1.00 83.81 685 GLY A O 1
ATOM 5592 N N . LEU A 1 686 ? -7.062 15.744 -2.745 1.00 88.88 686 LEU A N 1
ATOM 5593 C CA . LEU A 1 686 ? -8.003 15.384 -1.679 1.00 88.88 686 LEU A CA 1
ATOM 5594 C C . LEU A 1 686 ? -7.350 14.539 -0.573 1.00 88.88 686 LEU A C 1
ATOM 5596 O O . LEU A 1 686 ? -6.389 13.796 -0.796 1.00 88.88 686 LEU A O 1
ATOM 5600 N N . ASP A 1 687 ? -7.910 14.639 0.635 1.00 93.19 687 ASP A N 1
ATOM 5601 C CA . ASP A 1 687 ? -7.619 13.720 1.735 1.00 93.19 687 ASP A CA 1
ATOM 5602 C C . ASP A 1 687 ? -8.604 12.532 1.711 1.00 93.19 687 ASP A C 1
ATOM 5604 O O . ASP A 1 687 ? -9.770 12.674 1.338 1.00 93.19 687 ASP A O 1
ATOM 5608 N N . TYR A 1 688 ? -8.130 11.354 2.116 1.00 95.81 688 TYR A N 1
ATOM 5609 C CA . TYR A 1 688 ? -8.849 10.082 2.033 1.00 95.81 688 TYR A CA 1
ATOM 5610 C C . TYR A 1 688 ? -8.784 9.281 3.341 1.00 95.81 688 TYR A C 1
ATOM 5612 O O . TYR A 1 688 ? -7.759 9.272 4.036 1.00 95.81 688 TYR A O 1
ATOM 5620 N N . TYR A 1 689 ? -9.873 8.564 3.631 1.00 95.88 689 TYR A N 1
ATOM 5621 C CA . TYR A 1 689 ? -9.989 7.599 4.729 1.00 95.88 689 TYR A CA 1
ATOM 5622 C C . TYR A 1 689 ? -9.661 6.174 4.246 1.00 95.88 689 TYR A C 1
ATOM 5624 O O . TYR A 1 689 ? -10.201 5.734 3.233 1.00 95.88 689 TYR A O 1
ATOM 5632 N N . GLU A 1 690 ? -8.817 5.423 4.958 1.00 95.06 690 GLU A N 1
ATOM 5633 C CA . GLU A 1 690 ? -8.566 4.006 4.632 1.00 95.06 690 GLU A CA 1
ATOM 5634 C C . GLU A 1 690 ? -9.824 3.150 4.856 1.00 95.06 690 GLU A C 1
ATOM 5636 O O . GLU A 1 690 ? -10.490 3.271 5.884 1.00 95.06 690 GLU A O 1
ATOM 5641 N N . ALA A 1 691 ? -10.124 2.249 3.917 1.00 96.31 691 ALA A N 1
ATOM 5642 C CA . ALA A 1 691 ? -11.265 1.336 3.989 1.00 96.31 691 ALA A CA 1
ATOM 5643 C C . ALA A 1 691 ? -10.932 -0.079 3.477 1.00 96.31 691 ALA A C 1
ATOM 5645 O O . ALA A 1 691 ? -9.809 -0.372 3.057 1.00 96.31 691 ALA A O 1
ATOM 5646 N N . GLY A 1 692 ? -11.926 -0.970 3.545 1.00 97.31 692 GLY A N 1
ATOM 5647 C CA . GLY A 1 692 ? -11.815 -2.380 3.165 1.00 97.31 692 GLY A CA 1
ATOM 5648 C C . GLY A 1 692 ? -11.464 -3.312 4.330 1.00 97.31 692 GLY A C 1
ATOM 5649 O O . GLY A 1 692 ? -11.286 -2.889 5.475 1.00 97.31 692 GLY A O 1
ATOM 5650 N N . LEU A 1 693 ? -11.381 -4.609 4.033 1.00 98.62 693 LEU A N 1
ATOM 5651 C CA . LEU A 1 693 ? -11.060 -5.644 5.015 1.00 98.62 693 LEU A CA 1
ATOM 5652 C C . LEU A 1 693 ? -9.547 -5.674 5.278 1.00 98.62 693 LEU A C 1
ATOM 5654 O O . LEU A 1 693 ? -8.736 -5.751 4.352 1.00 98.62 693 LEU A O 1
ATOM 5658 N N . GLY A 1 694 ? -9.174 -5.600 6.552 1.00 97.94 694 GLY A N 1
ATOM 5659 C CA . GLY A 1 694 ? -7.802 -5.557 7.034 1.00 97.94 694 GLY A CA 1
ATOM 5660 C C . GLY A 1 694 ? -7.346 -6.863 7.679 1.00 97.94 694 GLY A C 1
ATOM 5661 O O . GLY A 1 694 ? -8.091 -7.482 8.443 1.00 97.94 694 GLY A O 1
ATOM 5662 N N . TYR A 1 695 ? -6.090 -7.236 7.421 1.00 98.00 695 TYR A N 1
ATOM 5663 C CA . TYR A 1 695 ? -5.390 -8.301 8.146 1.00 98.00 695 TYR A CA 1
ATOM 5664 C C . TYR A 1 695 ? -4.093 -7.779 8.778 1.00 98.00 695 TYR A C 1
ATOM 5666 O O . TYR A 1 695 ? -3.257 -7.199 8.075 1.00 98.00 695 TYR A O 1
ATOM 5674 N N . ALA A 1 696 ? -3.911 -8.003 10.081 1.00 96.00 696 ALA A N 1
ATOM 5675 C CA . ALA A 1 696 ? -2.701 -7.676 10.837 1.00 96.00 696 ALA A CA 1
ATOM 5676 C C . ALA A 1 696 ? -1.784 -8.905 10.963 1.00 96.00 696 ALA A C 1
ATOM 5678 O O . ALA A 1 696 ? -2.226 -9.967 11.398 1.00 96.00 696 ALA A O 1
ATOM 5679 N N . LEU A 1 697 ? -0.505 -8.765 10.604 1.00 94.38 697 LEU A N 1
ATOM 5680 C CA . LEU A 1 697 ? 0.467 -9.866 10.561 1.00 94.38 697 LEU A CA 1
ATOM 5681 C C . LEU A 1 697 ? 1.268 -10.021 11.863 1.00 94.38 697 LEU A C 1
ATOM 5683 O O . LEU A 1 697 ? 1.785 -9.041 12.398 1.00 94.38 697 LEU A O 1
ATOM 5687 N N . LYS A 1 698 ? 1.442 -11.268 12.315 1.00 89.62 698 LYS A N 1
ATOM 5688 C CA . LYS A 1 698 ? 2.286 -11.658 13.459 1.00 89.62 698 LYS A CA 1
ATOM 5689 C C . LYS A 1 698 ? 3.773 -11.525 13.099 1.00 89.62 698 LYS A C 1
ATOM 5691 O O . LYS A 1 698 ? 4.211 -12.082 12.094 1.00 89.62 698 LYS A O 1
ATOM 5696 N N . ASN A 1 699 ? 4.549 -10.819 13.927 1.00 80.81 699 ASN A N 1
ATOM 5697 C CA . ASN A 1 699 ? 6.017 -10.686 13.842 1.00 80.81 699 ASN A CA 1
ATOM 5698 C C . ASN A 1 699 ? 6.588 -10.224 12.478 1.00 80.81 699 ASN A C 1
ATOM 5700 O O . ASN A 1 699 ? 7.707 -10.596 12.108 1.00 80.81 699 ASN A O 1
ATOM 5704 N N . TYR A 1 700 ? 5.841 -9.422 11.716 1.00 90.81 700 TYR A N 1
ATOM 5705 C CA . TYR A 1 700 ? 6.316 -8.841 10.459 1.00 90.81 700 TYR A CA 1
ATOM 5706 C C . TYR A 1 700 ? 5.960 -7.361 10.410 1.00 90.81 700 TYR A C 1
ATOM 5708 O O . TYR A 1 700 ? 4.798 -7.002 10.255 1.00 90.81 700 TYR A O 1
ATOM 5716 N N . SER A 1 701 ? 6.976 -6.509 10.553 1.00 89.00 701 SER A N 1
ATOM 5717 C CA . SER A 1 701 ? 6.877 -5.052 10.410 1.00 89.00 701 SER A CA 1
ATOM 5718 C C . SER A 1 701 ? 8.144 -4.507 9.729 1.00 89.00 701 SER A C 1
ATOM 5720 O O . SER A 1 701 ? 8.894 -3.735 10.339 1.00 89.00 701 SER A O 1
ATOM 5722 N N . PRO A 1 702 ? 8.422 -4.922 8.479 1.00 85.69 702 PRO A N 1
ATOM 5723 C CA . PRO A 1 702 ? 9.537 -4.398 7.694 1.00 85.69 702 PRO A CA 1
ATOM 5724 C C . PRO A 1 702 ? 9.426 -2.876 7.482 1.00 85.69 702 PRO A C 1
ATOM 5726 O O . PRO A 1 702 ? 8.352 -2.282 7.580 1.00 85.69 702 PRO A O 1
ATOM 5729 N N . ALA A 1 703 ? 10.551 -2.221 7.180 1.00 87.12 703 ALA A N 1
ATOM 5730 C CA . ALA A 1 703 ? 10.591 -0.769 6.984 1.00 87.12 703 ALA A CA 1
ATOM 5731 C C . ALA A 1 703 ? 9.849 -0.299 5.712 1.00 87.12 703 ALA A C 1
ATOM 5733 O O . ALA A 1 703 ? 9.361 -1.100 4.910 1.00 87.12 703 ALA A O 1
ATOM 5734 N N . GLY A 1 704 ? 9.796 1.022 5.499 1.00 87.75 704 GLY A N 1
ATOM 5735 C CA . GLY A 1 704 ? 9.312 1.614 4.243 1.00 87.75 704 GLY A CA 1
ATOM 5736 C C . GLY A 1 704 ? 10.012 1.012 3.015 1.00 87.75 704 GLY A C 1
ATOM 5737 O O . GLY A 1 704 ? 11.160 0.584 3.106 1.00 87.75 704 GLY A O 1
ATOM 5738 N N . GLY A 1 705 ? 9.302 0.918 1.889 1.00 90.38 705 GLY A N 1
ATOM 5739 C CA . GLY A 1 705 ? 9.682 0.072 0.746 1.00 90.38 705 GLY A CA 1
ATOM 5740 C C . GLY A 1 705 ? 9.001 -1.306 0.755 1.00 90.38 705 GLY A C 1
ATOM 5741 O O . GLY A 1 705 ? 8.808 -1.906 -0.298 1.00 90.38 705 GLY A O 1
ATOM 5742 N N . SER A 1 706 ? 8.529 -1.778 1.915 1.00 93.69 706 SER A N 1
ATOM 5743 C CA . SER A 1 706 ? 7.681 -2.980 2.007 1.00 93.69 706 SER A CA 1
ATOM 5744 C C . SER A 1 706 ? 6.224 -2.772 1.567 1.00 93.69 706 SER A C 1
ATOM 5746 O O . SER A 1 706 ? 5.517 -3.743 1.302 1.00 93.69 706 SER A O 1
ATOM 5748 N N . SER A 1 707 ? 5.779 -1.524 1.442 1.00 95.44 707 SER A N 1
ATOM 5749 C CA . SER A 1 707 ? 4.493 -1.131 0.862 1.00 95.44 707 SER A CA 1
ATOM 5750 C C . SER A 1 707 ? 4.208 -1.847 -0.464 1.00 95.44 707 SER A C 1
ATOM 5752 O O . SER A 1 707 ? 5.049 -1.824 -1.359 1.00 95.44 707 SER A O 1
ATOM 5754 N N . GLY A 1 708 ? 3.040 -2.476 -0.603 1.00 96.88 708 GLY A N 1
ATOM 5755 C CA . GLY A 1 708 ? 2.601 -3.164 -1.821 1.00 96.88 708 GLY A CA 1
ATOM 5756 C C . GLY A 1 708 ? 3.063 -4.618 -1.930 1.00 96.88 708 GLY A C 1
ATOM 5757 O O . GLY A 1 708 ? 2.788 -5.275 -2.930 1.00 96.88 708 GLY A O 1
ATOM 5758 N N . SER A 1 709 ? 3.733 -5.150 -0.905 1.00 97.50 709 SER A N 1
ATOM 5759 C CA . SER A 1 709 ? 4.145 -6.558 -0.854 1.00 97.50 709 SER A CA 1
ATOM 5760 C C . SER A 1 709 ? 2.950 -7.505 -0.837 1.00 97.50 709 SER A C 1
ATOM 5762 O O . SER A 1 709 ? 2.067 -7.367 0.014 1.00 97.50 709 SER A O 1
ATOM 5764 N N . SER A 1 710 ? 2.954 -8.504 -1.724 1.00 97.31 710 SER A N 1
ATOM 5765 C CA . SER A 1 710 ? 1.961 -9.581 -1.718 1.00 97.31 710 SER A CA 1
ATOM 5766 C C . SER A 1 710 ? 2.102 -10.468 -0.485 1.00 97.31 710 SER A C 1
ATOM 5768 O O . SER A 1 710 ? 3.198 -10.951 -0.190 1.00 97.31 710 SER A O 1
ATOM 5770 N N . ILE A 1 711 ? 0.975 -10.770 0.149 1.00 98.19 711 ILE A N 1
ATOM 5771 C CA . ILE A 1 711 ? 0.822 -11.859 1.111 1.00 98.19 711 ILE A CA 1
ATOM 5772 C C . ILE A 1 711 ? 0.081 -12.982 0.385 1.00 98.19 711 ILE A C 1
ATOM 5774 O O . ILE A 1 711 ? -0.987 -12.750 -0.189 1.00 98.19 711 ILE A O 1
ATOM 5778 N N . ARG A 1 712 ? 0.660 -14.185 0.360 1.00 97.69 712 ARG A N 1
ATOM 5779 C CA . ARG A 1 712 ? 0.147 -15.325 -0.418 1.00 97.69 712 ARG A CA 1
ATOM 5780 C C . ARG A 1 712 ? -0.004 -16.579 0.441 1.00 97.69 712 ARG A C 1
ATOM 5782 O O . ARG A 1 712 ? 0.639 -16.693 1.481 1.00 97.69 712 ARG A O 1
ATOM 5789 N N . THR A 1 713 ? -0.830 -17.524 0.000 1.00 95.75 713 THR A N 1
ATOM 5790 C CA . THR A 1 713 ? -0.874 -18.889 0.558 1.00 95.75 713 THR A CA 1
ATOM 5791 C C . THR A 1 713 ? 0.270 -19.754 0.011 1.00 95.75 713 THR A C 1
ATOM 5793 O O . THR A 1 713 ? 0.968 -19.355 -0.926 1.00 95.75 713 THR A O 1
ATOM 5796 N N . LYS A 1 714 ? 0.424 -20.975 0.547 1.00 92.44 714 LYS A N 1
ATOM 5797 C CA . LYS A 1 714 ? 1.349 -22.005 0.027 1.00 92.44 714 LYS A CA 1
ATOM 5798 C C . LYS A 1 714 ? 1.122 -22.340 -1.457 1.00 92.44 714 LYS A C 1
ATOM 5800 O O . LYS A 1 714 ? 2.075 -22.646 -2.165 1.00 92.44 714 LYS A O 1
ATOM 5805 N N . ASP A 1 715 ? -0.109 -22.177 -1.943 1.00 93.38 715 ASP A N 1
ATOM 5806 C CA . ASP A 1 715 ? -0.507 -22.400 -3.341 1.00 93.38 715 ASP A CA 1
ATOM 5807 C C . ASP A 1 715 ? -0.240 -21.174 -4.246 1.00 93.38 715 ASP A C 1
ATOM 5809 O O . ASP A 1 715 ? -0.872 -21.022 -5.289 1.00 93.38 715 ASP A O 1
ATOM 5813 N N . ASN A 1 716 ? 0.608 -20.231 -3.816 1.00 95.88 716 ASN A N 1
ATOM 5814 C CA . ASN A 1 716 ? 0.882 -18.954 -4.490 1.00 95.88 716 ASN A CA 1
ATOM 5815 C C . ASN A 1 716 ? -0.363 -18.063 -4.740 1.00 95.88 716 ASN A C 1
ATOM 5817 O O . ASN A 1 716 ? -0.327 -17.151 -5.570 1.00 95.88 716 ASN A O 1
ATOM 5821 N N . LYS A 1 717 ? -1.475 -18.287 -4.020 1.00 97.56 717 LYS A N 1
ATOM 5822 C CA . LYS A 1 717 ? -2.706 -17.480 -4.149 1.00 97.56 717 LYS A CA 1
ATOM 5823 C C . LYS A 1 717 ? -2.598 -16.206 -3.319 1.00 97.56 717 LYS A C 1
ATOM 5825 O O . LYS A 1 717 ? -2.367 -16.289 -2.114 1.00 97.56 717 LYS A O 1
ATOM 5830 N N . LEU A 1 718 ? -2.789 -15.049 -3.945 1.00 98.44 718 LEU A N 1
ATOM 5831 C CA . LEU A 1 718 ? -2.810 -13.735 -3.309 1.00 98.44 718 LEU A CA 1
ATOM 5832 C C . LEU A 1 718 ? -3.985 -13.608 -2.329 1.00 98.44 718 LEU A C 1
ATOM 5834 O O . LEU A 1 718 ? -5.126 -13.916 -2.671 1.00 98.44 718 LEU A O 1
ATOM 5838 N N . VAL A 1 719 ? -3.678 -13.126 -1.126 1.00 98.38 719 VAL A N 1
ATOM 5839 C CA . VAL A 1 719 ? -4.602 -12.938 0.004 1.00 98.38 719 VAL A CA 1
ATOM 5840 C C . VAL A 1 719 ? -4.855 -11.447 0.240 1.00 98.38 719 VAL A C 1
ATOM 5842 O O . VAL A 1 719 ? -5.992 -10.979 0.314 1.00 98.38 719 VAL A O 1
ATOM 5845 N N . SER A 1 720 ? -3.765 -10.694 0.369 1.00 98.44 720 SER A N 1
ATOM 5846 C CA . SER A 1 720 ? -3.757 -9.276 0.713 1.00 98.44 720 SER A CA 1
ATOM 5847 C C . SER A 1 720 ? -2.447 -8.619 0.274 1.00 98.44 720 SER A C 1
ATOM 5849 O O . SER A 1 720 ? -1.482 -9.302 -0.085 1.00 98.44 720 SER A O 1
ATOM 5851 N N . ILE A 1 721 ? -2.403 -7.287 0.311 1.00 98.06 721 ILE A N 1
ATOM 5852 C CA . ILE A 1 721 ? -1.175 -6.500 0.127 1.00 98.06 721 ILE A CA 1
ATOM 5853 C C . ILE A 1 721 ? -0.872 -5.682 1.381 1.00 98.06 721 ILE A C 1
ATOM 5855 O O . ILE A 1 721 ? -1.779 -5.091 1.966 1.00 98.06 721 ILE A O 1
ATOM 5859 N N . ILE A 1 722 ? 0.390 -5.644 1.817 1.00 97.19 722 ILE A N 1
ATOM 5860 C CA . ILE A 1 722 ? 0.805 -4.807 2.959 1.00 97.19 722 ILE A CA 1
ATOM 5861 C C . ILE A 1 722 ? 0.562 -3.337 2.613 1.00 97.19 722 ILE A C 1
ATOM 5863 O O . ILE A 1 722 ? 1.003 -2.888 1.559 1.00 97.19 722 ILE A O 1
ATOM 5867 N N . THR A 1 723 ? -0.123 -2.604 3.496 1.00 94.50 723 THR A N 1
ATOM 5868 C CA . THR A 1 723 ? -0.379 -1.156 3.368 1.00 94.50 723 THR A CA 1
ATOM 5869 C C . THR A 1 723 ? 0.447 -0.353 4.370 1.00 94.50 723 THR A C 1
ATOM 5871 O O . THR A 1 723 ? 0.952 0.718 4.050 1.00 94.50 723 THR A O 1
ATOM 5874 N N . THR A 1 724 ? 0.613 -0.866 5.595 1.00 91.56 724 THR A N 1
ATOM 5875 C CA . THR A 1 724 ? 1.026 -0.029 6.731 1.00 91.56 724 THR A CA 1
ATOM 5876 C C . THR A 1 724 ? 1.912 -0.812 7.703 1.00 91.56 724 THR A C 1
ATOM 5878 O O . THR A 1 724 ? 1.546 -1.901 8.140 1.00 91.56 724 THR A O 1
ATOM 5881 N N . GLY A 1 725 ? 3.078 -0.272 8.070 1.00 89.81 725 GLY A N 1
ATOM 5882 C CA . GLY A 1 725 ? 3.986 -0.864 9.064 1.00 89.81 725 GLY A CA 1
ATOM 5883 C C . GLY A 1 725 ? 3.918 -0.144 10.411 1.00 89.81 725 GLY A C 1
ATOM 5884 O O . GLY A 1 725 ? 4.229 1.045 10.494 1.00 89.81 725 GLY A O 1
ATOM 5885 N N . TYR A 1 726 ? 3.559 -0.859 11.479 1.00 87.38 726 TYR A N 1
ATOM 5886 C CA . TYR A 1 726 ? 3.438 -0.313 12.832 1.00 87.38 726 TYR A CA 1
ATOM 5887 C C . TYR A 1 726 ? 4.687 -0.656 13.650 1.00 87.38 726 TYR A C 1
ATOM 5889 O O . TYR A 1 726 ? 4.660 -1.461 14.577 1.00 87.38 726 TYR A O 1
ATOM 5897 N N . ALA A 1 727 ? 5.802 0.007 13.331 1.00 82.88 727 ALA A N 1
ATOM 5898 C CA . ALA A 1 727 ? 7.142 -0.294 13.859 1.00 82.88 727 ALA A CA 1
ATOM 5899 C C . ALA A 1 727 ? 7.341 -0.112 15.386 1.00 82.88 727 ALA A C 1
ATOM 5901 O O . ALA A 1 727 ? 8.415 -0.402 15.903 1.00 82.88 727 ALA A O 1
ATOM 5902 N N . ARG A 1 728 ? 6.336 0.380 16.126 1.00 80.75 728 ARG A N 1
ATOM 5903 C CA . ARG A 1 728 ? 6.311 0.368 17.608 1.00 80.75 728 ARG A CA 1
ATOM 5904 C C . ARG A 1 728 ? 5.633 -0.873 18.196 1.00 80.75 728 ARG A C 1
ATOM 5906 O O . ARG A 1 728 ? 5.726 -1.101 19.395 1.00 80.75 728 ARG A O 1
ATOM 5913 N N . SER A 1 729 ? 4.933 -1.614 17.350 1.00 84.94 729 SER A N 1
ATOM 5914 C CA . SER A 1 729 ? 3.956 -2.650 17.687 1.00 84.94 729 SER A CA 1
ATOM 5915 C C . SER A 1 729 ? 4.296 -3.984 17.009 1.00 84.94 729 SER A C 1
ATOM 5917 O O . SER A 1 729 ? 3.581 -4.961 17.196 1.00 84.94 729 SER A O 1
ATOM 5919 N N . MET A 1 730 ? 5.383 -4.008 16.224 1.00 87.38 730 MET A N 1
ATOM 5920 C CA . MET A 1 730 ? 5.999 -5.177 15.578 1.00 87.38 730 MET A CA 1
ATOM 5921 C C . MET A 1 730 ? 5.056 -5.979 14.664 1.00 87.38 730 MET A C 1
ATOM 5923 O O . MET A 1 730 ? 5.219 -7.181 14.463 1.00 87.38 730 MET A O 1
ATOM 5927 N N . LEU A 1 731 ? 4.093 -5.273 14.063 1.00 89.88 731 LEU A N 1
ATOM 5928 C CA . LEU A 1 731 ? 3.108 -5.806 13.124 1.00 89.88 731 LEU A CA 1
ATOM 5929 C C . LEU A 1 731 ? 2.919 -4.893 11.904 1.00 89.88 731 LEU A C 1
ATOM 5931 O O . LEU A 1 731 ? 3.166 -3.684 11.957 1.00 89.88 731 LEU A O 1
ATOM 5935 N N . SER A 1 732 ? 2.411 -5.471 10.821 1.00 92.75 732 SER A N 1
ATOM 5936 C CA . SER A 1 732 ? 1.976 -4.766 9.615 1.00 92.75 732 SER A CA 1
ATOM 5937 C C . SER A 1 732 ? 0.495 -5.011 9.367 1.00 92.75 732 SER A C 1
ATOM 5939 O O . SER A 1 732 ? 0.021 -6.141 9.480 1.00 92.75 732 SER A O 1
ATOM 5941 N N . ALA A 1 733 ? -0.215 -3.960 8.965 1.00 94.62 733 ALA A N 1
ATOM 5942 C CA . ALA A 1 733 ? -1.552 -4.053 8.404 1.00 94.62 733 ALA A CA 1
ATOM 5943 C C . ALA A 1 733 ? -1.483 -4.272 6.886 1.00 94.62 733 ALA A C 1
ATOM 5945 O O . ALA A 1 733 ? -0.621 -3.728 6.186 1.00 94.62 733 ALA A O 1
ATOM 5946 N N . SER A 1 734 ? -2.432 -5.050 6.377 1.00 97.00 734 SER A N 1
ATOM 5947 C CA . SER A 1 734 ? -2.618 -5.333 4.957 1.00 97.00 734 SER A CA 1
ATOM 5948 C C . SER A 1 734 ? -4.083 -5.196 4.554 1.00 97.00 734 SER A C 1
ATOM 5950 O O . SER A 1 734 ? -4.968 -5.334 5.396 1.00 97.00 734 SER A O 1
ATOM 5952 N N . LEU A 1 735 ? -4.331 -4.917 3.276 1.00 98.25 735 LEU A N 1
ATOM 5953 C CA . LEU A 1 735 ? -5.655 -4.857 2.657 1.00 98.25 735 LEU A CA 1
ATOM 5954 C C . LEU A 1 735 ? -5.948 -6.186 1.953 1.00 98.25 735 LEU A C 1
ATOM 5956 O O . LEU A 1 735 ? -5.199 -6.573 1.054 1.00 98.25 735 LEU A O 1
ATOM 5960 N N . ALA A 1 736 ? -7.034 -6.862 2.328 1.00 98.62 736 ALA A N 1
ATOM 5961 C CA . ALA A 1 736 ? -7.534 -8.042 1.627 1.00 98.62 736 ALA A CA 1
ATOM 5962 C C . ALA A 1 736 ? -7.976 -7.684 0.202 1.00 98.62 736 ALA A C 1
ATOM 5964 O O . ALA A 1 736 ? -8.660 -6.678 0.001 1.00 98.62 736 ALA A O 1
ATOM 5965 N N . ILE A 1 737 ? -7.639 -8.524 -0.784 1.00 98.19 737 ILE A N 1
ATOM 5966 C CA . ILE A 1 737 ? -8.028 -8.282 -2.189 1.00 98.19 737 ILE A CA 1
ATOM 5967 C C . ILE A 1 737 ? -9.524 -8.489 -2.457 1.00 98.19 737 ILE A C 1
ATOM 5969 O O . ILE A 1 737 ? -10.042 -8.064 -3.491 1.00 98.19 737 ILE A O 1
ATOM 5973 N N . ARG A 1 738 ? -10.203 -9.161 -1.527 1.00 98.06 738 ARG A N 1
ATOM 5974 C CA . ARG A 1 738 ? -11.591 -9.593 -1.614 1.00 98.06 738 ARG A CA 1
ATOM 5975 C C . ARG A 1 738 ? -12.219 -9.564 -0.222 1.00 98.06 738 ARG A C 1
ATOM 5977 O O . ARG A 1 738 ? -11.547 -9.844 0.770 1.00 98.06 738 ARG A O 1
ATOM 5984 N N . SER A 1 739 ? -13.503 -9.241 -0.172 1.00 98.12 739 SER A N 1
ATOM 5985 C CA . SER A 1 739 ? -14.349 -9.257 1.021 1.00 98.12 739 SER A CA 1
ATOM 5986 C C . SER A 1 739 ? -15.750 -9.696 0.609 1.00 98.12 739 SER A C 1
ATOM 5988 O O . SER A 1 739 ? -16.318 -9.121 -0.317 1.00 98.12 739 SER A O 1
ATOM 5990 N N . ASN A 1 740 ? -16.336 -10.672 1.302 1.00 97.00 740 ASN A N 1
ATOM 5991 C CA . ASN A 1 740 ? -17.752 -11.034 1.159 1.00 97.00 740 ASN A CA 1
ATOM 5992 C C . ASN A 1 740 ? -18.694 -9.983 1.781 1.00 97.00 740 ASN A C 1
ATOM 5994 O O . ASN A 1 740 ? -19.906 -10.050 1.567 1.00 97.00 740 ASN A O 1
ATOM 5998 N N . GLY A 1 741 ? -18.141 -9.000 2.500 1.00 96.38 741 GLY A N 1
ATOM 5999 C CA . GLY A 1 741 ? -18.875 -8.039 3.316 1.00 96.38 741 GLY A CA 1
ATOM 6000 C C . GLY A 1 741 ? -19.370 -8.644 4.631 1.00 96.38 741 GLY A C 1
ATOM 6001 O O . GLY A 1 741 ? -19.213 -9.840 4.884 1.00 96.38 741 GLY A O 1
ATOM 6002 N N . TYR A 1 742 ? -19.957 -7.809 5.490 1.00 97.19 742 TYR A N 1
ATOM 6003 C CA . TYR A 1 742 ? -20.525 -8.246 6.769 1.00 97.19 742 TYR A CA 1
ATOM 6004 C C . TYR A 1 742 ? -21.622 -7.294 7.248 1.00 97.19 742 TYR A C 1
ATOM 6006 O O . TYR A 1 742 ? -21.426 -6.078 7.280 1.00 97.19 742 TYR A O 1
ATOM 6014 N N . ASN A 1 743 ? -22.769 -7.856 7.637 1.00 97.12 743 ASN A N 1
ATOM 6015 C CA . ASN A 1 743 ? -23.892 -7.102 8.186 1.00 97.12 743 ASN A CA 1
ATOM 6016 C C . ASN A 1 743 ? -23.640 -6.796 9.670 1.00 97.12 743 ASN A C 1
ATOM 6018 O O . ASN A 1 743 ? -23.571 -7.715 10.482 1.00 97.12 743 ASN A O 1
ATOM 6022 N N . LEU A 1 744 ? -23.522 -5.516 10.021 1.00 96.94 744 LEU A N 1
ATOM 6023 C CA . LEU A 1 744 ? -23.270 -5.054 11.390 1.00 96.94 744 LEU A CA 1
ATOM 6024 C C . LEU A 1 744 ? -24.567 -4.812 12.189 1.00 96.94 744 LEU A C 1
ATOM 6026 O O . LEU A 1 744 ? -24.525 -4.172 13.233 1.00 96.94 744 LEU A O 1
ATOM 6030 N N . GLU A 1 745 ? -25.720 -5.280 11.695 1.00 96.56 745 GLU A N 1
ATOM 6031 C CA . GLU A 1 745 ? -27.043 -5.222 12.344 1.00 96.56 745 GLU A CA 1
ATOM 6032 C C . GLU A 1 745 ? -27.384 -3.858 12.978 1.00 96.56 745 GLU A C 1
ATOM 6034 O O . GLU A 1 745 ? -27.931 -3.766 14.074 1.00 96.56 745 GLU A O 1
ATOM 6039 N N . GLN A 1 746 ? -27.074 -2.776 12.258 1.00 94.38 746 GLN A N 1
ATOM 6040 C CA . GLN A 1 746 ? -27.295 -1.384 12.668 1.00 94.38 746 GLN A CA 1
ATOM 6041 C C . GLN A 1 746 ? -26.435 -0.859 13.836 1.00 94.38 746 GLN A C 1
ATOM 6043 O O . GLN A 1 746 ? -26.683 0.257 14.296 1.00 94.38 746 GLN A O 1
ATOM 6048 N N . LEU A 1 747 ? -25.361 -1.555 14.247 1.00 94.38 747 LEU A N 1
ATOM 6049 C CA . LEU A 1 747 ? -24.344 -1.020 15.180 1.00 94.38 747 LEU A CA 1
ATOM 6050 C C . LEU A 1 747 ? -23.822 0.368 14.761 1.00 94.38 747 LEU A C 1
ATOM 6052 O O . LEU A 1 747 ? -23.548 1.217 15.608 1.00 94.38 747 LEU A O 1
ATOM 6056 N N . TYR A 1 748 ? -23.714 0.597 13.450 1.00 95.75 748 TYR A N 1
ATOM 6057 C CA . TYR A 1 748 ? -23.275 1.848 12.827 1.00 95.75 748 TYR A CA 1
ATOM 6058 C C . TYR A 1 748 ? -24.347 2.412 11.867 1.00 95.75 748 TYR A C 1
ATOM 6060 O O . TYR A 1 748 ? -24.040 3.008 10.832 1.00 95.75 748 TYR A O 1
ATOM 6068 N N . GLY A 1 749 ? -25.629 2.198 12.193 1.00 93.50 749 GLY A N 1
ATOM 6069 C CA . GLY A 1 749 ? -26.756 2.552 11.327 1.00 93.50 749 GLY A CA 1
ATOM 6070 C C . GLY A 1 749 ? -26.702 1.797 9.997 1.00 93.50 749 GLY A C 1
ATOM 6071 O O . GLY A 1 749 ? -26.621 0.573 9.983 1.00 93.50 749 GLY A O 1
ATOM 6072 N N . ASP A 1 750 ? -26.719 2.518 8.878 1.00 93.88 750 ASP A N 1
ATOM 6073 C CA . ASP A 1 750 ? -26.669 1.912 7.541 1.00 93.88 750 ASP A CA 1
ATOM 6074 C C . ASP A 1 750 ? -25.264 1.412 7.132 1.00 93.88 750 ASP A C 1
ATOM 6076 O O . ASP A 1 750 ? -25.121 0.768 6.088 1.00 93.88 750 ASP A O 1
ATOM 6080 N N . TYR A 1 751 ? -24.214 1.691 7.922 1.00 96.94 751 TYR A N 1
ATOM 6081 C CA . TYR A 1 751 ? -22.858 1.220 7.621 1.00 96.94 751 TYR A CA 1
ATOM 6082 C C . TYR A 1 751 ? -22.705 -0.283 7.879 1.00 96.94 751 TYR A C 1
ATOM 6084 O O . TYR A 1 751 ? -23.091 -0.807 8.925 1.00 96.94 751 TYR A O 1
ATOM 6092 N N . ASN A 1 752 ? -22.078 -0.963 6.922 1.00 97.12 752 ASN A N 1
ATOM 6093 C CA . ASN A 1 752 ? -21.779 -2.389 6.928 1.00 97.12 752 ASN A CA 1
ATOM 6094 C C . ASN A 1 752 ? -20.394 -2.602 6.303 1.00 97.12 752 ASN A C 1
ATOM 6096 O O . ASN A 1 752 ? -19.963 -1.785 5.489 1.00 97.12 752 ASN A O 1
ATOM 6100 N N . MET A 1 753 ? -19.705 -3.700 6.633 1.00 97.12 753 MET A N 1
ATOM 6101 C CA . MET A 1 753 ? -18.415 -3.978 5.991 1.00 97.12 753 MET A CA 1
ATOM 6102 C C . MET A 1 753 ? -18.646 -4.281 4.498 1.00 97.12 753 MET A C 1
ATOM 6104 O O . MET A 1 753 ? -19.477 -5.145 4.194 1.00 97.12 753 MET A O 1
ATOM 6108 N N . PRO A 1 754 ? -17.934 -3.620 3.568 1.00 97.69 754 PRO A N 1
ATOM 6109 C CA . PRO A 1 754 ? -18.244 -3.677 2.140 1.00 97.69 754 PRO A CA 1
ATOM 6110 C C . PRO A 1 754 ? -17.873 -5.021 1.501 1.00 97.69 754 PRO A C 1
ATOM 6112 O O . PRO A 1 754 ? -16.827 -5.604 1.803 1.00 97.69 754 PRO A O 1
ATOM 6115 N N . GLN A 1 755 ? -18.705 -5.483 0.566 1.00 98.19 755 GLN A N 1
ATOM 6116 C CA . GLN A 1 755 ? -18.436 -6.618 -0.313 1.00 98.19 755 GLN A CA 1
ATOM 6117 C C . GLN A 1 755 ? -17.781 -6.151 -1.620 1.00 98.19 755 GLN A C 1
ATOM 6119 O O . GLN A 1 755 ? -18.405 -5.461 -2.430 1.00 98.19 755 GLN A O 1
ATOM 6124 N N . TYR A 1 756 ? -16.543 -6.582 -1.856 1.00 98.56 756 TYR A N 1
ATOM 6125 C CA . TYR A 1 756 ? -15.752 -6.193 -3.024 1.00 98.56 756 TYR A CA 1
ATOM 6126 C C . TYR A 1 756 ? -14.802 -7.306 -3.486 1.00 98.56 756 TYR A C 1
ATOM 6128 O O . TYR A 1 756 ? -14.356 -8.134 -2.693 1.00 98.56 756 TYR A O 1
ATOM 6136 N N . ASP A 1 757 ? -14.440 -7.282 -4.768 1.00 98.38 757 ASP A N 1
ATOM 6137 C CA . ASP A 1 757 ? -13.315 -8.020 -5.347 1.00 98.38 757 ASP A CA 1
ATOM 6138 C C . ASP A 1 757 ? -12.500 -7.076 -6.243 1.00 98.38 757 ASP A C 1
ATOM 6140 O O . ASP A 1 757 ? -12.999 -6.586 -7.261 1.00 98.38 757 ASP A O 1
ATOM 6144 N N . ILE A 1 758 ? -11.250 -6.799 -5.863 1.00 98.50 758 ILE A N 1
ATOM 6145 C CA . ILE A 1 758 ? -10.376 -5.852 -6.575 1.00 98.50 758 ILE A CA 1
ATOM 6146 C C . ILE A 1 758 ? -10.033 -6.341 -7.993 1.00 98.50 758 ILE A C 1
ATOM 6148 O O . ILE A 1 758 ? -9.846 -5.524 -8.895 1.00 98.50 758 ILE A O 1
ATOM 6152 N N . ILE A 1 759 ? -9.959 -7.656 -8.208 1.00 98.56 759 ILE A N 1
ATOM 6153 C CA . ILE A 1 759 ? -9.454 -8.265 -9.443 1.00 98.56 759 ILE A CA 1
ATOM 6154 C C . ILE A 1 759 ? -10.603 -8.550 -10.412 1.00 98.56 759 ILE A C 1
ATOM 6156 O O . ILE A 1 759 ? -10.617 -8.049 -11.537 1.00 98.56 759 ILE A O 1
ATOM 6160 N N . TYR A 1 760 ? -11.582 -9.331 -9.960 1.00 98.25 760 TYR A N 1
ATOM 6161 C CA . TYR A 1 760 ? -12.658 -9.879 -10.780 1.00 98.25 760 TYR A CA 1
ATOM 6162 C C . TYR A 1 760 ? -13.933 -9.031 -10.783 1.00 98.25 760 TYR A C 1
ATOM 6164 O O . TYR A 1 760 ? -14.794 -9.263 -11.626 1.00 98.25 760 TYR A O 1
ATOM 6172 N N . GLY A 1 761 ? -14.079 -8.040 -9.895 1.00 96.62 761 GLY A N 1
ATOM 6173 C CA . GLY A 1 761 ? -15.187 -7.077 -9.959 1.00 96.62 761 GLY A CA 1
ATOM 6174 C C . GLY A 1 761 ? -16.573 -7.698 -9.842 1.00 96.62 761 GLY A C 1
ATOM 6175 O O . GLY A 1 761 ? -17.461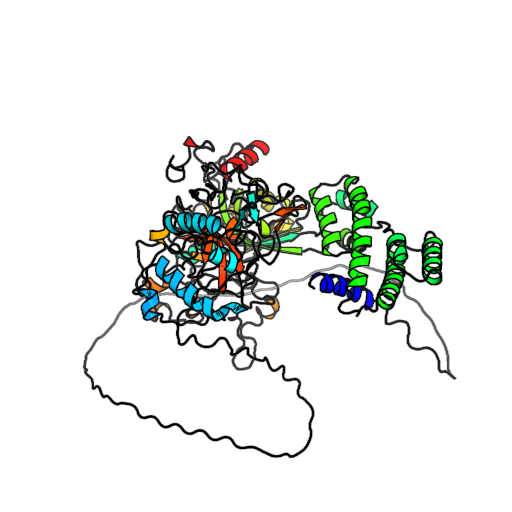 -7.379 -10.626 1.00 96.62 761 GLY A O 1
ATOM 6176 N N . THR A 1 762 ? -16.743 -8.647 -8.926 1.00 96.50 762 THR A N 1
ATOM 6177 C CA . THR A 1 762 ? -18.015 -9.350 -8.697 1.00 96.50 762 THR A CA 1
ATOM 6178 C C . THR A 1 762 ? -18.800 -8.803 -7.506 1.00 96.50 762 THR A C 1
ATOM 6180 O O . THR A 1 762 ? -19.930 -9.235 -7.288 1.00 96.50 762 THR A O 1
ATOM 6183 N N . GLY A 1 763 ? -18.194 -7.938 -6.684 1.00 96.88 763 GLY A N 1
ATOM 6184 C CA . GLY A 1 763 ? -18.794 -7.419 -5.456 1.00 96.88 763 GLY A CA 1
ATOM 6185 C C . GLY A 1 763 ? -19.841 -6.348 -5.729 1.00 96.88 763 GLY A C 1
ATOM 6186 O O . GLY A 1 763 ? -19.733 -5.578 -6.678 1.00 96.88 763 GLY A O 1
ATOM 6187 N N . LYS A 1 764 ? -20.871 -6.302 -4.886 1.00 96.88 764 LYS A N 1
ATOM 6188 C CA . LYS A 1 764 ? -22.002 -5.375 -5.041 1.00 96.88 764 LYS A CA 1
ATOM 6189 C C . LYS A 1 764 ? -21.705 -3.938 -4.565 1.00 96.88 764 LYS A C 1
ATOM 6191 O O . LYS A 1 764 ? -22.380 -3.008 -4.998 1.00 96.88 764 LYS A O 1
ATOM 6196 N N . ASP A 1 765 ? -20.731 -3.750 -3.668 1.00 97.88 765 ASP A N 1
ATOM 6197 C CA . ASP A 1 765 ? -20.503 -2.472 -2.970 1.00 97.88 765 ASP A CA 1
ATOM 6198 C C . ASP A 1 765 ? -19.367 -1.633 -3.597 1.00 97.88 765 ASP A C 1
ATOM 6200 O O . ASP A 1 765 ? -19.036 -0.567 -3.083 1.00 97.88 765 ASP A O 1
ATOM 6204 N N . GLN A 1 766 ? -18.785 -2.081 -4.718 1.00 97.06 766 GLN A N 1
ATOM 6205 C CA . GLN A 1 766 ? -17.705 -1.400 -5.452 1.00 97.06 766 GLN A CA 1
ATOM 6206 C C . GLN A 1 766 ? -18.200 -0.668 -6.716 1.00 97.06 766 GLN A C 1
ATOM 6208 O O . GLN A 1 766 ? -19.157 -1.102 -7.357 1.00 97.06 766 GLN A O 1
ATOM 6213 N N . LYS A 1 767 ? -17.508 0.413 -7.098 1.00 97.50 767 LYS A N 1
ATOM 6214 C CA . LYS A 1 767 ? -17.749 1.204 -8.325 1.00 97.50 767 LYS A CA 1
ATOM 6215 C C . LYS A 1 767 ? -17.028 0.663 -9.565 1.00 97.50 767 LYS A C 1
ATOM 6217 O O . LYS A 1 767 ? -17.409 0.987 -10.686 1.00 97.50 767 LYS A O 1
ATOM 6222 N N . THR A 1 768 ? -15.930 -0.069 -9.371 1.00 97.00 768 THR A N 1
ATOM 6223 C CA . THR A 1 768 ? -15.019 -0.523 -10.437 1.00 97.00 768 THR A CA 1
ATOM 6224 C C . THR A 1 768 ? -14.157 -1.694 -9.956 1.00 97.00 768 THR A C 1
ATOM 6226 O O . THR A 1 768 ? -14.216 -2.083 -8.788 1.00 97.00 768 THR A O 1
ATOM 6229 N N . SER A 1 769 ? -13.325 -2.247 -10.833 1.00 97.94 769 SER A N 1
ATOM 6230 C CA . SER A 1 769 ? -12.388 -3.343 -10.571 1.00 97.94 769 SER A CA 1
ATOM 6231 C C . SER A 1 769 ? -11.240 -3.333 -11.579 1.00 97.94 769 SER A C 1
ATOM 6233 O O . SER A 1 769 ? -11.282 -2.600 -12.570 1.00 97.94 769 SER A O 1
ATOM 6235 N N . TYR A 1 770 ? -10.231 -4.187 -11.385 1.00 98.62 770 TYR A N 1
ATOM 6236 C CA . TYR A 1 770 ? -9.217 -4.412 -12.412 1.00 98.62 770 TYR A CA 1
ATOM 6237 C C . TYR A 1 770 ? -9.840 -4.892 -13.731 1.00 98.62 770 TYR A C 1
ATOM 6239 O O . TYR A 1 770 ? -9.528 -4.307 -14.762 1.00 98.62 770 TYR A O 1
ATOM 6247 N N . ARG A 1 771 ? -10.765 -5.868 -13.702 1.00 98.31 771 ARG A N 1
ATOM 6248 C CA . ARG A 1 771 ? -11.526 -6.363 -14.871 1.00 98.31 771 ARG A CA 1
ATOM 6249 C C . ARG A 1 771 ? -12.150 -5.238 -15.703 1.00 98.31 771 ARG A C 1
ATOM 6251 O O . ARG A 1 771 ? -11.997 -5.202 -16.923 1.00 98.31 771 ARG A O 1
ATOM 6258 N N . GLU A 1 772 ? -12.852 -4.317 -15.050 1.00 97.75 772 GLU A N 1
ATOM 6259 C CA . GLU A 1 772 ? -13.574 -3.227 -15.721 1.00 97.75 772 GLU A CA 1
ATOM 6260 C C . GLU A 1 772 ? -12.634 -2.108 -16.181 1.00 97.75 772 GLU A C 1
ATOM 6262 O O . GLU A 1 772 ? -12.785 -1.577 -17.287 1.00 97.75 772 GLU A O 1
ATOM 6267 N N . ALA A 1 773 ? -11.611 -1.793 -15.384 1.00 98.12 773 ALA A N 1
ATOM 6268 C CA . ALA A 1 773 ? -10.599 -0.811 -15.745 1.00 98.12 773 ALA A CA 1
ATOM 6269 C C . ALA A 1 773 ? -9.702 -1.285 -16.899 1.00 98.12 773 ALA A C 1
ATOM 6271 O O . ALA A 1 773 ? -9.424 -0.497 -17.802 1.00 98.12 773 ALA A O 1
ATOM 6272 N N . ILE A 1 774 ? -9.285 -2.559 -16.927 1.00 98.12 774 ILE A N 1
ATOM 6273 C CA . ILE A 1 774 ? -8.445 -3.089 -18.010 1.00 98.12 774 ILE A CA 1
ATOM 6274 C C . ILE A 1 774 ? -9.229 -3.211 -19.318 1.00 98.12 774 ILE A C 1
ATOM 6276 O O . ILE A 1 774 ? -8.702 -2.814 -20.354 1.00 98.12 774 ILE A O 1
ATOM 6280 N N . LYS A 1 775 ? -10.505 -3.629 -19.279 1.00 97.31 775 LYS A N 1
ATOM 6281 C CA . LYS A 1 775 ? -11.414 -3.559 -20.437 1.00 97.31 775 LYS A CA 1
ATOM 6282 C C . LYS A 1 775 ? -11.447 -2.136 -21.007 1.00 97.31 775 LYS A C 1
ATOM 6284 O O . LYS A 1 775 ? -11.082 -1.920 -22.160 1.00 97.31 775 LYS A O 1
ATOM 6289 N N . SER A 1 776 ? -11.774 -1.160 -20.157 1.00 96.88 776 SER A N 1
ATOM 6290 C CA . SER A 1 776 ? -11.863 0.259 -20.529 1.00 96.88 776 SER A CA 1
ATOM 6291 C C . SER A 1 776 ? -10.535 0.823 -21.058 1.00 96.88 776 SER A C 1
ATOM 6293 O O . SER A 1 776 ? -10.520 1.628 -21.989 1.00 96.88 776 SER A O 1
ATOM 6295 N N . TYR A 1 777 ? -9.404 0.405 -20.482 1.00 96.31 777 TYR A N 1
ATOM 6296 C CA . TYR A 1 777 ? -8.062 0.801 -20.910 1.00 96.31 777 TYR A CA 1
ATOM 6297 C C . TYR A 1 777 ? -7.707 0.231 -22.289 1.00 96.31 777 TYR A C 1
ATOM 6299 O O . TYR A 1 777 ? -7.202 0.967 -23.138 1.00 96.31 777 TYR A O 1
ATOM 6307 N N . LEU A 1 778 ? -7.982 -1.052 -22.537 1.00 95.44 778 LEU A N 1
ATOM 6308 C CA . LEU A 1 778 ? -7.680 -1.707 -23.811 1.00 95.44 778 LEU A CA 1
ATOM 6309 C C . LEU A 1 778 ? -8.566 -1.162 -24.939 1.00 95.44 778 LEU A C 1
ATOM 6311 O O . LEU A 1 778 ? -8.037 -0.777 -25.983 1.00 95.44 778 LEU A O 1
ATOM 6315 N N . GLU A 1 779 ? -9.871 -1.004 -24.694 1.00 95.00 779 GLU A N 1
ATOM 6316 C CA . GLU A 1 779 ? -10.818 -0.372 -25.624 1.00 95.00 779 GLU A CA 1
ATOM 6317 C C . GLU A 1 779 ? -10.379 1.057 -25.992 1.00 95.00 779 GLU A C 1
ATOM 6319 O O . GLU A 1 779 ? -10.264 1.392 -27.173 1.00 95.00 779 GLU A O 1
ATOM 6324 N N . LYS A 1 780 ? -10.026 1.885 -24.996 1.00 94.62 780 LYS A N 1
ATOM 6325 C CA . LYS A 1 780 ? -9.522 3.256 -25.201 1.00 94.62 780 LYS A CA 1
ATOM 6326 C C . LYS A 1 780 ? -8.224 3.313 -26.015 1.00 94.62 780 LYS A C 1
ATOM 6328 O O . LYS A 1 780 ? -8.015 4.273 -26.753 1.00 94.62 780 LYS A O 1
ATOM 6333 N N . ASN A 1 781 ? -7.364 2.301 -25.900 1.00 89.38 781 ASN A N 1
ATOM 6334 C CA . ASN A 1 781 ? -6.132 2.173 -26.683 1.00 89.38 781 ASN A CA 1
ATOM 6335 C C . ASN A 1 781 ? -6.327 1.387 -28.001 1.00 89.38 781 ASN A C 1
ATOM 6337 O O . ASN A 1 781 ? -5.349 1.092 -28.683 1.00 89.38 781 ASN A O 1
ATOM 6341 N N . SER A 1 782 ? -7.572 1.061 -28.384 1.00 90.69 782 SER A N 1
ATOM 6342 C CA . SER A 1 782 ? -7.927 0.265 -29.577 1.00 90.69 782 SER A CA 1
ATOM 6343 C C . SER A 1 782 ? -7.319 -1.150 -29.628 1.00 90.69 782 SER A C 1
ATOM 6345 O O . SER A 1 782 ? -7.255 -1.768 -30.693 1.00 90.69 782 SER A O 1
ATOM 6347 N N . VAL A 1 783 ? -6.906 -1.694 -28.481 1.00 88.12 783 VAL A N 1
ATOM 6348 C CA . VAL A 1 783 ? -6.295 -3.022 -28.364 1.00 88.12 783 VAL A CA 1
ATOM 6349 C C . VAL A 1 783 ? -7.385 -4.097 -28.379 1.00 88.12 783 VAL A C 1
ATOM 6351 O O . VAL A 1 783 ? -8.246 -4.129 -27.508 1.00 88.12 783 VAL A O 1
ATOM 6354 N N . GLN A 1 784 ? -7.333 -4.997 -29.366 1.00 84.75 784 GLN A N 1
ATOM 6355 C CA . GLN A 1 784 ? -8.304 -6.095 -29.538 1.00 84.75 784 GLN A CA 1
ATOM 6356 C C . GLN A 1 784 ? -7.936 -7.370 -28.753 1.00 84.75 784 GLN A C 1
ATOM 6358 O O . GLN A 1 784 ? -8.681 -8.351 -28.746 1.00 84.75 784 GLN A O 1
ATOM 6363 N N . ASN A 1 785 ? -6.762 -7.382 -28.124 1.00 86.31 785 ASN A N 1
ATOM 6364 C CA . ASN A 1 785 ? -6.243 -8.506 -27.356 1.00 86.31 785 ASN A CA 1
ATOM 6365 C C . ASN A 1 785 ? -6.903 -8.587 -25.974 1.00 86.31 785 ASN A C 1
ATOM 6367 O O . ASN A 1 785 ? -7.201 -7.572 -25.349 1.00 86.31 785 ASN A O 1
ATOM 6371 N N . LYS A 1 786 ? -7.072 -9.812 -25.474 1.00 92.94 786 LYS A N 1
ATOM 6372 C CA . LYS A 1 786 ? -7.483 -10.081 -24.090 1.00 92.94 786 LYS A CA 1
ATOM 6373 C C . LYS A 1 786 ? -6.250 -10.258 -23.205 1.00 92.94 786 LYS A C 1
ATOM 6375 O O . LYS A 1 786 ? -5.152 -10.486 -23.711 1.00 92.94 786 LYS A O 1
ATOM 6380 N N . THR A 1 787 ? -6.428 -10.192 -21.892 1.00 97.25 787 THR A N 1
ATOM 6381 C CA . THR A 1 787 ? -5.361 -10.519 -20.939 1.00 97.25 787 THR A CA 1
ATOM 6382 C C . THR A 1 787 ? -5.409 -11.986 -20.503 1.00 97.25 787 THR A C 1
ATOM 6384 O O . THR A 1 787 ? -6.351 -12.718 -20.820 1.00 97.25 787 THR A O 1
ATOM 6387 N N . HIS A 1 788 ? -4.387 -12.418 -19.772 1.00 97.25 788 HIS A N 1
ATOM 6388 C CA . HIS A 1 788 ? -4.220 -13.779 -19.281 1.00 97.25 788 HIS A CA 1
ATOM 6389 C C . HIS A 1 788 ? -5.274 -14.182 -18.237 1.00 97.25 788 HIS A C 1
ATOM 6391 O O . HIS A 1 788 ? -5.716 -15.335 -18.226 1.00 97.25 788 HIS A O 1
ATOM 6397 N N . LEU A 1 789 ? -5.732 -13.248 -17.397 1.00 97.31 789 LEU A N 1
ATOM 6398 C CA . LEU A 1 789 ? -6.850 -13.501 -16.478 1.00 97.31 789 LEU A CA 1
ATOM 6399 C C . LEU A 1 789 ? -8.212 -13.516 -17.191 1.00 97.31 789 LEU A C 1
ATOM 6401 O O . LEU A 1 789 ? -9.116 -14.231 -16.764 1.00 97.31 789 LEU A O 1
ATOM 6405 N N . PHE A 1 790 ? -8.352 -12.787 -18.304 1.00 97.19 790 PHE A N 1
ATOM 6406 C CA . PHE A 1 790 ? -9.628 -12.582 -19.004 1.00 97.19 790 PHE A CA 1
ATOM 6407 C C . PHE A 1 790 ? -9.677 -13.208 -20.414 1.00 97.19 790 PHE A C 1
ATOM 6409 O O . PHE A 1 790 ? -10.407 -12.741 -21.288 1.00 97.19 790 PHE A O 1
ATOM 6416 N N . LYS A 1 791 ? -8.949 -14.318 -20.636 1.00 93.62 791 LYS A N 1
ATOM 6417 C CA . LYS A 1 791 ? -8.885 -15.102 -21.899 1.00 93.62 791 LYS A CA 1
ATOM 6418 C C . LYS A 1 791 ? -10.261 -15.384 -22.534 1.00 93.62 791 LYS A C 1
ATOM 6420 O O . LYS A 1 791 ? -10.417 -15.344 -23.759 1.00 93.62 791 LYS A O 1
ATOM 6425 N N . ASN A 1 792 ? -11.273 -15.659 -21.711 1.00 94.38 792 ASN A N 1
ATOM 6426 C CA . ASN A 1 792 ? -12.633 -15.964 -22.168 1.00 94.38 792 ASN A CA 1
ATOM 6427 C C . ASN A 1 792 ? -13.420 -14.687 -22.506 1.00 94.38 792 ASN A C 1
ATOM 6429 O O . ASN A 1 792 ? -14.027 -14.604 -23.573 1.00 94.38 792 ASN A O 1
ATOM 6433 N N . GLY A 1 793 ? -13.282 -13.639 -21.699 1.00 94.31 793 GLY A N 1
ATOM 6434 C CA . GLY A 1 793 ? -13.878 -12.321 -21.900 1.00 94.31 793 GLY A CA 1
ATOM 6435 C C . GLY A 1 793 ? -13.880 -11.526 -20.596 1.00 94.31 793 GLY A C 1
ATOM 6436 O O . GLY A 1 793 ? -13.539 -12.063 -19.543 1.00 94.31 793 GLY A O 1
ATOM 6437 N N . PHE A 1 794 ? -14.280 -10.257 -20.669 1.00 96.25 794 PHE A N 1
ATOM 6438 C CA . PHE A 1 794 ? -14.410 -9.386 -19.496 1.00 96.25 794 PHE A CA 1
ATOM 6439 C C . PHE A 1 794 ? -15.818 -9.417 -18.875 1.00 96.25 794 PHE A C 1
ATOM 6441 O O . PHE A 1 794 ? -16.002 -8.902 -17.775 1.00 96.25 794 PHE A O 1
ATOM 6448 N N . GLU A 1 795 ? -16.814 -10.009 -19.541 1.00 95.31 795 GLU A N 1
ATOM 6449 C CA . GLU A 1 795 ? -18.192 -10.075 -19.029 1.00 95.31 795 GLU A CA 1
ATOM 6450 C C . GLU A 1 795 ? -18.317 -11.107 -17.896 1.00 95.31 795 GLU A C 1
ATOM 6452 O O . GLU A 1 795 ? -17.622 -12.127 -17.898 1.00 95.31 795 GLU A O 1
ATOM 6457 N N . THR A 1 796 ? -19.189 -10.843 -16.922 1.00 93.00 796 THR A N 1
ATOM 6458 C CA . THR A 1 796 ? -19.215 -11.525 -15.614 1.00 93.00 796 THR A CA 1
ATOM 6459 C C . THR A 1 796 ? -19.489 -13.033 -15.705 1.00 93.00 796 THR A C 1
ATOM 6461 O O . THR A 1 796 ? -19.004 -13.801 -14.880 1.00 93.00 796 THR A O 1
ATOM 6464 N N . GLU A 1 797 ? -20.201 -13.488 -16.734 1.00 94.50 797 GLU A N 1
ATOM 6465 C CA . GLU A 1 797 ? -20.449 -14.902 -17.036 1.00 94.50 797 GLU A CA 1
ATOM 6466 C C . GLU A 1 797 ? -19.196 -15.691 -17.466 1.00 94.50 797 GLU A C 1
ATOM 6468 O O . GLU A 1 797 ? -19.220 -16.920 -17.466 1.00 94.50 797 GLU A O 1
ATOM 6473 N N . ASN A 1 798 ? -18.093 -15.009 -17.798 1.00 95.88 798 ASN A N 1
ATOM 6474 C CA . ASN A 1 798 ? -16.801 -15.631 -18.115 1.00 95.88 798 ASN A CA 1
ATOM 6475 C C . ASN A 1 798 ? -15.925 -15.866 -16.873 1.00 95.88 798 ASN A C 1
ATOM 6477 O O . ASN A 1 798 ? -14.843 -16.445 -16.993 1.00 95.88 798 ASN A O 1
ATOM 6481 N N . ILE A 1 799 ? -16.362 -15.387 -15.705 1.00 96.31 799 ILE A N 1
ATOM 6482 C CA . ILE A 1 799 ? -15.626 -15.467 -14.443 1.00 96.31 799 ILE A CA 1
ATOM 6483 C C . ILE A 1 799 ? -15.933 -16.795 -13.745 1.00 96.31 799 ILE A C 1
ATOM 6485 O O . ILE A 1 799 ? -17.080 -17.251 -13.712 1.00 96.31 799 ILE A O 1
ATOM 6489 N N . ASP A 1 800 ? -14.901 -17.423 -13.175 1.00 95.38 800 ASP A N 1
ATOM 6490 C CA . ASP A 1 800 ? -15.054 -18.660 -12.408 1.00 95.38 800 ASP A CA 1
ATOM 6491 C C . ASP A 1 800 ? -16.048 -18.445 -11.253 1.00 95.38 800 ASP A C 1
ATOM 6493 O O . ASP A 1 800 ? -15.982 -17.457 -10.515 1.00 95.38 800 ASP A O 1
ATOM 6497 N N . GLN A 1 801 ? -16.974 -19.390 -11.088 1.00 95.38 801 GLN A N 1
ATOM 6498 C CA . GLN A 1 801 ? -18.009 -19.358 -10.056 1.00 95.38 801 GLN A CA 1
ATOM 6499 C C . GLN A 1 801 ? -17.436 -19.338 -8.629 1.00 95.38 801 GLN A C 1
ATOM 6501 O O . GLN A 1 801 ? -18.138 -18.933 -7.707 1.00 95.38 801 GLN A O 1
ATOM 6506 N N . ALA A 1 802 ? -16.168 -19.713 -8.433 1.00 95.06 802 ALA A N 1
ATOM 6507 C CA . ALA A 1 802 ? -15.452 -19.513 -7.177 1.00 95.06 802 ALA A CA 1
ATOM 6508 C C . ALA A 1 802 ? -15.282 -18.025 -6.808 1.00 95.06 802 ALA A C 1
ATOM 6510 O O . ALA A 1 802 ? -15.297 -17.691 -5.624 1.00 95.06 802 ALA A O 1
ATOM 6511 N N . PHE A 1 803 ? -15.143 -17.126 -7.790 1.00 96.50 803 PHE A N 1
ATOM 6512 C CA . PHE A 1 803 ? -15.028 -15.681 -7.557 1.00 96.50 803 PHE A CA 1
ATOM 6513 C C . PHE A 1 803 ? -16.380 -14.956 -7.623 1.00 96.50 803 PHE A C 1
ATOM 6515 O O . PHE A 1 803 ? -16.508 -13.857 -7.092 1.00 96.50 803 PHE A O 1
ATOM 6522 N N . VAL A 1 804 ? -17.440 -15.556 -8.165 1.00 95.56 804 VAL A N 1
ATOM 6523 C CA . VAL A 1 804 ? -18.785 -14.959 -8.094 1.00 95.56 804 VAL A CA 1
ATOM 6524 C C . VAL A 1 804 ? -19.320 -15.039 -6.657 1.00 95.56 804 VAL A C 1
ATOM 6526 O O . VAL A 1 804 ? -19.381 -16.115 -6.063 1.00 95.56 804 VAL A O 1
ATOM 6529 N N . PHE A 1 805 ? -19.710 -13.903 -6.067 1.00 93.38 805 PHE A N 1
ATOM 6530 C CA . PHE A 1 805 ? -20.343 -13.904 -4.744 1.00 93.38 805 PHE A CA 1
ATOM 6531 C C . PHE A 1 805 ? -21.712 -14.591 -4.802 1.00 93.38 805 PHE A C 1
ATOM 6533 O O . PHE A 1 805 ? -22.517 -14.345 -5.704 1.00 93.38 805 PHE A O 1
ATOM 6540 N N . LYS A 1 806 ? -21.986 -15.448 -3.814 1.00 82.75 806 LYS A N 1
ATOM 6541 C CA . LYS A 1 806 ? -23.303 -16.070 -3.640 1.00 82.75 806 LYS A CA 1
ATOM 6542 C C . LYS A 1 806 ? -24.308 -15.008 -3.177 1.00 82.75 806 LYS A C 1
ATOM 6544 O O . LYS A 1 806 ? -23.948 -14.113 -2.414 1.00 82.75 806 LYS A O 1
ATOM 6549 N N . LYS A 1 807 ? -25.539 -15.112 -3.682 1.00 61.28 807 LYS A N 1
ATOM 6550 C CA . LYS A 1 807 ? -26.677 -14.256 -3.312 1.00 61.28 807 LYS A CA 1
ATOM 6551 C C . LYS A 1 807 ? -27.374 -14.771 -2.058 1.00 61.28 807 LYS A C 1
ATOM 6553 O O . LYS A 1 807 ? -27.367 -16.010 -1.884 1.00 61.28 807 LYS A O 1
#

Sequence (807 aa):
MKLNKKIFSSIILLGTSSVSIISCAQQTPKSTSKHVEKDHEATSDNINNKINNDSETNTKQDDQQKENQVQNPKHTEEGNPTENTGKTQETETNSNGSTEHTGESKEPSSENSTTSPDNQTKNKDFNFNEYFKLSENDKFDYQMKYLNNLENSFNIRQTNITQESKNKFNEIAHKLNFLDYDTLNKLGANLPSYDQNGNYNGMLIQQNDPGAVQGIADSYNKDPYKSIGLARTLTNETYLNIAKQTFQITFNIYPITNDSKEKEELIKIMNFDDDLSLMINFVEDQVTKNQLKDELERNKVTWTKTDKSNFLFKKIWGILLKQNNDNFLNPIKTLNQYKKYFDQNFIKFNEEINKLNISEGTKNRVKDYVVNNNNFYALNYNILNSDQYNSGSGTAFIIDYLEPSDKNKYPTKFYFMTNYHVVNGFDLKNIKNISLARLNNEYNQLNKTLKVVGNDINIPKIYFNPTSYNKVVDGRDFLNTSPSQYSTNKDDKNQEYLDFAIFEIDFEKLFNDQEQMYANSFLNANSAEELAQKVTNNYALLPEDKKIGFLSYDYLNEYSKMNKDETNSNKLDSDKDQLYALSYPSTKTRHLNDFYLELNEEEKLKNSDQLEDANSKFSLWTNQTYEYYNKPNLMSEISKDILDQGGELSSTISMRSFKDKAGVFDKFIHAPSSTGKLFHSKDDGLDYYEAGLGYALKNYSPAGGSSGSSIRTKDNKLVSIITTGYARSMLSASLAIRSNGYNLEQLYGDYNMPQYDIIYGTGKDQKTSYREAIKSYLEKNSVQNKTHLFKNGFETENIDQAFVFKK

Foldseek 3Di:
DVVLVLQLVVVVVVPPPPPPPPDDDDDDDDDDDDDDDDDDDDDDDDDDDDDDDDDDDDDDDDDDDDDDDDDDDDDDDDDDDDDDDDDDDDDDDDDDDDDDDDDDDDDDDPPPPPPPCPPPPPPPPQDPVVLLVDFLLVVLVSVVVVCVVVVVPFDQDDAPADVVLQVVLVVLCVVQLFDGQRLLRRLVFKAFHADPVSHTQFIPFDFFFSFFAFFPCLQVVHDLLQLAFAFQFFLDPLLVLQLLFKKKKKFWWQLFWPDPVVLVLCVVCLLPQQDCLLLLVPQPDPVVSVVLVVLVVVPPPDDDRLVSCSVSVVVSLVRVCVVQVADSSGRPVSVVSLVVSLVVSLVVVLVSLVPTPDDVLSSLSLSCVCVVSVDSNVVNVRSPDPPDIDMQIAMKGWDWFFCDPDNVFAGQKTKIKFFCLSCFSPALTITPKMKIWGFFLPDDDHLDGAAFACVGPRTDIAIGHRVQKDWLDFFWLWFPDASLVRHSNVVDPAGAGATMTMMMGGLQVQVPDPVRCVVRVVQVADHSRSVCCRVSVNQVPDDPLSHAAAALAACVVVVVQQDDSPVPLQAQDPSHWAKKWKFWFQCDDPQDHVPPQDQDPVSHGPPPVRVVCRRPTTIITISDRNVSPPDPCSCVVGPPRNSLGHFHFGSIDLCDRRSSRGQKHWCSGRPQDPPTGFDAHSSNGHGYGYGAIKGKTRSHQGHPNNGGIFIATSSNHTFWTFHAGSSVRRITMTHGQFHLWADSVCSSHPDTRFGAHQALGQGDGTPDHVLRSVVVVCVVVVHPTDMPQANVHSDNVSDPPSNHRDD

Radius of gyration: 32.35 Å; chains: 1; bounding box: 88×105×88 Å

pLDDT: mean 79.21, std 23.74, range [20.44, 98.62]